Protein 3O65 (pdb70)

Structure (mmCIF, N/CA/C/O backbone):
data_3O65
#
_entry.id   3O65
#
_cell.length_a   159.150
_cell.length_b   159.150
_cell.length_c   146.290
_cell.angle_alpha   90.00
_cell.angle_beta   90.00
_cell.angle_gamma   120.00
#
_symmetry.space_group_name_H-M   'P 3 2 1'
#
loop_
_entity.id
_entity.type
_entity.pdbx_description
1 polymer 'Putative ataxin-3-like protein'
2 polymer Ubiquitin
3 non-polymer 'SODIUM ION'
4 water water
#
loop_
_atom_site.group_PDB
_atom_site.id
_atom_site.type_symbol
_atom_site.label_atom_id
_atom_site.label_alt_id
_atom_site.label_comp_id
_atom_site.label_asym_id
_atom_site.label_entity_id
_atom_site.label_seq_id
_atom_site.pdbx_PDB_ins_code
_atom_site.Cartn_x
_atom_site.Cartn_y
_atom_site.Cartn_z
_atom_site.occupancy
_atom_site.B_iso_or_equiv
_atom_site.auth_seq_id
_atom_site.auth_comp_id
_atom_site.auth_asym_id
_atom_site.auth_atom_id
_atom_site.pdbx_PDB_model_num
ATOM 1 N N . GLY A 1 1 ? 18.766 94.499 -13.213 1.00 76.79 1 GLY A N 1
ATOM 2 C CA . GLY A 1 1 ? 20.200 94.265 -13.296 1.00 77.23 1 GLY A CA 1
ATOM 3 C C . GLY A 1 1 ? 20.641 92.956 -12.657 1.00 66.10 1 GLY A C 1
ATOM 4 O O . GLY A 1 1 ? 19.937 92.418 -11.806 1.00 57.26 1 GLY A O 1
ATOM 13 N N . ASP A 1 3 ? 21.343 90.067 -14.574 1.00 44.92 3 ASP A N 1
ATOM 14 C CA . ASP A 1 3 ? 20.409 89.207 -15.295 1.00 43.14 3 ASP A CA 1
ATOM 15 C C . ASP A 1 3 ? 20.783 87.745 -15.300 1.00 52.31 3 ASP A C 1
ATOM 16 O O . ASP A 1 3 ? 19.912 86.894 -15.412 1.00 70.92 3 ASP A O 1
ATOM 21 N N . PHE A 1 4 ? 22.065 87.432 -15.203 1.00 45.65 4 PHE A N 1
ATOM 22 C CA . PHE A 1 4 ? 22.453 86.028 -15.212 1.00 50.92 4 PHE A CA 1
ATOM 23 C C . PHE A 1 4 ? 22.109 85.345 -13.895 1.00 52.90 4 PHE A C 1
ATOM 24 O O . PHE A 1 4 ? 22.200 84.111 -13.788 1.00 53.33 4 PHE A O 1
ATOM 32 N N . ILE A 1 5 ? 21.704 86.127 -12.892 1.00 41.11 5 ILE A N 1
ATOM 33 C CA . ILE A 1 5 ? 21.216 85.492 -11.672 1.00 37.02 5 ILE A CA 1
ATOM 34 C C . ILE A 1 5 ? 19.715 85.222 -11.739 1.00 31.74 5 ILE A C 1
ATOM 35 O O . ILE A 1 5 ? 18.937 86.067 -12.167 1.00 46.25 5 ILE A O 1
ATOM 40 N N . PHE A 1 6 ? 19.319 84.016 -11.375 1.00 28.40 6 PHE A N 1
ATOM 41 C CA . PHE A 1 6 ? 17.910 83.685 -11.390 1.00 31.62 6 PHE A CA 1
ATOM 42 C C . PHE A 1 6 ? 17.280 84.337 -10.168 1.00 30.30 6 PHE A C 1
ATOM 43 O O . PHE A 1 6 ? 17.756 84.196 -9.057 1.00 30.39 6 PHE A O 1
ATOM 51 N N . HIS A 1 7 ? 16.218 85.084 -10.380 1.00 31.50 7 HIS A N 1
ATOM 52 C CA . HIS A 1 7 ? 15.624 85.803 -9.280 1.00 35.32 7 HIS A CA 1
ATOM 53 C C . HIS A 1 7 ? 14.145 85.871 -9.543 1.00 35.60 7 HIS A C 1
ATOM 54 O O . HIS A 1 7 ? 13.692 86.566 -10.438 1.00 33.58 7 HIS A O 1
ATOM 61 N N . GLU A 1 8 ? 13.408 85.074 -8.787 1.00 32.67 8 GLU A N 1
ATOM 62 C CA . GLU A 1 8 ? 11.984 85.007 -8.936 1.00 29.14 8 GLU A CA 1
ATOM 63 C C . GLU A 1 8 ? 11.403 86.070 -7.986 1.00 33.94 8 GLU A C 1
ATOM 64 O O . GLU A 1 8 ? 11.554 85.970 -6.754 1.00 24.73 8 GLU A O 1
ATOM 70 N N . LYS A 1 9 ? 10.804 87.114 -8.574 1.00 39.12 9 LYS A N 1
ATOM 71 C CA . LYS A 1 9 ? 10.256 88.260 -7.822 1.00 34.90 9 LYS A CA 1
ATOM 72 C C . LYS A 1 9 ? 8.917 87.879 -7.243 1.00 41.40 9 LYS A C 1
ATOM 73 O O . LYS A 1 9 ? 8.260 86.940 -7.692 1.00 48.08 9 LYS A O 1
ATOM 79 N N . GLN A 1 10 ? 8.510 88.628 -6.240 1.00 39.77 10 GLN A N 1
ATOM 80 C CA . GLN A 1 10 ? 7.378 88.242 -5.432 1.00 38.16 10 GLN A CA 1
ATOM 81 C C . GLN A 1 10 ? 6.013 88.404 -6.083 1.00 53.97 10 GLN A C 1
ATOM 82 O O . GLN A 1 10 ? 5.516 89.523 -6.333 1.00 35.47 10 GLN A O 1
ATOM 88 N N . GLU A 1 11 ? 5.425 87.239 -6.337 1.00 74.21 11 GLU A N 1
ATOM 89 C CA . GLU A 1 11 ? 4.014 87.102 -6.605 1.00 81.13 11 GLU A CA 1
ATOM 90 C C . GLU A 1 11 ? 3.312 86.970 -5.267 1.00 78.39 11 GLU A C 1
ATOM 91 O O . GLU A 1 11 ? 3.445 85.941 -4.586 1.00 77.04 11 GLU A O 1
ATOM 97 N N . GLY A 1 12 ? 2.597 88.028 -4.885 1.00 69.54 12 GLY A N 1
ATOM 98 C CA . GLY A 1 12 ? 1.760 88.000 -3.702 1.00 59.50 12 GLY A CA 1
ATOM 99 C C . GLY A 1 12 ? 2.427 87.386 -2.492 1.00 51.62 12 GLY A C 1
ATOM 100 O O . GLY A 1 12 ? 3.378 87.952 -1.955 1.00 57.71 12 GLY A O 1
ATOM 101 N N . PHE A 1 13 ? 1.937 86.230 -2.053 1.00 36.14 13 PHE A N 1
ATOM 102 C CA . PHE A 1 13 ? 2.429 85.658 -0.808 1.00 40.99 13 PHE A CA 1
ATOM 103 C C . PHE A 1 13 ? 3.204 84.368 -1.010 1.00 31.19 13 PHE A C 1
ATOM 104 O O . PHE A 1 13 ? 3.520 83.697 -0.053 1.00 30.49 13 PHE A O 1
ATOM 112 N N . LEU A 1 14 ? 3.495 84.002 -2.244 1.00 26.89 14 LEU A N 1
ATOM 113 C CA . LEU A 1 14 ? 4.180 82.734 -2.488 1.00 27.21 14 LEU A CA 1
ATOM 114 C C . LEU A 1 14 ? 5.684 82.757 -2.171 1.00 26.02 14 LEU A C 1
ATOM 115 O O . LEU A 1 14 ? 6.493 82.379 -2.996 1.00 32.58 14 LEU A O 1
ATOM 120 N N . CYS A 1 15 ? 6.041 83.189 -0.965 1.00 23.49 15 CYS A N 1
ATOM 121 C CA . CYS A 1 15 ? 7.430 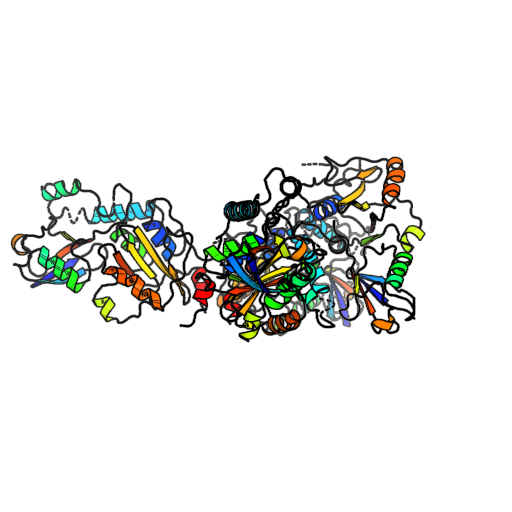83.493 -0.627 1.00 24.00 15 CYS A CA 1
ATOM 122 C C . CYS A 1 15 ? 8.275 82.230 -0.378 1.00 27.39 15 CYS A C 1
ATOM 123 O O . CYS A 1 15 ? 9.459 82.182 -0.718 1.00 30.72 15 CYS A O 1
ATOM 126 N N . ALA A 1 16 ? 7.657 81.196 0.173 1.00 27.69 16 ALA A N 1
ATOM 127 C CA . ALA A 1 16 ? 8.338 79.915 0.354 1.00 18.07 16 ALA A CA 1
ATOM 128 C C . ALA A 1 16 ? 8.833 79.425 -0.994 1.00 28.54 16 ALA A C 1
ATOM 129 O O . ALA A 1 16 ? 9.943 78.910 -1.127 1.00 32.79 16 ALA A O 1
ATOM 131 N N . GLN A 1 17 ? 7.988 79.581 -1.999 1.00 29.32 17 GLN A N 1
ATOM 132 C CA . GLN A 1 17 ? 8.270 78.995 -3.282 1.00 25.77 17 GLN A CA 1
ATOM 133 C C . GLN A 1 17 ? 9.384 79.810 -3.956 1.00 24.86 17 GLN A C 1
ATOM 134 O O . GLN A 1 17 ? 10.241 79.252 -4.635 1.00 33.15 17 GLN A O 1
ATOM 140 N N . HIS A 1 18 ? 9.389 81.120 -3.738 1.00 20.85 18 HIS A N 1
ATOM 141 C CA . HIS A 1 18 ? 10.420 81.993 -4.329 1.00 27.59 18 HIS A CA 1
ATOM 142 C C . HIS A 1 18 ? 11.754 81.810 -3.634 1.00 24.23 18 HIS A C 1
ATOM 143 O O . HIS A 1 18 ? 12.799 81.718 -4.266 1.00 29.65 18 HIS A O 1
ATOM 150 N N . CYS A 1 19 ? 11.697 81.773 -2.316 1.00 19.30 19 CYS A N 1
ATOM 151 C CA . CYS A 1 19 ? 12.842 81.403 -1.499 1.00 19.85 19 CYS A CA 1
ATOM 152 C C . CYS A 1 19 ? 13.514 80.121 -2.026 1.00 25.18 19 CYS A C 1
ATOM 153 O O . CYS A 1 19 ? 14.688 80.151 -2.361 1.00 31.60 19 CYS A O 1
ATOM 156 N N . LEU A 1 20 ? 12.781 79.013 -2.125 1.00 31.50 20 LEU A N 1
ATOM 157 C CA . LEU A 1 20 ? 13.371 77.752 -2.585 1.00 24.52 20 LEU A CA 1
ATOM 158 C C . LEU A 1 20 ? 13.839 77.853 -4.010 1.00 30.16 20 LEU A C 1
ATOM 159 O O . LEU A 1 20 ? 14.914 77.367 -4.353 1.00 28.34 20 LEU A O 1
ATOM 164 N N . ASN A 1 21 ? 13.009 78.437 -4.863 1.00 26.72 21 ASN A N 1
ATOM 165 C CA . ASN A 1 21 ? 13.379 78.537 -6.262 1.00 19.93 21 ASN A CA 1
ATOM 166 C C . ASN A 1 21 ? 14.615 79.386 -6.478 1.00 30.91 21 ASN A C 1
ATOM 167 O O . ASN A 1 21 ? 15.397 79.126 -7.386 1.00 31.07 21 ASN A O 1
ATOM 172 N N . ASN A 1 22 ? 14.783 80.397 -5.632 1.00 27.32 22 ASN A N 1
ATOM 173 C CA . ASN A 1 22 ? 15.910 81.302 -5.754 1.00 24.33 22 ASN A CA 1
ATOM 174 C C . ASN A 1 22 ? 17.197 80.683 -5.218 1.00 25.58 22 ASN A C 1
ATOM 175 O O . ASN A 1 22 ? 18.256 80.897 -5.786 1.00 27.02 22 ASN A O 1
ATOM 180 N N . LEU A 1 23 ? 17.081 79.919 -4.135 1.00 22.82 23 LEU A N 1
ATOM 181 C CA . LEU A 1 23 ? 18.172 79.139 -3.571 1.00 24.99 23 LEU A CA 1
ATOM 182 C C . LEU A 1 23 ? 18.722 78.110 -4.564 1.00 36.43 23 LEU A C 1
ATOM 183 O O . LEU A 1 23 ? 19.931 78.006 -4.727 1.00 42.98 23 LEU A O 1
ATOM 188 N N . LEU A 1 24 ? 17.829 77.360 -5.220 1.00 34.06 24 LEU A N 1
ATOM 189 C CA . LEU A 1 24 ? 18.208 76.296 -6.150 1.00 19.87 24 LEU A CA 1
ATOM 190 C C . LEU A 1 24 ? 18.493 76.848 -7.539 1.00 29.69 24 LEU A C 1
ATOM 191 O O . LEU A 1 24 ? 19.064 76.156 -8.389 1.00 36.26 24 LEU A O 1
ATOM 196 N N . GLN A 1 25 ? 18.078 78.093 -7.751 1.00 22.51 25 GLN A N 1
ATOM 197 C CA . GLN A 1 25 ? 18.296 78.831 -8.995 1.00 19.95 25 GLN A CA 1
ATOM 198 C C . GLN A 1 25 ? 17.528 78.342 -10.229 1.00 29.60 25 GLN A C 1
ATOM 199 O O . GLN A 1 25 ? 18.108 78.121 -11.294 1.00 34.15 25 GLN A O 1
ATOM 205 N N . GLY A 1 26 ? 16.215 78.217 -10.096 1.00 31.18 26 GLY A N 1
ATOM 206 C CA . GLY A 1 26 ? 15.364 77.920 -11.233 1.00 24.77 26 GLY A CA 1
ATOM 207 C C . GLY A 1 26 ? 13.958 77.631 -10.772 1.00 27.00 26 GLY A C 1
ATOM 208 O O . GLY A 1 26 ? 13.684 77.607 -9.569 1.00 22.41 26 GLY A O 1
ATOM 209 N N . GLU A 1 27 ? 13.056 77.401 -11.716 1.00 27.35 27 GLU A N 1
ATOM 210 C CA . GLU A 1 27 ? 11.683 77.038 -11.353 1.00 28.03 27 GLU A CA 1
ATOM 211 C C . GLU A 1 27 ? 11.530 75.585 -10.869 1.00 31.38 27 GLU A C 1
ATOM 212 O O . GLU A 1 27 ? 10.887 74.770 -11.524 1.00 24.54 27 GLU A O 1
ATOM 218 N N . TYR A 1 28 ? 12.110 75.281 -9.715 1.00 23.34 28 TYR A N 1
ATOM 219 C CA . TYR A 1 28 ? 12.105 73.935 -9.191 1.00 26.26 28 TYR A CA 1
ATOM 220 C C . TYR A 1 28 ? 10.758 73.545 -8.615 1.00 30.13 28 TYR A C 1
ATOM 221 O O . TYR A 1 28 ? 10.312 72.415 -8.773 1.00 39.27 28 TYR A O 1
ATOM 230 N N . PHE A 1 29 ? 10.122 74.480 -7.926 1.00 30.92 29 PHE A N 1
ATOM 231 C CA . PHE A 1 29 ? 8.962 74.171 -7.105 1.00 20.05 29 PHE A CA 1
ATOM 232 C C . PHE A 1 29 ? 7.710 74.893 -7.534 1.00 21.52 29 PHE A C 1
ATOM 233 O O . PHE A 1 29 ? 7.761 76.074 -7.852 1.00 27.58 29 PHE A O 1
ATOM 241 N N . SER A 1 30 ? 6.591 74.166 -7.552 1.00 31.03 30 SER A N 1
ATOM 242 C CA . SER A 1 30 ? 5.288 74.730 -7.925 1.00 25.72 30 SER A CA 1
ATOM 243 C C . SER A 1 30 ? 4.285 74.594 -6.807 1.00 24.30 30 SER A C 1
ATOM 244 O O . SER A 1 30 ? 4.457 73.780 -5.904 1.00 33.67 30 SER A O 1
ATOM 247 N N . PRO A 1 31 ? 3.205 75.374 -6.881 1.00 23.23 31 PRO A N 1
ATOM 248 C CA . PRO A 1 31 ? 2.177 75.325 -5.828 1.00 25.24 31 PRO A CA 1
ATOM 249 C C . PRO A 1 31 ? 1.685 73.917 -5.529 1.00 29.99 31 PRO A C 1
ATOM 250 O O . PRO A 1 31 ? 1.630 73.578 -4.349 1.00 40.15 31 PRO A O 1
ATOM 254 N N . VAL A 1 32 ? 1.365 73.104 -6.534 1.00 32.58 32 VAL A N 1
ATOM 255 C CA . VAL A 1 32 ? 0.989 71.731 -6.225 1.00 21.74 32 VAL A CA 1
ATOM 256 C C . VAL A 1 32 ? 2.053 70.932 -5.459 1.00 23.30 32 VAL A C 1
ATOM 257 O O . VAL A 1 32 ? 1.699 70.124 -4.614 1.00 33.26 32 VAL A O 1
ATOM 261 N N . GLU A 1 33 ? 3.344 71.143 -5.727 1.00 23.84 33 GLU A N 1
ATOM 262 C CA . GLU A 1 33 ? 4.363 70.347 -5.032 1.00 26.23 33 GLU A CA 1
ATOM 263 C C . GLU A 1 33 ? 4.355 70.657 -3.538 1.00 27.29 33 GLU A C 1
ATOM 264 O O . GLU A 1 33 ? 4.497 69.770 -2.704 1.00 35.17 33 GLU A O 1
ATOM 270 N N . LEU A 1 34 ? 4.192 71.930 -3.212 1.00 28.42 34 LEU A N 1
ATOM 271 C CA . LEU A 1 34 ? 4.313 72.385 -1.837 1.00 24.50 34 LEU A CA 1
ATOM 272 C C . LEU A 1 34 ? 3.040 72.071 -1.057 1.00 28.42 34 LEU A C 1
ATOM 273 O O . LEU A 1 34 ? 3.069 71.731 0.113 1.00 31.90 34 LEU A O 1
ATOM 278 N N . ALA A 1 35 ? 1.903 72.179 -1.712 1.00 28.18 35 ALA A N 1
ATOM 279 C CA . ALA A 1 35 ? 0.665 71.801 -1.056 1.00 28.38 35 ALA A CA 1
ATOM 280 C C . ALA A 1 35 ? 0.671 70.296 -0.708 1.00 32.26 35 ALA A C 1
ATOM 281 O O . ALA A 1 35 ? 0.199 69.917 0.372 1.00 24.76 35 ALA A O 1
ATOM 283 N N . SER A 1 36 ? 1.213 69.458 -1.607 1.00 21.19 36 SER A N 1
ATOM 284 C CA . SER A 1 36 ? 1.307 68.021 -1.351 1.00 27.15 36 SER A CA 1
ATOM 285 C C . SER A 1 36 ? 2.262 67.679 -0.206 1.00 31.46 36 SER A C 1
ATOM 286 O O . SER A 1 36 ? 2.005 66.746 0.560 1.00 32.78 36 SER A O 1
ATOM 289 N N . ILE A 1 37 ? 3.348 68.448 -0.103 1.00 25.35 37 ILE A N 1
ATOM 290 C CA . ILE A 1 37 ? 4.327 68.310 0.960 1.00 25.32 37 ILE A CA 1
ATOM 291 C C . ILE A 1 37 ? 3.684 68.693 2.276 1.00 31.58 37 ILE A C 1
ATOM 292 O O . ILE A 1 37 ? 3.907 68.064 3.290 1.00 40.93 37 ILE A O 1
ATOM 297 N N . ALA A 1 38 ? 2.866 69.731 2.259 1.00 33.19 38 ALA A N 1
ATOM 298 C CA . ALA A 1 38 ? 2.157 70.131 3.469 1.00 25.70 38 ALA A CA 1
ATOM 299 C C . ALA A 1 38 ? 1.089 69.116 3.825 1.00 28.79 38 ALA A C 1
ATOM 300 O O . ALA A 1 38 ? 0.983 68.741 4.990 1.00 40.74 38 ALA A O 1
ATOM 302 N N . HIS A 1 39 ? 0.306 68.664 2.836 1.00 26.74 39 HIS A N 1
ATOM 303 C CA . HIS A 1 39 ? -0.713 67.618 3.089 1.00 27.25 39 HIS A CA 1
ATOM 304 C C . HIS A 1 39 ? -0.100 66.356 3.695 1.00 30.72 39 HIS A C 1
ATOM 305 O O . HIS A 1 39 ? -0.671 65.780 4.612 1.00 38.74 39 HIS A O 1
ATOM 312 N N . GLN A 1 40 ? 1.065 65.929 3.215 1.00 27.60 40 GLN A N 1
ATOM 313 C CA . GLN A 1 40 ? 1.664 64.725 3.799 1.00 32.75 40 GLN A CA 1
ATOM 314 C C . GLN A 1 40 ? 2.172 64.950 5.213 1.00 30.00 40 GLN A C 1
ATOM 315 O O . GLN A 1 40 ? 2.047 64.080 6.070 1.00 36.13 40 GLN A O 1
ATOM 321 N N . LEU A 1 41 ? 2.700 66.135 5.470 1.00 31.98 41 LEU A N 1
ATOM 322 C CA . LEU A 1 41 ? 3.129 66.482 6.815 1.00 35.14 41 LEU A CA 1
ATOM 323 C C . LEU A 1 41 ? 1.935 66.502 7.756 1.00 38.83 41 LEU A C 1
ATOM 324 O O . LEU A 1 41 ? 2.002 66.001 8.865 1.00 39.08 41 LEU A O 1
ATOM 329 N N . ASP A 1 42 ? 0.833 67.077 7.296 1.00 40.27 42 ASP A N 1
ATOM 330 C CA . ASP A 1 42 ? -0.421 67.034 8.042 1.00 34.41 42 ASP A CA 1
ATOM 331 C C . ASP A 1 42 ? -0.841 65.591 8.368 1.00 35.82 42 ASP A C 1
ATOM 332 O O . ASP A 1 42 ? -1.156 65.266 9.507 1.00 38.64 42 ASP A O 1
ATOM 337 N N . GLU A 1 43 ? -0.831 64.721 7.366 1.00 29.67 43 GLU A N 1
ATOM 338 C CA . GLU A 1 43 ? -1.180 63.337 7.578 1.00 26.65 43 GLU A CA 1
ATOM 339 C C . GLU A 1 43 ? -0.208 62.650 8.553 1.00 43.85 43 GLU A C 1
ATOM 340 O O . GLU A 1 43 ? -0.611 61.799 9.342 1.00 39.32 43 GLU A O 1
ATOM 346 N N . GLU A 1 44 ? 1.072 63.022 8.520 1.00 39.62 44 GLU A N 1
ATOM 347 C CA . GLU A 1 44 ? 2.013 62.441 9.459 1.00 33.44 44 GLU A CA 1
ATOM 348 C C . GLU A 1 44 ? 1.659 62.811 10.890 1.00 33.35 44 GLU A C 1
ATOM 349 O O . GLU A 1 44 ? 1.628 61.958 11.765 1.00 46.44 44 GLU A O 1
ATOM 355 N N . GLU A 1 45 ? 1.397 64.086 11.127 1.00 31.11 45 GLU A N 1
ATOM 356 C CA . GLU A 1 45 ? 0.907 64.544 12.426 1.00 27.97 45 GLU A CA 1
ATOM 357 C C . GLU A 1 45 ? -0.395 63.853 12.859 1.00 32.01 45 GLU A C 1
ATOM 358 O O . GLU A 1 45 ? -0.546 63.496 14.015 1.00 38.41 45 GLU A O 1
ATOM 364 N N . ARG A 1 46 ? -1.336 63.660 11.941 1.00 34.80 46 ARG A N 1
ATOM 365 C CA . ARG A 1 46 ? -2.610 63.036 12.307 1.00 35.77 46 ARG A CA 1
ATOM 366 C C . ARG A 1 46 ? -2.335 61.627 12.803 1.00 40.91 46 ARG A C 1
ATOM 367 O O . ARG A 1 46 ? -2.882 61.185 13.815 1.00 48.54 46 ARG A O 1
ATOM 383 N N . ARG A 1 48 ? 0.281 60.460 14.286 1.00 44.79 48 ARG A N 1
ATOM 384 C CA . ARG A 1 48 ? 0.799 60.532 15.637 1.00 46.57 48 ARG A CA 1
ATOM 385 C C . ARG A 1 48 ? -0.309 60.787 16.659 1.00 56.29 48 ARG A C 1
ATOM 386 O O . ARG A 1 48 ? -0.268 60.249 17.768 1.00 66.86 48 ARG A O 1
ATOM 402 N N . ALA A 1 50 ? -3.514 59.917 16.158 1.00 46.85 50 ALA A N 1
ATOM 403 C CA . ALA A 1 50 ? -4.368 58.734 16.188 1.00 46.79 50 ALA A CA 1
ATOM 404 C C . ALA A 1 50 ? -3.824 57.648 17.103 1.00 51.53 50 ALA A C 1
ATOM 405 O O . ALA A 1 50 ? -4.494 56.642 17.342 1.00 52.95 50 ALA A O 1
ATOM 407 N N . GLU A 1 51 ? -2.614 57.836 17.614 1.00 53.88 51 GLU A N 1
ATOM 408 C CA . GLU A 1 51 ? -2.047 56.846 18.520 1.00 50.78 51 GLU A CA 1
ATOM 409 C C . GLU A 1 51 ? -2.905 56.756 19.770 1.00 57.87 51 GLU A C 1
ATOM 410 O O . GLU A 1 51 ? -2.912 55.748 20.461 1.00 62.12 51 GLU A O 1
ATOM 416 N N . GLY A 1 52 ? -3.643 57.819 20.051 1.00 66.17 52 GLY A N 1
ATOM 417 C CA . GLY A 1 52 ? -4.483 57.848 21.233 1.00 70.27 52 GLY A CA 1
ATOM 418 C C . GLY A 1 52 ? -5.904 57.340 21.045 1.00 68.46 52 GLY A C 1
ATOM 419 O O . GLY A 1 52 ? -6.662 57.317 22.006 1.00 66.07 52 GLY A O 1
ATOM 420 N N . GLY A 1 53 ? -6.256 56.931 19.823 1.00 66.66 53 GLY A N 1
ATOM 421 C CA . GLY A 1 53 ? -7.621 56.558 19.479 1.00 64.26 53 GLY A CA 1
ATOM 422 C C . GLY A 1 53 ? -8.371 57.654 18.725 1.00 67.59 53 GLY A C 1
ATOM 423 O O . GLY A 1 53 ? -8.455 58.794 19.182 1.00 66.69 53 GLY A O 1
ATOM 424 N N . VAL A 1 54 ? -8.928 57.310 17.568 1.00 64.91 54 VAL A N 1
ATOM 425 C CA . VAL A 1 54 ? -9.654 58.278 16.747 1.00 59.39 54 VAL A CA 1
ATOM 426 C C . VAL A 1 54 ? -11.028 58.638 17.308 1.00 61.62 54 VAL A C 1
ATOM 427 O O . VAL A 1 54 ? -11.824 59.288 16.625 1.00 62.99 54 VAL A O 1
ATOM 431 N N . THR A 1 55 ? -11.303 58.217 18.540 1.00 59.41 55 THR A N 1
ATOM 432 C CA . THR A 1 55 ? -12.594 58.476 19.180 1.00 62.18 55 THR A CA 1
ATOM 433 C C . THR A 1 55 ? -12.396 59.303 20.435 1.00 56.71 55 THR A C 1
ATOM 434 O O . THR A 1 55 ? -13.367 59.749 21.052 1.00 63.38 55 THR A O 1
ATOM 438 N N . SER A 1 56 ? -11.134 59.482 20.814 1.00 40.44 56 SER A N 1
ATOM 439 C CA . SER A 1 56 ? -10.779 60.238 22.008 1.00 45.48 56 SER A CA 1
ATOM 440 C C . SER A 1 56 ? -11.038 61.737 21.834 1.00 60.03 56 SER A C 1
ATOM 441 O O . SER A 1 56 ? -11.019 62.272 20.724 1.00 58.27 56 SER A O 1
ATOM 444 N N . GLU A 1 57 ? -11.268 62.419 22.945 1.00 68.95 57 GLU A N 1
ATOM 445 C CA . GLU A 1 57 ? -11.578 63.832 22.882 1.00 72.55 57 GLU A CA 1
ATOM 446 C C . GLU A 1 57 ? -10.437 64.591 22.247 1.00 65.29 57 GLU A C 1
ATOM 447 O O . GLU A 1 57 ? -10.649 65.436 21.385 1.00 64.18 57 GLU A O 1
ATOM 453 N N . GLU A 1 58 ? -9.219 64.280 22.678 1.00 65.46 58 GLU A N 1
ATOM 454 C CA . GLU A 1 58 ? -8.021 64.967 22.189 1.00 54.71 58 GLU A CA 1
ATOM 455 C C . GLU A 1 58 ? -7.859 64.839 20.671 1.00 47.86 58 GLU A C 1
ATOM 456 O O . GLU A 1 58 ? -7.549 65.811 19.992 1.00 55.86 58 GLU A O 1
ATOM 462 N N . TYR A 1 59 ? -8.067 63.642 20.139 1.00 43.77 59 TYR A N 1
ATOM 463 C CA . TYR A 1 59 ? -7.971 63.440 18.695 1.00 47.09 59 TYR A CA 1
ATOM 464 C C . TYR A 1 59 ? -8.976 64.286 17.916 1.00 47.25 59 TYR A C 1
ATOM 465 O O . TYR A 1 59 ? -8.611 64.976 16.969 1.00 49.73 59 TYR A O 1
ATOM 474 N N . LEU A 1 60 ? -10.243 64.212 18.308 1.00 46.49 60 LEU A N 1
ATOM 475 C CA . LEU A 1 60 ? -11.296 64.989 17.666 1.00 51.38 60 LEU A CA 1
ATOM 476 C C . LEU A 1 60 ? -11.067 66.513 17.745 1.00 52.65 60 LEU A C 1
ATOM 477 O O . LEU A 1 60 ? -11.273 67.219 16.770 1.00 55.71 60 LEU A O 1
ATOM 482 N N . ALA A 1 61 ? -10.628 67.012 18.894 1.00 47.85 61 ALA A N 1
ATOM 483 C CA . ALA A 1 61 ? -10.301 68.430 19.029 1.00 49.08 61 ALA A CA 1
ATOM 484 C C . ALA A 1 61 ? -9.210 68.867 18.041 1.00 47.43 61 ALA A C 1
ATOM 485 O O . ALA A 1 61 ? -9.274 69.955 17.461 1.00 58.17 61 ALA A O 1
ATOM 487 N N . PHE A 1 62 ? -8.214 68.005 17.864 1.00 37.69 62 PHE A N 1
ATOM 488 C CA . PHE A 1 62 ? -7.140 68.209 16.903 1.00 36.00 62 PHE A CA 1
ATOM 489 C C . PHE A 1 62 ? -7.610 68.373 15.452 1.00 41.52 62 PHE A C 1
ATOM 490 O O . PHE A 1 62 ? -7.039 69.161 14.708 1.00 48.32 62 PHE A O 1
ATOM 498 N N . LEU A 1 63 ? -8.630 67.629 15.039 1.00 42.05 63 LEU A N 1
ATOM 499 C CA . LEU A 1 63 ? -9.099 67.708 13.659 1.00 37.80 63 LEU A CA 1
ATOM 500 C C . LEU A 1 63 ? -9.808 69.033 13.402 1.00 41.33 63 LEU A C 1
ATOM 501 O O . LEU A 1 63 ? -10.007 69.431 12.249 1.00 38.49 63 LEU A O 1
ATOM 506 N N . GLN A 1 64 ? -10.155 69.720 14.486 1.00 39.32 64 GLN A N 1
ATOM 507 C CA . GLN A 1 64 ? -10.823 71.017 14.403 1.00 41.14 64 GLN A CA 1
ATOM 508 C C . GLN A 1 64 ? -9.833 72.176 14.521 1.00 35.11 64 GLN A C 1
ATOM 509 O O . GLN A 1 64 ? -10.217 73.320 14.762 1.00 43.50 64 GLN A O 1
ATOM 515 N N . GLN A 1 65 ? -8.561 71.855 14.343 1.00 33.17 65 GLN A N 1
ATOM 516 C CA . GLN A 1 65 ? -7.476 72.842 14.309 1.00 36.52 65 GLN A CA 1
ATOM 517 C C . GLN A 1 65 ? -6.877 73.034 12.909 1.00 34.31 65 GLN A C 1
ATOM 518 O O . GLN A 1 65 ? -6.733 72.083 12.137 1.00 35.11 65 GLN A O 1
ATOM 524 N N . PRO A 1 66 ? -6.468 74.262 12.604 1.00 28.27 66 PRO A N 1
ATOM 525 C CA . PRO A 1 66 ? -5.807 74.607 11.342 1.00 22.29 66 PRO A CA 1
ATOM 526 C C . PRO A 1 66 ? -4.515 73.841 11.189 1.00 35.42 66 PRO A C 1
ATOM 527 O O . PRO A 1 66 ? -3.863 73.545 12.199 1.00 29.69 66 PRO A O 1
ATOM 531 N N . SER A 1 67 ? -4.147 73.553 9.941 1.00 34.59 67 SER A N 1
ATOM 532 C CA . SER A 1 67 ? -2.827 73.029 9.588 1.00 31.00 67 SER A CA 1
ATOM 533 C C . SER A 1 67 ? -1.671 73.930 10.076 1.00 35.70 67 SER A C 1
ATOM 534 O O . SER A 1 67 ? -1.774 75.170 10.030 1.00 33.57 67 SER A O 1
ATOM 537 N N . GLU A 1 68 ? -0.588 73.301 10.547 1.00 33.66 68 GLU A N 1
ATOM 538 C CA . GLU A 1 68 ? 0.629 74.016 10.951 1.00 30.56 68 GLU A CA 1
ATOM 539 C C . GLU A 1 68 ? 1.631 74.143 9.791 1.00 28.01 68 GLU A C 1
ATOM 540 O O . GLU A 1 68 ? 2.716 74.678 9.970 1.00 47.06 68 GLU A O 1
ATOM 546 N N . ASN A 1 69 ? 1.256 73.650 8.619 1.00 20.91 69 ASN A N 1
ATOM 547 C CA . ASN A 1 69 ? 2.137 73.529 7.464 1.00 22.99 69 ASN A CA 1
ATOM 548 C C . ASN A 1 69 ? 1.653 74.332 6.260 1.00 26.47 69 ASN A C 1
ATOM 549 O O . ASN A 1 69 ? 2.458 74.787 5.431 1.00 20.46 69 ASN A O 1
ATOM 562 N N . ASP A 1 71 ? -1.467 77.249 5.959 1.00 23.36 71 ASP A N 1
ATOM 563 C CA . ASP A 1 71 ? -2.601 77.911 6.580 1.00 23.77 71 ASP A CA 1
ATOM 564 C C . ASP A 1 71 ? -3.583 78.464 5.539 1.00 28.55 71 ASP A C 1
ATOM 565 O O . ASP A 1 71 ? -3.363 78.362 4.330 1.00 32.38 71 ASP A O 1
ATOM 570 N N . ASP A 1 72 ? -4.684 79.031 5.996 1.00 27.36 72 ASP A N 1
ATOM 571 C CA . ASP A 1 72 ? -5.664 79.537 5.051 1.00 22.98 72 ASP A CA 1
ATOM 572 C C . ASP A 1 72 ? -5.290 80.838 4.332 1.00 30.66 72 ASP A C 1
ATOM 573 O O . ASP A 1 72 ? -6.096 81.361 3.558 1.00 31.69 72 ASP A O 1
ATOM 578 N N . THR A 1 73 ? -4.090 81.363 4.579 1.00 26.26 73 THR A N 1
ATOM 579 C CA . THR A 1 73 ? -3.587 82.470 3.754 1.00 27.58 73 THR A CA 1
ATOM 580 C C . THR A 1 73 ? -2.549 81.967 2.784 1.00 27.72 73 THR A C 1
ATOM 581 O O . THR A 1 73 ? -2.042 82.726 1.976 1.00 27.43 73 THR A O 1
ATOM 585 N N . GLY A 1 74 ? -2.244 80.672 2.873 1.00 29.56 74 GLY A N 1
ATOM 586 C CA . GLY A 1 74 ? -1.403 80.014 1.893 1.00 20.66 74 GLY A CA 1
ATOM 587 C C . GLY A 1 74 ? 0.058 79.995 2.283 1.00 29.58 74 GLY A C 1
ATOM 588 O O . GLY A 1 74 ? 0.897 79.650 1.435 1.00 21.94 74 GLY A O 1
ATOM 589 N N . PHE A 1 75 ? 0.356 80.383 3.538 1.00 23.06 75 PHE A N 1
ATOM 590 C CA . PHE A 1 75 ? 1.705 80.337 4.088 1.00 15.67 75 PHE A CA 1
ATOM 591 C C . PHE A 1 75 ? 2.114 78.905 4.354 1.00 23.67 75 PHE A C 1
ATOM 592 O O . PHE A 1 75 ? 1.351 78.107 4.922 1.00 23.08 75 PHE A O 1
ATOM 600 N N . PHE A 1 76 ? 3.350 78.604 3.963 1.00 19.63 76 PHE A N 1
ATOM 601 C CA . PHE A 1 76 ? 3.955 77.323 4.182 1.00 19.53 76 PHE A CA 1
ATOM 602 C C . PHE A 1 76 ? 4.880 77.395 5.384 1.00 24.55 76 PHE A C 1
ATOM 603 O O . PHE A 1 76 ? 5.344 78.466 5.716 1.00 32.83 76 PHE A O 1
ATOM 611 N N . SER A 1 77 ? 5.113 76.263 6.049 1.00 28.26 77 SER A N 1
ATOM 612 C CA . SER A 1 77 ? 5.966 76.206 7.244 1.00 31.13 77 SER A CA 1
ATOM 613 C C . SER A 1 77 ? 7.431 75.748 7.055 1.00 30.05 77 SER A C 1
ATOM 614 O O . SER A 1 77 ? 7.864 75.304 5.982 1.00 27.46 77 SER A O 1
ATOM 617 N N . ILE A 1 78 ? 8.195 75.857 8.133 1.00 26.23 78 ILE A N 1
ATOM 618 C CA . ILE A 1 78 ? 9.582 75.410 8.134 1.00 18.43 78 ILE A CA 1
ATOM 619 C C . ILE A 1 78 ? 9.650 73.906 7.809 1.00 27.47 78 ILE A C 1
ATOM 620 O O . ILE A 1 78 ? 10.589 73.452 7.166 1.00 32.34 78 ILE A O 1
ATOM 625 N N . GLN A 1 79 ? 8.643 73.135 8.207 1.00 25.16 79 GLN A N 1
ATOM 626 C CA . GLN A 1 79 ? 8.653 71.702 7.903 1.00 16.40 79 GLN A CA 1
ATOM 627 C C . GLN A 1 79 ? 8.504 71.435 6.421 1.00 23.36 79 GLN A C 1
ATOM 628 O O . GLN A 1 79 ? 9.064 70.471 5.890 1.00 33.47 79 GLN A O 1
ATOM 634 N N . VAL A 1 80 ? 7.736 72.280 5.749 1.00 20.82 80 VAL A N 1
ATOM 635 C CA . VAL A 1 80 ? 7.560 72.134 4.305 1.00 23.35 80 VAL A CA 1
ATOM 636 C C . VAL A 1 80 ? 8.848 72.532 3.583 1.00 27.50 80 VAL A C 1
ATOM 637 O O . VAL A 1 80 ? 9.299 71.857 2.665 1.00 24.23 80 VAL A O 1
ATOM 641 N N . ILE A 1 81 ? 9.457 73.623 4.018 1.00 28.33 81 ILE A N 1
ATOM 642 C CA . ILE A 1 81 ? 10.738 73.990 3.461 1.00 29.71 81 ILE A CA 1
ATOM 643 C C . ILE A 1 81 ? 11.780 72.873 3.678 1.00 27.25 81 ILE A C 1
ATOM 644 O O . ILE A 1 81 ? 12.433 72.423 2.741 1.00 32.89 81 ILE A O 1
ATOM 649 N N . SER A 1 82 ? 11.870 72.370 4.895 1.00 23.72 82 SER A N 1
ATOM 650 C CA . SER A 1 82 ? 12.711 71.207 5.162 1.00 21.85 82 SER A CA 1
ATOM 651 C C . SER A 1 82 ? 12.526 70.058 4.177 1.00 21.71 82 SER A C 1
ATOM 652 O O . SER A 1 82 ? 13.482 69.633 3.527 1.00 35.03 82 SER A O 1
ATOM 655 N N . ASN A 1 83 ? 11.304 69.549 4.062 1.00 23.23 83 ASN A N 1
ATOM 656 C CA . ASN A 1 83 ? 11.039 68.440 3.141 1.00 23.46 83 ASN A CA 1
ATOM 657 C C . ASN A 1 83 ? 11.249 68.741 1.648 1.00 23.07 83 ASN A C 1
ATOM 658 O O . ASN A 1 83 ? 11.614 67.872 0.888 1.00 30.22 83 ASN A O 1
ATOM 663 N N . ALA A 1 84 ? 11.011 69.965 1.224 1.00 25.05 84 ALA A N 1
ATOM 664 C CA . ALA A 1 84 ? 11.305 70.321 -0.149 1.00 31.39 84 ALA A CA 1
ATOM 665 C C . ALA A 1 84 ? 12.814 70.292 -0.388 1.00 24.51 84 ALA A C 1
ATOM 666 O O . ALA A 1 84 ? 13.265 69.877 -1.443 1.00 21.05 84 ALA A O 1
ATOM 668 N N . LEU A 1 85 ? 13.596 70.723 0.592 1.00 18.04 85 LEU A N 1
ATOM 669 C CA . LEU A 1 85 ? 15.054 70.704 0.425 1.00 18.45 85 LEU A CA 1
ATOM 670 C C . LEU A 1 85 ? 15.616 69.281 0.368 1.00 26.90 85 LEU A C 1
ATOM 671 O O . LEU A 1 85 ? 16.584 69.039 -0.351 1.00 30.07 85 LEU A O 1
ATOM 676 N N . LYS A 1 86 ? 15.002 68.345 1.104 1.00 24.96 86 LYS A N 1
ATOM 677 C CA . LYS A 1 86 ? 15.441 66.946 1.080 1.00 23.39 86 LYS A CA 1
ATOM 678 C C . LYS A 1 86 ? 15.335 66.353 -0.296 1.00 26.44 86 LYS A C 1
ATOM 679 O O . LYS A 1 86 ? 16.109 65.479 -0.656 1.00 31.75 86 LYS A O 1
ATOM 685 N N . PHE A 1 87 ? 14.402 66.841 -1.094 1.00 27.38 87 PHE A N 1
ATOM 686 C CA . PHE A 1 87 ? 14.388 66.408 -2.479 1.00 26.27 87 PHE A CA 1
ATOM 687 C C . PHE A 1 87 ? 15.799 66.440 -3.036 1.00 31.56 87 PHE A C 1
ATOM 688 O O . PHE A 1 87 ? 16.196 65.521 -3.735 1.00 41.23 87 PHE A O 1
ATOM 696 N N . TRP A 1 88 ? 16.556 67.484 -2.691 1.00 29.86 88 TRP A N 1
ATOM 697 C CA . TRP A 1 88 ? 17.817 67.808 -3.368 1.00 28.55 88 TRP A CA 1
ATOM 698 C C . TRP A 1 88 ? 19.041 67.498 -2.536 1.00 30.57 88 TRP A C 1
ATOM 699 O O . TRP A 1 88 ? 20.128 68.012 -2.782 1.00 38.99 88 TRP A O 1
ATOM 710 N N . GLY A 1 89 ? 18.844 66.640 -1.549 1.00 13.78 89 GLY A N 1
ATOM 711 C CA . GLY A 1 89 ? 19.895 66.256 -0.646 1.00 12.84 89 GLY A CA 1
ATOM 712 C C . GLY A 1 89 ? 20.314 67.269 0.395 1.00 26.68 89 GLY A C 1
ATOM 713 O O . GLY A 1 89 ? 21.380 67.127 0.981 1.00 36.43 89 GLY A O 1
ATOM 714 N N . LEU A 1 90 ? 19.479 68.272 0.640 1.00 30.34 90 LEU A N 1
ATOM 715 C CA . LEU A 1 90 ? 19.846 69.384 1.511 1.00 22.34 90 LEU A CA 1
ATOM 716 C C . LEU A 1 90 ? 19.191 69.314 2.879 1.00 22.60 90 LEU A C 1
ATOM 717 O O . LEU A 1 90 ? 18.017 69.007 3.014 1.00 34.36 90 LEU A O 1
ATOM 722 N N . GLU A 1 91 ? 19.972 69.641 3.890 1.00 20.39 91 GLU A N 1
ATOM 723 C CA . GLU A 1 91 ? 19.527 69.687 5.263 1.00 26.96 91 GLU A CA 1
ATOM 724 C C . GLU A 1 91 ? 19.479 71.156 5.699 1.00 32.86 91 GLU A C 1
ATOM 725 O O . GLU A 1 91 ? 20.219 71.985 5.182 1.00 39.48 91 GLU A O 1
ATOM 731 N N . ILE A 1 92 ? 18.610 71.467 6.650 1.00 32.58 92 ILE A N 1
ATOM 732 C CA . ILE A 1 92 ? 18.399 72.833 7.094 1.00 24.43 92 ILE A CA 1
ATOM 733 C C . ILE A 1 92 ? 18.307 72.839 8.609 1.00 29.70 92 ILE A C 1
ATOM 734 O O . ILE A 1 92 ? 17.611 72.012 9.184 1.00 38.18 92 ILE A O 1
ATOM 739 N N . ILE A 1 93 ? 19.014 73.758 9.262 1.00 32.88 93 ILE A N 1
ATOM 740 C CA . ILE A 1 93 ? 18.930 73.887 10.722 1.00 35.35 93 ILE A CA 1
ATOM 741 C C . ILE A 1 93 ? 19.039 75.320 11.206 1.00 32.57 93 ILE A C 1
ATOM 742 O O . ILE A 1 93 ? 19.638 76.158 10.551 1.00 42.54 93 ILE A O 1
ATOM 747 N N . HIS A 1 94 ? 18.460 75.599 12.362 1.00 28.25 94 HIS A N 1
ATOM 748 C CA . HIS A 1 94 ? 18.574 76.928 12.923 1.00 32.51 94 HIS A CA 1
ATOM 749 C C . HIS A 1 94 ? 20.068 77.291 12.954 1.00 36.92 94 HIS A C 1
ATOM 750 O O . HIS A 1 94 ? 20.904 76.533 13.454 1.00 29.32 94 HIS A O 1
ATOM 757 N N . PHE A 1 95 ? 20.402 78.438 12.381 1.00 32.34 95 PHE A N 1
ATOM 758 C CA . PHE A 1 95 ? 21.777 78.921 12.389 1.00 29.12 95 PHE A CA 1
ATOM 759 C C . PHE A 1 95 ? 22.309 78.961 13.811 1.00 30.91 95 PHE A C 1
ATOM 760 O O . PHE A 1 95 ? 23.486 78.720 14.047 1.00 28.47 95 PHE A O 1
ATOM 768 N N . ASN A 1 96 ? 21.438 79.246 14.773 1.00 37.18 96 ASN A N 1
ATOM 769 C CA . ASN A 1 96 ? 21.882 79.294 16.169 1.00 37.05 96 ASN A CA 1
ATOM 770 C C . ASN A 1 96 ? 22.014 77.923 16.841 1.00 32.69 96 ASN A C 1
ATOM 771 O O . ASN A 1 96 ? 22.262 77.852 18.036 1.00 31.31 96 ASN A O 1
ATOM 776 N N . ASN A 1 97 ? 21.838 76.841 16.074 1.00 33.81 97 ASN A N 1
ATOM 777 C CA . ASN A 1 97 ? 22.033 75.471 16.581 1.00 24.01 97 ASN A CA 1
ATOM 778 C C . ASN A 1 97 ? 23.383 75.323 17.307 1.00 29.31 97 ASN A C 1
ATOM 779 O O . ASN A 1 97 ? 24.443 75.514 16.725 1.00 33.48 97 ASN A O 1
ATOM 784 N N . PRO A 1 98 ? 23.349 74.987 18.590 1.00 29.22 98 PRO A N 1
ATOM 785 C CA . PRO A 1 98 ? 24.612 74.939 19.343 1.00 31.73 98 PRO A CA 1
ATOM 786 C C . PRO A 1 98 ? 25.638 73.936 18.832 1.00 37.12 98 PRO A C 1
ATOM 787 O O . PRO A 1 98 ? 26.823 74.218 18.989 1.00 50.63 98 PRO A O 1
ATOM 791 N N . GLU A 1 99 ? 25.227 72.811 18.249 1.00 35.07 99 GLU A N 1
ATOM 792 C CA . GLU A 1 99 ? 26.215 71.852 17.730 1.00 39.11 99 GLU A CA 1
ATOM 793 C C . GLU A 1 99 ? 26.913 72.414 16.492 1.00 34.67 99 GLU A C 1
ATOM 794 O O . GLU A 1 99 ? 28.144 72.379 16.408 1.00 37.22 99 GLU A O 1
ATOM 800 N N . TYR A 1 100 ? 26.118 72.941 15.558 1.00 31.79 100 TYR A N 1
ATOM 801 C CA . TYR A 1 100 ? 26.615 73.676 14.402 1.00 24.26 100 TYR A CA 1
ATOM 802 C C . TYR A 1 100 ? 27.552 74.840 14.777 1.00 46.12 100 TYR A C 1
ATOM 803 O O . TYR A 1 100 ? 28.610 75.039 14.168 1.00 45.43 100 TYR A O 1
ATOM 812 N N . GLN A 1 101 ? 27.149 75.628 15.764 1.00 34.86 101 GLN A N 1
ATOM 813 C CA . GLN A 1 101 ? 27.974 76.727 16.208 1.00 31.38 101 GLN A CA 1
ATOM 814 C C . GLN A 1 101 ? 29.358 76.261 16.707 1.00 42.47 101 GLN A C 1
ATOM 815 O O . GLN A 1 101 ? 30.355 76.905 16.413 1.00 51.20 101 GLN A O 1
ATOM 821 N N . LYS A 1 102 ? 29.422 75.149 17.440 1.00 44.24 102 LYS A N 1
ATOM 822 C CA . LYS A 1 102 ? 30.704 74.593 17.903 1.00 40.07 102 LYS A CA 1
ATOM 823 C C . LYS A 1 102 ? 31.641 74.262 16.742 1.00 40.07 102 LYS A C 1
ATOM 824 O O . LYS A 1 102 ? 32.843 74.153 16.933 1.00 46.61 102 LYS A O 1
ATOM 830 N N . LEU A 1 103 ? 31.103 74.075 15.544 1.00 36.46 103 LEU A N 1
ATOM 831 C CA . LEU A 1 103 ? 31.960 73.725 14.419 1.00 32.54 103 LEU A CA 1
ATOM 832 C C . LEU A 1 103 ? 32.992 74.821 14.152 1.00 32.82 103 LEU A C 1
ATOM 833 O O . LEU A 1 103 ? 34.109 74.546 13.737 1.00 38.33 103 LEU A O 1
ATOM 838 N N . GLY A 1 104 ? 32.615 76.065 14.411 1.00 37.13 104 GLY A N 1
ATOM 839 C CA . GLY A 1 104 ? 33.496 77.198 14.212 1.00 35.67 104 GLY A CA 1
ATOM 840 C C . GLY A 1 104 ? 33.636 77.563 12.750 1.00 39.57 104 GLY A C 1
ATOM 841 O O . GLY A 1 104 ? 34.673 78.062 12.318 1.00 44.71 104 GLY A O 1
ATOM 842 N N . ILE A 1 105 ? 32.594 77.295 11.976 1.00 34.33 105 ILE A N 1
ATOM 843 C CA . ILE A 1 105 ? 32.595 77.692 10.587 1.00 35.50 105 ILE A CA 1
ATOM 844 C C . ILE A 1 105 ? 32.339 79.189 10.466 1.00 42.58 105 ILE A C 1
ATOM 845 O O . ILE A 1 105 ? 31.514 79.760 11.175 1.00 46.31 105 ILE A O 1
ATOM 850 N N . ASP A 1 106 ? 33.092 79.823 9.583 1.00 45.36 106 ASP A N 1
ATOM 851 C CA . ASP A 1 106 ? 32.884 81.220 9.284 1.00 42.25 106 ASP A CA 1
ATOM 852 C C . ASP A 1 106 ? 31.697 81.237 8.325 1.00 37.67 106 ASP A C 1
ATOM 853 O O . ASP A 1 106 ? 31.735 80.577 7.297 1.00 41.08 106 ASP A O 1
ATOM 858 N N . PRO A 1 107 ? 30.643 81.997 8.654 1.00 30.63 107 PRO A N 1
ATOM 859 C CA . PRO A 1 107 ? 29.448 81.962 7.790 1.00 25.29 107 PRO A CA 1
ATOM 860 C C . PRO A 1 107 ? 29.806 82.297 6.345 1.00 33.51 107 PRO A C 1
ATOM 861 O O . PRO A 1 107 ? 29.123 81.874 5.431 1.00 25.82 107 PRO A O 1
ATOM 865 N N . ILE A 1 108 ? 30.877 83.063 6.144 1.00 46.36 108 ILE A N 1
ATOM 866 C CA . ILE A 1 108 ? 31.307 83.451 4.799 1.00 41.64 108 ILE A CA 1
ATOM 867 C C . ILE A 1 108 ? 31.606 82.211 3.960 1.00 38.90 108 ILE A C 1
ATOM 868 O O . ILE A 1 108 ? 31.576 82.261 2.734 1.00 41.30 108 ILE A O 1
ATOM 873 N N . ASN A 1 109 ? 31.862 81.089 4.626 1.00 36.67 109 ASN A N 1
ATOM 874 C CA . ASN A 1 109 ? 32.225 79.857 3.919 1.00 37.54 109 ASN A CA 1
ATOM 875 C C . ASN A 1 109 ? 31.121 78.855 3.779 1.00 42.16 109 ASN A C 1
ATOM 876 O O . ASN A 1 109 ? 31.381 77.712 3.364 1.00 40.45 109 ASN A O 1
ATOM 881 N N . GLU A 1 110 ? 29.906 79.262 4.147 1.00 31.39 110 GLU A N 1
ATOM 882 C CA . GLU A 1 110 ? 28.742 78.439 3.865 1.00 25.09 110 GLU A CA 1
ATOM 883 C C . GLU A 1 110 ? 28.362 78.676 2.409 1.00 26.99 110 GLU A C 1
ATOM 884 O O . GLU A 1 110 ? 29.145 79.256 1.676 1.00 37.83 110 GLU A O 1
ATOM 890 N N . ARG A 1 111 ? 27.211 78.200 1.959 1.00 27.17 111 ARG A N 1
ATOM 891 C CA . ARG A 1 111 ? 26.773 78.539 0.604 1.00 26.63 111 ARG A CA 1
ATOM 892 C C . ARG A 1 111 ? 25.357 79.102 0.513 1.00 27.00 111 ARG A C 1
ATOM 893 O O . ARG A 1 111 ? 25.038 79.815 -0.446 1.00 29.02 111 ARG A O 1
ATOM 901 N N . SER A 1 112 ? 24.509 78.788 1.495 1.00 20.73 112 SER A N 1
ATOM 902 C CA . SER A 1 112 ? 23.144 79.318 1.498 1.00 17.57 112 SER A CA 1
ATOM 903 C C . SER A 1 112 ? 22.490 79.339 2.868 1.00 28.26 112 SER A C 1
ATOM 904 O O . SER A 1 112 ? 22.712 78.455 3.706 1.00 32.35 112 SER A O 1
ATOM 907 N N . PHE A 1 113 ? 21.666 80.369 3.063 1.00 27.42 113 PHE A N 1
ATOM 908 C CA . PHE A 1 113 ? 20.863 80.557 4.269 1.00 18.01 113 PHE A CA 1
ATOM 909 C C . PHE A 1 113 ? 19.448 80.897 3.844 1.00 22.06 113 PHE A C 1
ATOM 910 O O . PHE A 1 113 ? 19.218 81.412 2.760 1.00 30.34 113 PHE A O 1
ATOM 918 N N . ILE A 1 114 ? 18.498 80.586 4.710 1.00 27.47 114 ILE A N 1
ATOM 919 C CA . ILE A 1 114 ? 17.119 80.968 4.529 1.00 21.27 114 ILE A CA 1
ATOM 920 C C . ILE A 1 114 ? 16.716 81.725 5.781 1.00 24.64 114 ILE A C 1
ATOM 921 O O . ILE A 1 114 ? 17.013 81.278 6.890 1.00 23.14 114 ILE A O 1
ATOM 926 N N . CYS A 1 115 ? 16.078 82.883 5.603 1.00 23.59 115 CYS A N 1
ATOM 927 C CA . CYS A 1 115 ? 15.643 83.704 6.743 1.00 25.53 115 CYS A CA 1
ATOM 928 C C . CYS A 1 115 ? 14.140 83.838 6.830 1.00 27.36 115 CYS A C 1
ATOM 929 O O . CYS A 1 115 ? 13.414 83.801 5.828 1.00 18.73 115 CYS A O 1
ATOM 932 N N . ASN A 1 116 ? 13.665 84.004 8.046 1.00 25.25 116 ASN A N 1
ATOM 933 C CA . ASN A 1 116 ? 12.268 84.305 8.221 1.00 20.66 116 ASN A CA 1
ATOM 934 C C . ASN A 1 116 ? 12.134 85.600 9.007 1.00 17.77 116 ASN A C 1
ATOM 935 O O . ASN A 1 116 ? 12.471 85.664 10.193 1.00 23.74 116 ASN A O 1
ATOM 940 N N . TYR A 1 117 ? 11.691 86.644 8.325 1.00 20.30 117 TYR A N 1
ATOM 941 C CA . TYR A 1 117 ? 11.432 87.933 8.975 1.00 24.88 117 TYR A CA 1
ATOM 942 C C . TYR A 1 117 ? 9.954 88.266 8.958 1.00 25.48 117 TYR A C 1
ATOM 943 O O . TYR A 1 117 ? 9.356 88.406 7.900 1.00 24.37 117 TYR A O 1
ATOM 952 N N . LYS A 1 118 ? 9.363 88.392 10.134 1.00 30.98 118 LYS A N 1
ATOM 953 C CA . LYS A 1 118 ? 7.967 88.766 10.215 1.00 33.75 118 LYS A CA 1
ATOM 954 C C . LYS A 1 118 ? 7.118 87.921 9.269 1.00 32.81 118 LYS A C 1
ATOM 955 O O . LYS A 1 118 ? 6.330 88.437 8.493 1.00 37.41 118 LYS A O 1
ATOM 961 N N . GLN A 1 119 ? 7.295 86.613 9.343 1.00 25.12 119 GLN A N 1
ATOM 962 C CA . GLN A 1 119 ? 6.577 85.698 8.466 1.00 28.99 119 GLN A CA 1
ATOM 963 C C . GLN A 1 119 ? 6.764 85.914 6.964 1.00 31.95 119 GLN A C 1
ATOM 964 O O . GLN A 1 119 ? 5.807 85.800 6.207 1.00 29.89 119 GLN A O 1
ATOM 970 N N . HIS A 1 120 ? 7.989 86.217 6.539 1.00 26.69 120 HIS A N 1
ATOM 971 C CA . HIS A 1 120 ? 8.334 86.235 5.114 1.00 24.71 120 HIS A CA 1
ATOM 972 C C . HIS A 1 120 ? 9.657 85.484 4.927 1.00 22.74 120 HIS A C 1
ATOM 973 O O . HIS A 1 120 ? 10.594 85.704 5.688 1.00 29.06 120 HIS A O 1
ATOM 980 N N . TRP A 1 121 ? 9.680 84.562 3.958 1.00 21.70 121 TRP A N 1
ATOM 981 C CA . TRP A 1 121 ? 10.841 83.733 3.655 1.00 26.23 121 TRP A CA 1
ATOM 982 C C . TRP A 1 121 ? 11.700 84.342 2.553 1.00 28.03 121 TRP A C 1
ATOM 983 O O . TRP A 1 121 ? 11.224 84.644 1.455 1.00 31.70 121 TRP A O 1
ATOM 994 N N . PHE A 1 122 ? 12.988 84.478 2.816 1.00 27.84 122 PHE A N 1
ATOM 995 C CA . PHE A 1 122 ? 13.895 84.841 1.729 1.00 23.01 122 PHE A CA 1
ATOM 996 C C . PHE A 1 122 ? 15.216 84.118 1.793 1.00 22.62 122 PHE A C 1
ATOM 997 O O . PHE A 1 122 ? 15.648 83.653 2.852 1.00 30.90 122 PHE A O 1
ATOM 1005 N N . THR A 1 123 ? 15.855 84.022 0.641 1.00 17.91 123 THR A N 1
ATOM 1006 C CA . THR A 1 123 ? 17.119 83.313 0.542 1.00 18.36 123 THR A CA 1
ATOM 1007 C C . THR A 1 123 ? 18.318 84.248 0.418 1.00 26.49 123 THR A C 1
ATOM 1008 O O . THR A 1 123 ? 18.257 85.311 -0.206 1.00 21.72 123 THR A O 1
ATOM 1012 N N . ILE A 1 124 ? 19.423 83.819 1.006 1.00 28.77 124 ILE A N 1
ATOM 1013 C CA . ILE A 1 124 ? 20.699 84.465 0.784 1.00 29.31 124 ILE A CA 1
ATOM 1014 C C . ILE A 1 124 ? 21.646 83.392 0.311 1.00 28.51 124 ILE A C 1
ATOM 1015 O O . ILE A 1 124 ? 21.805 82.383 0.990 1.00 38.26 124 ILE A O 1
ATOM 1020 N N . ARG A 1 125 ? 22.278 83.581 -0.844 1.00 22.75 125 ARG A N 1
ATOM 1021 C CA . ARG A 1 125 ? 23.265 82.597 -1.271 1.00 26.26 125 ARG A CA 1
ATOM 1022 C C . ARG A 1 125 ? 24.492 83.086 -2.001 1.00 30.74 125 ARG A C 1
ATOM 1023 O O . ARG A 1 125 ? 24.532 84.192 -2.523 1.00 29.58 125 ARG A O 1
ATOM 1031 N N . LYS A 1 126 ? 25.493 82.207 -2.028 1.00 34.56 126 LYS A N 1
ATOM 1032 C CA . LYS A 1 126 ? 26.820 82.505 -2.545 1.00 26.28 126 LYS A CA 1
ATOM 1033 C C . LYS A 1 126 ? 26.970 81.967 -3.961 1.00 28.18 126 LYS A C 1
ATOM 1034 O O . LYS A 1 126 ? 26.485 80.892 -4.278 1.00 31.44 126 LYS A O 1
ATOM 1040 N N . PHE A 1 127 ? 27.585 82.763 -4.826 1.00 33.29 127 PHE A N 1
ATOM 1041 C CA . PHE A 1 127 ? 27.913 82.380 -6.193 1.00 27.54 127 PHE A CA 1
ATOM 1042 C C . PHE A 1 127 ? 29.388 82.750 -6.326 1.00 34.55 127 PHE A C 1
ATOM 1043 O O . PHE A 1 127 ? 29.764 83.918 -6.144 1.00 29.59 127 PHE A O 1
ATOM 1051 N N . GLY A 1 128 ? 30.234 81.775 -6.626 1.00 36.97 128 GLY A N 1
ATOM 1052 C CA . GLY A 1 128 ? 31.657 82.051 -6.689 1.00 30.61 128 GLY A CA 1
ATOM 1053 C C . GLY A 1 128 ? 32.082 82.454 -5.302 1.00 30.68 128 GLY A C 1
ATOM 1054 O O . GLY A 1 128 ? 31.753 81.761 -4.345 1.00 34.96 128 GLY A O 1
ATOM 1055 N N . LYS A 1 129 ? 32.787 83.574 -5.177 1.00 25.25 129 LYS A N 1
ATOM 1056 C CA . LYS A 1 129 ? 33.161 84.068 -3.854 1.00 34.90 129 LYS A CA 1
ATOM 1057 C C . LYS A 1 129 ? 32.272 85.217 -3.367 1.00 38.76 129 LYS A C 1
ATOM 1058 O O . LYS A 1 129 ? 32.659 85.939 -2.449 1.00 38.13 129 LYS A O 1
ATOM 1064 N N . HIS A 1 130 ? 31.096 85.383 -3.977 1.00 34.18 130 HIS A N 1
ATOM 1065 C CA . HIS A 1 130 ? 30.229 86.527 -3.689 1.00 34.26 130 HIS A CA 1
ATOM 1066 C C . HIS A 1 130 ? 28.854 86.185 -3.104 1.00 35.55 130 HIS A C 1
ATOM 1067 O O . HIS A 1 130 ? 28.092 85.372 -3.664 1.00 34.57 130 HIS A O 1
ATOM 1074 N N . TRP A 1 131 ? 28.520 86.836 -1.996 1.00 28.79 131 TRP A N 1
ATOM 1075 C CA . TRP A 1 131 ? 27.220 86.625 -1.370 1.00 28.16 131 TRP A CA 1
ATOM 1076 C C . TRP A 1 131 ? 26.127 87.536 -1.914 1.00 36.63 131 TRP A C 1
ATOM 1077 O O . TRP A 1 131 ? 26.324 88.741 -2.059 1.00 43.85 131 TRP A O 1
ATOM 1088 N N . PHE A 1 132 ? 24.964 86.959 -2.192 1.00 27.71 132 PHE A N 1
ATOM 1089 C CA . PHE A 1 132 ? 23.844 87.748 -2.683 1.00 22.59 132 PHE A CA 1
ATOM 1090 C C . PHE A 1 132 ? 22.584 87.626 -1.852 1.00 26.99 132 PHE A C 1
ATOM 1091 O O . PHE A 1 132 ? 22.272 86.566 -1.322 1.00 30.28 132 PHE A O 1
ATOM 1099 N N . ASN A 1 133 ? 21.856 88.734 -1.733 1.00 31.23 133 ASN A N 1
ATOM 1100 C CA . ASN A 1 133 ? 20.519 88.687 -1.173 1.00 25.39 133 ASN A CA 1
ATOM 1101 C C . ASN A 1 133 ? 19.550 88.440 -2.293 1.00 25.14 133 ASN A C 1
ATOM 1102 O O . ASN A 1 133 ? 19.564 89.160 -3.280 1.00 36.20 133 ASN A O 1
ATOM 1107 N N . LEU A 1 134 ? 18.754 87.381 -2.169 1.00 17.51 134 LEU A N 1
ATOM 1108 C CA . LEU A 1 134 ? 17.874 86.956 -3.264 1.00 20.66 134 LEU A CA 1
ATOM 1109 C C . LEU A 1 134 ? 16.392 87.086 -2.875 1.00 26.71 134 LEU A C 1
ATOM 1110 O O . LEU A 1 134 ? 15.515 86.533 -3.517 1.00 26.64 134 LEU A O 1
ATOM 1115 N N . ASN A 1 135 ? 16.145 87.828 -1.805 1.00 20.72 135 ASN A N 1
ATOM 1116 C CA . ASN A 1 135 ? 14.813 88.232 -1.395 1.00 15.43 135 ASN A CA 1
ATOM 1117 C C . ASN A 1 135 ? 13.838 88.551 -2.540 1.00 20.23 135 ASN A C 1
ATOM 1118 O O . ASN A 1 135 ? 14.109 89.369 -3.420 1.00 33.46 135 ASN A O 1
ATOM 1123 N N . SER A 1 136 ? 12.697 87.894 -2.531 1.00 21.27 136 SER A N 1
ATOM 1124 C CA . SER A 1 136 ? 11.698 88.112 -3.576 1.00 26.64 136 SER A CA 1
ATOM 1125 C C . SER A 1 136 ? 11.062 89.525 -3.546 1.00 25.55 136 SER A C 1
ATOM 1126 O O . SER A 1 136 ? 10.542 89.980 -4.549 1.00 30.77 136 SER A O 1
ATOM 1129 N N . LEU A 1 137 ? 11.129 90.207 -2.409 1.00 19.11 137 LEU A N 1
ATOM 1130 C CA . LEU A 1 137 ? 10.655 91.586 -2.298 1.00 25.42 137 LEU A CA 1
ATOM 1131 C C . LEU A 1 137 ? 11.608 92.711 -2.796 1.00 29.93 137 LEU A C 1
ATOM 1132 O O . LEU A 1 137 ? 11.468 93.864 -2.424 1.00 44.06 137 LEU A O 1
ATOM 1137 N N . LEU A 1 138 ? 12.539 92.359 -3.659 1.00 23.28 138 LEU A N 1
ATOM 1138 C CA . LEU A 1 138 ? 13.651 93.205 -4.036 1.00 27.40 138 LEU A CA 1
ATOM 1139 C C . LEU A 1 138 ? 13.676 93.374 -5.545 1.00 28.13 138 LEU A C 1
ATOM 1140 O O . LEU A 1 138 ? 13.479 92.425 -6.285 1.00 33.21 138 LEU A O 1
ATOM 1145 N N . ALA A 1 139 ? 13.949 94.576 -6.015 1.00 30.51 139 ALA A N 1
ATOM 1146 C CA . ALA A 1 139 ? 14.003 94.790 -7.451 1.00 32.29 139 ALA A CA 1
ATOM 1147 C C . ALA A 1 139 ? 14.855 93.721 -8.123 1.00 34.90 139 ALA A C 1
ATOM 1148 O O . ALA A 1 139 ? 14.602 93.347 -9.258 1.00 48.04 139 ALA A O 1
ATOM 1150 N N . GLY A 1 140 ? 15.872 93.241 -7.420 1.00 24.54 140 GLY A N 1
ATOM 1151 C CA . GLY A 1 140 ? 16.831 92.324 -7.999 1.00 25.67 140 GLY A CA 1
ATOM 1152 C C . GLY A 1 140 ? 17.871 91.896 -6.988 1.00 35.74 140 GLY A C 1
ATOM 1153 O O . GLY A 1 140 ? 17.968 92.484 -5.911 1.00 45.33 140 GLY A O 1
ATOM 1154 N N . PRO A 1 141 ? 18.667 90.879 -7.336 1.00 32.44 141 PRO A N 1
ATOM 1155 C CA . PRO A 1 141 ? 19.693 90.326 -6.453 1.00 31.72 141 PRO A CA 1
ATOM 1156 C C . PRO A 1 141 ? 20.648 91.416 -6.018 1.00 29.38 141 PRO A C 1
ATOM 1157 O O . PRO A 1 141 ? 21.019 92.235 -6.840 1.00 40.36 141 PRO A O 1
ATOM 1161 N N . GLU A 1 142 ? 21.033 91.424 -4.750 1.00 28.34 142 GLU A N 1
ATOM 1162 C CA . GLU A 1 142 ? 21.954 92.424 -4.227 1.00 32.02 142 GLU A CA 1
ATOM 1163 C C . GLU A 1 142 ? 23.154 91.820 -3.539 1.00 33.14 142 GLU A C 1
ATOM 1164 O O . GLU A 1 142 ? 22.997 90.923 -2.721 1.00 40.30 142 GLU A O 1
ATOM 1170 N N . LEU A 1 143 ? 24.348 92.318 -3.849 1.00 31.57 143 LEU A N 1
ATOM 1171 C CA . LEU A 1 143 ? 25.551 91.925 -3.110 1.00 24.17 143 LEU A CA 1
ATOM 1172 C C . LEU A 1 143 ? 25.394 92.172 -1.607 1.00 32.99 143 LEU A C 1
ATOM 1173 O O . LEU A 1 143 ? 24.722 93.131 -1.178 1.00 35.86 143 LEU A O 1
ATOM 1178 N N . ILE A 1 144 ? 25.982 91.269 -0.831 1.00 30.17 144 ILE A N 1
ATOM 1179 C CA . ILE A 1 144 ? 26.187 91.420 0.599 1.00 32.03 144 ILE A CA 1
ATOM 1180 C C . ILE A 1 144 ? 27.684 91.185 0.822 1.00 37.00 144 ILE A C 1
ATOM 1181 O O . ILE A 1 144 ? 28.208 90.120 0.493 1.00 34.25 144 ILE A O 1
ATOM 1186 N N . SER A 1 145 ? 28.394 92.157 1.362 1.00 34.15 145 SER A N 1
ATOM 1187 C CA . SER A 1 145 ? 29.837 91.974 1.441 1.00 40.02 145 SER A CA 1
ATOM 1188 C C . SER A 1 145 ? 30.226 91.086 2.633 1.00 39.38 145 SER A C 1
ATOM 1189 O O . SER A 1 145 ? 29.516 91.029 3.627 1.00 42.88 145 SER A O 1
ATOM 1192 N N . ASP A 1 146 ? 31.347 90.390 2.519 1.00 37.65 146 ASP A N 1
ATOM 1193 C CA . ASP A 1 146 ? 31.752 89.416 3.525 1.00 38.03 146 ASP A CA 1
ATOM 1194 C C . ASP A 1 146 ? 31.730 89.997 4.938 1.00 44.56 146 ASP A C 1
ATOM 1195 O O . ASP A 1 146 ? 31.290 89.333 5.895 1.00 42.16 146 ASP A O 1
ATOM 1200 N N . THR A 1 147 ? 32.224 91.229 5.063 1.00 40.32 147 THR A N 1
ATOM 1201 C CA . THR A 1 147 ? 32.272 91.927 6.348 1.00 37.20 147 THR A CA 1
ATOM 1202 C C . THR A 1 147 ? 30.891 92.127 6.972 1.00 35.46 147 THR A C 1
ATOM 1203 O O . THR A 1 147 ? 30.780 92.355 8.169 1.00 41.32 147 THR A O 1
ATOM 1207 N N . CYS A 1 148 ? 29.841 92.012 6.163 1.00 34.95 148 CYS A N 1
ATOM 1208 C CA . CYS A 1 148 ? 28.480 92.249 6.635 1.00 33.19 148 CYS A CA 1
ATOM 1209 C C . CYS A 1 148 ? 27.696 90.992 6.920 1.00 33.23 148 CYS A C 1
ATOM 1210 O O . CYS A 1 148 ? 26.761 91.018 7.715 1.00 43.78 148 CYS A O 1
ATOM 1213 N N . LEU A 1 149 ? 28.062 89.898 6.264 1.00 33.58 149 LEU A N 1
ATOM 1214 C CA . LEU A 1 149 ? 27.237 88.688 6.258 1.00 31.13 149 LEU A CA 1
ATOM 1215 C C . LEU A 1 149 ? 26.847 88.145 7.629 1.00 29.32 149 LEU A C 1
ATOM 1216 O O . LEU A 1 149 ? 25.699 87.842 7.859 1.00 46.66 149 LEU A O 1
ATOM 1221 N N . ALA A 1 150 ? 27.821 87.996 8.515 1.00 26.54 150 ALA A N 1
ATOM 1222 C CA . ALA A 1 150 ? 27.631 87.467 9.863 1.00 30.41 150 ALA A CA 1
ATOM 1223 C C . ALA A 1 150 ? 26.691 88.332 10.658 1.00 35.91 150 ALA A C 1
ATOM 1224 O O . ALA A 1 150 ? 25.810 87.837 11.346 1.00 44.60 150 ALA A O 1
ATOM 1226 N N . ASN A 1 151 ? 26.923 89.633 10.583 1.00 38.89 151 ASN A N 1
ATOM 1227 C CA . ASN A 1 151 ? 26.079 90.608 11.229 1.00 33.04 151 ASN A CA 1
ATOM 1228 C C . ASN A 1 151 ? 24.666 90.550 10.726 1.00 37.22 151 ASN A C 1
ATOM 1229 O O . ASN A 1 151 ? 23.734 90.737 11.493 1.00 35.17 151 ASN A O 1
ATOM 1234 N N . PHE A 1 152 ? 24.511 90.263 9.441 1.00 42.92 152 PHE A N 1
ATOM 1235 C CA . PHE A 1 152 ? 23.190 90.141 8.824 1.00 39.73 152 PHE A CA 1
ATOM 1236 C C . PHE A 1 152 ? 22.428 88.978 9.442 1.00 43.82 152 PHE A C 1
ATOM 1237 O O . PHE A 1 152 ? 21.260 89.098 9.809 1.00 45.88 152 PHE A O 1
ATOM 1245 N N . LEU A 1 153 ? 23.110 87.846 9.549 1.00 37.56 153 LEU A N 1
ATOM 1246 C CA . LEU A 1 153 ? 22.526 86.640 10.103 1.00 32.04 153 LEU A CA 1
ATOM 1247 C C . LEU A 1 153 ? 22.245 86.760 11.588 1.00 38.09 153 LEU A C 1
ATOM 1248 O O . LEU A 1 153 ? 21.409 86.031 12.111 1.00 43.24 153 LEU A O 1
ATOM 1253 N N . ALA A 1 154 ? 22.937 87.671 12.270 1.00 30.54 154 ALA A N 1
ATOM 1254 C CA . ALA A 1 154 ? 22.752 87.798 13.713 1.00 38.31 154 ALA A CA 1
ATOM 1255 C C . ALA A 1 154 ? 21.406 88.452 14.122 1.00 35.75 154 ALA A C 1
ATOM 1256 O O . ALA A 1 154 ? 21.003 88.409 15.285 1.00 41.74 154 ALA A O 1
ATOM 1258 N N . ARG A 1 155 ? 20.697 89.031 13.169 1.00 33.43 155 ARG A N 1
ATOM 1259 C CA . ARG A 1 155 ? 19.300 89.411 13.424 1.00 46.81 155 ARG A CA 1
ATOM 1260 C C . ARG A 1 155 ? 18.425 88.327 14.154 1.00 39.61 155 ARG A C 1
ATOM 1261 O O . ARG A 1 155 ? 17.441 88.658 14.804 1.00 40.02 155 ARG A O 1
ATOM 1269 N N . LEU A 1 156 ? 18.809 87.056 14.063 1.00 34.47 156 LEU A N 1
ATOM 1270 C CA . LEU A 1 156 ? 18.231 85.974 14.877 1.00 39.73 156 LEU A CA 1
ATOM 1271 C C . LEU A 1 156 ? 17.709 86.400 16.240 1.00 38.96 156 LEU A C 1
ATOM 1272 O O . LEU A 1 156 ? 16.622 86.010 16.653 1.00 51.89 156 LEU A O 1
ATOM 1277 N N . GLN A 1 157 ? 18.544 87.134 16.961 1.00 29.34 157 GLN A N 1
ATOM 1278 C CA . GLN A 1 157 ? 18.281 87.522 18.347 1.00 47.01 157 GLN A CA 1
ATOM 1279 C C . GLN A 1 157 ? 17.004 88.358 18.482 1.00 42.08 157 GLN A C 1
ATOM 1280 O O . GLN A 1 157 ? 16.383 88.391 19.538 1.00 42.42 157 GLN A O 1
ATOM 1286 N N . GLN A 1 158 ? 16.634 89.041 17.407 1.00 32.37 158 GLN A N 1
ATOM 1287 C CA . GLN A 1 158 ? 15.386 89.775 17.367 1.00 38.47 158 GLN A CA 1
ATOM 1288 C C . GLN A 1 158 ? 14.232 88.781 17.288 1.00 36.43 158 GLN A C 1
ATOM 1289 O O . GLN A 1 158 ? 14.383 87.697 16.717 1.00 36.62 158 GLN A O 1
ATOM 1295 N N . GLN A 1 159 ? 13.092 89.155 17.876 1.00 37.65 159 GLN A N 1
ATOM 1296 C CA . GLN A 1 159 ? 11.903 88.296 17.933 1.00 37.87 159 GLN A CA 1
ATOM 1297 C C . GLN A 1 159 ? 11.336 88.051 16.548 1.00 38.22 159 GLN A C 1
ATOM 1298 O O . GLN A 1 159 ? 10.786 86.981 16.255 1.00 48.81 159 GLN A O 1
ATOM 1304 N N . ALA A 1 160 ? 11.519 89.037 15.708 1.00 37.17 160 ALA A N 1
ATOM 1305 C CA . ALA A 1 160 ? 11.141 89.070 14.321 1.00 32.64 160 ALA A CA 1
ATOM 1306 C C . ALA A 1 160 ? 11.836 88.095 13.418 1.00 33.61 160 ALA A C 1
ATOM 1307 O O . ALA A 1 160 ? 11.276 87.664 12.458 1.00 34.62 160 ALA A O 1
ATOM 1309 N N . TYR A 1 161 ? 13.088 87.804 13.699 1.00 36.18 161 TYR A N 1
ATOM 1310 C CA . TYR A 1 161 ? 13.907 86.985 12.826 1.00 38.97 161 TYR A CA 1
ATOM 1311 C C . TYR A 1 161 ? 14.224 85.572 13.266 1.00 32.64 161 TYR A C 1
ATOM 1312 O O . TYR A 1 161 ? 14.475 85.329 14.399 1.00 29.97 161 TYR A O 1
ATOM 1321 N N . SER A 1 162 ? 14.159 84.645 12.327 1.00 27.80 162 SER A N 1
ATOM 1322 C CA . SER A 1 162 ? 14.674 83.297 12.465 1.00 28.64 162 SER A CA 1
ATOM 1323 C C . SER A 1 162 ? 15.572 83.037 11.285 1.00 20.54 162 SER A C 1
ATOM 1324 O O . SER A 1 162 ? 15.224 83.299 10.195 1.00 29.90 162 SER A O 1
ATOM 1327 N N . VAL A 1 163 ? 16.759 82.550 11.520 1.00 20.94 163 VAL A N 1
ATOM 1328 C CA . VAL A 1 163 ? 17.733 82.375 10.461 1.00 23.46 163 VAL A CA 1
ATOM 1329 C C . VAL A 1 163 ? 18.186 80.923 10.393 1.00 29.51 163 VAL A C 1
ATOM 1330 O O . VAL A 1 163 ? 18.511 80.327 11.424 1.00 28.20 163 VAL A O 1
ATOM 1334 N N . PHE A 1 164 ? 18.181 80.357 9.183 1.00 29.34 164 PHE A N 1
ATOM 1335 C CA . PHE A 1 164 ? 18.515 78.941 8.976 1.00 27.55 164 PHE A CA 1
ATOM 1336 C C . PHE A 1 164 ? 19.701 78.790 8.060 1.00 27.69 164 PHE A C 1
ATOM 1337 O O . PHE A 1 164 ? 19.871 79.587 7.144 1.00 36.14 164 PHE A O 1
ATOM 1345 N N . VAL A 1 165 ? 20.535 77.785 8.305 1.00 21.14 165 VAL A N 1
ATOM 1346 C CA . VAL A 1 165 ? 21.614 77.494 7.361 1.00 25.76 165 VAL A CA 1
ATOM 1347 C C . VAL A 1 165 ? 21.310 76.227 6.591 1.00 23.85 165 VAL A C 1
ATOM 1348 O O . VAL A 1 165 ? 20.943 75.235 7.179 1.00 31.62 165 VAL A O 1
ATOM 1352 N N . VAL A 1 166 ? 21.449 76.278 5.273 1.00 16.13 166 VAL A N 1
ATOM 1353 C CA . VAL A 1 166 ? 21.188 75.119 4.438 1.00 22.75 166 VAL A CA 1
ATOM 1354 C C . VAL A 1 166 ? 22.457 74.366 3.978 1.00 34.16 166 VAL A C 1
ATOM 1355 O O . VAL A 1 166 ? 23.205 74.838 3.116 1.00 34.78 166 VAL A O 1
ATOM 1359 N N . LYS A 1 167 ? 22.687 73.185 4.542 1.00 33.03 167 LYS A N 1
ATOM 1360 C CA . LYS A 1 167 ? 23.922 72.454 4.291 1.00 28.32 167 LYS A CA 1
ATOM 1361 C C . LYS A 1 167 ? 23.760 71.451 3.169 1.00 25.64 167 LYS A C 1
ATOM 1362 O O . LYS A 1 167 ? 22.748 70.757 3.095 1.00 30.68 167 LYS A O 1
ATOM 1368 N N . GLY A 1 168 ? 24.759 71.353 2.298 1.00 39.85 168 GLY A N 1
ATOM 1369 C CA . GLY A 1 168 ? 24.763 70.345 1.240 1.00 20.81 168 GLY A CA 1
ATOM 1370 C C . GLY A 1 168 ? 25.088 70.944 -0.108 1.00 35.93 168 GLY A C 1
ATOM 1371 O O . GLY A 1 168 ? 25.017 72.156 -0.310 1.00 44.92 168 GLY A O 1
ATOM 1372 N N . ASP A 1 169 ? 25.451 70.096 -1.041 1.00 20.34 169 ASP A N 1
ATOM 1373 C CA . ASP A 1 169 ? 25.761 70.513 -2.396 1.00 34.61 169 ASP A CA 1
ATOM 1374 C C . ASP A 1 169 ? 24.531 70.904 -3.157 1.00 34.66 169 ASP A C 1
ATOM 1375 O O . ASP A 1 169 ? 23.768 70.043 -3.582 1.00 34.79 169 ASP A O 1
ATOM 1380 N N . LEU A 1 170 ? 24.370 72.206 -3.351 1.00 34.85 170 LEU A N 1
ATOM 1381 C CA . LEU A 1 170 ? 23.334 72.779 -4.196 1.00 27.27 170 LEU A CA 1
ATOM 1382 C C . LEU A 1 170 ? 23.528 72.318 -5.623 1.00 23.65 170 LEU A C 1
ATOM 1383 O O . LEU A 1 170 ? 24.639 72.090 -6.014 1.00 24.76 170 LEU A O 1
ATOM 1388 N N . PRO A 1 171 ? 22.447 72.199 -6.412 1.00 27.47 171 PRO A N 1
ATOM 1389 C CA . PRO A 1 171 ? 22.605 71.818 -7.819 1.00 15.22 171 PRO A CA 1
ATOM 1390 C C . PRO A 1 171 ? 23.406 72.844 -8.587 1.00 30.45 171 PRO A C 1
ATOM 1391 O O . PRO A 1 171 ? 23.384 73.995 -8.194 1.00 36.02 171 PRO A O 1
ATOM 1395 N N . ASP A 1 172 ? 24.062 72.457 -9.679 1.00 31.83 172 ASP A N 1
ATOM 1396 C CA . ASP A 1 172 ? 24.792 73.409 -10.513 1.00 37.94 172 ASP A CA 1
ATOM 1397 C C . ASP A 1 172 ? 23.885 74.363 -11.287 1.00 39.03 172 ASP A C 1
ATOM 1398 O O . ASP A 1 172 ? 22.761 74.022 -11.629 1.00 42.01 172 ASP A O 1
ATOM 1403 N N . CYS A 1 173 ? 24.385 75.563 -11.572 1.00 40.41 173 CYS A N 1
ATOM 1404 C CA . CYS A 1 173 ? 23.616 76.560 -12.312 1.00 28.98 173 CYS A CA 1
ATOM 1405 C C . CYS A 1 173 ? 24.532 77.528 -13.011 1.00 29.94 173 CYS A C 1
ATOM 1406 O O . CYS A 1 173 ? 25.682 77.652 -12.645 1.00 37.00 173 CYS A O 1
ATOM 1409 N N . GLU A 1 174 ? 24.012 78.238 -14.008 1.00 37.00 174 GLU A N 1
ATOM 1410 C CA . GLU A 1 174 ? 24.827 79.191 -14.761 1.00 34.16 174 GLU A CA 1
ATOM 1411 C C . GLU A 1 174 ? 25.461 80.288 -13.888 1.00 32.31 174 GLU A C 1
ATOM 1412 O O . GLU A 1 174 ? 26.592 80.701 -14.135 1.00 33.44 174 GLU A O 1
ATOM 1418 N N . ALA A 1 175 ? 24.761 80.744 -12.853 1.00 23.67 175 ALA A N 1
ATOM 1419 C CA . ALA A 1 175 ? 25.358 81.763 -11.992 1.00 22.88 175 ALA A CA 1
ATOM 1420 C C . ALA A 1 175 ? 26.646 81.287 -11.295 1.00 38.51 175 ALA A C 1
ATOM 1421 O O . ALA A 1 175 ? 27.644 82.008 -11.317 1.00 46.45 175 ALA A O 1
ATOM 1423 N N . ASP A 1 176 ? 26.649 80.086 -10.701 1.00 36.60 176 ASP A N 1
ATOM 1424 C CA . ASP A 1 176 ? 27.881 79.570 -10.083 1.00 35.11 176 ASP A CA 1
ATOM 1425 C C . ASP A 1 176 ? 28.978 79.428 -11.126 1.00 39.43 176 ASP A C 1
ATOM 1426 O O . ASP A 1 176 ? 30.134 79.754 -10.880 1.00 43.84 176 ASP A O 1
ATOM 1431 N N . GLN A 1 177 ? 28.635 78.886 -12.281 1.00 37.80 177 GLN A N 1
ATOM 1432 C CA . GLN A 1 177 ? 29.662 78.623 -13.266 1.00 37.71 177 GLN A CA 1
ATOM 1433 C C . GLN A 1 177 ? 30.252 79.936 -13.761 1.00 38.99 177 GLN A C 1
ATOM 1434 O O . GLN A 1 177 ? 31.456 80.061 -13.923 1.00 55.00 177 GLN A O 1
ATOM 1440 N N . LEU A 1 178 ? 29.409 80.941 -13.955 1.00 40.35 178 LEU A N 1
ATOM 1441 C CA . LEU A 1 178 ? 29.902 82.254 -14.364 1.00 41.40 178 LEU A CA 1
ATOM 1442 C C . LEU A 1 178 ? 30.755 82.972 -13.332 1.00 41.37 178 LEU A C 1
ATOM 1443 O O . LEU A 1 178 ? 31.695 83.659 -13.688 1.00 53.20 178 LEU A O 1
ATOM 1448 N N . LEU A 1 179 ? 30.408 82.857 -12.060 1.00 34.54 179 LEU A N 1
ATOM 1449 C CA . LEU A 1 179 ? 31.063 83.675 -11.041 1.00 36.81 179 LEU A CA 1
ATOM 1450 C C . LEU A 1 179 ? 32.198 82.974 -10.318 1.00 32.55 179 LEU A C 1
ATOM 1451 O O . LEU A 1 179 ? 32.862 83.568 -9.460 1.00 46.43 179 LEU A O 1
ATOM 1456 N N . GLN A 1 180 ? 32.436 81.718 -10.661 1.00 34.66 180 GLN A N 1
ATOM 1457 C CA . GLN A 1 180 ? 33.574 80.991 -10.076 1.00 53.57 180 GLN A CA 1
ATOM 1458 C C . GLN A 1 180 ? 34.878 81.470 -10.644 1.00 60.39 180 GLN A C 1
ATOM 1459 O O . GLN A 1 180 ? 34.903 82.158 -11.662 1.00 59.75 180 GLN A O 1
ATOM 1465 N N . ILE A 1 181 ? 35.964 81.103 -9.977 1.00 74.92 181 ILE A N 1
ATOM 1466 C CA . ILE A 1 181 ? 37.295 81.200 -10.579 1.00 88.45 181 ILE A CA 1
ATOM 1467 C C . ILE A 1 181 ? 38.218 80.112 -10.055 1.00 84.57 181 ILE A C 1
ATOM 1468 O O . ILE A 1 181 ? 37.889 78.929 -10.138 1.00 82.12 181 ILE A O 1
ATOM 1473 N N . MET B 2 1 ? 16.629 61.048 33.880 1.00 79.11 1 MET B N 1
ATOM 1474 C CA . MET B 2 1 ? 16.353 59.977 32.929 1.00 73.82 1 MET B CA 1
ATOM 1475 C C . MET B 2 1 ? 16.437 60.479 31.494 1.00 70.28 1 MET B C 1
ATOM 1476 O O . MET B 2 1 ? 16.481 61.682 31.240 1.00 71.19 1 MET B O 1
ATOM 1481 N N . GLN B 2 2 ? 16.445 59.539 30.560 1.00 63.63 2 GLN B N 1
ATOM 1482 C CA . GLN B 2 2 ? 16.662 59.842 29.160 1.00 51.80 2 GLN B CA 1
ATOM 1483 C C . GLN B 2 2 ? 15.376 59.651 28.342 1.00 52.38 2 GLN B C 1
ATOM 1484 O O . GLN B 2 2 ? 14.729 58.616 28.426 1.00 59.42 2 GLN B O 1
ATOM 1490 N N . ILE B 2 3 ? 14.996 60.662 27.569 1.00 45.65 3 ILE B N 1
ATOM 1491 C CA . ILE B 2 3 ? 13.894 60.516 26.635 1.00 49.53 3 ILE B CA 1
ATOM 1492 C C . ILE B 2 3 ? 14.349 60.950 25.258 1.00 48.65 3 ILE B C 1
ATOM 1493 O O . ILE B 2 3 ? 15.401 61.562 25.107 1.00 53.10 3 ILE B O 1
ATOM 1498 N N . PHE B 2 4 ? 13.518 60.653 24.267 1.00 47.73 4 PHE B N 1
ATOM 1499 C CA . PHE B 2 4 ? 13.807 60.929 22.872 1.00 40.16 4 PHE B CA 1
ATOM 1500 C C . PHE B 2 4 ? 12.734 61.782 22.251 1.00 36.18 4 PHE B C 1
ATOM 1501 O O . PHE B 2 4 ? 11.550 61.523 22.448 1.00 42.70 4 PHE B O 1
ATOM 1509 N N . VAL B 2 5 ? 13.156 62.779 21.478 1.00 30.97 5 VAL B N 1
ATOM 1510 C CA . VAL B 2 5 ? 12.237 63.696 20.819 1.00 33.90 5 VAL B CA 1
ATOM 1511 C C . VAL B 2 5 ? 12.442 63.615 19.306 1.00 34.18 5 VAL B C 1
ATOM 1512 O O . VAL B 2 5 ? 13.412 64.121 18.781 1.00 45.51 5 VAL B O 1
ATOM 1516 N N . LYS B 2 6 ? 11.509 62.972 18.623 1.00 30.86 6 LYS B N 1
ATOM 1517 C CA . LYS B 2 6 ? 11.605 62.680 17.203 1.00 37.95 6 LYS B CA 1
ATOM 1518 C C . LYS B 2 6 ? 10.839 63.763 16.426 1.00 40.49 6 LYS B C 1
ATOM 1519 O O . LYS B 2 6 ? 9.678 64.044 16.717 1.00 45.30 6 LYS B O 1
ATOM 1525 N N . THR B 2 7 ? 11.497 64.405 15.466 1.00 40.57 7 THR B N 1
ATOM 1526 C CA . THR B 2 7 ? 10.844 65.443 14.674 1.00 38.90 7 THR B CA 1
ATOM 1527 C C . THR B 2 7 ? 10.155 64.711 13.559 1.00 41.25 7 THR B C 1
ATOM 1528 O O . THR B 2 7 ? 10.258 63.495 13.484 1.00 47.20 7 THR B O 1
ATOM 1532 N N . LEU B 2 8 ? 9.471 65.436 12.685 1.00 38.43 8 LEU B N 1
ATOM 1533 C CA . LEU B 2 8 ? 8.828 64.818 11.526 1.00 35.12 8 LEU B CA 1
ATOM 1534 C C . LEU B 2 8 ? 9.746 64.850 10.316 1.00 42.16 8 LEU B C 1
ATOM 1535 O O . LEU B 2 8 ? 9.422 64.305 9.256 1.00 49.61 8 LEU B O 1
ATOM 1540 N N . THR B 2 9 ? 10.886 65.508 10.480 1.00 44.51 9 THR B N 1
ATOM 1541 C CA . THR B 2 9 ? 11.796 65.772 9.372 1.00 52.45 9 THR B CA 1
ATOM 1542 C C . THR B 2 9 ? 13.178 65.084 9.486 1.00 59.74 9 THR B C 1
ATOM 1543 O O . THR B 2 9 ? 14.179 65.641 9.027 1.00 65.94 9 THR B O 1
ATOM 1547 N N . GLY B 2 10 ? 13.237 63.900 10.105 1.00 50.13 10 GLY B N 1
ATOM 1548 C CA . GLY B 2 10 ? 14.489 63.180 10.243 1.00 47.88 10 GLY B CA 1
ATOM 1549 C C . GLY B 2 10 ? 15.198 63.122 11.601 1.00 50.91 10 GLY B C 1
ATOM 1550 O O . GLY B 2 10 ? 15.607 62.049 12.023 1.00 52.12 10 GLY B O 1
ATOM 1551 N N . LYS B 2 11 ? 15.346 64.256 12.287 1.00 45.42 11 LYS B N 1
ATOM 1552 C CA . LYS B 2 11 ? 16.160 64.340 13.498 1.00 32.95 11 LYS B CA 1
ATOM 1553 C C . LYS B 2 11 ? 15.449 63.812 14.740 1.00 35.05 11 LYS B C 1
ATOM 1554 O O . LYS B 2 11 ? 14.304 64.161 15.002 1.00 44.84 11 LYS B O 1
ATOM 1560 N N . THR B 2 12 ? 16.134 62.975 15.510 1.00 35.74 12 THR B N 1
ATOM 1561 C CA . THR B 2 12 ? 15.659 62.570 16.827 1.00 36.17 12 THR B CA 1
ATOM 1562 C C . THR B 2 12 ? 16.631 63.153 17.857 1.00 40.93 12 THR B C 1
ATOM 1563 O O . THR B 2 12 ? 17.852 63.033 17.732 1.00 35.74 12 THR B O 1
ATOM 1567 N N . ILE B 2 13 ? 16.088 63.825 18.857 1.00 44.90 13 ILE B N 1
ATOM 1568 C CA . ILE B 2 13 ? 16.914 64.508 19.833 1.00 42.44 13 ILE B CA 1
ATOM 1569 C C . ILE B 2 13 ? 16.885 63.672 21.095 1.00 47.94 13 ILE B C 1
ATOM 1570 O O . ILE B 2 13 ? 15.830 63.166 21.485 1.00 48.41 13 ILE B O 1
ATOM 1575 N N . THR B 2 14 ? 18.043 63.510 21.723 1.00 41.33 14 THR B N 1
ATOM 1576 C CA . THR B 2 14 ? 18.142 62.736 22.946 1.00 40.45 14 THR B CA 1
ATOM 1577 C C . THR B 2 14 ? 18.327 63.702 24.120 1.00 40.08 14 THR B C 1
ATOM 1578 O O . THR B 2 14 ? 19.354 64.372 24.208 1.00 39.58 14 THR B O 1
ATOM 1582 N N . LEU B 2 15 ? 17.339 63.761 25.018 1.00 41.74 15 LEU B N 1
ATOM 1583 C CA . LEU B 2 15 ? 17.367 64.657 26.187 1.00 40.58 15 LEU B CA 1
ATOM 1584 C C . LEU B 2 15 ? 17.587 63.944 27.523 1.00 49.85 15 LEU B C 1
ATOM 1585 O O . LEU B 2 15 ? 17.196 62.797 27.704 1.00 51.43 15 LEU B O 1
ATOM 1590 N N . GLU B 2 16 ? 18.192 64.656 28.468 1.00 57.60 16 GLU B N 1
ATOM 1591 C CA . GLU B 2 16 ? 18.264 64.205 29.845 1.00 59.38 16 GLU B CA 1
ATOM 1592 C C . GLU B 2 16 ? 17.285 65.050 30.657 1.00 66.08 16 GLU B C 1
ATOM 1593 O O . GLU B 2 16 ? 17.471 66.259 30.810 1.00 67.50 16 GLU B O 1
ATOM 1599 N N . VAL B 2 17 ? 16.233 64.411 31.159 1.00 49.73 17 VAL B N 1
ATOM 1600 C CA . VAL B 2 17 ? 15.158 65.104 31.861 1.00 50.92 17 VAL B CA 1
ATOM 1601 C C . VAL B 2 17 ? 14.771 64.353 33.122 1.00 59.14 17 VAL B C 1
ATOM 1602 O O . VAL B 2 17 ? 15.223 63.234 33.335 1.00 62.09 17 VAL B O 1
ATOM 1606 N N . GLU B 2 18 ? 13.933 64.970 33.953 1.00 66.52 18 GLU B N 1
ATOM 1607 C CA . GLU B 2 18 ? 13.411 64.332 35.167 1.00 71.08 18 GLU B CA 1
ATOM 1608 C C . GLU B 2 18 ? 11.887 64.316 35.104 1.00 70.69 18 GLU B C 1
ATOM 1609 O O . GLU B 2 18 ? 11.302 65.157 34.438 1.00 73.20 18 GLU B O 1
ATOM 1615 N N . PRO B 2 19 ? 11.237 63.362 35.795 1.00 72.20 19 PRO B N 1
ATOM 1616 C CA . PRO B 2 19 ? 9.778 63.206 35.677 1.00 68.30 19 PRO B CA 1
ATOM 1617 C C . PRO B 2 19 ? 8.992 64.417 36.176 1.00 69.94 19 PRO B C 1
ATOM 1618 O O . PRO B 2 19 ? 7.878 64.666 35.704 1.00 71.29 19 PRO B O 1
ATOM 1622 N N . SER B 2 20 ? 9.569 65.166 37.109 1.00 71.00 20 SER B N 1
ATOM 1623 C CA . SER B 2 20 ? 8.908 66.355 37.637 1.00 71.22 20 SER B CA 1
ATOM 1624 C C . SER B 2 20 ? 9.094 67.591 36.747 1.00 69.28 20 SER B C 1
ATOM 1625 O O . SER B 2 20 ? 8.590 68.668 37.058 1.00 76.06 20 SER B O 1
ATOM 1628 N N . ASP B 2 21 ? 9.822 67.439 35.649 1.00 59.20 21 ASP B N 1
ATOM 1629 C CA . ASP B 2 21 ? 9.992 68.539 34.710 1.00 61.01 21 ASP B CA 1
ATOM 1630 C C . ASP B 2 21 ? 8.679 68.841 34.023 1.00 60.50 21 ASP B C 1
ATOM 1631 O O . ASP B 2 21 ? 7.963 67.930 33.600 1.00 58.94 21 ASP B O 1
ATOM 1636 N N . THR B 2 22 ? 8.376 70.126 33.896 1.00 58.13 22 THR B N 1
ATOM 1637 C CA . THR B 2 22 ? 7.197 70.550 33.165 1.00 50.01 22 THR B CA 1
ATOM 1638 C C . THR B 2 22 ? 7.490 70.556 31.682 1.00 53.41 22 THR B C 1
ATOM 1639 O O . THR B 2 22 ? 8.635 70.701 31.262 1.00 61.42 22 THR B O 1
ATOM 1643 N N . ILE B 2 23 ? 6.450 70.395 30.880 1.00 51.01 23 ILE B N 1
ATOM 1644 C CA . ILE B 2 23 ? 6.614 70.481 29.447 1.00 47.46 23 ILE B CA 1
ATOM 1645 C C . ILE B 2 23 ? 7.336 71.789 29.109 1.00 47.61 23 ILE B C 1
ATOM 1646 O O . ILE B 2 23 ? 8.165 71.845 28.206 1.00 46.90 23 ILE B O 1
ATOM 1651 N N . GLU B 2 24 ? 7.046 72.836 29.870 1.00 47.35 24 GLU B N 1
ATOM 1652 C CA . GLU B 2 24 ? 7.718 74.110 29.692 1.00 49.26 24 GLU B CA 1
ATOM 1653 C C . GLU B 2 24 ? 9.235 73.964 29.819 1.00 53.93 24 GLU B C 1
ATOM 1654 O O . GLU B 2 24 ? 9.982 74.461 28.977 1.00 56.93 24 GLU B O 1
ATOM 1660 N N . ASN B 2 25 ? 9.675 73.290 30.882 1.00 52.28 25 ASN B N 1
ATOM 1661 C CA . ASN B 2 25 ? 11.086 73.050 31.136 1.00 52.48 25 ASN B CA 1
ATOM 1662 C C . ASN B 2 25 ? 11.727 72.231 30.028 1.00 50.22 25 ASN B C 1
ATOM 1663 O O . ASN B 2 25 ? 12.884 72.461 29.662 1.00 54.64 25 ASN B O 1
ATOM 1668 N N . VAL B 2 26 ? 10.980 71.262 29.511 1.00 43.11 26 VAL B N 1
ATOM 1669 C CA . VAL B 2 26 ? 11.502 70.377 28.485 1.00 42.61 26 VAL B CA 1
ATOM 1670 C C . VAL B 2 26 ? 11.746 71.164 27.213 1.00 42.42 26 VAL B C 1
ATOM 1671 O O . VAL B 2 26 ? 12.752 70.958 26.533 1.00 44.17 26 VAL B O 1
ATOM 1675 N N . LYS B 2 27 ? 10.830 72.078 26.902 1.00 44.54 27 LYS B N 1
ATOM 1676 C CA . LYS B 2 27 ? 10.940 72.895 25.692 1.00 45.02 27 LYS B CA 1
ATOM 1677 C C . LYS B 2 27 ? 12.118 73.827 25.810 1.00 48.68 27 LYS B C 1
ATOM 1678 O O . LYS B 2 27 ? 12.767 74.138 24.816 1.00 54.95 27 LYS B O 1
ATOM 1684 N N . ALA B 2 28 ? 12.391 74.264 27.035 1.00 41.48 28 ALA B N 1
ATOM 1685 C CA . ALA B 2 28 ? 13.534 75.120 27.297 1.00 43.00 28 ALA B CA 1
ATOM 1686 C C . ALA B 2 28 ? 14.828 74.330 27.176 1.00 41.13 28 ALA B C 1
ATOM 1687 O O . ALA B 2 28 ? 15.819 74.857 26.691 1.00 50.12 28 ALA B O 1
ATOM 1689 N N . LYS B 2 29 ? 14.821 73.077 27.612 1.00 41.25 29 LYS B N 1
ATOM 1690 C CA . LYS B 2 29 ? 15.959 72.192 27.357 1.00 43.74 29 LYS B CA 1
ATOM 1691 C C . LYS B 2 29 ? 16.2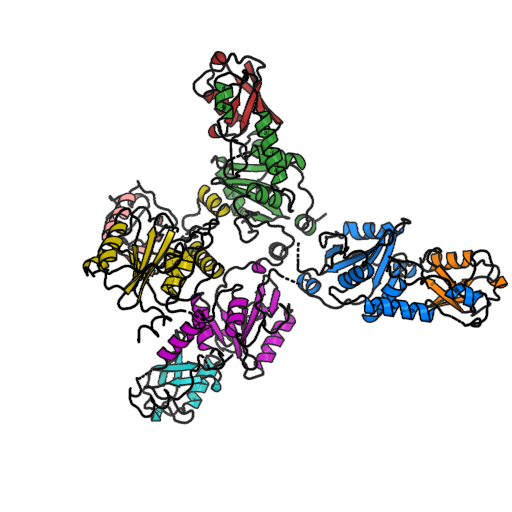11 72.060 25.861 1.00 41.48 29 LYS B C 1
ATOM 1692 O O . LYS B 2 29 ? 17.349 72.156 25.401 1.00 43.39 29 LYS B O 1
ATOM 1698 N N . ILE B 2 30 ? 15.147 71.836 25.100 1.00 36.77 30 ILE B N 1
ATOM 1699 C CA . ILE B 2 30 ? 15.292 71.680 23.663 1.00 31.87 30 ILE B CA 1
ATOM 1700 C C . ILE B 2 30 ? 15.853 72.954 23.048 1.00 36.01 30 ILE B C 1
ATOM 1701 O O . ILE B 2 30 ? 16.589 72.897 22.078 1.00 43.25 30 ILE B O 1
ATOM 1706 N N . GLN B 2 31 ? 15.536 74.106 23.632 1.00 33.95 31 GLN B N 1
ATOM 1707 C CA . GLN B 2 31 ? 16.104 75.357 23.151 1.00 33.84 31 GLN B CA 1
ATOM 1708 C C . GLN B 2 31 ? 17.590 75.418 23.467 1.00 35.04 31 GLN B C 1
ATOM 1709 O O . GLN B 2 31 ? 18.404 75.696 22.590 1.00 33.55 31 GLN B O 1
ATOM 1715 N N . ASP B 2 32 ? 17.937 75.148 24.720 1.00 38.01 32 ASP B N 1
ATOM 1716 C CA . ASP B 2 32 ? 19.332 75.081 25.132 1.00 43.24 32 ASP B CA 1
ATOM 1717 C C . ASP B 2 32 ? 20.149 74.195 24.201 1.00 44.34 32 ASP B C 1
ATOM 1718 O O . ASP B 2 32 ? 21.244 74.553 23.762 1.00 49.04 32 ASP B O 1
ATOM 1723 N N . LYS B 2 33 ? 19.602 73.037 23.890 1.00 37.03 33 LYS B N 1
ATOM 1724 C CA . LYS B 2 33 ? 20.383 72.014 23.244 1.00 38.74 33 LYS B CA 1
ATOM 1725 C C . LYS B 2 33 ? 20.430 72.184 21.735 1.00 45.52 33 LYS B C 1
ATOM 1726 O O . LYS B 2 33 ? 21.467 71.924 21.116 1.00 48.88 33 LYS B O 1
ATOM 1732 N N . GLU B 2 34 ? 19.324 72.660 21.161 1.00 38.29 34 GLU B N 1
ATOM 1733 C CA . GLU B 2 34 ? 19.106 72.628 19.716 1.00 28.81 34 GLU B CA 1
ATOM 1734 C C . GLU B 2 34 ? 18.895 73.999 19.106 1.00 34.38 34 GLU B C 1
ATOM 1735 O O . GLU B 2 34 ? 18.879 74.149 17.869 1.00 31.53 34 GLU B O 1
ATOM 1741 N N . GLY B 2 35 ? 18.723 74.996 19.975 1.00 29.33 35 GLY B N 1
ATOM 1742 C CA . GLY B 2 35 ? 18.449 76.350 19.531 1.00 30.47 35 GLY B CA 1
ATOM 1743 C C . GLY B 2 35 ? 17.062 76.607 18.955 1.00 35.17 35 GLY B C 1
ATOM 1744 O O . GLY B 2 35 ? 16.823 77.690 18.434 1.00 51.50 35 GLY B O 1
ATOM 1745 N N . ILE B 2 36 ? 16.157 75.631 19.024 1.00 31.54 36 ILE B N 1
ATOM 1746 C CA . ILE B 2 36 ? 14.759 75.831 18.615 1.00 34.43 36 ILE B CA 1
ATOM 1747 C C . ILE B 2 36 ? 13.985 76.537 19.728 1.00 33.56 36 ILE B C 1
ATOM 1748 O O . ILE B 2 36 ? 13.858 76.006 20.823 1.00 43.27 36 ILE B O 1
ATOM 1753 N N . PRO B 2 37 ? 13.469 77.740 19.460 1.00 31.87 37 PRO B N 1
ATOM 1754 C CA . PRO B 2 37 ? 12.782 78.488 20.530 1.00 36.38 37 PRO B CA 1
ATOM 1755 C C . PRO B 2 37 ? 11.489 77.783 20.971 1.00 35.60 37 PRO B C 1
ATOM 1756 O O . PRO B 2 37 ? 10.813 77.181 20.139 1.00 33.01 37 PRO B O 1
ATOM 1760 N N . PRO B 2 38 ? 11.147 77.858 22.263 1.00 37.20 38 PRO B N 1
ATOM 1761 C CA . PRO B 2 38 ? 9.950 77.170 22.780 1.00 34.73 38 PRO B CA 1
ATOM 1762 C C . PRO B 2 38 ? 8.682 77.456 21.960 1.00 39.13 38 PRO B C 1
ATOM 1763 O O . PRO B 2 38 ? 7.922 76.523 21.653 1.00 37.15 38 PRO B O 1
ATOM 1767 N N . ASP B 2 39 ? 8.484 78.713 21.568 1.00 42.44 39 ASP B N 1
ATOM 1768 C CA . ASP B 2 39 ? 7.318 79.093 20.745 1.00 39.62 39 ASP B CA 1
ATOM 1769 C C . ASP B 2 39 ? 7.143 78.315 19.462 1.00 30.32 39 ASP B C 1
ATOM 1770 O O . ASP B 2 39 ? 6.051 78.288 18.918 1.00 37.72 39 ASP B O 1
ATOM 1775 N N . GLN B 2 40 ? 8.217 77.725 18.949 1.00 32.86 40 GLN B N 1
ATOM 1776 C CA . GLN B 2 40 ? 8.159 76.994 17.681 1.00 29.21 40 GLN B CA 1
ATOM 1777 C C . GLN B 2 40 ? 7.997 75.499 17.912 1.00 30.23 40 GLN B C 1
ATOM 1778 O O . GLN B 2 40 ? 8.058 74.704 16.977 1.00 34.38 40 GLN B O 1
ATOM 1784 N N . GLN B 2 41 ? 7.774 75.122 19.165 1.00 26.96 41 GLN B N 1
ATOM 1785 C CA . GLN B 2 41 ? 7.674 73.712 19.511 1.00 33.41 41 GLN B CA 1
ATOM 1786 C C . GLN B 2 41 ? 6.264 73.250 19.871 1.00 30.99 41 GLN B C 1
ATOM 1787 O O . GLN B 2 41 ? 5.613 73.825 20.733 1.00 37.07 41 GLN B O 1
ATOM 1793 N N . ARG B 2 42 ? 5.803 72.206 19.198 1.00 30.39 42 ARG B N 1
ATOM 1794 C CA . ARG B 2 42 ? 4.587 71.498 19.598 1.00 31.22 42 ARG B CA 1
ATOM 1795 C C . ARG B 2 42 ? 5.016 70.100 19.946 1.00 40.56 42 ARG B C 1
ATOM 1796 O O . ARG B 2 42 ? 5.602 69.414 19.111 1.00 45.25 42 ARG B O 1
ATOM 1804 N N . LEU B 2 43 ? 4.749 69.675 21.173 1.00 41.13 43 LEU B N 1
ATOM 1805 C CA . LEU B 2 43 ? 5.180 68.355 21.607 1.00 34.93 43 LEU B CA 1
ATOM 1806 C C . LEU B 2 43 ? 3.992 67.407 21.748 1.00 40.23 43 LEU B C 1
ATOM 1807 O O . LEU B 2 43 ? 2.974 67.760 22.336 1.00 47.53 43 LEU B O 1
ATOM 1812 N N . ILE B 2 44 ? 4.131 66.202 21.208 1.00 34.03 44 ILE B N 1
ATOM 1813 C CA . ILE B 2 44 ? 3.062 65.221 21.231 1.00 38.83 44 ILE B CA 1
ATOM 1814 C C . ILE B 2 44 ? 3.515 63.922 21.875 1.00 48.77 44 ILE B C 1
ATOM 1815 O O . ILE B 2 44 ? 4.594 63.437 21.585 1.00 45.52 44 ILE B O 1
ATOM 1820 N N . PHE B 2 45 ? 2.675 63.345 22.726 1.00 54.69 45 PHE B N 1
ATOM 1821 C CA . PHE B 2 45 ? 2.946 62.025 23.272 1.00 48.39 45 PHE B CA 1
ATOM 1822 C C . PHE B 2 45 ? 1.666 61.228 23.428 1.00 55.36 45 PHE B C 1
ATOM 1823 O O . PHE B 2 45 ? 0.679 61.722 23.990 1.00 55.90 45 PHE B O 1
ATOM 1831 N N . ALA B 2 46 ? 1.690 59.993 22.938 1.00 53.38 46 ALA B N 1
ATOM 1832 C CA . ALA B 2 46 ? 0.554 59.095 23.085 1.00 55.11 46 ALA B CA 1
ATOM 1833 C C . ALA B 2 46 ? -0.761 59.771 22.742 1.00 58.82 46 ALA B C 1
ATOM 1834 O O . ALA B 2 46 ? -1.745 59.620 23.459 1.00 65.81 46 ALA B O 1
ATOM 1836 N N . GLY B 2 47 ? -0.765 60.536 21.659 1.00 58.07 47 GLY B N 1
ATOM 1837 C CA . GLY B 2 47 ? -1.996 61.071 21.108 1.00 43.96 47 GLY B CA 1
ATOM 1838 C C . GLY B 2 47 ? -2.430 62.404 21.658 1.00 58.01 47 GLY B C 1
ATOM 1839 O O . GLY B 2 47 ? -3.497 62.906 21.285 1.00 72.08 47 GLY B O 1
ATOM 1840 N N . LYS B 2 48 ? -1.620 62.986 22.536 1.00 57.78 48 LYS B N 1
ATOM 1841 C CA . LYS B 2 48 ? -1.990 64.238 23.193 1.00 55.78 48 LYS B CA 1
ATOM 1842 C C . LYS B 2 48 ? -0.926 65.325 23.049 1.00 50.15 48 LYS B C 1
ATOM 1843 O O . LYS B 2 48 ? 0.253 65.092 23.331 1.00 57.58 48 LYS B O 1
ATOM 1849 N N . GLN B 2 49 ? -1.342 66.500 22.580 1.00 39.09 49 GLN B N 1
ATOM 1850 C CA . GLN B 2 49 ? -0.491 67.688 22.579 1.00 34.36 49 GLN B CA 1
ATOM 1851 C C . GLN B 2 49 ? -0.218 68.041 24.025 1.00 44.41 49 GLN B C 1
ATOM 1852 O O . GLN B 2 49 ? -1.158 68.222 24.790 1.00 55.96 49 GLN B O 1
ATOM 1858 N N . LEU B 2 50 ? 1.051 68.135 24.411 1.00 37.97 50 LEU B N 1
ATOM 1859 C CA . LEU B 2 50 ? 1.379 68.292 25.821 1.00 42.92 50 LEU B CA 1
ATOM 1860 C C . LEU B 2 50 ? 1.276 69.752 26.235 1.00 48.23 50 LEU B C 1
ATOM 1861 O O . LEU B 2 50 ? 1.682 70.639 25.491 1.00 48.93 50 LEU B O 1
ATOM 1866 N N . GLU B 2 51 ? 0.724 69.995 27.420 1.00 49.51 51 GLU B N 1
ATOM 1867 C CA . GLU B 2 51 ? 0.509 71.354 27.897 1.00 48.61 51 GLU B CA 1
ATOM 1868 C C . GLU B 2 51 ? 1.682 71.828 28.745 1.00 52.56 51 GLU B C 1
ATOM 1869 O O . GLU B 2 51 ? 2.223 71.070 29.555 1.00 54.87 51 GLU B O 1
ATOM 1875 N N . ASP B 2 52 ? 2.081 73.082 28.538 1.00 48.93 52 ASP B N 1
ATOM 1876 C CA . ASP B 2 52 ? 3.278 73.630 29.173 1.00 48.07 52 ASP B CA 1
ATOM 1877 C C . ASP B 2 52 ? 3.326 73.470 30.703 1.00 58.03 52 ASP B C 1
ATOM 1878 O O . ASP B 2 52 ? 4.374 73.170 31.260 1.00 66.84 52 ASP B O 1
ATOM 1883 N N . GLY B 2 53 ? 2.198 73.659 31.380 1.00 54.66 53 GLY B N 1
ATOM 1884 C CA . GLY B 2 53 ? 2.193 73.694 32.831 1.00 52.77 53 GLY B CA 1
ATOM 1885 C C . GLY B 2 53 ? 2.243 72.354 33.539 1.00 59.34 53 GLY B C 1
ATOM 1886 O O . GLY B 2 53 ? 2.444 72.297 34.758 1.00 64.73 53 GLY B O 1
ATOM 1887 N N . ARG B 2 54 ? 2.059 71.273 32.788 1.00 55.59 54 ARG B N 1
ATOM 1888 C CA . ARG B 2 54 ? 2.017 69.937 33.376 1.00 50.45 54 ARG B CA 1
ATOM 1889 C C . ARG B 2 54 ? 3.377 69.230 33.287 1.00 49.05 54 ARG B C 1
ATOM 1890 O O . ARG B 2 54 ? 4.275 69.679 32.583 1.00 50.96 54 ARG B O 1
ATOM 1898 N N . THR B 2 55 ? 3.535 68.132 34.010 1.00 47.90 55 THR B N 1
ATOM 1899 C CA . THR B 2 55 ? 4.831 67.479 34.089 1.00 50.42 55 THR B CA 1
ATOM 1900 C C . THR B 2 55 ? 4.873 66.217 33.250 1.00 52.27 55 THR B C 1
ATOM 1901 O O . THR B 2 55 ? 3.829 65.656 32.917 1.00 50.45 55 THR B O 1
ATOM 1905 N N . LEU B 2 56 ? 6.081 65.770 32.909 1.00 51.86 56 LEU B N 1
ATOM 1906 C CA . LEU B 2 56 ? 6.244 64.480 32.256 1.00 52.51 56 LEU B CA 1
ATOM 1907 C C . LEU B 2 56 ? 5.548 63.408 33.090 1.00 58.80 56 LEU B C 1
ATOM 1908 O O . LEU B 2 56 ? 4.936 62.484 32.557 1.00 65.64 56 LEU B O 1
ATOM 1913 N N . SER B 2 57 ? 5.638 63.536 34.407 1.00 53.53 57 SER B N 1
ATOM 1914 C CA . SER B 2 57 ? 5.014 62.570 35.297 1.00 61.86 57 SER B CA 1
ATOM 1915 C C . SER B 2 57 ? 3.504 62.515 35.085 1.00 70.11 57 SER B C 1
ATOM 1916 O O . SER B 2 57 ? 2.905 61.441 35.073 1.00 75.38 57 SER B O 1
ATOM 1919 N N . ASP B 2 58 ? 2.902 63.690 34.925 1.00 70.43 58 ASP B N 1
ATOM 1920 C CA . ASP B 2 58 ? 1.474 63.817 34.679 1.00 70.92 58 ASP B CA 1
ATOM 1921 C C . ASP B 2 58 ? 1.052 63.066 33.424 1.00 68.28 58 ASP B C 1
ATOM 1922 O O . ASP B 2 58 ? -0.103 62.633 33.316 1.00 70.24 58 ASP B O 1
ATOM 1927 N N . TYR B 2 59 ? 1.977 62.933 32.471 1.00 61.24 59 TYR B N 1
ATOM 1928 C CA . TYR B 2 59 ? 1.670 62.323 31.170 1.00 56.29 59 TYR B CA 1
ATOM 1929 C C . TYR B 2 59 ? 2.085 60.863 31.075 1.00 55.23 59 TYR B C 1
ATOM 1930 O O . TYR B 2 59 ? 1.884 60.228 30.034 1.00 52.89 59 TYR B O 1
ATOM 1939 N N . ASN B 2 60 ? 2.659 60.351 32.166 1.00 58.82 60 ASN B N 1
ATOM 1940 C CA . ASN B 2 60 ? 3.184 58.986 32.239 1.00 59.42 60 ASN B CA 1
ATOM 1941 C C . ASN B 2 60 ? 4.348 58.740 31.283 1.00 53.31 60 ASN B C 1
ATOM 1942 O O . ASN B 2 60 ? 4.445 57.711 30.621 1.00 58.55 60 ASN B O 1
ATOM 1947 N N . ILE B 2 61 ? 5.236 59.715 31.223 1.00 52.17 61 ILE B N 1
ATOM 1948 C CA . ILE B 2 61 ? 6.383 59.655 30.344 1.00 57.61 61 ILE B CA 1
ATOM 1949 C C . ILE B 2 61 ? 7.530 59.104 31.164 1.00 65.33 61 ILE B C 1
ATOM 1950 O O . ILE B 2 61 ? 7.834 59.624 32.232 1.00 70.83 61 ILE B O 1
ATOM 1955 N N . GLN B 2 62 ? 8.142 58.029 30.680 1.00 71.83 62 GLN B N 1
ATOM 1956 C CA . GLN B 2 62 ? 9.186 57.341 31.434 1.00 76.09 62 GLN B CA 1
ATOM 1957 C C . GLN B 2 62 ? 10.487 57.245 30.643 1.00 70.25 62 GLN B C 1
ATOM 1958 O O . GLN B 2 62 ? 10.547 57.641 29.482 1.00 70.65 62 GLN B O 1
ATOM 1964 N N . LYS B 2 63 ? 11.527 56.711 31.268 1.00 64.59 63 LYS B N 1
ATOM 1965 C CA . LYS B 2 63 ? 12.770 56.468 30.552 1.00 64.31 63 LYS B CA 1
ATOM 1966 C C . LYS B 2 63 ? 12.488 55.795 29.202 1.00 57.01 63 LYS B C 1
ATOM 1967 O O . LYS B 2 63 ? 11.530 55.029 29.074 1.00 53.53 63 LYS B O 1
ATOM 1973 N N . GLU B 2 64 ? 13.318 56.113 28.207 1.00 50.31 64 GLU B N 1
ATOM 1974 C CA . GLU B 2 64 ? 13.221 55.583 26.840 1.00 49.44 64 GLU B CA 1
ATOM 1975 C C . GLU B 2 64 ? 11.943 55.967 26.046 1.00 56.08 64 GLU B C 1
ATOM 1976 O O . GLU B 2 64 ? 11.777 55.551 24.892 1.00 60.98 64 GLU B O 1
ATOM 1982 N N . SER B 2 65 ? 11.054 56.755 26.650 1.00 45.00 65 SER B N 1
ATOM 1983 C CA . SER B 2 65 ? 9.850 57.223 25.967 1.00 45.89 65 SER B CA 1
ATOM 1984 C C . SER B 2 65 ? 10.178 58.103 24.766 1.00 48.36 65 SER B C 1
ATOM 1985 O O . SER B 2 65 ? 11.163 58.833 24.756 1.00 44.16 65 SER B O 1
ATOM 1988 N N . THR B 2 66 ? 9.319 58.058 23.763 1.00 50.74 66 THR B N 1
ATOM 1989 C CA . THR B 2 66 ? 9.515 58.872 22.585 1.00 45.03 66 THR B CA 1
ATOM 1990 C C . THR B 2 66 ? 8.385 59.887 22.431 1.00 44.12 66 THR B C 1
ATOM 1991 O O . THR B 2 66 ? 7.213 59.519 22.339 1.00 44.73 66 THR B O 1
ATOM 1995 N N . LEU B 2 67 ? 8.759 61.163 22.451 1.00 36.08 67 LEU B N 1
ATOM 1996 C CA . LEU B 2 67 ? 7.842 62.250 22.172 1.00 37.91 67 LEU B CA 1
ATOM 1997 C C . LEU B 2 67 ? 7.997 62.624 20.710 1.00 39.96 67 LEU B C 1
ATOM 1998 O O . LEU B 2 67 ? 8.973 62.243 20.076 1.00 42.39 67 LEU B O 1
ATOM 2003 N N . HIS B 2 68 ? 7.032 63.367 20.180 1.00 32.63 68 HIS B N 1
ATOM 2004 C CA . HIS B 2 68 ? 7.127 63.868 18.822 1.00 34.30 68 HIS B CA 1
ATOM 2005 C C . HIS B 2 68 ? 7.139 65.383 18.797 1.00 34.48 68 HIS B C 1
ATOM 2006 O O . HIS B 2 68 ? 6.391 66.038 19.515 1.00 41.85 68 HIS B O 1
ATOM 2013 N N . LEU B 2 69 ? 8.027 65.933 17.985 1.00 30.66 69 LEU B N 1
ATOM 2014 C CA . LEU B 2 69 ? 8.185 67.373 17.917 1.00 33.35 69 LEU B CA 1
ATOM 2015 C C . LEU B 2 69 ? 7.738 67.899 16.565 1.00 34.27 69 LEU B C 1
ATOM 2016 O O . LEU B 2 69 ? 8.369 67.628 15.542 1.00 43.68 69 LEU B O 1
ATOM 2021 N N . VAL 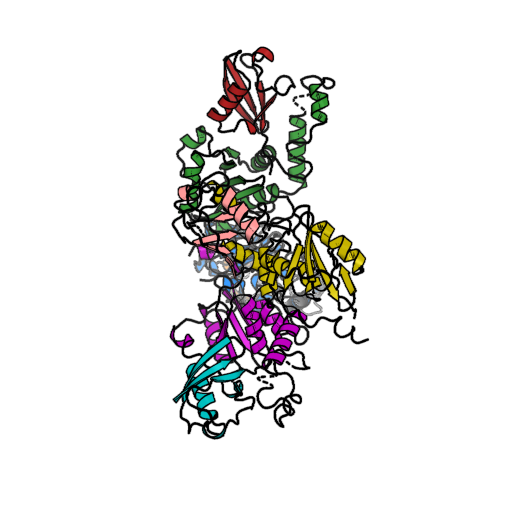B 2 70 ? 6.624 68.623 16.574 1.00 24.92 70 VAL B N 1
ATOM 2022 C CA . VAL B 2 70 ? 6.154 69.382 15.425 1.00 23.80 70 VAL B CA 1
ATOM 2023 C C . VAL B 2 70 ? 6.647 70.833 15.533 1.00 28.45 70 VAL B C 1
ATOM 2024 O O . VAL B 2 70 ? 6.517 71.459 16.585 1.00 33.25 70 VAL B O 1
ATOM 2028 N N . LEU B 2 71 ? 7.224 71.369 14.466 1.00 27.57 71 LEU B N 1
ATOM 2029 C CA . LEU B 2 71 ? 7.743 72.737 14.523 1.00 27.58 71 LEU B CA 1
ATOM 2030 C C . LEU B 2 71 ? 6.746 73.709 13.931 1.00 35.05 71 LEU B C 1
ATOM 2031 O O . LEU B 2 71 ? 6.121 73.453 12.898 1.00 46.89 71 LEU B O 1
ATOM 2036 N N . ARG B 2 72 ? 6.611 74.834 14.606 1.00 26.45 72 ARG B N 1
ATOM 2037 C CA . ARG B 2 72 ? 5.648 75.828 14.239 1.00 29.36 72 ARG B CA 1
ATOM 2038 C C . ARG B 2 72 ? 6.351 77.104 13.826 1.00 30.75 72 ARG B C 1
ATOM 2039 O O . ARG B 2 72 ? 6.802 77.859 14.673 1.00 44.89 72 ARG B O 1
ATOM 2047 N N . LEU B 2 73 ? 6.436 77.332 12.522 1.00 24.32 73 LEU B N 1
ATOM 2048 C CA . LEU B 2 73 ? 6.957 78.569 11.972 1.00 17.78 73 LEU B CA 1
ATOM 2049 C C . LEU B 2 73 ? 6.540 78.693 10.529 1.00 18.14 73 LEU B C 1
ATOM 2050 O O . LEU B 2 73 ? 6.855 77.839 9.722 1.00 26.88 73 LEU B O 1
ATOM 2055 N N . ARG B 2 74 ? 5.849 79.768 10.192 1.00 18.92 74 ARG B N 1
ATOM 2056 C CA . ARG B 2 74 ? 5.291 79.915 8.846 1.00 23.31 74 ARG B CA 1
ATOM 2057 C C . ARG B 2 74 ? 5.722 81.230 8.203 1.00 27.96 74 ARG B C 1
ATOM 2058 O O . ARG B 2 74 ? 6.212 82.122 8.882 1.00 31.66 74 ARG B O 1
ATOM 2066 N N . GLY B 2 75 ? 5.569 81.330 6.889 1.00 19.96 75 GLY B N 1
ATOM 2067 C CA . GLY B 2 75 ? 5.937 82.525 6.178 1.00 20.12 75 GLY B CA 1
ATOM 2068 C C . GLY B 2 75 ? 5.186 82.635 4.876 1.00 27.57 75 GLY B C 1
ATOM 2069 O O . GLY B 2 75 ? 4.846 81.623 4.256 1.00 27.93 75 GLY B O 1
ATOM 2073 N N . GLY C 1 1 ? 22.030 94.156 -15.787 1.00 52.11 1 GLY C N 1
ATOM 2074 C CA . GLY C 1 1 ? 22.644 94.044 -17.099 1.00 45.08 1 GLY C CA 1
ATOM 2075 C C . GLY C 1 1 ? 23.458 92.779 -17.108 1.00 47.89 1 GLY C C 1
ATOM 2076 O O . GLY C 1 1 ? 23.131 91.834 -16.403 1.00 55.77 1 GLY C O 1
ATOM 2085 N N . ASP C 1 3 ? 26.678 92.723 -16.283 1.00 51.49 3 ASP C N 1
ATOM 2086 C CA . ASP C 1 3 ? 27.886 93.094 -15.580 1.00 52.68 3 ASP C CA 1
ATOM 2087 C C . ASP C 1 3 ? 27.422 93.864 -14.349 1.00 51.96 3 ASP C C 1
ATOM 2088 O O . ASP C 1 3 ? 26.266 94.289 -14.279 1.00 44.22 3 ASP C O 1
ATOM 2093 N N . PHE C 1 4 ? 28.313 94.024 -13.377 1.00 46.66 4 PHE C N 1
ATOM 2094 C CA . PHE C 1 4 ? 28.008 94.763 -12.167 1.00 32.39 4 PHE C CA 1
ATOM 2095 C C . PHE C 1 4 ? 27.991 96.253 -12.447 1.00 39.39 4 PHE C C 1
ATOM 2096 O O . PHE C 1 4 ? 27.571 97.040 -11.617 1.00 51.41 4 PHE C O 1
ATOM 2104 N N . ILE C 1 5 ? 28.490 96.646 -13.610 1.00 47.80 5 ILE C N 1
ATOM 2105 C CA . ILE C 1 5 ? 28.458 98.042 -14.015 1.00 47.10 5 ILE C CA 1
ATOM 2106 C C . ILE C 1 5 ? 27.107 98.332 -14.659 1.00 50.37 5 ILE C C 1
ATOM 2107 O O . ILE C 1 5 ? 26.666 97.584 -15.541 1.00 53.57 5 ILE C O 1
ATOM 2112 N N . PHE C 1 6 ? 26.462 99.404 -14.190 1.00 44.74 6 PHE C N 1
ATOM 2113 C CA . PHE C 1 6 ? 25.193 99.904 -14.717 1.00 44.31 6 PHE C CA 1
ATOM 2114 C C . PHE C 1 6 ? 25.438 100.888 -15.860 1.00 50.34 6 PHE C C 1
ATOM 2115 O O . PHE C 1 6 ? 26.302 101.760 -15.755 1.00 39.85 6 PHE C O 1
ATOM 2123 N N . HIS C 1 7 ? 24.658 100.767 -16.932 1.00 51.76 7 HIS C N 1
ATOM 2124 C CA . HIS C 1 7 ? 24.842 101.604 -18.116 1.00 44.73 7 HIS C CA 1
ATOM 2125 C C . HIS C 1 7 ? 23.520 101.827 -18.855 1.00 43.88 7 HIS C C 1
ATOM 2126 O O . HIS C 1 7 ? 22.888 100.891 -19.331 1.00 55.89 7 HIS C O 1
ATOM 2133 N N . GLU C 1 8 ? 23.099 103.075 -18.951 1.00 43.92 8 GLU C N 1
ATOM 2134 C CA . GLU C 1 8 ? 21.844 103.405 -19.611 1.00 43.72 8 GLU C CA 1
ATOM 2135 C C . GLU C 1 8 ? 22.144 103.868 -21.038 1.00 52.00 8 GLU C C 1
ATOM 2136 O O . GLU C 1 8 ? 22.859 104.858 -21.231 1.00 51.55 8 GLU C O 1
ATOM 2142 N N . LYS C 1 9 ? 21.633 103.125 -22.025 1.00 50.61 9 LYS C N 1
ATOM 2143 C CA . LYS C 1 9 ? 21.839 103.445 -23.432 1.00 49.38 9 LYS C CA 1
ATOM 2144 C C . LYS C 1 9 ? 20.982 104.651 -23.783 1.00 58.85 9 LYS C C 1
ATOM 2145 O O . LYS C 1 9 ? 19.969 104.920 -23.125 1.00 55.38 9 LYS C O 1
ATOM 2151 N N . GLN C 1 10 ? 21.375 105.379 -24.821 1.00 62.98 10 GLN C N 1
ATOM 2152 C CA . GLN C 1 10 ? 20.658 106.587 -25.168 1.00 62.22 10 GLN C CA 1
ATOM 2153 C C . GLN C 1 10 ? 19.404 106.367 -26.000 1.00 77.54 10 GLN C C 1
ATOM 2154 O O . GLN C 1 10 ? 19.435 105.739 -27.057 1.00 78.56 10 GLN C O 1
ATOM 2160 N N . GLU C 1 11 ? 18.300 106.918 -25.510 1.00 88.52 11 GLU C N 1
ATOM 2161 C CA . GLU C 1 11 ? 17.068 107.001 -26.278 1.00 96.11 11 GLU C CA 1
ATOM 2162 C C . GLU C 1 11 ? 16.797 108.469 -26.558 1.00 87.16 11 GLU C C 1
ATOM 2163 O O . GLU C 1 11 ? 16.871 109.306 -25.652 1.00 75.59 11 GLU C O 1
ATOM 2169 N N . GLY C 1 12 ? 16.490 108.780 -27.813 1.00 87.12 12 GLY C N 1
ATOM 2170 C CA . GLY C 1 12 ? 16.189 110.148 -28.193 1.00 78.41 12 GLY C CA 1
ATOM 2171 C C . GLY C 1 12 ? 17.274 111.123 -27.783 1.00 73.11 12 GLY C C 1
ATOM 2172 O O . GLY C 1 12 ? 18.435 110.962 -28.156 1.00 70.47 12 GLY C O 1
ATOM 2173 N N . PHE C 1 13 ? 16.894 112.128 -26.997 1.00 72.19 13 PHE C N 1
ATOM 2174 C CA . PHE C 1 13 ? 17.799 113.215 -26.635 1.00 67.22 13 PHE C CA 1
ATOM 2175 C C . PHE C 1 13 ? 18.018 113.332 -25.136 1.00 54.78 13 PHE C C 1
ATOM 2176 O O . PHE C 1 13 ? 18.616 114.298 -24.671 1.00 58.99 13 PHE C O 1
ATOM 2184 N N . LEU C 1 14 ? 17.515 112.368 -24.378 1.00 44.86 14 LEU C N 1
ATOM 2185 C CA . LEU C 1 14 ? 17.511 112.460 -22.924 1.00 39.18 14 LEU C CA 1
ATOM 2186 C C . LEU C 1 14 ? 18.888 112.286 -22.292 1.00 43.04 14 LEU C C 1
ATOM 2187 O O . LEU C 1 14 ? 19.033 111.526 -21.322 1.00 42.09 14 LEU C O 1
ATOM 2192 N N . CYS C 1 15 ? 19.887 112.995 -22.822 1.00 35.70 15 CYS C N 1
ATOM 2193 C CA . CYS C 1 15 ? 21.272 112.734 -22.441 1.00 37.74 15 CYS C CA 1
ATOM 2194 C C . CYS C 1 15 ? 21.580 113.133 -21.001 1.00 41.78 15 CYS C C 1
ATOM 2195 O O . CYS C 1 15 ? 22.388 112.499 -20.330 1.00 44.99 15 CYS C O 1
ATOM 2198 N N . ALA C 1 16 ? 20.917 114.161 -20.503 1.00 39.86 16 ALA C N 1
ATOM 2199 C CA . ALA C 1 16 ? 21.179 114.575 -19.136 1.00 34.61 16 ALA C CA 1
ATOM 2200 C C . ALA C 1 16 ? 20.711 113.501 -18.153 1.00 35.06 16 ALA C C 1
ATOM 2201 O O . ALA C 1 16 ? 21.394 113.204 -17.176 1.00 39.18 16 ALA C O 1
ATOM 2203 N N . GLN C 1 17 ? 19.553 112.911 -18.427 1.00 29.66 17 GLN C N 1
ATOM 2204 C CA . GLN C 1 17 ? 19.065 111.792 -17.628 1.00 28.28 17 GLN C CA 1
ATOM 2205 C C . GLN C 1 17 ? 20.068 110.625 -17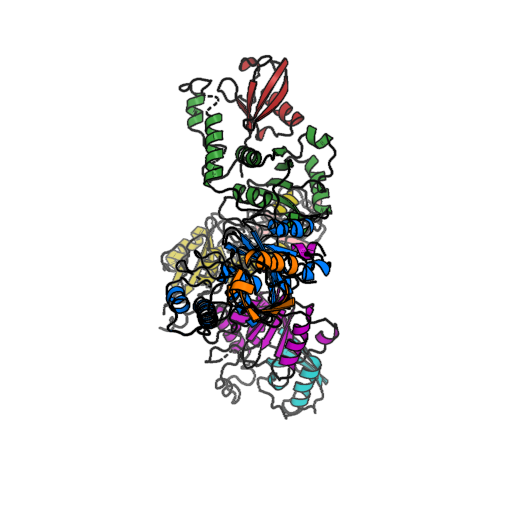.642 1.00 35.56 17 GLN C C 1
ATOM 2206 O O . GLN C 1 17 ? 20.428 110.086 -16.599 1.00 42.05 17 GLN C O 1
ATOM 2212 N N . HIS C 1 18 ? 20.537 110.241 -18.819 1.00 33.96 18 HIS C N 1
ATOM 2213 C CA . HIS C 1 18 ? 21.447 109.108 -18.909 1.00 37.60 18 HIS C CA 1
ATOM 2214 C C . HIS C 1 18 ? 22.783 109.400 -18.217 1.00 40.15 18 HIS C C 1
ATOM 2215 O O . HIS C 1 18 ? 23.388 108.542 -17.582 1.00 43.04 18 HIS C O 1
ATOM 2222 N N . CYS C 1 19 ? 23.235 110.630 -18.354 1.00 35.80 19 CYS C N 1
ATOM 2223 C CA . CYS C 1 19 ? 24.474 111.069 -17.766 1.00 33.29 19 CYS C CA 1
ATOM 2224 C C . CYS C 1 19 ? 24.403 110.947 -16.250 1.00 36.41 19 CYS C C 1
ATOM 2225 O O . CYS C 1 19 ? 25.250 110.333 -15.623 1.00 38.47 19 CYS C O 1
ATOM 2228 N N . LEU C 1 20 ? 23.378 111.538 -15.653 1.00 42.22 20 LEU C N 1
ATOM 2229 C CA . LEU C 1 20 ? 23.214 111.479 -14.210 1.00 33.55 20 LEU C CA 1
ATOM 2230 C C . LEU C 1 20 ? 23.010 110.038 -13.709 1.00 36.82 20 LEU C C 1
ATOM 2231 O O . LEU C 1 20 ? 23.509 109.652 -12.655 1.00 35.54 20 LEU C O 1
ATOM 2236 N N . ASN C 1 21 ? 22.252 109.246 -14.455 1.00 37.79 21 ASN C N 1
ATOM 2237 C CA . ASN C 1 21 ? 21.936 107.896 -14.006 1.00 33.15 21 ASN C CA 1
ATOM 2238 C C . ASN C 1 21 ? 23.153 107.010 -14.102 1.00 39.11 21 ASN C C 1
ATOM 2239 O O . ASN C 1 21 ? 23.352 106.111 -13.291 1.00 40.59 21 ASN C O 1
ATOM 2244 N N . ASN C 1 22 ? 23.989 107.300 -15.086 1.00 38.63 22 ASN C N 1
ATOM 2245 C CA . ASN C 1 22 ? 25.213 106.549 -15.271 1.00 39.08 22 ASN C CA 1
ATOM 2246 C C . ASN C 1 22 ? 26.262 106.938 -14.256 1.00 43.70 22 ASN C C 1
ATOM 2247 O O . ASN C 1 22 ? 27.040 106.101 -13.814 1.00 48.03 22 ASN C O 1
ATOM 2252 N N . LEU C 1 23 ? 26.259 108.203 -13.853 1.00 39.94 23 LEU C N 1
ATOM 2253 C CA . LEU C 1 23 ? 27.146 108.640 -12.787 1.00 35.92 23 LEU C CA 1
ATOM 2254 C C . LEU C 1 23 ? 26.765 107.967 -11.478 1.00 39.97 23 LEU C C 1
ATOM 2255 O O . LEU C 1 23 ? 27.613 107.422 -10.764 1.00 43.21 23 LEU C O 1
ATOM 2260 N N . LEU C 1 24 ? 25.475 108.000 -11.171 1.00 33.67 24 LEU C N 1
ATOM 2261 C CA . LEU C 1 24 ? 25.004 107.499 -9.901 1.00 29.87 24 LEU C CA 1
ATOM 2262 C C . LEU C 1 24 ? 24.829 105.975 -9.892 1.00 34.26 24 LEU C C 1
ATOM 2263 O O . LEU C 1 24 ? 24.744 105.393 -8.834 1.00 29.90 24 LEU C O 1
ATOM 2268 N N . GLN C 1 25 ? 24.780 105.347 -11.069 1.00 40.41 25 GLN C N 1
ATOM 2269 C CA . GLN C 1 25 ? 24.667 103.879 -11.194 1.00 37.50 25 GLN C CA 1
ATOM 2270 C C . GLN C 1 25 ? 23.292 103.342 -10.858 1.00 43.61 25 GLN C C 1
ATOM 2271 O O . GLN C 1 25 ? 23.133 102.509 -9.966 1.00 48.41 25 GLN C O 1
ATOM 2277 N N . GLY C 1 26 ? 22.295 103.821 -11.583 1.00 41.92 26 GLY C N 1
ATOM 2278 C CA . GLY C 1 26 ? 20.920 103.510 -11.268 1.00 28.62 26 GLY C CA 1
ATOM 2279 C C . GLY C 1 26 ? 19.955 104.423 -11.980 1.00 37.79 26 GLY C C 1
ATOM 2280 O O . GLY C 1 26 ? 20.324 105.482 -12.480 1.00 50.71 26 GLY C O 1
ATOM 2281 N N . GLU C 1 27 ? 18.701 104.003 -12.027 1.00 42.30 27 GLU C N 1
ATOM 2282 C CA . GLU C 1 27 ? 17.648 104.791 -12.629 1.00 35.62 27 GLU C CA 1
ATOM 2283 C C . GLU C 1 27 ? 17.114 105.709 -11.564 1.00 35.17 27 GLU C C 1
ATOM 2284 O O . GLU C 1 27 ? 16.017 105.482 -11.012 1.00 33.69 27 GLU C O 1
ATOM 2290 N N . TYR C 1 28 ? 17.902 106.744 -11.293 1.00 26.63 28 TYR C N 1
ATOM 2291 C CA . TYR C 1 28 ? 17.582 107.766 -10.304 1.00 30.76 28 TYR C CA 1
ATOM 2292 C C . TYR C 1 28 ? 16.644 108.837 -10.847 1.00 36.52 28 TYR C C 1
ATOM 2293 O O . TYR C 1 28 ? 15.662 109.175 -10.207 1.00 53.67 28 TYR C O 1
ATOM 2302 N N . PHE C 1 29 ? 16.961 109.378 -12.018 1.00 22.62 29 PHE C N 1
ATOM 2303 C CA . PHE C 1 29 ? 16.273 110.547 -12.560 1.00 25.74 29 PHE C CA 1
ATOM 2304 C C . PHE C 1 29 ? 15.322 110.172 -13.696 1.00 27.62 29 PHE C C 1
ATOM 2305 O O . PHE C 1 29 ? 15.646 109.359 -14.550 1.00 22.66 29 PHE C O 1
ATOM 2313 N N . SER C 1 30 ? 14.144 110.779 -13.699 1.00 26.52 30 SER C N 1
ATOM 2314 C CA . SER C 1 30 ? 13.155 110.514 -14.724 1.00 23.43 30 SER C CA 1
ATOM 2315 C C . SER C 1 30 ? 12.843 111.836 -15.375 1.00 28.50 30 SER C C 1
ATOM 2316 O O . SER C 1 30 ? 13.220 112.862 -14.852 1.00 32.34 30 SER C O 1
ATOM 2319 N N . PRO C 1 31 ? 12.129 111.822 -16.507 1.00 30.35 31 PRO C N 1
ATOM 2320 C CA . PRO C 1 31 ? 11.789 113.068 -17.193 1.00 23.44 31 PRO C CA 1
ATOM 2321 C C . PRO C 1 31 ? 11.117 114.080 -16.319 1.00 30.31 31 PRO C C 1
ATOM 2322 O O . PRO C 1 31 ? 11.484 115.264 -16.370 1.00 41.17 31 PRO C O 1
ATOM 2326 N N . VAL C 1 32 ? 10.166 113.644 -15.508 1.00 25.10 32 VAL C N 1
ATOM 2327 C CA . VAL C 1 32 ? 9.406 114.609 -14.727 1.00 31.66 32 VAL C CA 1
ATOM 2328 C C . VAL C 1 32 ? 10.262 115.313 -13.661 1.00 35.08 32 VAL C C 1
ATOM 2329 O O . VAL C 1 32 ? 10.036 116.483 -13.360 1.00 34.32 32 VAL C O 1
ATOM 2333 N N . GLU C 1 33 ? 11.243 114.604 -13.099 1.00 35.33 33 GLU C N 1
ATOM 2334 C CA . GLU C 1 33 ? 12.092 115.170 -12.047 1.00 29.32 33 GLU C CA 1
ATOM 2335 C C . GLU C 1 33 ? 12.883 116.316 -12.625 1.00 32.35 33 GLU C C 1
ATOM 2336 O O . GLU C 1 33 ? 13.040 117.351 -11.987 1.00 48.28 33 GLU C O 1
ATOM 2342 N N . LEU C 1 34 ? 13.395 116.118 -13.835 1.00 28.14 34 LEU C N 1
ATOM 2343 C CA . LEU C 1 34 ? 14.304 117.077 -14.461 1.00 31.10 34 LEU C CA 1
ATOM 2344 C C . LEU C 1 34 ? 13.520 118.282 -15.039 1.00 34.68 34 LEU C C 1
ATOM 2345 O O . LEU C 1 34 ? 13.982 119.404 -14.998 1.00 36.98 34 LEU C O 1
ATOM 2350 N N . ALA C 1 35 ? 12.319 118.048 -15.554 1.00 36.19 35 ALA C N 1
ATOM 2351 C CA . ALA C 1 35 ? 11.473 119.153 -15.997 1.00 39.79 35 ALA C CA 1
ATOM 2352 C C . ALA C 1 35 ? 11.092 120.061 -14.822 1.00 42.21 35 ALA C C 1
ATOM 2353 O O . ALA C 1 35 ? 11.033 121.279 -14.946 1.00 38.98 35 ALA C O 1
ATOM 2355 N N . SER C 1 36 ? 10.844 119.458 -13.676 1.00 37.15 36 SER C N 1
ATOM 2356 C CA . SER C 1 36 ? 10.470 120.222 -12.515 1.00 34.55 36 SER C CA 1
ATOM 2357 C C . SER C 1 36 ? 11.628 121.015 -11.912 1.00 40.91 36 SER C C 1
ATOM 2358 O O . SER C 1 36 ? 11.404 122.081 -11.337 1.00 47.23 36 SER C O 1
ATOM 2361 N N . ILE C 1 37 ? 12.853 120.496 -12.039 1.00 34.52 37 ILE C N 1
ATOM 2362 C CA . ILE C 1 37 ? 14.062 121.230 -11.644 1.00 32.11 37 ILE C CA 1
ATOM 2363 C C . ILE C 1 37 ? 14.286 122.403 -12.615 1.00 43.21 37 ILE C C 1
ATOM 2364 O O . ILE C 1 37 ? 14.666 123.502 -12.220 1.00 45.86 37 ILE C O 1
ATOM 2369 N N . ALA C 1 38 ? 14.039 122.143 -13.895 1.00 40.40 38 ALA C N 1
ATOM 2370 C CA . ALA C 1 38 ? 14.079 123.163 -14.932 1.00 28.69 38 ALA C CA 1
ATOM 2371 C C . ALA C 1 38 ? 13.053 124.272 -14.715 1.00 29.06 38 ALA C C 1
ATOM 2372 O O . ALA C 1 38 ? 13.404 125.429 -14.779 1.00 39.77 38 ALA C O 1
ATOM 2374 N N . HIS C 1 39 ? 11.789 123.923 -14.478 1.00 27.86 39 HIS C N 1
ATOM 2375 C CA . HIS C 1 39 ? 10.758 124.923 -14.204 1.00 23.41 39 HIS C CA 1
ATOM 2376 C C . HIS C 1 39 ? 11.120 125.784 -13.013 1.00 36.58 39 HIS C C 1
ATOM 2377 O O . HIS C 1 39 ? 10.995 127.013 -13.070 1.00 49.14 39 HIS C O 1
ATOM 2384 N N . GLN C 1 40 ? 11.543 125.150 -11.925 1.00 32.83 40 GLN C N 1
ATOM 2385 C CA . GLN C 1 40 ? 11.874 125.923 -10.732 1.00 35.92 40 GLN C CA 1
ATOM 2386 C C . GLN C 1 40 ? 13.009 126.896 -11.010 1.00 34.60 40 GLN C C 1
ATOM 2387 O O . GLN C 1 40 ? 13.012 127.994 -10.463 1.00 36.19 40 GLN C O 1
ATOM 2393 N N . LEU C 1 41 ? 13.934 126.514 -11.893 1.00 26.02 41 LEU C N 1
ATOM 2394 C CA . LEU C 1 41 ? 15.055 127.396 -12.241 1.00 31.63 41 LEU C CA 1
ATOM 2395 C C . LEU C 1 41 ? 14.563 128.541 -13.110 1.00 35.01 41 LEU C C 1
ATOM 2396 O O . LEU C 1 41 ? 14.959 129.683 -12.908 1.00 38.43 41 LEU C O 1
ATOM 2401 N N . ASP C 1 42 ? 13.704 128.220 -14.072 1.00 31.93 42 ASP C N 1
ATOM 2402 C CA . ASP C 1 42 ? 13.062 129.219 -14.913 1.00 33.10 42 ASP C CA 1
ATOM 2403 C C . ASP C 1 42 ? 12.305 130.261 -14.076 1.00 39.11 42 ASP C C 1
ATOM 2404 O O . ASP C 1 42 ? 12.340 131.457 -14.357 1.00 39.52 42 ASP C O 1
ATOM 2409 N N . GLU C 1 43 ? 11.631 129.798 -13.036 1.00 37.24 43 GLU C N 1
ATOM 2410 C CA . GLU C 1 43 ? 10.842 130.672 -12.201 1.00 33.95 43 GLU C CA 1
ATOM 2411 C C . GLU C 1 43 ? 11.722 131.582 -11.360 1.00 34.18 43 GLU C C 1
ATOM 2412 O O . GLU C 1 43 ? 11.405 132.755 -11.143 1.00 36.66 43 GLU C O 1
ATOM 2418 N N . GLU C 1 44 ? 12.824 131.034 -10.879 1.00 32.31 44 GLU C N 1
ATOM 2419 C CA . GLU C 1 44 ? 13.754 131.796 -10.067 1.00 35.62 44 GLU C CA 1
ATOM 2420 C C . GLU C 1 44 ? 14.260 133.006 -10.861 1.00 38.65 44 GLU C C 1
ATOM 2421 O O . GLU C 1 44 ? 14.258 134.143 -10.375 1.00 44.36 44 GLU C O 1
ATOM 2427 N N . GLU C 1 45 ? 14.666 132.745 -12.093 1.00 29.65 45 GLU C N 1
ATOM 2428 C CA . GLU C 1 45 ? 15.132 133.778 -13.009 1.00 30.77 45 GLU C CA 1
ATOM 2429 C C . GLU C 1 45 ? 14.004 134.772 -13.336 1.00 37.37 45 GLU C C 1
ATOM 2430 O O . GLU C 1 45 ? 14.238 135.977 -13.391 1.00 37.15 45 GLU C O 1
ATOM 2436 N N . ARG C 1 46 ? 12.786 134.268 -13.539 1.00 35.08 46 ARG C N 1
ATOM 2437 C CA . ARG C 1 46 ? 11.640 135.136 -13.815 1.00 33.40 46 ARG C CA 1
ATOM 2438 C C . ARG C 1 46 ? 11.410 136.117 -12.654 1.00 34.77 46 ARG C C 1
ATOM 2439 O O . ARG C 1 46 ? 11.154 137.281 -12.898 1.00 39.67 46 ARG C O 1
ATOM 2455 N N . ARG C 1 48 ? 13.734 137.325 -10.737 1.00 26.35 48 ARG C N 1
ATOM 2456 C CA . ARG C 1 48 ? 14.783 138.339 -10.805 1.00 29.41 48 ARG C CA 1
ATOM 2457 C C . ARG C 1 48 ? 14.408 139.393 -11.842 1.00 39.16 48 ARG C C 1
ATOM 2458 O O . ARG C 1 48 ? 14.454 140.595 -11.571 1.00 44.19 48 ARG C O 1
ATOM 2474 N N . ALA C 1 50 ? 11.590 140.183 -12.697 1.00 32.38 50 ALA C N 1
ATOM 2475 C CA . ALA C 1 50 ? 10.402 140.865 -12.240 1.00 34.94 50 ALA C CA 1
ATOM 2476 C C . ALA C 1 50 ? 10.776 142.004 -11.305 1.00 40.40 50 ALA C C 1
ATOM 2477 O O . ALA C 1 50 ? 9.975 142.903 -11.066 1.00 44.56 50 ALA C O 1
ATOM 2479 N N . GLU C 1 51 ? 11.997 141.975 -10.781 1.00 38.96 51 GLU C N 1
ATOM 2480 C CA . GLU C 1 51 ? 12.444 143.053 -9.896 1.00 40.99 51 GLU C CA 1
ATOM 2481 C C . GLU C 1 51 ? 12.485 144.392 -10.639 1.00 40.17 51 GLU C C 1
ATOM 2482 O O . GLU C 1 51 ? 12.417 145.443 -10.020 1.00 45.18 51 GLU C O 1
ATOM 2488 N N . GLY C 1 52 ? 12.554 144.331 -11.965 1.00 38.83 52 GLY C N 1
ATOM 2489 C CA . GLY C 1 52 ? 12.553 145.505 -12.821 1.00 29.10 52 GLY C CA 1
ATOM 2490 C C . GLY C 1 52 ? 11.161 146.003 -13.194 1.00 42.48 52 GLY C C 1
ATOM 2491 O O . GLY C 1 52 ? 11.027 147.034 -13.852 1.00 40.66 52 GLY C O 1
ATOM 2492 N N . GLY C 1 53 ? 10.118 145.282 -12.779 1.00 41.48 53 GLY C N 1
ATOM 2493 C CA . GLY C 1 53 ? 8.756 145.678 -13.091 1.00 32.67 53 GLY C CA 1
ATOM 2494 C C . GLY C 1 53 ? 8.193 144.840 -14.221 1.00 40.41 53 GLY C C 1
ATOM 2495 O O . GLY C 1 53 ? 8.777 144.803 -15.310 1.00 42.36 53 GLY C O 1
ATOM 2496 N N . VAL C 1 54 ? 7.056 144.181 -13.968 1.00 37.98 54 VAL C N 1
ATOM 2497 C CA . VAL C 1 54 ? 6.507 143.183 -14.893 1.00 29.58 54 VAL C CA 1
ATOM 2498 C C . VAL C 1 54 ? 5.803 143.739 -16.130 1.00 42.00 54 VAL C C 1
ATOM 2499 O O . VAL C 1 54 ? 5.167 142.982 -16.849 1.00 48.00 54 VAL C O 1
ATOM 2503 N N . THR C 1 55 ? 5.919 145.046 -16.369 1.00 39.86 55 THR C N 1
ATOM 2504 C CA . THR C 1 55 ? 5.383 145.690 -17.570 1.00 40.21 55 THR C CA 1
ATOM 2505 C C . THR C 1 55 ? 6.447 146.559 -18.229 1.00 40.43 55 THR C C 1
ATOM 2506 O O . THR C 1 55 ? 6.138 147.409 -19.078 1.00 36.03 55 THR C O 1
ATOM 2510 N N . SER C 1 56 ? 7.690 146.355 -17.800 1.00 38.48 56 SER C N 1
ATOM 2511 C CA . SER C 1 56 ? 8.856 146.946 -18.436 1.00 38.55 56 SER C CA 1
ATOM 2512 C C . SER C 1 56 ? 9.149 146.221 -19.755 1.00 45.87 56 SER C C 1
ATOM 2513 O O . SER C 1 56 ? 8.758 145.066 -19.937 1.00 47.89 56 SER C O 1
ATOM 2516 N N . GLU C 1 57 ? 9.832 146.894 -20.677 1.00 45.40 57 GLU C N 1
ATOM 2517 C CA . GLU C 1 57 ? 10.108 146.283 -21.964 1.00 41.10 57 GLU C CA 1
ATOM 2518 C C . GLU C 1 57 ? 10.974 145.037 -21.780 1.00 47.14 57 GLU C C 1
ATOM 2519 O O . GLU C 1 57 ? 10.759 144.020 -22.443 1.00 44.82 57 GLU C O 1
ATOM 2525 N N . GLU C 1 58 ? 11.924 145.113 -20.852 1.00 47.49 58 GLU C N 1
ATOM 2526 C CA . GLU C 1 58 ? 12.896 144.044 -20.652 1.00 36.55 58 GLU C CA 1
ATOM 2527 C C . GLU C 1 58 ? 12.225 142.803 -20.115 1.00 40.66 58 GLU C C 1
ATOM 2528 O O . GLU C 1 58 ? 12.560 141.687 -20.496 1.00 46.85 58 GLU C O 1
ATOM 2534 N N . TYR C 1 59 ? 11.284 142.983 -19.208 1.00 39.10 59 TYR C N 1
ATOM 2535 C CA . TYR C 1 59 ? 10.648 141.820 -18.650 1.00 40.48 59 TYR C CA 1
ATOM 2536 C C . TYR C 1 59 ? 9.704 141.239 -19.689 1.00 50.90 59 TYR C C 1
ATOM 2537 O O . TYR C 1 59 ? 9.685 140.030 -19.901 1.00 53.87 59 TYR C O 1
ATOM 2546 N N . LEU C 1 60 ? 8.927 142.092 -20.353 1.00 48.78 60 LEU C N 1
ATOM 2547 C CA . LEU C 1 60 ? 8.047 141.602 -21.405 1.00 43.19 60 LEU C CA 1
ATOM 2548 C C . LEU C 1 60 ? 8.813 140.799 -22.452 1.00 48.86 60 LEU C C 1
ATOM 2549 O O . LEU C 1 60 ? 8.393 139.710 -22.832 1.00 56.42 60 LEU C O 1
ATOM 2554 N N . ALA C 1 61 ? 9.950 141.327 -22.891 1.00 45.89 61 ALA C N 1
ATOM 2555 C CA . ALA C 1 61 ? 10.764 140.675 -23.919 1.00 42.93 61 ALA C CA 1
ATOM 2556 C C . ALA C 1 61 ? 11.314 139.346 -23.450 1.00 41.42 61 ALA C C 1
ATOM 2557 O O . ALA C 1 61 ? 11.534 138.426 -24.250 1.00 42.41 61 ALA C O 1
ATOM 2559 N N . PHE C 1 62 ? 11.560 139.273 -22.150 1.00 43.21 62 PHE C N 1
ATOM 2560 C CA . PHE C 1 62 ? 12.092 138.074 -21.528 1.00 43.68 62 PHE C CA 1
ATOM 2561 C C . PHE C 1 62 ? 11.083 136.929 -21.575 1.00 47.28 62 PHE C C 1
ATOM 2562 O O . PHE C 1 62 ? 11.448 135.802 -21.874 1.00 57.86 62 PHE C O 1
ATOM 2570 N N . LEU C 1 63 ? 9.814 137.221 -21.293 1.00 45.52 63 LEU C N 1
ATOM 2571 C CA . LEU C 1 63 ? 8.776 136.192 -21.304 1.00 47.15 63 LEU C CA 1
ATOM 2572 C C . LEU C 1 63 ? 8.668 135.569 -22.668 1.00 49.41 63 LEU C C 1
ATOM 2573 O O . LEU C 1 63 ? 8.093 134.493 -22.819 1.00 51.38 63 LEU C O 1
ATOM 2578 N N . GLN C 1 64 ? 9.201 136.267 -23.660 1.00 44.67 64 GLN C N 1
ATOM 2579 C CA . GLN C 1 64 ? 9.140 135.804 -25.033 1.00 47.34 64 GLN C CA 1
ATOM 2580 C C . GLN C 1 64 ? 10.392 135.067 -25.488 1.00 49.00 64 GLN C C 1
ATOM 2581 O O . GLN C 1 64 ? 10.508 134.681 -26.646 1.00 45.57 64 GLN C O 1
ATOM 2587 N N . GLN C 1 65 ? 11.339 134.884 -24.582 1.00 56.48 65 GLN C N 1
ATOM 2588 C CA . GLN C 1 65 ? 12.513 134.077 -24.890 1.00 52.26 65 GLN C CA 1
ATOM 2589 C C . GLN C 1 65 ? 12.304 132.655 -24.385 1.00 48.65 65 GLN C C 1
ATOM 2590 O O . GLN C 1 65 ? 11.659 132.432 -23.360 1.00 48.22 65 GLN C O 1
ATOM 2596 N N . PRO C 1 66 ? 12.853 131.681 -25.107 1.00 55.87 66 PRO C N 1
ATOM 2597 C CA . PRO C 1 66 ? 12.724 130.260 -24.757 1.00 53.72 66 PRO C CA 1
ATOM 2598 C C . PRO C 1 66 ? 13.484 129.949 -23.466 1.00 44.44 66 PRO C C 1
ATOM 2599 O O . PRO C 1 66 ? 14.480 130.621 -23.190 1.00 41.12 66 PRO C O 1
ATOM 2603 N N . SER C 1 67 ? 13.047 128.949 -22.703 1.00 36.83 67 SER C N 1
ATOM 2604 C CA . SER C 1 67 ? 13.794 128.534 -21.519 1.00 41.68 67 SER C CA 1
ATOM 2605 C C . SER C 1 67 ? 15.246 128.192 -21.847 1.00 53.10 67 SER C C 1
ATOM 2606 O O . SER C 1 67 ? 15.529 127.589 -22.878 1.00 56.38 67 SER C O 1
ATOM 2609 N N . GLU C 1 68 ? 16.161 128.583 -20.970 1.00 52.95 68 GLU C N 1
ATOM 2610 C CA . GLU C 1 68 ? 17.567 128.235 -21.129 1.00 58.21 68 GLU C CA 1
ATOM 2611 C C . GLU C 1 68 ? 17.896 126.961 -20.352 1.00 51.80 68 GLU C C 1
ATOM 2612 O O . GLU C 1 68 ? 19.010 126.460 -20.408 1.00 53.65 68 GLU C O 1
ATOM 2618 N N . ASN C 1 69 ? 16.921 126.456 -19.606 1.00 42.46 69 ASN C N 1
ATOM 2619 C CA . ASN C 1 69 ? 17.136 125.320 -18.729 1.00 38.48 69 ASN C CA 1
ATOM 2620 C C . ASN C 1 69 ? 16.587 124.025 -19.313 1.00 38.03 69 ASN C C 1
ATOM 2621 O O . ASN C 1 69 ? 17.181 122.949 -19.194 1.00 37.80 69 ASN C O 1
ATOM 2634 N N . ASP C 1 71 ? 15.042 123.506 -23.068 1.00 47.03 71 ASP C N 1
ATOM 2635 C CA . ASP C 1 71 ? 14.657 124.186 -24.303 1.00 52.44 71 ASP C CA 1
ATOM 2636 C C . ASP C 1 71 ? 13.591 123.428 -25.084 1.00 58.74 71 ASP C C 1
ATOM 2637 O O . ASP C 1 71 ? 13.052 122.421 -24.603 1.00 54.00 71 ASP C O 1
ATOM 2642 N N . ASP C 1 72 ? 13.282 123.924 -26.279 1.00 63.19 72 ASP C N 1
ATOM 2643 C CA . ASP C 1 72 ? 12.142 123.417 -27.035 1.00 70.99 72 ASP C CA 1
ATOM 2644 C C . ASP C 1 72 ? 12.373 122.045 -27.655 1.00 72.39 72 ASP C C 1
ATOM 2645 O O . ASP C 1 72 ? 11.461 121.450 -28.227 1.00 76.77 72 ASP C O 1
ATOM 2650 N N . THR C 1 73 ? 13.589 121.536 -27.516 1.00 73.89 73 THR C N 1
ATOM 2651 C CA . THR C 1 73 ? 13.911 120.211 -28.030 1.00 77.89 73 THR C CA 1
ATOM 2652 C C . THR C 1 73 ? 14.237 119.242 -26.888 1.00 72.27 73 THR C C 1
ATOM 2653 O O . THR C 1 73 ? 14.658 118.107 -27.129 1.00 70.73 73 THR C O 1
ATOM 2657 N N . GLY C 1 74 ? 14.031 119.708 -25.654 1.00 58.62 74 GLY C N 1
ATOM 2658 C CA . GLY C 1 74 ? 14.217 118.903 -24.458 1.00 42.15 74 GLY C CA 1
ATOM 2659 C C . GLY C 1 74 ? 15.608 118.874 -23.840 1.00 42.93 74 GLY C C 1
ATOM 2660 O O . GLY C 1 74 ? 15.855 118.100 -22.914 1.00 55.05 74 GLY C O 1
ATOM 2661 N N . PHE C 1 75 ? 16.526 119.681 -24.363 1.00 39.41 75 PHE C N 1
ATOM 2662 C CA . PHE C 1 75 ? 17.887 119.760 -23.829 1.00 38.97 75 PHE C CA 1
ATOM 2663 C C . PHE C 1 75 ? 17.857 120.397 -22.457 1.00 45.81 75 PHE C C 1
ATOM 2664 O O . PHE C 1 75 ? 17.059 121.307 -22.219 1.00 57.09 75 PHE C O 1
ATOM 2672 N N . PHE C 1 76 ? 18.752 119.962 -21.572 1.00 34.64 76 PHE C N 1
ATOM 2673 C CA . PHE C 1 76 ? 18.810 120.481 -20.202 1.00 27.49 76 PHE C CA 1
ATOM 2674 C C . PHE C 1 76 ? 20.120 121.197 -19.908 1.00 34.75 76 PHE C C 1
ATOM 2675 O O . PHE C 1 76 ? 21.168 120.825 -20.422 1.00 40.81 76 PHE C O 1
ATOM 2683 N N . SER C 1 77 ? 20.058 122.211 -19.052 1.00 35.45 77 SER C N 1
ATOM 2684 C CA . SER C 1 77 ? 21.190 123.100 -18.841 1.00 36.28 77 SER C CA 1
ATOM 2685 C C . SER C 1 77 ? 22.087 122.601 -17.738 1.00 33.69 77 SER C C 1
ATOM 2686 O O . SER C 1 77 ? 21.722 121.701 -17.007 1.00 39.75 77 SER C O 1
ATOM 2689 N N . ILE C 1 78 ? 23.257 123.217 -17.604 1.00 34.99 78 ILE C N 1
ATOM 2690 C CA . ILE C 1 78 ? 24.170 122.878 -16.531 1.00 34.43 78 ILE C CA 1
ATOM 2691 C C . ILE C 1 78 ? 23.557 123.206 -15.191 1.00 32.26 78 ILE C C 1
ATOM 2692 O O . ILE C 1 78 ? 23.894 122.599 -14.175 1.00 40.69 78 ILE C O 1
ATOM 2697 N N . GLN C 1 79 ? 22.643 124.164 -15.176 1.00 33.35 79 GLN C N 1
ATOM 2698 C CA . GLN C 1 79 ? 22.001 124.535 -13.922 1.00 25.79 79 GLN C CA 1
ATOM 2699 C C . GLN C 1 79 ? 21.106 123.390 -13.427 1.00 29.87 79 GLN C C 1
ATOM 2700 O O . GLN C 1 79 ? 21.044 123.119 -12.231 1.00 35.54 79 GLN C O 1
ATOM 2706 N N . VAL C 1 80 ? 20.427 122.715 -14.354 1.00 26.15 80 VAL C N 1
ATOM 2707 C CA . VAL C 1 80 ? 19.606 121.573 -14.003 1.00 27.19 80 VAL C CA 1
ATOM 2708 C C . VAL C 1 80 ? 20.481 120.444 -13.464 1.00 32.08 80 VAL C C 1
ATOM 2709 O O . VAL C 1 80 ? 20.153 119.806 -12.463 1.00 41.52 80 VAL C O 1
ATOM 2713 N N . ILE C 1 81 ? 21.607 120.207 -14.119 1.00 31.04 81 ILE C N 1
ATOM 2714 C CA . ILE C 1 81 ? 22.492 119.129 -13.703 1.00 32.05 81 ILE C CA 1
ATOM 2715 C C . ILE C 1 81 ? 23.039 119.419 -12.335 1.00 31.71 81 ILE C C 1
ATOM 2716 O O . ILE C 1 81 ? 23.086 118.558 -11.459 1.00 35.37 81 ILE C O 1
ATOM 2721 N N . SER C 1 82 ? 23.432 120.662 -12.136 1.00 35.93 82 SER C N 1
ATOM 2722 C CA . SER C 1 82 ? 23.978 121.046 -10.856 1.00 32.50 82 SER C CA 1
ATOM 2723 C C . SER C 1 82 ? 22.966 120.843 -9.723 1.00 28.81 82 SER C C 1
ATOM 2724 O O . SER C 1 82 ? 23.304 120.392 -8.636 1.00 36.53 82 SER C O 1
ATOM 2727 N N . ASN C 1 83 ? 21.710 121.145 -9.999 1.00 28.12 83 ASN C N 1
ATOM 2728 C CA . ASN C 1 83 ? 20.686 121.111 -8.972 1.00 28.98 83 ASN C CA 1
ATOM 2729 C C . ASN C 1 83 ? 20.238 119.675 -8.744 1.00 32.23 83 ASN C C 1
ATOM 2730 O O . ASN C 1 83 ? 19.855 119.312 -7.636 1.00 32.44 83 ASN C O 1
ATOM 2735 N N . ALA C 1 84 ? 20.282 118.857 -9.794 1.00 24.73 84 ALA C N 1
ATOM 2736 C CA . ALA C 1 84 ? 20.005 117.432 -9.623 1.00 28.50 84 ALA C CA 1
ATOM 2737 C C . ALA C 1 84 ? 21.074 116.796 -8.737 1.00 33.73 84 ALA C C 1
ATOM 2738 O O . ALA C 1 84 ? 20.761 116.016 -7.861 1.00 32.18 84 ALA C O 1
ATOM 2740 N N . LEU C 1 85 ? 22.336 117.157 -8.953 1.00 35.26 85 LEU C N 1
ATOM 2741 C CA . LEU C 1 85 ? 23.421 116.595 -8.164 1.00 23.43 85 LEU C CA 1
ATOM 2742 C C . LEU C 1 85 ? 23.339 117.042 -6.704 1.00 27.27 85 LEU C C 1
ATOM 2743 O O . LEU C 1 85 ? 23.768 116.341 -5.792 1.00 30.30 85 LEU C O 1
ATOM 2748 N N . LYS C 1 86 ? 22.762 118.215 -6.478 1.00 25.76 86 LYS C N 1
ATOM 2749 C CA . LYS C 1 86 ? 22.606 118.708 -5.119 1.00 25.22 86 LYS C CA 1
ATOM 2750 C C . LYS C 1 86 ? 21.701 117.806 -4.268 1.00 29.41 86 LYS C C 1
ATOM 2751 O O . LYS C 1 86 ? 21.868 117.765 -3.051 1.00 27.29 86 LYS C O 1
ATOM 2757 N N . PHE C 1 87 ? 20.736 117.117 -4.901 1.00 32.53 87 PHE C N 1
ATOM 2758 C CA . PHE C 1 87 ? 19.874 116.133 -4.215 1.00 31.06 87 PHE C CA 1
ATOM 2759 C C . PHE C 1 87 ? 20.730 115.130 -3.450 1.00 36.86 87 PHE C C 1
ATOM 2760 O O . PHE C 1 87 ? 20.442 114.772 -2.321 1.00 37.29 87 PHE C O 1
ATOM 2768 N N . TRP C 1 88 ? 21.778 114.654 -4.107 1.00 33.25 88 TRP C N 1
ATOM 2769 C CA . TRP C 1 88 ? 22.634 113.610 -3.558 1.00 29.87 88 TRP C CA 1
ATOM 2770 C C . TRP C 1 88 ? 23.921 114.107 -2.848 1.00 40.83 88 TRP C C 1
ATOM 2771 O O . TRP C 1 88 ? 24.881 113.348 -2.694 1.00 34.34 88 TRP C O 1
ATOM 2782 N N . GLY C 1 89 ? 23.923 115.373 -2.412 1.00 31.06 89 GLY C N 1
ATOM 2783 C CA . GLY C 1 89 ? 25.068 115.972 -1.741 1.00 28.91 89 GLY C CA 1
ATOM 2784 C C . GLY C 1 89 ? 26.340 116.085 -2.607 1.00 35.19 89 GLY C C 1
ATOM 2785 O O . GLY C 1 89 ? 27.452 116.141 -2.080 1.00 35.66 89 GLY C O 1
ATOM 2786 N N . LEU C 1 90 ? 26.162 116.106 -3.926 1.00 18.20 90 LEU C N 1
ATOM 2787 C CA . LEU C 1 90 ? 27.230 116.285 -4.881 1.00 21.32 90 LEU C CA 1
ATOM 2788 C C . LEU C 1 90 ? 27.324 117.727 -5.428 1.00 34.35 90 LEU C C 1
ATOM 2789 O O . LEU C 1 90 ? 26.321 118.440 -5.507 1.00 34.20 90 LEU C O 1
ATOM 2794 N N . GLU C 1 91 ? 28.532 118.160 -5.799 1.00 43.65 91 GLU C N 1
ATOM 2795 C CA . GLU C 1 91 ? 28.660 119.390 -6.581 1.00 38.39 91 GLU C CA 1
ATOM 2796 C C . GLU C 1 91 ? 29.436 119.226 -7.871 1.00 44.30 91 GLU C C 1
ATOM 2797 O O . GLU C 1 91 ? 30.163 118.255 -8.059 1.00 51.00 91 GLU C O 1
ATOM 2803 N N . ILE C 1 92 ? 29.251 120.170 -8.780 1.00 41.64 92 ILE C N 1
ATOM 2804 C CA . ILE C 1 92 ? 29.950 120.105 -10.046 1.00 35.51 92 ILE C CA 1
ATOM 2805 C C . ILE C 1 92 ? 30.845 121.339 -10.204 1.00 36.58 92 ILE C C 1
ATOM 2806 O O . ILE C 1 92 ? 30.462 122.455 -9.862 1.00 50.60 92 ILE C O 1
ATOM 2811 N N . ILE C 1 93 ? 32.064 121.144 -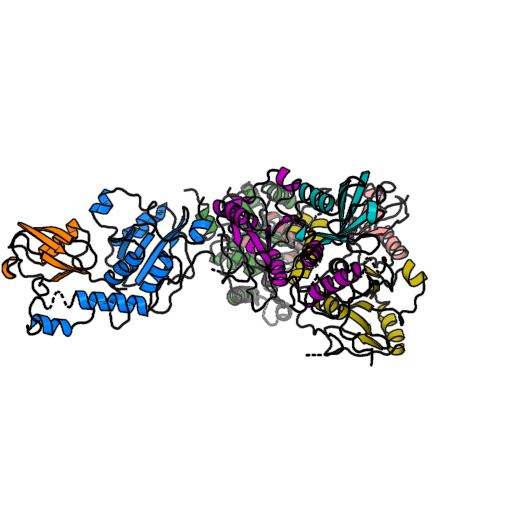10.678 1.00 44.69 93 ILE C N 1
ATOM 2812 C CA . ILE C 1 93 ? 33.040 122.234 -10.700 1.00 39.36 93 ILE C CA 1
ATOM 2813 C C . ILE C 1 93 ? 33.729 122.215 -12.029 1.00 44.58 93 ILE C C 1
ATOM 2814 O O . ILE C 1 93 ? 34.133 121.144 -12.473 1.00 54.58 93 ILE C O 1
ATOM 2819 N N . HIS C 1 94 ? 33.849 123.373 -12.685 1.00 47.24 94 HIS C N 1
ATOM 2820 C CA . HIS C 1 94 ? 34.586 123.430 -13.956 1.00 50.07 94 HIS C CA 1
ATOM 2821 C C . HIS C 1 94 ? 35.987 122.909 -13.682 1.00 52.21 94 HIS C C 1
ATOM 2822 O O . HIS C 1 94 ? 36.623 123.314 -12.712 1.00 54.49 94 HIS C O 1
ATOM 2829 N N . PHE C 1 95 ? 36.466 121.999 -14.519 1.00 48.60 95 PHE C N 1
ATOM 2830 C CA . PHE C 1 95 ? 37.816 121.474 -14.349 1.00 53.76 95 PHE C CA 1
ATOM 2831 C C . PHE C 1 95 ? 38.872 122.593 -14.189 1.00 58.30 95 PHE C C 1
ATOM 2832 O O . PHE C 1 95 ? 39.855 122.423 -13.482 1.00 64.61 95 PHE C O 1
ATOM 2840 N N . ASN C 1 96 ? 38.668 123.742 -14.821 1.00 58.46 96 ASN C N 1
ATOM 2841 C CA . ASN C 1 96 ? 39.642 124.830 -14.691 1.00 62.96 96 ASN C CA 1
ATOM 2842 C C . ASN C 1 96 ? 39.394 125.818 -13.542 1.00 63.93 96 ASN C C 1
ATOM 2843 O O . ASN C 1 96 ? 40.083 126.816 -13.430 1.00 64.95 96 ASN C O 1
ATOM 2848 N N . ASN C 1 97 ? 38.406 125.551 -12.697 1.00 57.71 97 ASN C N 1
ATOM 2849 C CA . ASN C 1 97 ? 38.252 126.335 -11.482 1.00 52.64 97 ASN C CA 1
ATOM 2850 C C . ASN C 1 97 ? 39.576 126.395 -10.739 1.00 60.96 97 ASN C C 1
ATOM 2851 O O . ASN C 1 97 ? 40.102 125.367 -10.362 1.00 68.00 97 ASN C O 1
ATOM 2856 N N . PRO C 1 98 ? 40.127 127.604 -10.535 1.00 67.46 98 PRO C N 1
ATOM 2857 C CA . PRO C 1 98 ? 41.461 127.789 -9.935 1.00 75.41 98 PRO C CA 1
ATOM 2858 C C . PRO C 1 98 ? 41.560 127.274 -8.508 1.00 81.52 98 PRO C C 1
ATOM 2859 O O . PRO C 1 98 ? 42.621 126.811 -8.097 1.00 91.38 98 PRO C O 1
ATOM 2863 N N . GLU C 1 99 ? 40.477 127.366 -7.751 1.00 79.32 99 GLU C N 1
ATOM 2864 C CA . GLU C 1 99 ? 40.549 126.958 -6.366 1.00 87.81 99 GLU C CA 1
ATOM 2865 C C . GLU C 1 99 ? 40.766 125.450 -6.326 1.00 83.71 99 GLU C C 1
ATOM 2866 O O . GLU C 1 99 ? 41.549 124.946 -5.517 1.00 85.93 99 GLU C O 1
ATOM 2872 N N . TYR C 1 100 ? 40.086 124.745 -7.230 1.00 75.66 100 TYR C N 1
ATOM 2873 C CA . TYR C 1 100 ? 40.254 123.302 -7.402 1.00 67.41 100 TYR C CA 1
ATOM 2874 C C . TYR C 1 100 ? 41.631 122.922 -7.917 1.00 71.66 100 TYR C C 1
ATOM 2875 O O . TYR C 1 100 ? 42.208 121.950 -7.455 1.00 79.74 100 TYR C O 1
ATOM 2884 N N . GLN C 1 101 ? 42.144 123.672 -8.886 1.00 70.43 101 GLN C N 1
ATOM 2885 C CA . GLN C 1 101 ? 43.448 123.379 -9.461 1.00 73.13 101 GLN C CA 1
ATOM 2886 C C . GLN C 1 101 ? 44.540 123.471 -8.405 1.00 83.77 101 GLN C C 1
ATOM 2887 O O . GLN C 1 101 ? 45.601 122.860 -8.539 1.00 87.89 101 GLN C O 1
ATOM 2893 N N . LYS C 1 102 ? 44.276 124.228 -7.348 1.00 88.54 102 LYS C N 1
ATOM 2894 C CA . LYS C 1 102 ? 45.306 124.491 -6.349 1.00 95.32 102 LYS C CA 1
ATOM 2895 C C . LYS C 1 102 ? 45.437 123.355 -5.339 1.00 91.46 102 LYS C C 1
ATOM 2896 O O . LYS C 1 102 ? 46.447 123.265 -4.628 1.00 89.59 102 LYS C O 1
ATOM 2902 N N . LEU C 1 103 ? 44.423 122.497 -5.277 1.00 64.37 103 LEU C N 1
ATOM 2903 C CA . LEU C 1 103 ? 44.504 121.288 -4.462 1.00 81.96 103 LEU C CA 1
ATOM 2904 C C . LEU C 1 103 ? 45.570 120.323 -4.994 1.00 89.48 103 LEU C C 1
ATOM 2905 O O . LEU C 1 103 ? 46.027 119.449 -4.263 1.00 96.54 103 LEU C O 1
ATOM 2910 N N . GLY C 1 104 ? 45.952 120.478 -6.263 1.00 85.99 104 GLY C N 1
ATOM 2911 C CA . GLY C 1 104 ? 46.912 119.592 -6.904 1.00 86.27 104 GLY C CA 1
ATOM 2912 C C . GLY C 1 104 ? 46.519 118.113 -6.979 1.00 90.41 104 GLY C C 1
ATOM 2913 O O . GLY C 1 104 ? 47.387 117.229 -7.002 1.00 94.99 104 GLY C O 1
ATOM 2914 N N . ILE C 1 105 ? 45.217 117.836 -7.011 1.00 80.48 105 ILE C N 1
ATOM 2915 C CA . ILE C 1 105 ? 44.725 116.471 -7.146 1.00 69.87 105 ILE C CA 1
ATOM 2916 C C . ILE C 1 105 ? 45.060 115.901 -8.521 1.00 73.08 105 ILE C C 1
ATOM 2917 O O . ILE C 1 105 ? 44.715 116.490 -9.544 1.00 82.41 105 ILE C O 1
ATOM 2922 N N . ASP C 1 106 ? 45.712 114.744 -8.545 1.00 71.21 106 ASP C N 1
ATOM 2923 C CA . ASP C 1 106 ? 45.904 114.008 -9.784 1.00 70.31 106 ASP C CA 1
ATOM 2924 C C . ASP C 1 106 ? 44.535 113.604 -10.328 1.00 65.00 106 ASP C C 1
ATOM 2925 O O . ASP C 1 106 ? 43.765 112.920 -9.651 1.00 56.24 106 ASP C O 1
ATOM 2930 N N . PRO C 1 107 ? 44.224 114.035 -11.553 1.00 66.48 107 PRO C N 1
ATOM 2931 C CA . PRO C 1 107 ? 42.892 113.805 -12.118 1.00 63.13 107 PRO C CA 1
ATOM 2932 C C . PRO C 1 107 ? 42.521 112.324 -12.204 1.00 73.50 107 PRO C C 1
ATOM 2933 O O . PRO C 1 107 ? 41.329 112.015 -12.195 1.00 79.42 107 PRO C O 1
ATOM 2937 N N . ILE C 1 108 ? 43.496 111.421 -12.287 1.00 71.26 108 ILE C N 1
ATOM 2938 C CA . ILE C 1 108 ? 43.150 109.998 -12.340 1.00 72.51 108 ILE C CA 1
ATOM 2939 C C . ILE C 1 108 ? 42.737 109.462 -10.962 1.00 73.16 108 ILE C C 1
ATOM 2940 O O . ILE C 1 108 ? 42.382 108.293 -10.830 1.00 78.53 108 ILE C O 1
ATOM 2945 N N . ASN C 1 109 ? 42.784 110.312 -9.939 1.00 66.78 109 ASN C N 1
ATOM 2946 C CA . ASN C 1 109 ? 42.335 109.911 -8.605 1.00 64.41 109 ASN C CA 1
ATOM 2947 C C . ASN C 1 109 ? 40.971 110.480 -8.266 1.00 66.59 109 ASN C C 1
ATOM 2948 O O . ASN C 1 109 ? 40.451 110.278 -7.165 1.00 67.71 109 ASN C O 1
ATOM 2953 N N . GLU C 1 110 ? 40.392 111.225 -9.195 1.00 67.06 110 GLU C N 1
ATOM 2954 C CA . GLU C 1 110 ? 39.029 111.665 -8.989 1.00 63.91 110 GLU C CA 1
ATOM 2955 C C . GLU C 1 110 ? 38.133 110.450 -9.205 1.00 66.15 110 GLU C C 1
ATOM 2956 O O . GLU C 1 110 ? 38.603 109.390 -9.636 1.00 61.26 110 GLU C O 1
ATOM 2962 N N . ARG C 1 111 ? 36.853 110.591 -8.888 1.00 69.64 111 ARG C N 1
ATOM 2963 C CA . ARG C 1 111 ? 35.941 109.455 -8.985 1.00 64.33 111 ARG C CA 1
ATOM 2964 C C . ARG C 1 111 ? 34.988 109.575 -10.165 1.00 53.50 111 ARG C C 1
ATOM 2965 O O . ARG C 1 111 ? 34.514 108.571 -10.673 1.00 43.43 111 ARG C O 1
ATOM 2973 N N . SER C 1 112 ? 34.735 110.800 -10.622 1.00 53.44 112 SER C N 1
ATOM 2974 C CA . SER C 1 112 ? 33.880 111.009 -11.790 1.00 49.22 112 SER C CA 1
ATOM 2975 C C . SER C 1 112 ? 34.059 112.385 -12.428 1.00 48.02 112 SER C C 1
ATOM 2976 O O . SER C 1 112 ? 34.360 113.366 -11.746 1.00 49.26 112 SER C O 1
ATOM 2979 N N . PHE C 1 113 ? 33.860 112.437 -13.743 1.00 43.71 113 PHE C N 1
ATOM 2980 C CA . PHE C 1 113 ? 33.759 113.691 -14.476 1.00 48.44 113 PHE C CA 1
ATOM 2981 C C . PHE C 1 113 ? 32.456 113.695 -15.243 1.00 47.54 113 PHE C C 1
ATOM 2982 O O . PHE C 1 113 ? 31.987 112.652 -15.694 1.00 46.78 113 PHE C O 1
ATOM 2990 N N . ILE C 1 114 ? 31.870 114.872 -15.382 1.00 43.72 114 ILE C N 1
ATOM 2991 C CA . ILE C 1 114 ? 30.819 115.045 -16.350 1.00 42.05 114 ILE C CA 1
ATOM 2992 C C . ILE C 1 114 ? 31.333 115.972 -17.423 1.00 49.02 114 ILE C C 1
ATOM 2993 O O . ILE C 1 114 ? 31.929 117.004 -17.131 1.00 48.59 114 ILE C O 1
ATOM 2998 N N . CYS C 1 115 ? 31.101 115.585 -18.668 1.00 52.78 115 CYS C N 1
ATOM 2999 C CA . CYS C 1 115 ? 31.563 116.348 -19.805 1.00 50.70 115 CYS C CA 1
ATOM 3000 C C . CYS C 1 115 ? 30.410 116.803 -20.661 1.00 51.79 115 CYS C C 1
ATOM 3001 O O . CYS C 1 115 ? 29.322 116.246 -20.613 1.00 53.81 115 CYS C O 1
ATOM 3004 N N . ASN C 1 116 ? 30.673 117.816 -21.467 1.00 54.54 116 ASN C N 1
ATOM 3005 C CA . ASN C 1 116 ? 29.719 118.281 -22.445 1.00 52.65 116 ASN C CA 1
ATOM 3006 C C . ASN C 1 116 ? 30.460 118.732 -23.689 1.00 54.71 116 ASN C C 1
ATOM 3007 O O . ASN C 1 116 ? 31.065 119.805 -23.701 1.00 60.94 116 ASN C O 1
ATOM 3012 N N . TYR C 1 117 ? 30.430 117.894 -24.721 1.00 53.92 117 TYR C N 1
ATOM 3013 C CA . TYR C 1 117 ? 31.016 118.230 -26.016 1.00 60.69 117 TYR C CA 1
ATOM 3014 C C . TYR C 1 117 ? 29.952 118.185 -27.102 1.00 66.62 117 TYR C C 1
ATOM 3015 O O . TYR C 1 117 ? 29.153 117.260 -27.147 1.00 69.37 117 TYR C O 1
ATOM 3024 N N . LYS C 1 118 ? 29.945 119.184 -27.978 1.00 71.40 118 LYS C N 1
ATOM 3025 C CA . LYS C 1 118 ? 28.925 119.281 -29.017 1.00 75.29 118 LYS C CA 1
ATOM 3026 C C . LYS C 1 118 ? 27.531 119.092 -28.447 1.00 71.57 118 LYS C C 1
ATOM 3027 O O . LYS C 1 118 ? 26.776 118.253 -28.932 1.00 75.96 118 LYS C O 1
ATOM 3033 N N . GLN C 1 119 ? 27.194 119.868 -27.422 1.00 64.97 119 GLN C N 1
ATOM 3034 C CA . GLN C 1 119 ? 25.855 119.829 -26.846 1.00 64.79 119 GLN C CA 1
ATOM 3035 C C . GLN C 1 119 ? 25.393 118.409 -26.530 1.00 63.29 119 GLN C C 1
ATOM 3036 O O . GLN C 1 119 ? 24.350 117.936 -27.004 1.00 58.28 119 GLN C O 1
ATOM 3042 N N . HIS C 1 120 ? 26.189 117.730 -25.721 1.00 57.65 120 HIS C N 1
ATOM 3043 C CA . HIS C 1 120 ? 25.856 116.390 -25.312 1.00 48.87 120 HIS C CA 1
ATOM 3044 C C . HIS C 1 120 ? 26.482 116.087 -23.964 1.00 46.67 120 HIS C C 1
ATOM 3045 O O . HIS C 1 120 ? 27.697 116.189 -23.793 1.00 46.92 120 HIS C O 1
ATOM 3052 N N . TRP C 1 121 ? 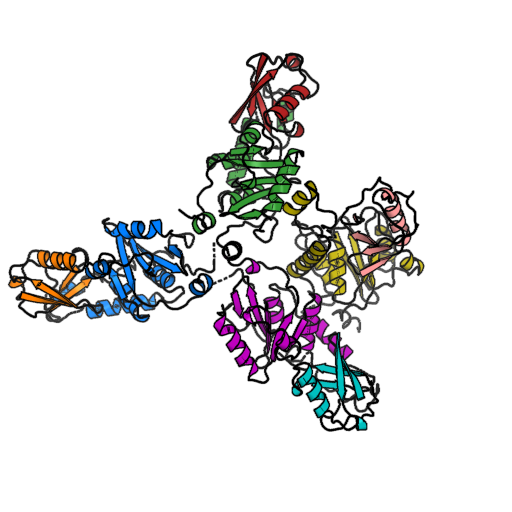25.649 115.715 -23.002 1.00 44.62 121 TRP C N 1
ATOM 3053 C CA . TRP C 1 121 ? 26.147 115.333 -21.691 1.00 48.03 121 TRP C CA 1
ATOM 3054 C C . TRP C 1 121 ? 26.598 113.869 -21.623 1.00 53.10 121 TRP C C 1
ATOM 3055 O O . TRP C 1 121 ? 25.834 112.970 -21.961 1.00 63.87 121 TRP C O 1
ATOM 3066 N N . PHE C 1 122 ? 27.817 113.618 -21.160 1.00 43.56 122 PHE C N 1
ATOM 3067 C CA . PHE C 1 122 ? 28.180 112.250 -20.809 1.00 45.19 122 PHE C CA 1
ATOM 3068 C C . PHE C 1 122 ? 29.029 112.152 -19.551 1.00 48.48 122 PHE C C 1
ATOM 3069 O O . PHE C 1 122 ? 29.552 113.145 -19.067 1.00 50.16 122 PHE C O 1
ATOM 3077 N N . THR C 1 123 ? 29.151 110.936 -19.031 1.00 46.35 123 THR C N 1
ATOM 3078 C CA . THR C 1 123 ? 29.795 110.694 -17.750 1.00 40.40 123 THR C CA 1
ATOM 3079 C C . THR C 1 123 ? 31.026 109.786 -17.849 1.00 48.50 123 THR C C 1
ATOM 3080 O O . THR C 1 123 ? 31.054 108.805 -18.589 1.00 41.24 123 THR C O 1
ATOM 3084 N N . ILE C 1 124 ? 32.045 110.124 -17.078 1.00 52.67 124 ILE C N 1
ATOM 3085 C CA . ILE C 1 124 ? 33.219 109.294 -16.968 1.00 54.50 124 ILE C CA 1
ATOM 3086 C C . ILE C 1 124 ? 33.394 108.950 -15.500 1.00 55.38 124 ILE C C 1
ATOM 3087 O O . ILE C 1 124 ? 33.453 109.842 -14.657 1.00 58.43 124 ILE C O 1
ATOM 3092 N N . ARG C 1 125 ? 33.459 107.657 -15.190 1.00 47.37 125 ARG C N 1
ATOM 3093 C CA . ARG C 1 125 ? 33.439 107.224 -13.798 1.00 36.14 125 ARG C CA 1
ATOM 3094 C C . ARG C 1 125 ? 34.503 106.188 -13.551 1.00 43.52 125 ARG C C 1
ATOM 3095 O O . ARG C 1 125 ? 34.833 105.367 -14.421 1.00 45.75 125 ARG C O 1
ATOM 3103 N N . LYS C 1 126 ? 35.042 106.243 -12.347 1.00 44.64 126 LYS C N 1
ATOM 3104 C CA . LYS C 1 126 ? 36.058 105.313 -11.922 1.00 48.38 126 LYS C CA 1
ATOM 3105 C C . LYS C 1 126 ? 35.384 104.243 -11.076 1.00 50.50 126 LYS C C 1
ATOM 3106 O O . LYS C 1 126 ? 34.617 104.570 -10.155 1.00 48.81 126 LYS C O 1
ATOM 3112 N N . PHE C 1 127 ? 35.644 102.982 -11.435 1.00 50.24 127 PHE C N 1
ATOM 3113 C CA . PHE C 1 127 ? 35.278 101.801 -10.645 1.00 49.08 127 PHE C CA 1
ATOM 3114 C C . PHE C 1 127 ? 36.563 101.094 -10.209 1.00 57.11 127 PHE C C 1
ATOM 3115 O O . PHE C 1 127 ? 37.388 100.707 -11.046 1.00 54.12 127 PHE C O 1
ATOM 3123 N N . GLY C 1 128 ? 36.719 100.897 -8.907 1.00 56.14 128 GLY C N 1
ATOM 3124 C CA . GLY C 1 128 ? 37.977 100.425 -8.371 1.00 62.39 128 GLY C CA 1
ATOM 3125 C C . GLY C 1 128 ? 39.146 101.316 -8.777 1.00 70.45 128 GLY C C 1
ATOM 3126 O O . GLY C 1 128 ? 39.373 102.374 -8.197 1.00 79.15 128 GLY C O 1
ATOM 3127 N N . LYS C 1 129 ? 39.885 100.890 -9.791 1.00 66.18 129 LYS C N 1
ATOM 3128 C CA . LYS C 1 129 ? 41.089 101.584 -10.213 1.00 67.51 129 LYS C CA 1
ATOM 3129 C C . LYS C 1 129 ? 41.074 101.742 -11.719 1.00 62.68 129 LYS C C 1
ATOM 3130 O O . LYS C 1 129 ? 42.113 101.938 -12.347 1.00 65.34 129 LYS C O 1
ATOM 3136 N N . HIS C 1 130 ? 39.890 101.632 -12.298 1.00 56.13 130 HIS C N 1
ATOM 3137 C CA . HIS C 1 130 ? 39.757 101.699 -13.741 1.00 58.67 130 HIS C CA 1
ATOM 3138 C C . HIS C 1 130 ? 38.708 102.720 -14.158 1.00 61.55 130 HIS C C 1
ATOM 3139 O O . HIS C 1 130 ? 37.613 102.803 -13.589 1.00 66.24 130 HIS C O 1
ATOM 3146 N N . TRP C 1 131 ? 39.066 103.491 -15.166 1.00 52.78 131 TRP C N 1
ATOM 3147 C CA . TRP C 1 131 ? 38.194 104.483 -15.712 1.00 52.07 131 TRP C CA 1
ATOM 3148 C C . TRP C 1 131 ? 37.382 103.878 -16.833 1.00 56.34 131 TRP C C 1
ATOM 3149 O O . TRP C 1 131 ? 37.887 103.063 -17.614 1.00 58.53 131 TRP C O 1
ATOM 3160 N N . PHE C 1 132 ? 36.109 104.261 -16.889 1.00 50.52 132 PHE C N 1
ATOM 3161 C CA . PHE C 1 132 ? 35.237 103.832 -17.962 1.00 47.03 132 PHE C CA 1
ATOM 3162 C C . PHE C 1 132 ? 34.462 105.014 -18.460 1.00 51.23 132 PHE C C 1
ATOM 3163 O O . PHE C 1 132 ? 33.923 105.789 -17.670 1.00 53.44 132 PHE C O 1
ATOM 3171 N N . ASN C 1 133 ? 34.423 105.156 -19.776 1.00 54.60 133 ASN C N 1
ATOM 3172 C CA . ASN C 1 133 ? 33.513 106.079 -20.409 1.00 55.07 133 ASN C CA 1
ATOM 3173 C C . ASN C 1 133 ? 32.122 105.486 -20.303 1.00 54.12 133 ASN C C 1
ATOM 3174 O O . ASN C 1 133 ? 31.903 104.373 -20.759 1.00 61.45 133 ASN C O 1
ATOM 3179 N N . LEU C 1 134 ? 31.189 106.217 -19.695 1.00 50.69 134 LEU C N 1
ATOM 3180 C CA . LEU C 1 134 ? 29.816 105.730 -19.521 1.00 44.34 134 LEU C CA 1
ATOM 3181 C C . LEU C 1 134 ? 28.856 106.409 -20.482 1.00 42.27 134 LEU C C 1
ATOM 3182 O O . LEU C 1 134 ? 27.655 106.236 -20.402 1.00 41.32 134 LEU C O 1
ATOM 3187 N N . ASN C 1 135 ? 29.411 107.187 -21.392 1.00 46.11 135 ASN C N 1
ATOM 3188 C CA . ASN C 1 135 ? 28.633 107.887 -22.398 1.00 45.68 135 ASN C CA 1
ATOM 3189 C C . ASN C 1 135 ? 27.485 107.031 -22.917 1.00 46.84 135 ASN C C 1
ATOM 3190 O O . ASN C 1 135 ? 27.704 105.905 -23.352 1.00 50.51 135 ASN C O 1
ATOM 3195 N N . SER C 1 136 ? 26.273 107.576 -22.876 1.00 47.58 136 SER C N 1
ATOM 3196 C CA . SER C 1 136 ? 25.057 106.858 -23.267 1.00 48.35 136 SER C CA 1
ATOM 3197 C C . SER C 1 136 ? 24.985 106.545 -24.757 1.00 52.66 136 SER C C 1
ATOM 3198 O O . SER C 1 136 ? 24.157 105.739 -25.180 1.00 62.27 136 SER C O 1
ATOM 3201 N N . LEU C 1 137 ? 25.834 107.182 -25.553 1.00 48.08 137 LEU C N 1
ATOM 3202 C CA . LEU C 1 137 ? 25.897 106.879 -26.983 1.00 53.34 137 LEU C CA 1
ATOM 3203 C C . LEU C 1 137 ? 26.702 105.600 -27.321 1.00 59.24 137 LEU C C 1
ATOM 3204 O O . LEU C 1 137 ? 26.849 105.264 -28.484 1.00 59.02 137 LEU C O 1
ATOM 3209 N N . LEU C 1 138 ? 27.214 104.902 -26.308 1.00 61.13 138 LEU C N 1
ATOM 3210 C CA . LEU C 1 138 ? 28.017 103.691 -26.510 1.00 59.40 138 LEU C CA 1
ATOM 3211 C C . LEU C 1 138 ? 27.167 102.450 -26.315 1.00 63.59 138 LEU C C 1
ATOM 3212 O O . LEU C 1 138 ? 26.133 102.498 -25.648 1.00 57.05 138 LEU C O 1
ATOM 3217 N N . ALA C 1 139 ? 27.619 101.332 -26.880 1.00 72.79 139 ALA C N 1
ATOM 3218 C CA . ALA C 1 139 ? 26.948 100.045 -26.699 1.00 72.89 139 ALA C CA 1
ATOM 3219 C C . ALA C 1 139 ? 27.072 99.591 -25.247 1.00 75.37 139 ALA C C 1
ATOM 3220 O O . ALA C 1 139 ? 26.162 98.974 -24.683 1.00 75.92 139 ALA C O 1
ATOM 3222 N N . GLY C 1 140 ? 28.212 99.910 -24.648 1.00 73.89 140 GLY C N 1
ATOM 3223 C CA . GLY C 1 140 ? 28.402 99.722 -23.225 1.00 69.35 140 GLY C CA 1
ATOM 3224 C C . GLY C 1 140 ? 29.659 100.412 -22.731 1.00 63.16 140 GLY C C 1
ATOM 3225 O O . GLY C 1 140 ? 30.388 101.054 -23.495 1.00 58.25 140 GLY C O 1
ATOM 3226 N N . PRO C 1 141 ? 29.931 100.271 -21.436 1.00 55.25 141 PRO C N 1
ATOM 3227 C CA . PRO C 1 141 ? 31.097 100.895 -20.807 1.00 51.60 141 PRO C CA 1
ATOM 3228 C C . PRO C 1 141 ? 32.393 100.552 -21.531 1.00 59.55 141 PRO C C 1
ATOM 3229 O O . PRO C 1 141 ? 32.608 99.396 -21.894 1.00 65.05 141 PRO C O 1
ATOM 3233 N N . GLU C 1 142 ? 33.250 101.546 -21.733 1.00 59.29 142 GLU C N 1
ATOM 3234 C CA . GLU C 1 142 ? 34.523 101.307 -22.406 1.00 60.79 142 GLU C CA 1
ATOM 3235 C C . GLU C 1 142 ? 35.711 101.722 -21.560 1.00 60.61 142 GLU C C 1
ATOM 3236 O O . GLU C 1 142 ? 35.791 102.838 -21.077 1.00 56.08 142 GLU C O 1
ATOM 3242 N N . LEU C 1 143 ? 36.631 100.791 -21.365 1.00 68.89 143 LEU C N 1
ATOM 3243 C CA . LEU C 1 143 ? 37.785 101.058 -20.534 1.00 65.56 143 LEU C CA 1
ATOM 3244 C C . LEU C 1 143 ? 38.512 102.269 -21.107 1.00 64.59 143 LEU C C 1
ATOM 3245 O O . LEU C 1 143 ? 38.590 102.443 -22.319 1.00 70.36 143 LEU C O 1
ATOM 3250 N N . ILE C 1 144 ? 39.021 103.128 -20.240 1.00 97.03 144 ILE C N 1
ATOM 3251 C CA . ILE C 1 144 ? 39.756 104.280 -20.714 1.00 87.33 144 ILE C CA 1
ATOM 3252 C C . ILE C 1 144 ? 41.192 104.103 -20.281 1.00 92.63 144 ILE C C 1
ATOM 3253 O O . ILE C 1 144 ? 41.455 103.943 -19.086 1.00 93.15 144 ILE C O 1
ATOM 3258 N N . SER C 1 145 ? 42.112 104.092 -21.251 1.00 92.91 145 SER C N 1
ATOM 3259 C CA . SER C 1 145 ? 43.522 103.974 -20.944 1.00 96.87 145 SER C CA 1
ATOM 3260 C C . SER C 1 145 ? 43.802 104.897 -19.784 1.00 94.08 145 SER C C 1
ATOM 3261 O O . SER C 1 145 ? 43.460 106.072 -19.826 1.00 90.33 145 SER C O 1
ATOM 3264 N N . ASP C 1 146 ? 44.424 104.366 -18.745 1.00 95.69 146 ASP C N 1
ATOM 3265 C CA . ASP C 1 146 ? 44.769 105.172 -17.591 1.00 94.58 146 ASP C CA 1
ATOM 3266 C C . ASP C 1 146 ? 45.778 106.265 -17.970 1.00 103.94 146 ASP C C 1
ATOM 3267 O O . ASP C 1 146 ? 45.864 107.297 -17.312 1.00 110.00 146 ASP C O 1
ATOM 3272 N N . THR C 1 147 ? 46.539 106.047 -19.038 1.00 104.10 147 THR C N 1
ATOM 3273 C CA . THR C 1 147 ? 47.494 107.058 -19.470 1.00 106.32 147 THR C CA 1
ATOM 3274 C C . THR C 1 147 ? 46.894 107.955 -20.556 1.00 107.49 147 THR C C 1
ATOM 3275 O O . THR C 1 147 ? 47.440 109.009 -20.869 1.00 106.65 147 THR C O 1
ATOM 3279 N N . CYS C 1 148 ? 45.761 107.539 -21.119 1.00 108.59 148 CYS C N 1
ATOM 3280 C CA . CYS C 1 148 ? 45.062 108.355 -22.118 1.00 106.52 148 CYS C CA 1
ATOM 3281 C C . CYS C 1 148 ? 44.186 109.423 -21.467 1.00 100.24 148 CYS C C 1
ATOM 3282 O O . CYS C 1 148 ? 43.975 110.493 -22.031 1.00 97.47 148 CYS C O 1
ATOM 3285 N N . LEU C 1 149 ? 43.673 109.124 -20.281 1.00 101.05 149 LEU C N 1
ATOM 3286 C CA . LEU C 1 149 ? 42.858 110.080 -19.544 1.00 99.19 149 LEU C CA 1
ATOM 3287 C C . LEU C 1 149 ? 43.779 111.121 -18.957 1.00 102.06 149 LEU C C 1
ATOM 3288 O O . LEU C 1 149 ? 43.467 112.318 -18.929 1.00 100.30 149 LEU C O 1
ATOM 3293 N N . ALA C 1 150 ? 44.918 110.637 -18.474 1.00 102.92 150 ALA C N 1
ATOM 3294 C CA . ALA C 1 150 ? 45.903 111.481 -17.834 1.00 102.77 150 ALA C CA 1
ATOM 3295 C C . ALA C 1 150 ? 46.293 112.565 -18.811 1.00 107.53 150 ALA C C 1
ATOM 3296 O O . ALA C 1 150 ? 46.083 113.750 -18.555 1.00 101.58 150 ALA C O 1
ATOM 3298 N N . ASN C 1 151 ? 46.836 112.131 -19.946 1.00 115.77 151 ASN C N 1
ATOM 3299 C CA . ASN C 1 151 ? 47.361 113.024 -20.972 1.00 116.49 151 ASN C CA 1
ATOM 3300 C C . ASN C 1 151 ? 46.275 113.624 -21.845 1.00 111.35 151 ASN C C 1
ATOM 3301 O O . ASN C 1 151 ? 46.537 114.111 -22.945 1.00 116.72 151 ASN C O 1
ATOM 3306 N N . PHE C 1 152 ? 45.048 113.577 -21.351 1.00 103.09 152 PHE C N 1
ATOM 3307 C CA . PHE C 1 152 ? 43.996 114.393 -21.912 1.00 96.32 152 PHE C CA 1
ATOM 3308 C C . PHE C 1 152 ? 43.640 115.488 -20.922 1.00 100.38 152 PHE C C 1
ATOM 3309 O O . PHE C 1 152 ? 43.375 116.633 -21.302 1.00 101.18 152 PHE C O 1
ATOM 3317 N N . LEU C 1 153 ? 43.630 115.120 -19.645 1.00 104.19 153 LEU C N 1
ATOM 3318 C CA . LEU C 1 153 ? 43.293 116.055 -18.577 1.00 109.50 153 LEU C CA 1
ATOM 3319 C C . LEU C 1 153 ? 44.461 116.991 -18.256 1.00 107.51 153 LEU C C 1
ATOM 3320 O O . LEU C 1 153 ? 44.364 117.852 -17.385 1.00 104.79 153 LEU C O 1
ATOM 3325 N N . ALA C 1 154 ? 45.564 116.813 -18.973 1.00 111.30 154 ALA C N 1
ATOM 3326 C CA . ALA C 1 154 ? 46.713 117.702 -18.857 1.00 108.76 154 ALA C CA 1
ATOM 3327 C C . ALA C 1 154 ? 46.678 118.734 -19.981 1.00 118.27 154 ALA C C 1
ATOM 3328 O O . ALA C 1 154 ? 47.048 119.895 -19.789 1.00 117.45 154 ALA C O 1
ATOM 3330 N N . ARG C 1 155 ? 46.231 118.297 -21.155 1.00 128.66 155 ARG C N 1
ATOM 3331 C CA . ARG C 1 155 ? 46.103 119.175 -22.314 1.00 136.02 155 ARG C CA 1
ATOM 3332 C C . ARG C 1 155 ? 44.862 120.045 -22.175 1.00 130.10 155 ARG C C 1
ATOM 3333 O O . ARG C 1 155 ? 44.804 121.152 -22.724 1.00 127.02 155 ARG C O 1
ATOM 3341 N N . LEU C 1 156 ? 43.874 119.532 -21.441 1.00 122.50 156 LEU C N 1
ATOM 3342 C CA . LEU C 1 156 ? 42.621 120.241 -21.238 1.00 115.12 156 LEU C CA 1
ATOM 3343 C C . LEU C 1 156 ? 42.768 121.431 -20.285 1.00 117.05 156 LEU C C 1
ATOM 3344 O O . LEU C 1 156 ? 41.877 122.274 -20.195 1.00 118.05 156 LEU C O 1
ATOM 3349 N N . GLN C 1 157 ? 43.891 121.503 -19.577 1.00 117.58 157 GLN C N 1
ATOM 3350 C CA . GLN C 1 157 ? 44.182 122.663 -18.741 1.00 118.85 157 GLN C CA 1
ATOM 3351 C C . GLN C 1 157 ? 44.387 123.918 -19.588 1.00 124.66 157 GLN C C 1
ATOM 3352 O O . GLN C 1 157 ? 44.318 125.040 -19.081 1.00 122.29 157 GLN C O 1
ATOM 3358 N N . GLN C 1 158 ? 44.650 123.717 -20.878 1.00 130.81 158 GLN C N 1
ATOM 3359 C CA . GLN C 1 158 ? 44.906 124.818 -21.807 1.00 132.62 158 GLN C CA 1
ATOM 3360 C C . GLN C 1 158 ? 43.842 124.890 -22.913 1.00 134.11 158 GLN C C 1
ATOM 3361 O O . GLN C 1 158 ? 44.088 125.421 -23.999 1.00 134.24 158 GLN C O 1
ATOM 3367 N N . GLN C 1 159 ? 42.661 124.352 -22.622 1.00 133.81 159 GLN C N 1
ATOM 3368 C CA . GLN C 1 159 ? 41.538 124.380 -23.554 1.00 131.83 159 GLN C CA 1
ATOM 3369 C C . GLN C 1 159 ? 40.239 124.581 -22.785 1.00 126.08 159 GLN C C 1
ATOM 3370 O O . GLN C 1 159 ? 40.123 124.143 -21.644 1.00 128.42 159 GLN C O 1
ATOM 3376 N N . ALA C 1 160 ? 39.266 125.243 -23.404 1.00 121.38 160 ALA C N 1
ATOM 3377 C CA . ALA C 1 160 ? 38.021 125.582 -22.709 1.00 114.45 160 ALA C CA 1
ATOM 3378 C C . ALA C 1 160 ? 36.897 124.553 -22.878 1.00 107.14 160 ALA C C 1
ATOM 3379 O O . ALA C 1 160 ? 35.731 124.860 -22.625 1.00 109.04 160 ALA C O 1
ATOM 3381 N N . TYR C 1 161 ? 37.245 123.341 -23.303 1.00 102.82 161 TYR C N 1
ATOM 3382 C CA . TYR C 1 161 ? 36.257 122.273 -23.428 1.00 99.99 161 TYR C CA 1
ATOM 3383 C C . TYR C 1 161 ? 35.499 122.176 -22.124 1.00 92.12 161 TYR C C 1
ATOM 3384 O O . TYR C 1 161 ? 36.006 122.559 -21.071 1.00 97.15 161 TYR C O 1
ATOM 3393 N N . SER C 1 162 ? 34.285 121.661 -22.184 1.00 41.73 162 SER C N 1
ATOM 3394 C CA . SER C 1 162 ? 33.432 121.686 -21.002 1.00 47.26 162 SER C CA 1
ATOM 3395 C C . SER C 1 162 ? 33.525 120.378 -20.214 1.00 50.26 162 SER C C 1
ATOM 3396 O O . SER C 1 162 ? 32.744 119.461 -20.410 1.00 45.80 162 SER C O 1
ATOM 3399 N N . VAL C 1 163 ? 34.501 120.315 -19.323 1.00 52.40 163 VAL C N 1
ATOM 3400 C CA . VAL C 1 163 ? 34.714 119.160 -18.486 1.00 53.32 163 VAL C CA 1
ATOM 3401 C C . VAL C 1 163 ? 34.541 119.571 -17.030 1.00 52.14 163 VAL C C 1
ATOM 3402 O O . VAL C 1 163 ? 35.159 120.535 -16.579 1.00 54.12 163 VAL C O 1
ATOM 3406 N N . PHE C 1 164 ? 33.707 118.831 -16.302 1.00 46.88 164 PHE C N 1
ATOM 3407 C CA . PHE C 1 164 ? 33.399 119.134 -14.903 1.00 44.10 164 PHE C CA 1
ATOM 3408 C C . PHE C 1 164 ? 33.782 118.009 -13.946 1.00 50.91 164 PHE C C 1
ATOM 3409 O O . PHE C 1 164 ? 33.538 116.833 -14.209 1.00 55.04 164 PHE C O 1
ATOM 3417 N N . VAL C 1 165 ? 34.364 118.367 -12.815 1.00 47.14 165 VAL C N 1
ATOM 3418 C CA . VAL C 1 165 ? 34.664 117.358 -11.822 1.00 50.52 165 VAL C CA 1
ATOM 3419 C C . VAL C 1 165 ? 33.516 117.323 -10.817 1.00 49.20 165 VAL C C 1
ATOM 3420 O O . VAL C 1 165 ? 32.956 118.358 -10.488 1.00 53.96 165 VAL C O 1
ATOM 3424 N N . VAL C 1 166 ? 33.156 116.122 -10.365 1.00 42.35 166 VAL C N 1
ATOM 3425 C CA . VAL C 1 166 ? 32.036 115.916 -9.453 1.00 38.38 166 VAL C CA 1
ATOM 3426 C C . VAL C 1 166 ? 32.520 115.636 -8.038 1.00 38.99 166 VAL C C 1
ATOM 3427 O O . VAL C 1 166 ? 33.165 114.633 -7.795 1.00 46.43 166 VAL C O 1
ATOM 3431 N N . LYS C 1 167 ? 32.196 116.510 -7.097 1.00 40.57 167 LYS C N 1
ATOM 3432 C CA . LYS C 1 167 ? 32.681 116.347 -5.730 1.00 44.03 167 LYS C CA 1
ATOM 3433 C C . LYS C 1 167 ? 31.582 115.905 -4.774 1.00 47.14 167 LYS C C 1
ATOM 3434 O O . LYS C 1 167 ? 30.435 116.324 -4.882 1.00 52.04 167 LYS C O 1
ATOM 3440 N N . GLY C 1 168 ? 31.965 115.072 -3.817 1.00 47.69 168 GLY C N 1
ATOM 3441 C CA . GLY C 1 168 ? 31.034 114.461 -2.894 1.00 40.42 168 GLY C CA 1
ATOM 3442 C C . GLY C 1 168 ? 31.073 112.944 -2.995 1.00 46.67 168 GLY C C 1
ATOM 3443 O O . GLY C 1 168 ? 31.560 112.373 -3.975 1.00 48.29 168 GLY C O 1
ATOM 3444 N N . ASP C 1 169 ? 30.560 112.276 -1.972 1.00 52.63 169 ASP C N 1
ATOM 3445 C CA . ASP C 1 169 ? 30.488 110.823 -2.001 1.00 54.81 169 ASP C CA 1
ATOM 3446 C C . ASP C 1 169 ? 29.323 110.371 -2.865 1.00 43.60 169 ASP C C 1
ATOM 3447 O O . ASP C 1 169 ? 28.173 110.684 -2.568 1.00 34.70 169 ASP C O 1
ATOM 3452 N N . LEU C 1 170 ? 29.626 109.641 -3.936 1.00 37.62 170 LEU C N 1
ATOM 3453 C CA . LEU C 1 170 ? 28.592 108.983 -4.727 1.00 31.26 170 LEU C CA 1
ATOM 3454 C C . LEU C 1 170 ? 27.846 107.940 -3.894 1.00 36.05 170 LEU C C 1
ATOM 3455 O O . LEU C 1 170 ? 28.390 107.395 -2.930 1.00 41.96 170 LEU C O 1
ATOM 3460 N N . PRO C 1 171 ? 26.583 107.660 -4.246 1.00 37.87 171 PRO C N 1
ATOM 3461 C CA . PRO C 1 171 ? 25.908 106.615 -3.470 1.00 43.96 171 PRO C CA 1
ATOM 3462 C C . PRO C 1 171 ? 26.560 105.264 -3.758 1.00 39.96 171 PRO C C 1
ATOM 3463 O O . PRO C 1 171 ? 27.162 105.129 -4.835 1.00 39.58 171 PRO C O 1
ATOM 3467 N N . ASP C 1 172 ? 26.453 104.314 -2.823 1.00 40.30 172 ASP C N 1
ATOM 3468 C CA . ASP C 1 172 ? 26.875 102.916 -3.042 1.00 45.10 172 ASP C CA 1
ATOM 3469 C C . ASP C 1 172 ? 26.220 102.345 -4.276 1.00 45.71 172 ASP C C 1
ATOM 3470 O O . ASP C 1 172 ? 25.113 102.756 -4.647 1.00 43.72 172 ASP C O 1
ATOM 3475 N N . CYS C 1 173 ? 26.922 101.405 -4.903 1.00 45.92 173 CYS C N 1
ATOM 3476 C CA . CYS C 1 173 ? 26.422 100.687 -6.064 1.00 37.20 173 CYS C CA 1
ATOM 3477 C C . CYS C 1 173 ? 27.165 99.355 -6.142 1.00 42.77 173 CYS C C 1
ATOM 3478 O O . CYS C 1 173 ? 28.175 99.173 -5.469 1.00 49.87 173 CYS C O 1
ATOM 3481 N N . GLU C 1 174 ? 26.667 98.423 -6.945 1.00 42.15 174 GLU C N 1
ATOM 3482 C CA . GLU C 1 174 ? 27.214 97.060 -6.954 1.00 35.64 174 GLU C CA 1
ATOM 3483 C C . GLU C 1 174 ? 28.682 97.023 -7.381 1.00 31.80 174 GLU C C 1
ATOM 3484 O O . GLU C 1 174 ? 29.488 96.380 -6.731 1.00 37.09 174 GLU C O 1
ATOM 3490 N N . ALA C 1 175 ? 29.039 97.744 -8.442 1.00 34.72 175 ALA C N 1
ATOM 3491 C CA . ALA C 1 175 ? 30.423 97.764 -8.896 1.00 28.55 175 ALA C CA 1
ATOM 3492 C C . ALA C 1 175 ? 31.376 98.261 -7.821 1.00 35.47 175 ALA C C 1
ATOM 3493 O O . ALA C 1 175 ? 32.380 97.616 -7.549 1.00 42.64 175 ALA C O 1
ATOM 3495 N N . ASP C 1 176 ? 31.078 99.401 -7.208 1.00 33.90 176 ASP C N 1
ATOM 3496 C CA . ASP C 1 176 ? 31.945 99.930 -6.149 1.00 32.74 176 ASP C CA 1
ATOM 3497 C C . ASP C 1 176 ? 32.101 98.892 -5.029 1.00 35.52 176 ASP C C 1
ATOM 3498 O O . ASP C 1 176 ? 33.182 98.713 -4.483 1.00 39.45 176 ASP C O 1
ATOM 3503 N N . GLN C 1 177 ? 31.010 98.214 -4.691 1.00 37.81 177 GLN C N 1
ATOM 3504 C CA . GLN C 1 177 ? 31.002 97.240 -3.603 1.00 43.85 177 GLN C CA 1
ATOM 3505 C C . GLN C 1 177 ? 31.744 95.939 -3.977 1.00 50.42 177 GLN C C 1
ATOM 3506 O O . GLN C 1 177 ? 32.284 95.234 -3.116 1.00 53.15 177 GLN C O 1
ATOM 3512 N N . LEU C 1 178 ? 31.763 95.631 -5.266 1.00 42.27 178 LEU C N 1
ATOM 3513 C CA . LEU C 1 178 ? 32.470 94.471 -5.744 1.00 44.67 178 LEU C CA 1
ATOM 3514 C C . LEU C 1 178 ? 33.962 94.694 -5.559 1.00 48.27 178 LEU C C 1
ATOM 3515 O O . LEU C 1 178 ? 34.681 93.815 -5.087 1.00 57.34 178 LEU C O 1
ATOM 3520 N N . LEU C 1 179 ? 34.404 95.899 -5.899 1.00 46.72 179 LEU C N 1
ATOM 3521 C CA . LEU C 1 179 ? 35.819 96.257 -5.950 1.00 46.35 179 LEU C CA 1
ATOM 3522 C C . LEU C 1 179 ? 36.374 96.893 -4.677 1.00 59.89 179 LEU C C 1
ATOM 3523 O O . LEU C 1 179 ? 37.530 97.287 -4.653 1.00 70.82 179 LEU C O 1
ATOM 3528 N N . GLN C 1 180 ? 35.575 97.011 -3.625 1.00 71.14 180 GLN C N 1
ATOM 3529 C CA . GLN C 1 180 ? 36.088 97.610 -2.393 1.00 85.08 180 GLN C CA 1
ATOM 3530 C C . GLN C 1 180 ? 37.045 96.638 -1.692 1.00 95.97 180 GLN C C 1
ATOM 3531 O O . GLN C 1 180 ? 36.827 95.417 -1.722 1.00 91.35 180 GLN C O 1
ATOM 3537 N N . ILE C 1 181 ? 38.086 97.184 -1.053 1.00 107.21 181 ILE C N 1
ATOM 3538 C CA . ILE C 1 181 ? 39.139 96.378 -0.414 1.00 117.71 181 ILE C CA 1
ATOM 3539 C C . ILE C 1 181 ? 39.000 96.205 1.108 1.00 125.99 181 ILE C C 1
ATOM 3540 O O . ILE C 1 181 ? 39.161 95.094 1.629 1.00 127.40 181 ILE C O 1
ATOM 3545 N N . ILE C 1 182 ? 38.718 97.306 1.808 1.00 129.83 182 ILE C N 1
ATOM 3546 C CA . ILE C 1 182 ? 38.492 97.293 3.263 1.00 131.63 182 ILE C CA 1
ATOM 3547 C C . ILE C 1 182 ? 39.777 97.132 4.078 1.00 128.86 182 ILE C C 1
ATOM 3548 O O . ILE C 1 182 ? 40.109 97.982 4.908 1.00 124.36 182 ILE C O 1
ATOM 3553 N N . MET D 2 1 ? 35.949 148.488 -5.306 1.00 65.14 1 MET D N 1
ATOM 3554 C CA . MET D 2 1 ? 34.803 148.160 -4.477 1.00 53.57 1 MET D CA 1
ATOM 3555 C C . MET D 2 1 ? 34.487 146.683 -4.580 1.00 60.26 1 MET D C 1
ATOM 3556 O O . MET D 2 1 ? 34.914 146.007 -5.504 1.00 69.46 1 MET D O 1
ATOM 3561 N N . GLN D 2 2 ? 33.735 146.180 -3.621 1.00 61.76 2 GLN D N 1
ATOM 3562 C CA . GLN D 2 2 ? 33.459 144.756 -3.557 1.00 61.43 2 GLN D CA 1
ATOM 3563 C C . GLN D 2 2 ? 32.018 144.518 -3.964 1.00 48.95 2 GLN D C 1
ATOM 3564 O O . GLN D 2 2 ? 31.125 145.115 -3.385 1.00 53.90 2 GLN D O 1
ATOM 3570 N N . ILE D 2 3 ? 31.791 143.668 -4.965 1.00 41.54 3 ILE D N 1
ATOM 3571 C CA . ILE D 2 3 ? 30.431 143.259 -5.321 1.00 42.81 3 ILE D CA 1
ATOM 3572 C C . ILE D 2 3 ? 30.267 141.739 -5.231 1.00 50.30 3 ILE D C 1
ATOM 3573 O O . ILE D 2 3 ? 31.259 141.007 -5.118 1.00 53.08 3 ILE D O 1
ATOM 3578 N N . PHE D 2 4 ? 29.022 141.265 -5.296 1.00 44.92 4 PHE D N 1
ATOM 3579 C CA . PHE D 2 4 ? 28.758 139.816 -5.255 1.00 44.37 4 PHE D CA 1
ATOM 3580 C C . PHE D 2 4 ? 28.013 139.292 -6.461 1.00 42.71 4 PHE D C 1
ATOM 3581 O O . PHE D 2 4 ? 27.031 139.871 -6.914 1.00 44.80 4 PHE D O 1
ATOM 3589 N N . VAL D 2 5 ? 28.488 138.176 -6.981 1.00 39.33 5 VAL D N 1
ATOM 3590 C CA . VAL D 2 5 ? 27.792 137.524 -8.066 1.00 36.86 5 VAL D CA 1
ATOM 3591 C C . VAL D 2 5 ? 27.276 136.199 -7.528 1.00 42.89 5 VAL D C 1
ATOM 3592 O O . VAL D 2 5 ? 28.065 135.342 -7.115 1.00 46.61 5 VAL D O 1
ATOM 3596 N N . LYS D 2 6 ? 25.954 136.055 -7.479 1.00 40.07 6 LYS D N 1
ATOM 3597 C CA . LYS D 2 6 ? 25.336 134.811 -7.007 1.00 35.33 6 LYS D CA 1
ATOM 3598 C C . LYS D 2 6 ? 24.788 134.002 -8.160 1.00 33.55 6 LYS D C 1
ATOM 3599 O O . LYS D 2 6 ? 24.012 134.513 -8.962 1.00 30.45 6 LYS D O 1
ATOM 3605 N N . THR D 2 7 ? 25.199 132.740 -8.251 1.00 36.61 7 THR D N 1
ATOM 3606 C CA . THR D 2 7 ? 24.610 131.837 -9.238 1.00 45.08 7 THR D CA 1
ATOM 3607 C C . THR D 2 7 ? 23.265 131.341 -8.712 1.00 44.24 7 THR D C 1
ATOM 3608 O O . THR D 2 7 ? 23.009 131.390 -7.510 1.00 40.47 7 THR D O 1
ATOM 3612 N N . LEU D 2 8 ? 22.398 130.876 -9.601 1.00 44.99 8 LEU D N 1
ATOM 3613 C CA . LEU D 2 8 ? 21.114 130.328 -9.161 1.00 39.77 8 LEU D CA 1
ATOM 3614 C C . LEU D 2 8 ? 21.308 128.917 -8.640 1.00 52.92 8 LEU D C 1
ATOM 3615 O O . LEU D 2 8 ? 20.377 128.297 -8.151 1.00 62.71 8 LEU D O 1
ATOM 3620 N N . THR D 2 9 ? 22.533 128.417 -8.749 1.00 56.84 9 THR D N 1
ATOM 3621 C CA . THR D 2 9 ? 22.876 127.094 -8.249 1.00 53.88 9 THR D CA 1
ATOM 3622 C C . THR D 2 9 ? 23.489 127.171 -6.844 1.00 52.99 9 THR D C 1
ATOM 3623 O O . THR D 2 9 ? 24.050 126.203 -6.346 1.00 57.49 9 THR D O 1
ATOM 3627 N N . GLY D 2 10 ? 23.402 128.336 -6.215 1.00 58.40 10 GLY D N 1
ATOM 3628 C CA . GLY D 2 10 ? 23.819 128.493 -4.830 1.00 53.80 10 GLY D CA 1
ATOM 3629 C C . GLY D 2 10 ? 25.290 128.763 -4.569 1.00 53.03 10 GLY D C 1
ATOM 3630 O O . GLY D 2 10 ? 25.769 128.545 -3.460 1.00 60.53 10 GLY D O 1
ATOM 3631 N N . LYS D 2 11 ? 26.014 129.227 -5.581 1.00 49.70 11 LYS D N 1
ATOM 3632 C CA . LYS D 2 11 ? 27.390 129.685 -5.387 1.00 50.87 11 LYS D CA 1
ATOM 3633 C C . LYS D 2 11 ? 27.450 131.222 -5.330 1.00 50.98 11 LYS D C 1
ATOM 3634 O O . LYS D 2 11 ? 26.811 131.919 -6.132 1.00 48.42 11 LYS D O 1
ATOM 3640 N N . THR D 2 12 ? 28.202 131.739 -4.364 1.00 46.59 12 THR D N 1
ATOM 3641 C CA . THR D 2 12 ? 28.437 133.172 -4.257 1.00 49.19 12 THR D CA 1
ATOM 3642 C C . THR D 2 12 ? 29.870 133.550 -4.574 1.00 52.09 12 THR D C 1
ATOM 3643 O O . THR D 2 12 ? 30.796 133.138 -3.871 1.00 50.57 12 THR D O 1
ATOM 3647 N N . ILE D 2 13 ? 30.035 134.360 -5.615 1.00 51.15 13 ILE D N 1
ATOM 3648 C CA . ILE D 2 13 ? 31.336 134.863 -6.018 1.00 50.21 13 ILE D CA 1
ATOM 3649 C C . ILE D 2 13 ? 31.552 136.300 -5.544 1.00 50.31 13 ILE D C 1
ATOM 3650 O O . ILE D 2 13 ? 30.723 137.168 -5.785 1.00 58.09 13 ILE D O 1
ATOM 3655 N N . THR D 2 14 ? 32.678 136.543 -4.885 1.00 49.25 14 THR D N 1
ATOM 3656 C CA . THR D 2 14 ? 33.070 137.878 -4.455 1.00 49.84 14 THR D CA 1
ATOM 3657 C C . THR D 2 14 ? 34.143 138.436 -5.368 1.00 50.22 14 THR D C 1
ATOM 3658 O O . THR D 2 14 ? 35.201 137.830 -5.497 1.00 56.96 14 THR D O 1
ATOM 3662 N N . LEU D 2 15 ? 33.878 139.597 -5.972 1.00 50.53 15 LEU D N 1
ATOM 3663 C CA . LEU D 2 15 ? 34.847 140.292 -6.827 1.00 53.23 15 LEU D CA 1
ATOM 3664 C C . LEU D 2 15 ? 35.221 141.676 -6.317 1.00 64.29 15 LEU D C 1
ATOM 3665 O O . LEU D 2 15 ? 34.494 142.289 -5.536 1.00 68.40 15 LEU D O 1
ATOM 3670 N N . GLU D 2 16 ? 36.354 142.170 -6.802 1.00 71.92 16 GLU D N 1
ATOM 3671 C CA . GLU D 2 16 ? 36.801 143.529 -6.530 1.00 71.78 16 GLU D CA 1
ATOM 3672 C C . GLU D 2 16 ? 36.795 144.268 -7.859 1.00 65.18 16 GLU D C 1
ATOM 3673 O O . GLU D 2 16 ? 37.598 143.982 -8.744 1.00 67.72 16 GLU D O 1
ATOM 3679 N N . VAL D 2 17 ? 35.867 145.203 -8.008 1.00 57.60 17 VAL D N 1
ATOM 3680 C CA . VAL D 2 17 ? 35.693 145.900 -9.278 1.00 56.64 17 VAL D CA 1
ATOM 3681 C C . VAL D 2 17 ? 35.777 147.418 -9.145 1.00 58.25 17 VAL D C 1
ATOM 3682 O O . VAL D 2 17 ? 35.961 147.955 -8.055 1.00 57.41 17 VAL D O 1
ATOM 3686 N N . GLU D 2 18 ? 35.649 148.099 -10.277 1.00 60.49 18 GLU D N 1
ATOM 3687 C CA . GLU D 2 18 ? 35.624 149.555 -10.314 1.00 60.29 18 GLU D CA 1
ATOM 3688 C C . GLU D 2 18 ? 34.416 149.984 -11.143 1.00 63.25 18 GLU D C 1
ATOM 3689 O O . GLU D 2 18 ? 34.080 149.328 -12.128 1.00 64.83 18 GLU D O 1
ATOM 3695 N N . PRO D 2 19 ? 33.751 151.076 -10.733 1.00 62.37 19 PRO D N 1
ATOM 3696 C CA . PRO D 2 19 ? 32.527 151.594 -11.363 1.00 56.94 19 PRO D CA 1
ATOM 3697 C C . PRO D 2 19 ? 32.624 151.684 -12.882 1.00 52.10 19 PRO D C 1
ATOM 3698 O O . PRO D 2 19 ? 31.618 151.550 -13.577 1.00 47.02 19 PRO D O 1
ATOM 3702 N N . SER D 2 20 ? 33.827 151.908 -13.390 1.00 44.75 20 SER D N 1
ATOM 3703 C CA . SER D 2 20 ? 34.021 152.089 -14.822 1.00 47.46 20 SER D CA 1
ATOM 3704 C C . SER D 2 20 ? 34.302 150.789 -15.579 1.00 50.84 20 SER D C 1
ATOM 3705 O O . SER D 2 20 ? 34.485 150.809 -16.796 1.00 61.32 20 SER D O 1
ATOM 3708 N N . ASP D 2 21 ? 34.348 149.668 -14.864 1.00 42.63 21 ASP D N 1
ATOM 3709 C CA . ASP D 2 21 ? 34.556 148.373 -15.501 1.00 40.81 21 ASP D CA 1
ATOM 3710 C C . ASP D 2 21 ? 33.373 148.085 -16.418 1.00 57.68 21 ASP D C 1
ATOM 3711 O O . ASP D 2 21 ? 32.210 148.376 -16.083 1.00 51.24 21 ASP D O 1
ATOM 3716 N N . THR D 2 22 ? 33.665 147.508 -17.576 1.00 55.25 22 THR D N 1
ATOM 3717 C CA . THR D 2 22 ? 32.603 147.075 -18.462 1.00 47.23 22 THR D CA 1
ATOM 3718 C C . THR D 2 22 ? 32.104 145.717 -18.032 1.00 54.83 22 THR D C 1
ATOM 3719 O O . THR D 2 22 ? 32.716 145.047 -17.196 1.00 62.70 22 THR D O 1
ATOM 3723 N N . ILE D 2 23 ? 30.974 145.315 -18.585 1.00 53.42 23 ILE D N 1
ATOM 3724 C CA . ILE D 2 23 ? 30.421 144.033 -18.229 1.00 49.45 23 ILE D CA 1
ATOM 3725 C C . ILE D 2 23 ? 31.330 142.941 -18.798 1.00 44.61 23 ILE D C 1
ATOM 3726 O O . ILE D 2 23 ? 31.529 141.909 -18.178 1.00 53.72 23 ILE D O 1
ATOM 3731 N N . GLU D 2 24 ? 31.906 143.201 -19.961 1.00 47.33 24 GLU D N 1
ATOM 3732 C CA . GLU D 2 24 ? 32.962 142.351 -20.504 1.00 56.69 24 GLU D CA 1
ATOM 3733 C C . GLU D 2 24 ? 34.075 142.113 -19.475 1.00 58.98 24 GLU D C 1
ATOM 3734 O O . GLU D 2 24 ? 34.433 140.970 -19.202 1.00 59.43 24 GLU D O 1
ATOM 3740 N N . ASN D 2 25 ? 34.624 143.193 -18.919 1.00 57.92 25 ASN D N 1
ATOM 3741 C CA . ASN D 2 25 ? 35.618 143.087 -17.852 1.00 57.93 25 ASN D CA 1
ATOM 3742 C C . ASN D 2 25 ? 35.157 142.175 -16.727 1.00 53.07 25 ASN D C 1
ATOM 3743 O O . ASN D 2 25 ? 35.869 141.243 -16.354 1.00 52.62 25 ASN D O 1
ATOM 3748 N N . VAL D 2 26 ? 33.973 142.456 -16.184 1.00 38.86 26 VAL D N 1
ATOM 3749 C CA . VAL D 2 26 ? 33.441 141.693 -15.054 1.00 42.74 26 VAL D CA 1
ATOM 3750 C C . VAL D 2 26 ? 33.294 140.191 -15.361 1.00 51.99 26 VAL D C 1
ATOM 3751 O O . VAL D 2 26 ? 33.560 139.340 -14.509 1.00 58.80 26 VAL D O 1
ATOM 3755 N N . LYS D 2 27 ? 32.881 139.868 -16.579 1.00 50.28 27 LYS D N 1
ATOM 3756 C CA . LYS D 2 27 ? 32.727 138.474 -16.967 1.00 49.25 27 LYS D CA 1
ATOM 3757 C C . LYS D 2 27 ? 34.091 137.797 -17.113 1.00 55.83 27 LYS D C 1
ATOM 3758 O O . LYS D 2 27 ? 34.268 136.633 -16.752 1.00 61.97 27 LYS D O 1
ATOM 3764 N N . ALA D 2 28 ? 35.051 138.535 -17.646 1.00 51.72 28 ALA D N 1
ATOM 3765 C CA . ALA D 2 28 ? 36.429 138.065 -17.714 1.00 52.80 28 ALA D CA 1
ATOM 3766 C C . ALA D 2 28 ? 37.030 137.884 -16.314 1.00 50.67 28 ALA D C 1
ATOM 3767 O O . ALA D 2 28 ? 37.870 137.026 -16.129 1.00 50.56 28 ALA D O 1
ATOM 3769 N N . LYS D 2 29 ? 36.599 138.673 -15.328 1.00 52.05 29 LYS D N 1
ATOM 3770 C CA . LYS D 2 29 ? 37.082 138.465 -13.962 1.00 51.51 29 LYS D CA 1
ATOM 3771 C C . LYS D 2 29 ? 36.501 137.171 -13.444 1.00 60.84 29 LYS D C 1
ATOM 3772 O O . LYS D 2 29 ? 37.212 136.370 -12.835 1.00 65.22 29 LYS D O 1
ATOM 3778 N N . ILE D 2 30 ? 35.204 136.969 -13.687 1.00 54.96 30 ILE D N 1
ATOM 3779 C CA . ILE D 2 30 ? 34.559 135.723 -13.312 1.00 47.40 30 ILE D CA 1
ATOM 3780 C C . ILE D 2 30 ? 35.305 134.525 -13.913 1.00 57.15 30 ILE D C 1
ATOM 3781 O O . ILE D 2 30 ? 35.669 133.605 -13.196 1.00 65.68 30 ILE D O 1
ATOM 3786 N N . GLN D 2 31 ? 35.562 134.546 -15.215 1.00 60.20 31 GLN D N 1
ATOM 3787 C CA . GLN D 2 31 ? 36.317 133.464 -15.840 1.00 60.90 31 GLN D CA 1
ATOM 3788 C C . GLN D 2 31 ? 37.639 133.208 -15.126 1.00 67.85 31 GLN D C 1
ATOM 3789 O O . GLN D 2 31 ? 37.995 132.058 -14.886 1.00 68.44 31 GLN D O 1
ATOM 3795 N N . ASP D 2 32 ? 38.353 134.279 -14.780 1.00 65.70 32 ASP D N 1
ATOM 3796 C CA . ASP D 2 32 ? 39.655 134.174 -14.114 1.00 66.66 32 ASP D CA 1
ATOM 3797 C C . ASP D 2 32 ? 39.567 133.568 -12.713 1.00 71.19 32 ASP D C 1
ATOM 3798 O O . ASP D 2 32 ? 40.468 132.852 -12.270 1.00 79.31 32 ASP D O 1
ATOM 3803 N N . LYS D 2 33 ? 38.472 133.849 -12.024 1.00 73.19 33 LYS D N 1
ATOM 3804 C CA . LYS D 2 33 ? 38.313 133.441 -10.636 1.00 73.94 33 LYS D CA 1
ATOM 3805 C C . LYS D 2 33 ? 37.621 132.088 -10.476 1.00 75.46 33 LYS D C 1
ATOM 3806 O O . LYS D 2 33 ? 37.852 131.379 -9.494 1.00 87.05 33 LYS D O 1
ATOM 3812 N N . GLU D 2 34 ? 36.784 131.715 -11.437 1.00 66.10 34 GLU D N 1
ATOM 3813 C CA . GLU D 2 34 ? 35.984 130.500 -11.286 1.00 58.79 34 GLU D CA 1
ATOM 3814 C C . GLU D 2 34 ? 36.084 129.541 -12.478 1.00 64.45 34 GLU D C 1
ATOM 3815 O O . GLU D 2 34 ? 35.579 128.405 -12.434 1.00 64.75 34 GLU D O 1
ATOM 3821 N N . GLY D 2 35 ? 36.717 130.004 -13.550 1.00 62.79 35 GLY D N 1
ATOM 3822 C CA . GLY D 2 35 ? 36.893 129.186 -14.735 1.00 60.27 35 GLY D CA 1
ATOM 3823 C C . GLY D 2 35 ? 35.643 129.007 -15.573 1.00 58.13 35 GLY D C 1
ATOM 3824 O O . GLY D 2 35 ? 35.544 128.059 -16.354 1.00 66.53 35 GLY D O 1
ATOM 3825 N N . ILE D 2 36 ? 34.689 129.913 -15.392 1.00 55.68 36 ILE D N 1
ATOM 3826 C CA . ILE D 2 36 ? 33.470 129.964 -16.188 1.00 54.48 36 ILE D CA 1
ATOM 3827 C C . ILE D 2 36 ? 33.703 130.858 -17.406 1.00 57.82 36 ILE D C 1
ATOM 3828 O O . ILE D 2 36 ? 33.916 132.061 -17.252 1.00 60.12 36 ILE D O 1
ATOM 3833 N N . PRO D 2 37 ? 33.648 130.286 -18.622 1.00 58.01 37 PRO D N 1
ATOM 3834 C CA . PRO D 2 37 ? 33.889 131.133 -19.799 1.00 53.62 37 PRO D CA 1
ATOM 3835 C C . PRO D 2 37 ? 32.785 132.177 -19.894 1.00 57.67 37 PRO D C 1
ATOM 3836 O O . PRO D 2 37 ? 31.693 131.925 -19.377 1.00 55.22 37 PRO D O 1
ATOM 3840 N N . PRO D 2 38 ? 33.060 133.329 -20.532 1.00 55.15 38 PRO D N 1
ATOM 3841 C CA . PRO D 2 38 ? 32.098 134.445 -20.571 1.00 46.51 38 PRO D CA 1
ATOM 3842 C C . PRO D 2 38 ? 30.860 134.120 -21.401 1.00 49.82 38 PRO D C 1
ATOM 3843 O O . PRO D 2 38 ? 29.757 134.540 -21.048 1.00 52.68 38 PRO D O 1
ATOM 3847 N N . ASP D 2 39 ? 31.035 133.373 -22.482 1.00 56.46 39 ASP D N 1
ATOM 3848 C CA . ASP D 2 39 ? 29.903 132.885 -23.264 1.00 62.89 39 ASP D CA 1
ATOM 3849 C C . ASP D 2 39 ? 28.866 132.158 -22.416 1.00 64.33 39 ASP D C 1
ATOM 3850 O O . ASP D 2 39 ? 27.667 132.197 -22.724 1.00 70.93 39 ASP D O 1
ATOM 3855 N N . GLN D 2 40 ? 29.314 131.492 -21.354 1.00 55.28 40 GLN D N 1
ATOM 3856 C CA . GLN D 2 40 ? 28.377 130.793 -20.474 1.00 50.23 40 GLN D CA 1
ATOM 3857 C C . GLN D 2 40 ? 27.662 131.710 -19.467 1.00 49.24 40 GLN D C 1
ATOM 3858 O O . GLN D 2 40 ? 26.754 131.263 -18.770 1.00 49.23 40 GLN D O 1
ATOM 3864 N N . GLN D 2 41 ? 28.043 132.990 -19.416 1.00 43.45 41 GLN D N 1
ATOM 3865 C CA . GLN D 2 41 ? 27.578 133.894 -18.361 1.00 40.40 41 GLN D CA 1
ATOM 3866 C C . GLN D 2 41 ? 26.440 134.869 -18.750 1.00 44.29 41 GLN D C 1
ATOM 3867 O O . GLN D 2 41 ? 26.517 135.595 -19.738 1.00 46.43 41 GLN D O 1
ATOM 3873 N N . ARG D 2 42 ? 25.381 134.886 -17.954 1.00 41.50 42 ARG D N 1
ATOM 3874 C CA . ARG D 2 42 ? 24.340 135.891 -18.114 1.00 34.17 42 ARG D CA 1
ATOM 3875 C C . ARG D 2 42 ? 24.094 136.565 -16.778 1.00 42.01 42 ARG D C 1
ATOM 3876 O O . ARG D 2 42 ? 23.678 135.924 -15.812 1.00 43.95 42 ARG D O 1
ATOM 3884 N N . LEU D 2 43 ? 24.371 137.867 -16.734 1.00 45.95 43 LEU D N 1
ATOM 3885 C CA . LEU D 2 43 ? 24.320 138.621 -15.500 1.00 33.94 43 LEU D CA 1
ATOM 3886 C C . LEU D 2 43 ? 23.082 139.516 -15.437 1.00 38.16 43 LEU D C 1
ATOM 3887 O O . LEU D 2 43 ? 22.688 140.162 -16.415 1.00 42.93 43 LEU D O 1
ATOM 3892 N N . ILE D 2 44 ? 22.477 139.554 -14.264 1.00 31.29 44 ILE D N 1
ATOM 3893 C CA . ILE D 2 44 ? 21.255 140.306 -14.065 1.00 30.06 44 ILE D CA 1
ATOM 3894 C C . ILE D 2 44 ? 21.438 141.207 -12.878 1.00 34.61 44 ILE D C 1
ATOM 3895 O O . ILE D 2 44 ? 21.935 140.783 -11.848 1.00 41.46 44 ILE D O 1
ATOM 3900 N N . PHE D 2 45 ? 21.053 142.462 -13.029 1.00 39.28 45 PHE D N 1
ATOM 3901 C CA . PHE D 2 45 ? 20.989 143.362 -11.897 1.00 38.15 45 PHE D CA 1
ATOM 3902 C C . PHE D 2 45 ? 19.701 144.107 -12.024 1.00 36.54 45 PHE D C 1
ATOM 3903 O O . PHE D 2 45 ? 19.302 144.469 -13.128 1.00 40.96 45 PHE D O 1
ATOM 3911 N N . ALA D 2 46 ? 19.034 144.321 -10.899 1.00 33.69 46 ALA D N 1
ATOM 3912 C CA . ALA D 2 46 ? 17.816 145.136 -10.891 1.00 33.39 46 ALA D CA 1
ATOM 3913 C C . ALA D 2 46 ? 16.856 144.755 -12.016 1.00 29.53 46 ALA D C 1
ATOM 3914 O O . ALA D 2 46 ? 16.232 145.612 -12.615 1.00 42.35 46 ALA D O 1
ATOM 3916 N N . GLY D 2 47 ? 16.753 143.465 -12.297 1.00 35.55 47 GLY D N 1
ATOM 3917 C CA . GLY D 2 47 ? 15.780 142.961 -13.244 1.00 39.32 47 GLY D CA 1
ATOM 3918 C C . GLY D 2 47 ? 16.119 143.173 -14.699 1.00 38.53 47 GLY D C 1
ATOM 3919 O O . GLY D 2 47 ? 15.242 143.083 -15.554 1.00 47.52 47 GLY D O 1
ATOM 3920 N N . LYS D 2 48 ? 17.390 143.439 -14.976 1.00 31.65 48 LYS D N 1
ATOM 3921 C CA . LYS D 2 48 ? 17.848 143.680 -16.336 1.00 40.69 48 LYS D CA 1
ATOM 3922 C C . LYS D 2 48 ? 19.054 142.829 -16.693 1.00 40.25 48 LYS D C 1
ATOM 3923 O O . LYS D 2 48 ? 19.955 142.659 -15.885 1.00 47.54 48 LYS D O 1
ATOM 3929 N N . GLN D 2 49 ? 19.078 142.318 -17.917 1.00 34.11 49 GLN D N 1
ATOM 3930 C CA . GLN D 2 49 ? 20.256 141.616 -18.410 1.00 37.37 49 GLN D CA 1
ATOM 3931 C C . GLN D 2 49 ? 21.377 142.611 -18.743 1.00 38.29 49 GLN D C 1
ATOM 3932 O O . GLN D 2 49 ? 21.242 143.425 -19.654 1.00 43.22 49 GLN D O 1
ATOM 3938 N N . LEU D 2 50 ? 22.485 142.535 -18.014 1.00 32.30 50 LEU D N 1
ATOM 3939 C CA . LEU D 2 50 ? 23.613 143.441 -18.233 1.00 37.75 50 LEU D CA 1
ATOM 3940 C C . LEU D 2 50 ? 24.305 143.234 -19.590 1.00 44.04 50 LEU D C 1
ATOM 3941 O O . LEU D 2 50 ? 24.647 142.111 -19.950 1.00 44.31 50 LEU D O 1
ATOM 3946 N N . GLU D 2 51 ? 24.520 144.320 -20.332 1.00 45.41 51 GLU D N 1
ATOM 3947 C CA . GLU D 2 51 ? 25.139 144.233 -21.653 1.00 44.14 51 GLU D CA 1
ATOM 3948 C C . GLU D 2 51 ? 26.637 144.452 -21.635 1.00 51.58 51 GLU D C 1
ATOM 3949 O O . GLU D 2 51 ? 27.149 145.265 -20.881 1.00 54.90 51 GLU D O 1
ATOM 3955 N N . ASP D 2 52 ? 27.330 143.712 -22.491 1.00 60.76 52 ASP D N 1
ATOM 3956 C CA . ASP D 2 52 ? 28.784 143.624 -22.450 1.00 60.15 52 ASP D CA 1
ATOM 3957 C C . ASP D 2 52 ? 29.506 144.962 -22.549 1.00 59.29 52 ASP D C 1
ATOM 3958 O O . ASP D 2 52 ? 30.538 145.169 -21.905 1.00 65.01 52 ASP D O 1
ATOM 3963 N N . GLY D 2 53 ? 28.968 145.876 -23.347 1.00 57.54 53 GLY D N 1
ATOM 3964 C CA . GLY D 2 53 ? 29.641 147.138 -23.578 1.00 43.05 53 GLY D CA 1
ATOM 3965 C C . GLY D 2 53 ? 29.466 148.156 -22.474 1.00 53.86 53 GLY D C 1
ATOM 3966 O O . GLY D 2 53 ? 30.308 149.019 -22.305 1.00 61.74 53 GLY D O 1
ATOM 3967 N N . ARG D 2 54 ? 28.376 148.075 -21.720 1.00 56.63 54 ARG D N 1
ATOM 3968 C CA . ARG D 2 54 ? 28.074 149.120 -20.749 1.00 55.04 54 ARG D CA 1
ATOM 3969 C C . ARG D 2 54 ? 28.852 148.931 -19.447 1.00 59.90 54 ARG D C 1
ATOM 3970 O O . ARG D 2 54 ? 29.520 147.920 -19.263 1.00 64.41 54 ARG D O 1
ATOM 3978 N N . THR D 2 55 ? 28.781 149.910 -18.550 1.00 52.63 55 THR D N 1
ATOM 3979 C CA . THR D 2 55 ? 29.574 149.853 -17.327 1.00 51.87 55 THR D CA 1
ATOM 3980 C C . THR D 2 55 ? 28.744 149.575 -16.099 1.00 52.69 55 THR D C 1
ATOM 3981 O O . THR D 2 55 ? 27.536 149.758 -16.098 1.00 60.79 55 THR D O 1
ATOM 3985 N N . LEU D 2 56 ? 29.413 149.150 -15.042 1.00 47.40 56 LEU D N 1
ATOM 3986 C CA . LEU D 2 56 ? 28.742 148.940 -13.792 1.00 43.72 56 LEU D CA 1
ATOM 3987 C C . LEU D 2 56 ? 28.009 150.221 -13.474 1.00 51.02 56 LEU D C 1
ATOM 3988 O O . LEU D 2 56 ? 26.831 150.206 -13.108 1.00 55.11 56 LEU D O 1
ATOM 3993 N N . SER D 2 57 ? 28.697 151.341 -13.648 1.00 51.00 57 SER D N 1
ATOM 3994 C CA . SER D 2 57 ? 28.115 152.618 -13.276 1.00 50.73 57 SER D CA 1
ATOM 3995 C C . SER D 2 57 ? 26.814 152.872 -14.012 1.00 55.35 57 SER D C 1
ATOM 3996 O O . SER D 2 57 ? 25.861 153.388 -13.433 1.00 53.76 57 SER D O 1
ATOM 3999 N N . ASP D 2 58 ? 26.780 152.517 -15.290 1.00 61.44 58 ASP D N 1
ATOM 4000 C CA . ASP D 2 58 ? 25.573 152.676 -16.081 1.00 37.52 58 ASP D CA 1
ATOM 4001 C C . ASP D 2 58 ? 24.372 151.994 -15.423 1.00 47.57 58 ASP D C 1
ATOM 4002 O O . ASP D 2 58 ? 23.235 152.378 -15.677 1.00 52.91 58 ASP D O 1
ATOM 4007 N N . TYR D 2 59 ? 24.609 150.967 -14.609 1.00 37.24 59 TYR D N 1
ATOM 4008 C CA . TYR D 2 59 ? 23.509 150.198 -14.029 1.00 38.49 59 TYR D CA 1
ATOM 4009 C C . TYR D 2 59 ? 23.378 150.528 -12.543 1.00 40.43 59 TYR D C 1
ATOM 4010 O O . TYR D 2 59 ? 22.660 149.851 -11.800 1.00 40.61 59 TYR D O 1
ATOM 4019 N N . ASN D 2 60 ? 24.077 151.570 -12.115 1.00 35.40 60 ASN D N 1
ATOM 4020 C CA . ASN D 2 60 ? 24.115 151.936 -10.702 1.00 41.40 60 ASN D CA 1
ATOM 4021 C C . ASN D 2 60 ? 24.532 150.784 -9.806 1.00 43.46 60 ASN D C 1
ATOM 4022 O O . ASN D 2 60 ? 23.986 150.613 -8.712 1.00 48.06 60 ASN D O 1
ATOM 4027 N N . ILE D 2 61 ? 25.498 149.996 -10.267 1.00 42.27 61 ILE D N 1
ATOM 4028 C CA . ILE D 2 61 ? 26.024 148.909 -9.456 1.00 49.47 61 ILE D CA 1
ATOM 4029 C C . ILE D 2 61 ? 27.137 149.471 -8.597 1.00 49.28 61 ILE D C 1
ATOM 4030 O O . ILE D 2 61 ? 28.052 150.081 -9.107 1.00 54.49 61 ILE D O 1
ATOM 4035 N N . GLN D 2 62 ? 27.029 149.289 -7.289 1.00 49.85 62 GLN D N 1
ATOM 4036 C CA . GLN D 2 62 ? 27.937 149.928 -6.338 1.00 52.41 62 GLN D CA 1
ATOM 4037 C C . GLN D 2 62 ? 28.370 148.946 -5.236 1.00 50.31 62 GLN D C 1
ATOM 4038 O O . GLN D 2 62 ? 27.937 147.797 -5.222 1.00 47.52 62 GLN D O 1
ATOM 4044 N N . LYS D 2 63 ? 29.225 149.385 -4.318 1.00 55.82 63 LYS D N 1
ATOM 4045 C CA . LYS D 2 63 ? 29.790 148.444 -3.364 1.00 61.62 63 LYS D CA 1
ATOM 4046 C C . LYS D 2 63 ? 28.671 147.768 -2.597 1.00 60.49 63 LYS D C 1
ATOM 4047 O O . LYS D 2 63 ? 27.725 148.423 -2.175 1.00 60.73 63 LYS D O 1
ATOM 4053 N N . GLU D 2 64 ? 28.774 146.444 -2.475 1.00 64.85 64 GLU D N 1
ATOM 4054 C CA . GLU D 2 64 ? 27.785 145.599 -1.792 1.00 59.57 64 GLU D CA 1
ATOM 4055 C C . GLU D 2 64 ? 26.613 145.195 -2.682 1.00 52.63 64 GLU D C 1
ATOM 4056 O O . GLU D 2 64 ? 25.701 144.497 -2.231 1.00 53.47 64 GLU D O 1
ATOM 4062 N N . SER D 2 65 ? 26.628 145.641 -3.936 1.00 43.56 65 SER D N 1
ATOM 4063 C CA . SER D 2 65 ? 25.607 145.234 -4.892 1.00 35.12 65 SER D CA 1
ATOM 4064 C C . SER D 2 65 ? 25.687 143.731 -5.203 1.00 43.44 65 SER D C 1
ATOM 4065 O O . SER D 2 65 ? 26.766 143.141 -5.263 1.00 48.16 65 SER D O 1
ATOM 4068 N N . THR D 2 66 ? 24.536 143.109 -5.388 1.00 44.52 66 THR D N 1
ATOM 4069 C CA . THR D 2 66 ? 24.496 141.696 -5.709 1.00 42.80 66 THR D CA 1
ATOM 4070 C C . THR D 2 66 ? 23.993 141.479 -7.125 1.00 42.21 66 THR D C 1
ATOM 4071 O O . THR D 2 66 ? 22.884 141.876 -7.456 1.00 44.34 66 THR D O 1
ATOM 4075 N N . LEU D 2 67 ? 24.825 140.882 -7.965 1.00 33.13 67 LEU D N 1
ATOM 4076 C CA . LEU D 2 67 ? 24.432 140.513 -9.315 1.00 37.17 67 LEU D CA 1
ATOM 4077 C C . LEU D 2 67 ? 24.008 139.036 -9.311 1.00 40.23 67 LEU D C 1
ATOM 4078 O O . LEU D 2 67 ? 24.473 138.240 -8.498 1.00 41.03 67 LEU D O 1
ATOM 4083 N N . HIS D 2 68 ? 23.112 138.674 -10.210 1.00 37.56 68 HIS D N 1
ATOM 4084 C CA . HIS D 2 68 ? 22.715 137.295 -10.323 1.00 37.40 68 HIS D CA 1
ATOM 4085 C C . HIS D 2 68 ? 23.253 136.738 -11.616 1.00 41.04 68 HIS D C 1
ATOM 4086 O O . HIS D 2 68 ? 23.105 137.345 -12.672 1.00 46.07 68 HIS D O 1
ATOM 4093 N N . LEU D 2 69 ? 23.883 135.575 -11.517 1.00 37.71 69 LEU D N 1
ATOM 4094 C CA . LEU D 2 69 ? 24.555 134.971 -12.648 1.00 36.91 69 LEU D CA 1
ATOM 4095 C C . LEU D 2 69 ? 23.824 133.724 -13.067 1.00 37.23 69 LEU D C 1
ATOM 4096 O O . LEU D 2 69 ? 23.763 132.757 -12.315 1.00 41.78 69 LEU D O 1
ATOM 4101 N N . VAL D 2 70 ? 23.244 133.770 -14.258 1.00 35.77 70 VAL D N 1
ATOM 4102 C CA . VAL D 2 70 ? 22.617 132.611 -14.853 1.00 37.16 70 VAL D CA 1
ATOM 4103 C C . VAL D 2 70 ? 23.636 131.980 -15.787 1.00 47.18 70 VAL D C 1
ATOM 4104 O O . VAL D 2 70 ? 24.072 132.628 -16.732 1.00 50.68 70 VAL D O 1
ATOM 4108 N N . LEU D 2 71 ? 24.022 130.732 -15.504 1.00 46.11 71 LEU D N 1
ATOM 4109 C CA . LEU D 2 71 ? 24.883 129.926 -16.384 1.00 39.61 71 LEU D CA 1
ATOM 4110 C C . LEU D 2 71 ? 24.128 129.306 -17.550 1.00 38.56 71 LEU D C 1
ATOM 4111 O O . LEU D 2 71 ? 23.076 128.700 -17.385 1.00 45.85 71 LEU D O 1
ATOM 4116 N N . ARG D 2 72 ? 24.695 129.455 -18.733 1.00 37.23 72 ARG D N 1
ATOM 4117 C CA . ARG D 2 72 ? 24.088 128.975 -19.948 1.00 38.62 72 ARG D CA 1
ATOM 4118 C C . ARG D 2 72 ? 24.994 127.928 -20.577 1.00 45.37 72 ARG D C 1
ATOM 4119 O O . ARG D 2 72 ? 26.123 128.209 -20.976 1.00 56.67 72 ARG D O 1
ATOM 4127 N N . LEU D 2 73 ? 24.489 126.714 -20.665 1.00 48.80 73 LEU D N 1
ATOM 4128 C CA . LEU D 2 73 ? 25.231 125.593 -21.214 1.00 44.29 73 LEU D CA 1
ATOM 4129 C C . LEU D 2 73 ? 24.219 124.494 -21.237 1.00 38.50 73 LEU D C 1
ATOM 4130 O O . LEU D 2 73 ? 23.715 124.103 -20.191 1.00 45.26 73 LEU D O 1
ATOM 4135 N N . ARG D 2 74 ? 23.900 124.034 -22.436 1.00 35.91 74 ARG D N 1
ATOM 4136 C CA . ARG D 2 74 ? 22.844 123.063 -22.637 1.00 29.17 74 ARG D CA 1
ATOM 4137 C C . ARG D 2 74 ? 23.406 121.780 -23.250 1.00 39.06 74 ARG D C 1
ATOM 4138 O O . ARG D 2 74 ? 24.525 121.763 -23.765 1.00 37.41 74 ARG D O 1
ATOM 4146 N N . GLY D 2 75 ? 22.640 120.697 -23.162 1.00 47.35 75 GLY D N 1
ATOM 4147 C CA . GLY D 2 75 ? 23.075 119.418 -23.690 1.00 51.57 75 GLY D CA 1
ATOM 4148 C C . GLY D 2 75 ? 21.919 118.504 -24.019 1.00 51.24 75 GLY D C 1
ATOM 4149 O O . GLY D 2 75 ? 20.921 118.497 -23.305 1.00 52.39 75 GLY D O 1
ATOM 4153 N N . GLY E 1 1 ? 18.162 82.037 -18.580 1.00 121.39 1 GLY E N 1
ATOM 4154 C CA . GLY E 1 1 ? 17.972 83.337 -17.960 1.00 123.77 1 GLY E CA 1
ATOM 4155 C C . GLY E 1 1 ? 18.765 84.435 -18.652 1.00 122.83 1 GLY E C 1
ATOM 4156 O O . GLY E 1 1 ? 18.674 85.616 -18.290 1.00 118.94 1 GLY E O 1
ATOM 4165 N N . ASP E 1 3 ? 19.229 86.892 -21.259 1.00 96.55 3 ASP E N 1
ATOM 4166 C CA . ASP E 1 3 ? 18.363 87.633 -22.177 1.00 87.58 3 ASP E CA 1
ATOM 4167 C C . ASP E 1 3 ? 19.107 88.567 -23.133 1.00 77.66 3 ASP E C 1
ATOM 4168 O O . ASP E 1 3 ? 18.660 88.805 -24.260 1.00 79.26 3 ASP E O 1
ATOM 4173 N N . PHE E 1 4 ? 20.228 89.111 -22.677 1.00 66.74 4 PHE E N 1
ATOM 4174 C CA . PHE E 1 4 ? 21.053 89.993 -23.501 1.00 59.35 4 PHE E CA 1
ATOM 4175 C C . PHE E 1 4 ? 21.834 89.192 -24.545 1.00 60.00 4 PHE E C 1
ATOM 4176 O O . PHE E 1 4 ? 22.522 89.763 -25.386 1.00 63.55 4 PHE E O 1
ATOM 4184 N N . ILE E 1 5 ? 21.747 87.865 -24.473 1.00 53.31 5 ILE E N 1
ATOM 4185 C CA . ILE E 1 5 ? 22.271 87.031 -25.540 1.00 48.07 5 ILE E CA 1
ATOM 4186 C C . ILE E 1 5 ? 21.194 86.841 -26.587 1.00 44.62 5 ILE E C 1
ATOM 4187 O O . ILE E 1 5 ? 20.070 86.494 -26.270 1.00 48.34 5 ILE E O 1
ATOM 4192 N N . PHE E 1 6 ? 21.543 87.093 -27.838 1.00 49.94 6 PHE E N 1
ATOM 4193 C CA . PHE E 1 6 ? 20.608 86.921 -28.941 1.00 52.49 6 PHE E CA 1
ATOM 4194 C C . PHE E 1 6 ? 20.520 85.437 -29.278 1.00 58.57 6 PHE E C 1
ATOM 4195 O O . PHE E 1 6 ? 21.533 84.736 -29.285 1.00 61.16 6 PHE E O 1
ATOM 4203 N N . HIS E 1 7 ? 19.309 84.961 -29.542 1.00 52.13 7 HIS E N 1
ATOM 4204 C CA . HIS E 1 7 ? 19.085 83.542 -29.759 1.00 43.46 7 HIS E CA 1
ATOM 4205 C C . HIS E 1 7 ? 17.799 83.284 -30.544 1.00 53.73 7 HIS E C 1
ATOM 4206 O O . HIS E 1 7 ? 16.693 83.348 -29.994 1.00 64.89 7 HIS E O 1
ATOM 4213 N N . GLU E 1 8 ? 17.953 83.011 -31.837 1.00 53.36 8 GLU E N 1
ATOM 4214 C CA . GLU E 1 8 ? 16.841 82.601 -32.689 1.00 48.40 8 GLU E CA 1
ATOM 4215 C C . GLU E 1 8 ? 16.545 81.129 -32.461 1.00 50.13 8 GLU E C 1
ATOM 4216 O O . GLU E 1 8 ? 17.373 80.276 -32.759 1.00 49.51 8 GLU E O 1
ATOM 4222 N N . LYS E 1 9 ? 15.372 80.843 -31.906 1.00 58.49 9 LYS E N 1
ATOM 4223 C CA . LYS E 1 9 ? 14.922 79.474 -31.696 1.00 62.60 9 LYS E CA 1
ATOM 4224 C C . LYS E 1 9 ? 14.249 79.021 -32.980 1.00 65.45 9 LYS E C 1
ATOM 4225 O O . LYS E 1 9 ? 13.884 79.845 -33.829 1.00 64.51 9 LYS E O 1
ATOM 4231 N N . GLN E 1 10 ? 14.158 77.723 -33.130 1.00 73.95 10 GLN E N 1
ATOM 4232 C CA . GLN E 1 10 ? 13.822 77.125 -34.380 1.00 79.50 10 GLN E CA 1
ATOM 4233 C C . GLN E 1 10 ? 12.443 76.597 -34.531 1.00 87.50 10 GLN E C 1
ATOM 4234 O O . GLN E 1 10 ? 12.008 75.771 -33.776 1.00 91.64 10 GLN E O 1
ATOM 4240 N N . GLU E 1 11 ? 11.780 77.046 -35.570 1.00 92.39 11 GLU E N 1
ATOM 4241 C CA . GLU E 1 11 ? 10.548 76.459 -35.999 1.00 101.32 11 GLU E CA 1
ATOM 4242 C C . GLU E 1 11 ? 10.961 75.949 -37.362 1.00 105.46 11 GLU E C 1
ATOM 4243 O O . GLU E 1 11 ? 11.571 76.672 -38.130 1.00 110.12 11 GLU E O 1
ATOM 4249 N N . GLY E 1 12 ? 10.660 74.708 -37.672 1.00 101.20 12 GLY E N 1
ATOM 4250 C CA . GLY E 1 12 ? 11.063 74.139 -38.943 1.00 95.19 12 GLY E CA 1
ATOM 4251 C C . GLY E 1 12 ? 12.537 73.998 -39.239 1.00 86.84 12 GLY E C 1
ATOM 4252 O O . GLY E 1 12 ? 13.279 73.564 -38.385 1.00 87.30 12 GLY E O 1
ATOM 4253 N N . PHE E 1 13 ? 12.979 74.340 -40.442 1.00 82.01 13 PHE E N 1
ATOM 4254 C CA . PHE E 1 13 ? 14.343 73.984 -40.816 1.00 80.40 13 PHE E CA 1
ATOM 4255 C C . PHE E 1 13 ? 15.181 75.123 -41.359 1.00 78.35 13 PHE E C 1
ATOM 4256 O O . PHE E 1 13 ? 15.859 74.965 -42.365 1.00 88.49 13 PHE E O 1
ATOM 4264 N N . LEU E 1 14 ? 15.156 76.266 -40.700 1.00 72.42 14 LEU E N 1
ATOM 4265 C CA . LEU E 1 14 ? 16.012 77.356 -41.126 1.00 69.19 14 LEU E CA 1
ATOM 4266 C C . LEU E 1 14 ? 17.276 77.380 -40.273 1.00 67.00 14 LEU E C 1
ATOM 4267 O O . LEU E 1 14 ? 17.677 78.437 -39.777 1.00 69.94 14 LEU E O 1
ATOM 4272 N N . CYS E 1 15 ? 17.909 76.217 -40.108 1.00 56.29 15 CYS E N 1
ATOM 4273 C CA . CYS E 1 15 ? 19.067 76.134 -39.222 1.00 51.08 15 CYS E CA 1
ATOM 4274 C C . CYS E 1 15 ? 20.244 76.997 -39.670 1.00 54.29 15 CYS E C 1
ATOM 4275 O O . CYS E 1 15 ? 20.910 77.603 -38.840 1.00 54.35 15 CYS E O 1
ATOM 4278 N N . ALA E 1 16 ? 20.483 77.086 -40.974 1.00 57.22 16 ALA E N 1
ATOM 4279 C CA . ALA E 1 16 ? 21.589 77.897 -41.469 1.00 54.95 16 ALA E CA 1
ATOM 4280 C C . ALA E 1 16 ? 21.438 79.361 -41.066 1.00 53.83 16 ALA E C 1
ATOM 4281 O O . ALA E 1 16 ? 22.376 79.983 -40.568 1.00 60.14 16 ALA E O 1
ATOM 4283 N N . GLN E 1 17 ? 20.253 79.908 -41.297 1.00 51.21 17 GLN E N 1
ATOM 4284 C CA . GLN E 1 17 ? 19.921 81.266 -40.873 1.00 50.84 17 GLN E CA 1
ATOM 4285 C C . GLN E 1 17 ? 20.109 81.480 -39.356 1.00 54.91 17 GLN E C 1
ATOM 4286 O O . GLN E 1 17 ? 20.762 82.436 -38.924 1.00 56.00 17 GLN E O 1
ATOM 4292 N N . HIS E 1 18 ? 19.548 80.587 -38.546 1.00 53.36 18 HIS E N 1
ATOM 4293 C CA . HIS E 1 18 ? 19.695 80.695 -37.098 1.00 50.82 18 HIS E CA 1
ATOM 4294 C C . HIS E 1 18 ? 21.144 80.607 -36.666 1.00 50.99 18 HIS E C 1
ATOM 4295 O O . HIS E 1 18 ? 21.580 81.326 -35.776 1.00 53.88 18 HIS E O 1
ATOM 4302 N N . CYS E 1 19 ? 21.876 79.698 -37.294 1.00 55.30 19 CYS E N 1
ATOM 4303 C CA . CYS E 1 19 ? 23.301 79.514 -37.051 1.00 53.47 19 CYS E CA 1
ATOM 4304 C C . CYS E 1 19 ? 24.058 80.830 -37.254 1.00 54.46 19 CYS E C 1
ATOM 4305 O O . CYS E 1 19 ? 24.775 81.297 -36.366 1.00 53.72 19 CYS E O 1
ATOM 4308 N N . LEU E 1 20 ? 23.880 81.419 -38.433 1.00 47.27 20 LEU E N 1
ATOM 4309 C CA . LEU E 1 20 ? 24.565 82.640 -38.800 1.00 46.97 20 LEU E CA 1
ATOM 4310 C C . LEU E 1 20 ? 24.091 83.829 -37.956 1.00 55.77 20 LEU E C 1
ATOM 4311 O O . LEU E 1 20 ? 24.905 84.623 -37.474 1.00 58.77 20 LEU E O 1
ATOM 4316 N N . ASN E 1 21 ? 22.783 83.967 -37.767 1.00 51.79 21 ASN E N 1
ATOM 4317 C CA . ASN E 1 21 ? 22.294 85.077 -36.958 1.00 50.26 21 ASN E CA 1
ATOM 4318 C C . ASN E 1 21 ? 22.726 84.941 -35.503 1.00 49.73 21 ASN E C 1
ATOM 4319 O O . ASN E 1 21 ? 23.075 85.923 -34.865 1.00 53.41 21 ASN E O 1
ATOM 4324 N N . ASN E 1 22 ? 22.723 83.716 -34.991 1.00 46.54 22 ASN E N 1
ATOM 4325 C CA . ASN E 1 22 ? 23.116 83.469 -33.613 1.00 48.07 22 ASN E CA 1
ATOM 4326 C C . ASN E 1 22 ? 24.594 83.698 -33.379 1.00 54.14 22 ASN E C 1
ATOM 4327 O O . ASN E 1 22 ? 24.991 84.158 -32.310 1.00 52.54 22 ASN E O 1
ATOM 4332 N N . LEU E 1 23 ? 25.407 83.347 -34.370 1.00 56.27 23 LEU E N 1
ATOM 4333 C CA . LEU E 1 23 ? 26.842 83.577 -34.293 1.00 56.06 23 LEU E CA 1
ATOM 4334 C C . LEU E 1 23 ? 27.128 85.068 -34.366 1.00 55.39 23 LEU E C 1
ATOM 4335 O O . LEU E 1 23 ? 27.883 85.601 -33.555 1.00 61.13 23 LEU E O 1
ATOM 4340 N N . LEU E 1 24 ? 26.517 85.735 -35.340 1.00 48.46 24 LEU E N 1
ATOM 4341 C CA . LEU E 1 24 ? 26.709 87.172 -35.539 1.00 48.20 24 LEU E CA 1
ATOM 4342 C C . LEU E 1 24 ? 25.927 88.047 -34.550 1.00 49.26 24 LEU E C 1
ATOM 4343 O O . LEU E 1 24 ? 26.156 89.252 -34.463 1.00 54.84 24 LEU E O 1
ATOM 4348 N N . GLN E 1 25 ? 25.006 87.433 -33.812 1.00 50.26 25 GLN E N 1
ATOM 4349 C CA . GLN E 1 25 ? 24.266 88.103 -32.737 1.00 44.99 25 GLN E CA 1
ATOM 4350 C C . GLN E 1 25 ? 23.253 89.159 -33.193 1.00 46.96 25 GLN E C 1
ATOM 4351 O O . GLN E 1 25 ? 23.112 90.202 -32.550 1.00 51.10 25 GLN E O 1
ATOM 4357 N N . GLY E 1 26 ? 22.532 88.872 -34.274 1.00 47.68 26 GLY E N 1
ATOM 4358 C CA . GLY E 1 26 ? 21.456 89.731 -34.733 1.00 51.59 26 GLY E CA 1
ATOM 4359 C C . GLY E 1 26 ? 20.710 89.168 -35.930 1.00 59.38 26 GLY E C 1
ATOM 4360 O O . GLY E 1 26 ? 21.087 88.126 -36.480 1.00 58.90 26 GLY E O 1
ATOM 4361 N N . GLU E 1 27 ? 19.643 89.849 -36.345 1.00 59.78 27 GLU E N 1
ATOM 4362 C CA . GLU E 1 27 ? 18.932 89.427 -37.543 1.00 60.38 27 GLU E CA 1
ATOM 4363 C C . GLU E 1 27 ? 19.737 89.783 -38.785 1.00 66.51 27 GLU E C 1
ATOM 4364 O O . GLU E 1 27 ? 19.313 90.598 -39.600 1.00 73.18 27 GLU E O 1
ATOM 4370 N N . TYR E 1 28 ? 20.898 89.146 -38.920 1.00 65.19 28 TYR E N 1
ATOM 4371 C CA . TYR E 1 28 ? 21.865 89.462 -39.972 1.00 68.42 28 TYR E CA 1
ATOM 4372 C C . TYR E 1 28 ? 21.524 88.912 -41.355 1.00 69.48 28 TYR E C 1
ATOM 4373 O O . TYR E 1 28 ? 21.762 89.578 -42.360 1.00 79.06 28 TYR E O 1
ATOM 4382 N N . PHE E 1 29 ? 21.003 87.691 -41.414 1.00 71.91 29 PHE E N 1
ATOM 4383 C CA . PHE E 1 29 ? 20.611 87.103 -42.695 1.00 63.89 29 PHE E CA 1
ATOM 4384 C C . PHE E 1 29 ? 19.139 86.736 -42.776 1.00 60.15 29 PHE E C 1
ATOM 4385 O O . PHE E 1 29 ? 18.521 86.325 -41.795 1.00 60.90 29 PHE E O 1
ATOM 4393 N N . SER E 1 30 ? 18.603 86.872 -43.978 1.00 63.76 30 SER E N 1
ATOM 4394 C CA . SER E 1 30 ? 17.193 86.663 -44.256 1.00 66.72 30 SER E CA 1
ATOM 4395 C C . SER E 1 30 ? 17.061 85.660 -45.395 1.00 70.85 30 SER E C 1
ATOM 4396 O O . SER E 1 30 ? 17.944 85.564 -46.240 1.00 74.08 30 SER E O 1
ATOM 4399 N N . PRO E 1 31 ? 15.945 84.925 -45.432 1.00 71.14 31 PRO E N 1
ATOM 4400 C CA . PRO E 1 31 ? 15.691 83.820 -46.362 1.00 69.83 31 PRO E CA 1
ATOM 4401 C C . PRO E 1 31 ? 16.037 84.171 -47.793 1.00 77.00 31 PRO E C 1
ATOM 4402 O O . PRO E 1 31 ? 16.403 83.294 -48.587 1.00 82.28 31 PRO E O 1
ATOM 4406 N N . VAL E 1 32 ? 15.917 85.450 -48.119 1.00 75.26 32 VAL E N 1
ATOM 4407 C CA . VAL E 1 32 ? 16.260 85.909 -49.454 1.00 72.90 32 VAL E CA 1
ATOM 4408 C C . VAL E 1 32 ? 17.784 86.106 -49.617 1.00 75.03 32 VAL E C 1
ATOM 4409 O O . VAL E 1 32 ? 18.357 85.631 -50.597 1.00 83.64 32 VAL E O 1
ATOM 4413 N N . GLU E 1 33 ? 18.441 86.772 -48.665 1.00 68.13 33 GLU E N 1
ATOM 4414 C CA . GLU E 1 33 ? 19.905 86.831 -48.669 1.00 70.50 33 GLU E CA 1
ATOM 4415 C C . GLU E 1 33 ? 20.450 85.436 -48.923 1.00 73.70 33 GLU E C 1
ATOM 4416 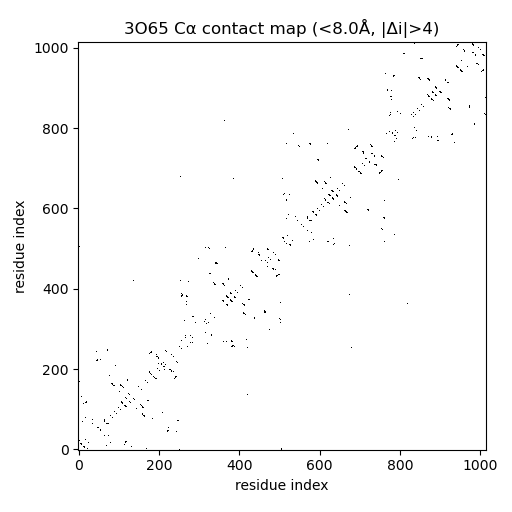O O . GLU E 1 33 ? 21.322 85.244 -49.774 1.00 77.25 33 GLU E O 1
ATOM 4422 N N . LEU E 1 34 ? 19.929 84.458 -48.184 1.00 66.50 34 LEU E N 1
ATOM 4423 C CA . LEU E 1 34 ? 20.400 83.086 -48.309 1.00 68.46 34 LEU E CA 1
ATOM 4424 C C . LEU E 1 34 ? 19.972 82.450 -49.628 1.00 83.29 34 LEU E C 1
ATOM 4425 O O . LEU E 1 34 ? 20.708 81.648 -50.201 1.00 86.53 34 LEU E O 1
ATOM 4430 N N . ALA E 1 35 ? 18.791 82.809 -50.119 1.00 86.30 35 ALA E N 1
ATOM 4431 C CA . ALA E 1 35 ? 18.368 82.330 -51.428 1.00 81.78 35 ALA E CA 1
ATOM 4432 C C . ALA E 1 35 ? 19.344 82.809 -52.497 1.00 83.53 35 ALA E C 1
ATOM 4433 O O . ALA E 1 35 ? 19.779 82.041 -53.359 1.00 90.48 35 ALA E O 1
ATOM 4435 N N . SER E 1 36 ? 19.700 84.084 -52.437 1.00 79.76 36 SER E N 1
ATOM 4436 C CA . SER E 1 36 ? 20.498 84.671 -53.503 1.00 84.21 36 SER E CA 1
ATOM 4437 C C . SER E 1 36 ? 21.973 84.292 -53.410 1.00 81.89 36 SER E C 1
ATOM 4438 O O . SER E 1 36 ? 22.717 84.414 -54.379 1.00 81.76 36 SER E O 1
ATOM 4441 N N . ILE E 1 37 ? 22.396 83.827 -52.244 1.00 79.75 37 ILE E N 1
ATOM 4442 C CA . ILE E 1 37 ? 23.744 83.302 -52.110 1.00 75.44 37 ILE E CA 1
ATOM 4443 C C . ILE E 1 37 ? 23.805 81.911 -52.721 1.00 82.67 37 ILE E C 1
ATOM 4444 O O . ILE E 1 37 ? 24.775 81.560 -53.404 1.00 88.87 37 ILE E O 1
ATOM 4449 N N . ALA E 1 38 ? 22.756 81.129 -52.489 1.00 80.04 38 ALA E N 1
ATOM 4450 C CA . ALA E 1 38 ? 22.678 79.770 -53.014 1.00 81.12 38 ALA E CA 1
ATOM 4451 C C . ALA E 1 38 ? 22.485 79.713 -54.535 1.00 94.31 38 ALA E C 1
ATOM 4452 O O . ALA E 1 38 ? 23.056 78.845 -55.198 1.00 100.31 38 ALA E O 1
ATOM 4454 N N . HIS E 1 39 ? 21.693 80.627 -55.094 1.00 96.91 39 HIS E N 1
ATOM 4455 C CA . HIS E 1 39 ? 21.501 80.648 -56.547 1.00 103.85 39 HIS E CA 1
ATOM 4456 C C . HIS E 1 39 ? 22.785 80.997 -57.299 1.00 101.54 39 HIS E C 1
ATOM 4457 O O . HIS E 1 39 ? 23.013 80.515 -58.408 1.00 101.46 39 HIS E O 1
ATOM 4464 N N . GLN E 1 40 ? 23.618 81.837 -56.695 1.00 98.92 40 GLN E N 1
ATOM 4465 C CA . GLN E 1 40 ? 24.845 82.287 -57.343 1.00 100.28 40 GLN E CA 1
ATOM 4466 C C . GLN E 1 40 ? 25.962 81.254 -57.222 1.00 100.98 40 GLN E C 1
ATOM 4467 O O . GLN E 1 40 ? 26.962 81.321 -57.936 1.00 104.17 40 GLN E O 1
ATOM 4473 N N . LEU E 1 41 ? 25.781 80.300 -56.316 1.00 97.73 41 LEU E N 1
ATOM 4474 C CA . LEU E 1 41 ? 26.678 79.157 -56.213 1.00 95.62 41 LEU E CA 1
ATOM 4475 C C . LEU E 1 41 ? 26.147 78.036 -57.101 1.00 95.09 41 LEU E C 1
ATOM 4476 O O . LEU E 1 41 ? 26.893 77.159 -57.545 1.00 89.79 41 LEU E O 1
ATOM 4481 N N . ASP E 1 42 ? 24.842 78.064 -57.342 1.00 98.21 42 ASP E N 1
ATOM 4482 C CA . ASP E 1 42 ? 24.222 77.131 -58.265 1.00 98.59 42 ASP E CA 1
ATOM 4483 C C . ASP E 1 42 ? 24.676 77.490 -59.662 1.00 102.82 42 ASP E C 1
ATOM 4484 O O . ASP E 1 42 ? 24.871 76.621 -60.513 1.00 109.84 42 ASP E O 1
ATOM 4489 N N . GLU E 1 43 ? 24.845 78.786 -59.890 1.00 99.83 43 GLU E N 1
ATOM 4490 C CA . GLU E 1 43 ? 25.254 79.277 -61.189 1.00 98.10 43 GLU E CA 1
ATOM 4491 C C . GLU E 1 43 ? 26.727 78.999 -61.436 1.00 101.41 43 GLU E C 1
ATOM 4492 O O . GLU E 1 43 ? 27.093 78.437 -62.466 1.00 106.98 43 GLU E O 1
ATOM 4498 N N . GLU E 1 44 ? 27.569 79.387 -60.485 1.00 106.54 44 GLU E N 1
ATOM 4499 C CA . GLU E 1 44 ? 29.005 79.132 -60.577 1.00 113.96 44 GLU E CA 1
ATOM 4500 C C . GLU E 1 44 ? 29.333 77.676 -60.909 1.00 117.66 44 GLU E C 1
ATOM 4501 O O . GLU E 1 44 ? 30.305 77.392 -61.623 1.00 118.61 44 GLU E O 1
ATOM 4507 N N . GLU E 1 45 ? 28.521 76.758 -60.395 1.00 114.22 45 GLU E N 1
ATOM 4508 C CA . GLU E 1 45 ? 28.734 75.338 -60.640 1.00 110.48 45 GLU E CA 1
ATOM 4509 C C . GLU E 1 45 ? 28.118 74.900 -61.964 1.00 111.34 45 GLU E C 1
ATOM 4510 O O . GLU E 1 45 ? 28.622 73.985 -62.621 1.00 113.79 45 GLU E O 1
ATOM 4516 N N . ARG E 1 46 ? 27.025 75.544 -62.358 1.00 107.11 46 ARG E N 1
ATOM 4517 C CA . ARG E 1 46 ? 26.494 75.313 -63.691 1.00 104.66 46 ARG E CA 1
ATOM 4518 C C . ARG E 1 46 ? 27.559 75.779 -64.666 1.00 105.72 46 ARG E C 1
ATOM 4519 O O . ARG E 1 46 ? 27.772 75.177 -65.717 1.00 108.49 46 ARG E O 1
ATOM 4535 N N . ARG E 1 48 ? 30.842 75.792 -64.349 1.00 117.55 48 ARG E N 1
ATOM 4536 C CA . ARG E 1 48 ? 31.947 74.848 -64.479 1.00 124.04 48 ARG E CA 1
ATOM 4537 C C . ARG E 1 48 ? 31.521 73.562 -65.183 1.00 128.49 48 ARG E C 1
ATOM 4538 O O . ARG E 1 48 ? 32.363 72.749 -65.575 1.00 131.82 48 ARG E O 1
ATOM 4554 N N . ALA E 1 50 ? 29.116 73.959 -67.797 1.00 131.70 50 ALA E N 1
ATOM 4555 C CA . ALA E 1 50 ? 28.987 74.509 -69.141 1.00 141.58 50 ALA E CA 1
ATOM 4556 C C . ALA E 1 50 ? 30.352 74.593 -69.816 1.00 151.57 50 ALA E C 1
ATOM 4557 O O . ALA E 1 50 ? 30.497 75.200 -70.880 1.00 156.75 50 ALA E O 1
ATOM 4559 N N . GLU E 1 51 ? 31.351 73.988 -69.181 1.00 151.93 51 GLU E N 1
ATOM 4560 C CA . GLU E 1 51 ? 32.647 73.793 -69.814 1.00 152.99 51 GLU E CA 1
ATOM 4561 C C . GLU E 1 51 ? 32.695 72.435 -70.508 1.00 156.33 51 GLU E C 1
ATOM 4562 O O . GLU E 1 51 ? 33.089 72.347 -71.670 1.00 162.92 51 GLU E O 1
ATOM 4568 N N . GLY E 1 52 ? 32.277 71.386 -69.802 1.00 152.66 52 GLY E N 1
ATOM 4569 C CA . GLY E 1 52 ? 32.254 70.042 -70.359 1.00 155.10 52 GLY E CA 1
ATOM 4570 C C . GLY E 1 52 ? 31.691 69.954 -71.771 1.00 161.04 52 GLY E C 1
ATOM 4571 O O . GLY E 1 52 ? 32.192 69.209 -72.619 1.00 164.71 52 GLY E O 1
ATOM 4572 N N . GLY E 1 53 ? 30.643 70.728 -72.024 1.00 160.59 53 GLY E N 1
ATOM 4573 C CA . GLY E 1 53 ? 29.971 70.729 -73.308 1.00 160.46 53 GLY E CA 1
ATOM 4574 C C . GLY E 1 53 ? 28.557 71.226 -73.109 1.00 158.94 53 GLY E C 1
ATOM 4575 O O . GLY E 1 53 ? 27.717 70.510 -72.568 1.00 159.73 53 GLY E O 1
ATOM 4576 N N . VAL E 1 54 ? 28.297 72.458 -73.531 1.00 157.08 54 VAL E N 1
ATOM 4577 C CA . VAL E 1 54 ? 27.000 73.094 -73.309 1.00 155.30 54 VAL E CA 1
ATOM 4578 C C . VAL E 1 54 ? 25.812 72.219 -73.738 1.00 156.31 54 VAL E C 1
ATOM 4579 O O . VAL E 1 54 ? 24.656 72.556 -73.483 1.00 152.47 54 VAL E O 1
ATOM 4583 N N . THR E 1 55 ? 26.108 71.098 -74.387 1.00 161.27 55 THR E N 1
ATOM 4584 C CA . THR E 1 55 ? 25.094 70.120 -74.766 1.00 162.43 55 THR E CA 1
ATOM 4585 C C . THR E 1 55 ? 25.668 68.710 -74.652 1.00 164.29 55 THR E C 1
ATOM 4586 O O . THR E 1 55 ? 25.322 67.813 -75.423 1.00 165.32 55 THR E O 1
ATOM 4590 N N . SER E 1 56 ? 26.561 68.532 -73.685 1.00 164.20 56 SER E N 1
ATOM 4591 C CA . SER E 1 56 ? 27.184 67.244 -73.416 1.00 165.48 56 SER E CA 1
ATOM 4592 C C . SER E 1 56 ? 26.207 66.308 -72.716 1.00 168.18 56 SER E C 1
ATOM 4593 O O . SER E 1 56 ? 25.235 66.760 -72.109 1.00 171.07 56 SER E O 1
ATOM 4596 N N . GLU E 1 57 ? 26.462 65.006 -72.805 1.00 166.59 57 GLU E N 1
ATOM 4597 C CA . GLU E 1 57 ? 25.674 64.028 -72.063 1.00 162.79 57 GLU E CA 1
ATOM 4598 C C . GLU E 1 57 ? 25.807 64.341 -70.572 1.00 161.72 57 GLU E C 1
ATOM 4599 O O . GLU E 1 57 ? 24.915 64.047 -69.770 1.00 157.07 57 GLU E O 1
ATOM 4605 N N . GLU E 1 58 ? 26.932 64.958 -70.225 1.00 163.60 58 GLU E N 1
ATOM 4606 C CA . GLU E 1 58 ? 27.242 65.340 -68.854 1.00 161.85 58 GLU E CA 1
ATOM 4607 C C . GLU E 1 58 ? 26.421 66.545 -68.411 1.00 153.69 58 GLU E C 1
ATOM 4608 O O . GLU E 1 58 ? 25.642 66.470 -67.462 1.00 150.07 58 GLU E O 1
ATOM 4614 N N . TYR E 1 59 ? 26.605 67.657 -69.113 1.00 148.63 59 TYR E N 1
ATOM 4615 C CA . TYR E 1 59 ? 25.953 68.915 -68.768 1.00 139.66 59 TYR E CA 1
ATOM 4616 C C . TYR E 1 59 ? 24.436 68.870 -68.996 1.00 138.21 59 TYR E C 1
ATOM 4617 O O . TYR E 1 59 ? 23.776 69.903 -69.066 1.00 139.27 59 TYR E O 1
ATOM 4626 N N . LEU E 1 60 ? 23.879 67.670 -69.109 1.00 135.03 60 LEU E N 1
ATOM 4627 C CA . LEU E 1 60 ? 22.432 67.523 -69.213 1.00 132.53 60 LEU E CA 1
ATOM 4628 C C . LEU E 1 60 ? 21.936 66.575 -68.134 1.00 129.93 60 LEU E C 1
ATOM 4629 O O . LEU E 1 60 ? 20.776 66.625 -67.725 1.00 125.14 60 LEU E O 1
ATOM 4634 N N . ALA E 1 61 ? 22.836 65.713 -67.676 1.00 132.27 61 ALA E N 1
ATOM 4635 C CA . ALA E 1 61 ? 22.579 64.875 -66.517 1.00 132.34 61 ALA E CA 1
ATOM 4636 C C . ALA E 1 61 ? 22.719 65.735 -65.270 1.00 135.62 61 ALA E C 1
ATOM 4637 O O . ALA E 1 61 ? 22.100 65.464 -64.238 1.00 133.72 61 ALA E O 1
ATOM 4639 N N . PHE E 1 62 ? 23.542 66.776 -65.376 1.00 138.61 62 PHE E N 1
ATOM 4640 C CA . PHE E 1 62 ? 23.731 67.717 -64.280 1.00 139.00 62 PHE E CA 1
ATOM 4641 C C . PHE E 1 62 ? 22.484 68.563 -64.097 1.00 136.09 62 PHE E C 1
ATOM 4642 O O . PHE E 1 62 ? 21.963 68.670 -62.993 1.00 133.91 62 PHE E O 1
ATOM 4650 N N . LEU E 1 63 ? 22.003 69.159 -65.183 1.00 134.77 63 LEU E N 1
ATOM 4651 C CA . LEU E 1 63 ? 20.773 69.934 -65.128 1.00 134.50 63 LEU E CA 1
ATOM 4652 C C . LEU E 1 63 ? 19.643 69.096 -64.540 1.00 131.58 63 LEU E C 1
ATOM 4653 O O . LEU E 1 63 ? 18.571 69.614 -64.232 1.00 127.70 63 LEU E O 1
ATOM 4658 N N . GLN E 1 64 ? 19.894 67.798 -64.388 1.00 134.13 64 GLN E N 1
ATOM 4659 C CA . GLN E 1 64 ? 18.898 66.868 -63.868 1.00 135.32 64 GLN E CA 1
ATOM 4660 C C . GLN E 1 64 ? 19.179 66.459 -62.419 1.00 130.95 64 GLN E C 1
ATOM 4661 O O . GLN E 1 64 ? 18.423 65.689 -61.831 1.00 128.17 64 GLN E O 1
ATOM 4667 N N . GLN E 1 65 ? 20.271 66.970 -61.854 1.00 130.24 65 GLN E N 1
ATOM 4668 C CA . GLN E 1 65 ? 20.582 66.770 -60.437 1.00 127.34 65 GLN E CA 1
ATOM 4669 C C . GLN E 1 65 ? 20.006 67.899 -59.582 1.00 121.81 65 GLN E C 1
ATOM 4670 O O . GLN E 1 65 ? 19.798 69.012 -60.065 1.00 118.36 65 GLN E O 1
ATOM 4676 N N . PRO E 1 66 ? 19.748 67.615 -58.300 1.00 120.69 66 PRO E N 1
ATOM 4677 C CA . PRO E 1 66 ? 19.219 68.642 -57.399 1.00 115.27 66 PRO E CA 1
ATOM 4678 C C . PRO E 1 66 ? 20.312 69.634 -57.013 1.00 108.27 66 PRO E C 1
ATOM 4679 O O . PRO E 1 66 ? 21.482 69.257 -56.929 1.00 112.69 66 PRO E O 1
ATOM 4683 N N . SER E 1 67 ? 19.934 70.885 -56.787 1.00 116.49 67 SER E N 1
ATOM 4684 C CA . SER E 1 67 ? 20.860 71.882 -56.269 1.00 108.80 67 SER E CA 1
ATOM 4685 C C . SER E 1 67 ? 21.494 71.399 -54.966 1.00 104.37 67 SER E C 1
ATOM 4686 O O . SER E 1 67 ? 20.804 70.888 -54.083 1.00 101.21 67 SER E O 1
ATOM 4689 N N . GLU E 1 68 ? 22.808 71.546 -54.849 1.00 105.95 68 GLU E N 1
ATOM 4690 C CA . GLU E 1 68 ? 23.491 71.227 -53.599 1.00 109.07 68 GLU E CA 1
ATOM 4691 C C . GLU E 1 68 ? 23.958 72.497 -52.890 1.00 106.04 68 GLU E C 1
ATOM 4692 O O . GLU E 1 68 ? 25.112 72.608 -52.464 1.00 106.77 68 GLU E O 1
ATOM 4698 N N . ASN E 1 69 ? 23.037 73.453 -52.794 1.00 99.22 69 ASN E N 1
ATOM 4699 C CA . ASN E 1 69 ? 23.239 74.709 -52.084 1.00 89.85 69 ASN E CA 1
ATOM 4700 C C . ASN E 1 69 ? 21.919 75.120 -51.448 1.00 89.36 69 ASN E C 1
ATOM 4701 O O . ASN E 1 69 ? 21.887 75.767 -50.407 1.00 87.24 69 ASN E O 1
ATOM 4714 N N . ASP E 1 71 ? 18.515 72.684 -51.304 1.00 86.24 71 ASP E N 1
ATOM 4715 C CA . ASP E 1 71 ? 17.616 71.588 -51.601 1.00 94.98 71 ASP E CA 1
ATOM 4716 C C . ASP E 1 71 ? 16.174 72.076 -51.564 1.00 94.19 71 ASP E C 1
ATOM 4717 O O . ASP E 1 71 ? 15.898 73.155 -51.055 1.00 94.15 71 ASP E O 1
ATOM 4722 N N . ASP E 1 72 ? 15.248 71.284 -52.094 1.00 96.30 72 ASP E N 1
ATOM 4723 C CA . ASP E 1 72 ? 13.830 71.635 -52.024 1.00 98.29 72 ASP E CA 1
ATOM 4724 C C . ASP E 1 72 ? 13.337 71.543 -50.587 1.00 94.76 72 ASP E C 1
ATOM 4725 O O . ASP E 1 72 ? 12.209 71.927 -50.280 1.00 93.89 72 ASP E O 1
ATOM 4730 N N . THR E 1 73 ? 14.186 71.014 -49.712 1.00 92.52 73 THR E N 1
ATOM 4731 C CA . THR E 1 73 ? 13.873 70.942 -48.296 1.00 88.29 73 THR E CA 1
ATOM 4732 C C . THR E 1 73 ? 14.218 72.255 -47.627 1.00 81.31 73 THR E C 1
ATOM 4733 O O . THR E 1 73 ? 13.940 72.446 -46.452 1.00 75.63 73 THR E O 1
ATOM 4737 N N . GLY E 1 74 ? 14.830 73.156 -48.387 1.00 81.63 74 GLY E N 1
ATOM 4738 C CA . GLY E 1 74 ? 15.220 74.452 -47.874 1.00 75.53 74 GLY E CA 1
ATOM 4739 C C . GLY E 1 74 ? 16.460 74.318 -47.024 1.00 76.27 74 GLY E C 1
ATOM 4740 O O . GLY E 1 74 ? 16.822 75.240 -46.294 1.00 84.73 74 GLY E O 1
ATOM 4741 N N . PHE E 1 75 ? 17.101 73.155 -47.097 1.00 75.55 75 PHE E N 1
ATOM 4742 C CA . PHE E 1 75 ? 18.395 72.960 -46.450 1.00 73.98 75 PHE E CA 1
ATOM 4743 C C . PHE E 1 75 ? 19.445 73.713 -47.238 1.00 73.67 75 PHE E C 1
ATOM 4744 O O . PHE E 1 75 ? 19.389 73.747 -48.460 1.00 85.94 75 PHE E O 1
ATOM 4752 N N . PHE E 1 76 ? 20.408 74.304 -46.546 1.00 64.97 76 PHE E N 1
ATOM 4753 C CA . PHE E 1 76 ? 21.460 75.057 -47.208 1.00 74.77 76 PHE E CA 1
ATOM 4754 C C . PHE E 1 76 ? 22.811 74.363 -47.077 1.00 82.38 76 PHE E C 1
ATOM 4755 O O . PHE E 1 76 ? 23.105 73.759 -46.046 1.00 79.90 76 PHE E O 1
ATOM 4763 N N . SER E 1 77 ? 23.631 74.457 -48.121 1.00 89.42 77 SER E N 1
ATOM 4764 C CA . SER E 1 77 ? 24.889 73.724 -48.165 1.00 90.83 77 SER E CA 1
ATOM 4765 C C . SER E 1 77 ? 26.003 74.508 -47.500 1.00 84.64 77 SER E C 1
ATOM 4766 O O . SER E 1 77 ? 25.867 75.705 -47.244 1.00 82.25 77 SER E O 1
ATOM 4769 N N . ILE E 1 78 ? 27.109 73.826 -47.227 1.00 83.73 78 ILE E N 1
ATOM 4770 C CA . ILE E 1 78 ? 28.233 74.440 -46.529 1.00 82.72 78 ILE E CA 1
ATOM 4771 C C . ILE E 1 78 ? 28.906 75.515 -47.359 1.00 79.03 78 ILE E C 1
ATOM 4772 O O . ILE E 1 78 ? 29.578 76.388 -46.824 1.00 81.06 78 ILE E O 1
ATOM 4777 N N . GLN E 1 79 ? 28.746 75.451 -48.669 1.00 79.40 79 GLN E N 1
ATOM 4778 C CA . GLN E 1 79 ? 29.331 76.481 -49.507 1.00 84.37 79 GLN E CA 1
ATOM 4779 C C . GLN E 1 79 ? 28.614 77.791 -49.232 1.00 81.24 79 GLN E C 1
ATOM 4780 O O . GLN E 1 79 ? 29.196 78.865 -49.356 1.00 83.16 79 GLN E O 1
ATOM 4786 N N . VAL E 1 80 ? 27.356 77.696 -48.820 1.00 77.00 80 VAL E N 1
ATOM 4787 C CA . VAL E 1 80 ? 26.563 78.893 -48.556 1.00 74.82 80 VAL E CA 1
ATOM 4788 C C . VAL E 1 80 ? 26.983 79.582 -47.263 1.00 73.87 80 VAL E C 1
ATOM 4789 O O . VAL E 1 80 ? 27.036 80.810 -47.189 1.00 71.10 80 VAL E O 1
ATOM 4793 N N . ILE E 1 81 ? 27.266 78.784 -46.240 1.00 75.33 81 ILE E N 1
ATOM 4794 C CA . ILE E 1 81 ? 27.780 79.313 -44.988 1.00 66.61 81 ILE E CA 1
ATOM 4795 C C . ILE E 1 81 ? 29.049 80.121 -45.258 1.00 74.35 81 ILE E C 1
ATOM 4796 O O . ILE E 1 81 ? 29.180 81.249 -44.773 1.00 74.78 81 ILE E O 1
ATOM 4801 N N . SER E 1 82 ? 29.975 79.553 -46.038 1.00 72.28 82 SER E N 1
ATOM 4802 C CA . SER E 1 82 ? 31.251 80.211 -46.315 1.00 75.67 82 SER E CA 1
ATOM 4803 C C . SER E 1 82 ? 31.037 81.520 -47.033 1.00 80.40 82 SER E C 1
ATOM 4804 O O . SER E 1 82 ? 31.637 82.539 -46.677 1.00 80.66 82 SER E O 1
ATOM 4807 N N . ASN E 1 83 ? 30.186 81.483 -48.055 1.00 85.22 83 ASN E N 1
ATOM 4808 C CA . ASN E 1 83 ? 29.862 82.682 -48.818 1.00 90.01 83 ASN E CA 1
ATOM 4809 C C . ASN E 1 83 ? 29.302 83.778 -47.919 1.00 95.10 83 ASN E C 1
ATOM 4810 O O . ASN E 1 83 ? 29.718 84.933 -48.003 1.00 104.72 83 ASN E O 1
ATOM 4815 N N . ALA E 1 84 ? 28.366 83.414 -47.049 1.00 86.80 84 ALA E N 1
ATOM 4816 C CA . ALA E 1 84 ? 27.712 84.397 -46.199 1.00 82.04 84 ALA E CA 1
ATOM 4817 C C . ALA E 1 84 ? 28.666 84.943 -45.146 1.00 80.63 84 ALA E C 1
ATOM 4818 O O . ALA E 1 84 ? 28.672 86.139 -44.865 1.00 80.38 84 ALA E O 1
ATOM 4820 N N . LEU E 1 85 ? 29.473 84.060 -44.567 1.00 78.24 85 LEU E N 1
ATOM 4821 C CA . LEU E 1 85 ? 30.472 84.473 -43.588 1.00 76.98 85 LEU E CA 1
ATOM 4822 C C . LEU E 1 85 ? 31.523 85.419 -44.181 1.00 83.75 85 LEU E C 1
ATOM 4823 O O . LEU E 1 85 ? 32.175 86.163 -43.446 1.00 84.43 85 LEU E O 1
ATOM 4828 N N . LYS E 1 86 ? 31.694 85.389 -45.501 1.00 85.31 86 LYS E N 1
ATOM 4829 C CA . LYS E 1 86 ? 32.679 86.262 -46.135 1.00 95.00 86 LYS E CA 1
ATOM 4830 C C . LYS E 1 86 ? 32.275 87.735 -46.177 1.00 95.21 86 LYS E C 1
ATOM 4831 O O . LYS E 1 86 ? 33.140 88.609 -46.160 1.00 99.50 86 LYS E O 1
ATOM 4837 N N . PHE E 1 87 ? 30.976 88.014 -46.231 1.00 89.81 87 PHE E N 1
ATOM 4838 C CA . PHE E 1 87 ? 30.510 89.396 -46.169 1.00 90.74 87 PHE E CA 1
ATOM 4839 C C . PHE E 1 87 ? 31.180 90.096 -44.994 1.00 92.17 87 PHE E C 1
ATOM 4840 O O . PHE E 1 87 ? 31.484 91.285 -45.049 1.00 96.69 87 PHE E O 1
ATOM 4848 N N . TRP E 1 88 ? 31.402 89.337 -43.926 1.00 90.05 88 TRP E N 1
ATOM 4849 C CA . TRP E 1 88 ? 31.854 89.893 -42.658 1.00 85.14 88 TRP E CA 1
ATOM 4850 C C . TRP E 1 88 ? 33.310 89.586 -42.356 1.00 86.12 88 TRP E C 1
ATOM 4851 O O . TRP E 1 88 ? 33.740 89.660 -41.207 1.00 85.39 88 TRP E O 1
ATOM 4862 N N . GLY E 1 89 ? 34.059 89.244 -43.401 1.00 85.40 89 GLY E N 1
ATOM 4863 C CA . GLY E 1 89 ? 35.482 89.001 -43.287 1.00 84.75 89 GLY E CA 1
ATOM 4864 C C . GLY E 1 89 ? 35.808 87.828 -42.395 1.00 87.24 89 GLY E C 1
ATOM 4865 O O . GLY E 1 89 ? 36.756 87.887 -41.616 1.00 92.32 89 GLY E O 1
ATOM 4866 N N . LEU E 1 90 ? 35.024 86.759 -42.520 1.00 86.66 90 LEU E N 1
ATOM 4867 C CA . LEU E 1 90 ? 35.172 85.576 -41.677 1.00 80.24 90 LEU E CA 1
ATOM 4868 C C . LEU E 1 90 ? 35.384 84.290 -42.495 1.00 82.62 90 LEU E C 1
ATOM 4869 O O . LEU E 1 90 ? 34.894 84.163 -43.622 1.00 82.30 90 LEU E O 1
ATOM 4874 N N . GLU E 1 91 ? 36.110 83.335 -41.918 1.00 83.77 91 GLU E N 1
ATOM 4875 C CA . GLU E 1 91 ? 36.408 82.085 -42.610 1.00 88.95 91 GLU E CA 1
ATOM 4876 C C . GLU E 1 91 ? 35.943 80.879 -41.822 1.00 84.66 91 GLU E C 1
ATOM 4877 O O . GLU E 1 91 ? 35.845 80.914 -40.601 1.00 83.65 91 GLU E O 1
ATOM 4883 N N . ILE E 1 92 ? 35.678 79.794 -42.527 1.00 87.06 92 ILE E N 1
ATOM 4884 C CA . ILE E 1 92 ? 35.284 78.567 -41.865 1.00 88.15 92 ILE E CA 1
ATOM 4885 C C . ILE E 1 92 ? 36.284 77.449 -42.220 1.00 89.48 92 ILE E C 1
ATOM 4886 O O . ILE E 1 92 ? 36.431 77.060 -43.377 1.00 89.43 92 ILE E O 1
ATOM 4891 N N . ILE E 1 93 ? 36.983 76.956 -41.202 1.00 89.65 93 ILE E N 1
ATOM 4892 C CA . ILE E 1 93 ? 38.140 76.085 -41.381 1.00 87.86 93 ILE E CA 1
ATOM 4893 C C . ILE E 1 93 ? 37.966 74.732 -40.689 1.00 85.98 93 ILE E C 1
ATOM 4894 O O . ILE E 1 93 ? 37.936 74.665 -39.465 1.00 85.10 93 ILE E O 1
ATOM 4899 N N . HIS E 1 94 ? 37.856 73.657 -41.466 1.00 84.05 94 HIS E N 1
ATOM 4900 C CA . HIS E 1 94 ? 37.672 72.336 -40.876 1.00 85.39 94 HIS E CA 1
ATOM 4901 C C . HIS E 1 94 ? 38.564 72.179 -39.647 1.00 82.28 94 HIS E C 1
ATOM 4902 O O . HIS E 1 94 ? 39.764 72.447 -39.700 1.00 68.97 94 HIS E O 1
ATOM 4909 N N . PHE E 1 95 ? 37.958 71.752 -38.542 1.00 86.55 95 PHE E N 1
ATOM 4910 C CA . PHE E 1 95 ? 38.640 71.687 -37.251 1.00 92.22 95 PHE E CA 1
ATOM 4911 C C . PHE E 1 95 ? 39.854 70.761 -37.241 1.00 104.76 95 PHE E C 1
ATOM 4912 O O . PHE E 1 95 ? 40.839 71.018 -36.549 1.00 109.23 95 PHE E O 1
ATOM 4920 N N . ASN E 1 96 ? 39.780 69.680 -38.003 1.00 108.99 96 ASN E N 1
ATOM 4921 C CA . ASN E 1 96 ? 40.864 68.714 -38.044 1.00 112.03 96 ASN E CA 1
ATOM 4922 C C . ASN E 1 96 ? 42.013 69.124 -38.971 1.00 109.43 96 ASN E C 1
ATOM 4923 O O . ASN E 1 96 ? 43.064 68.484 -38.973 1.00 111.61 96 ASN E O 1
ATOM 4928 N N . ASN E 1 97 ? 41.808 70.194 -39.742 1.00 104.02 97 ASN E N 1
ATOM 4929 C CA . ASN E 1 97 ? 42.844 70.758 -40.622 1.00 98.72 97 ASN E CA 1
ATOM 4930 C C . ASN E 1 97 ? 44.227 70.702 -39.978 1.00 104.44 97 ASN E C 1
ATOM 4931 O O . ASN E 1 97 ? 44.427 71.234 -38.885 1.00 99.79 97 ASN E O 1
ATOM 4936 N N . PRO E 1 98 ? 45.182 70.037 -40.652 1.00 115.84 98 PRO E N 1
ATOM 4937 C CA . PRO E 1 98 ? 46.568 69.875 -40.187 1.00 117.94 98 PRO E CA 1
ATOM 4938 C C . PRO E 1 98 ? 47.307 71.203 -40.051 1.00 118.27 98 PRO E C 1
ATOM 4939 O O . PRO E 1 98 ? 48.138 71.343 -39.155 1.00 115.37 98 PRO E O 1
ATOM 4943 N N . GLU E 1 99 ? 47.013 72.160 -40.926 1.00 122.45 99 GLU E N 1
ATOM 4944 C CA . GLU E 1 99 ? 47.612 73.486 -40.821 1.00 128.11 99 GLU E CA 1
ATOM 4945 C C . GLU E 1 99 ? 47.203 74.157 -39.516 1.00 123.04 99 GLU E C 1
ATOM 4946 O O . GLU E 1 99 ? 48.055 74.603 -38.746 1.00 126.88 99 GLU E O 1
ATOM 4952 N N . TYR E 1 100 ? 45.895 74.219 -39.277 1.00 111.00 100 TYR E N 1
ATOM 4953 C CA . TYR E 1 100 ? 45.356 74.847 -38.080 1.00 106.35 100 TYR E CA 1
ATOM 4954 C C . TYR E 1 100 ? 45.703 74.098 -36.787 1.00 109.09 100 TYR E C 1
ATOM 4955 O O . TYR E 1 100 ? 46.093 74.714 -35.797 1.00 113.40 100 TYR E O 1
ATOM 4964 N N . GLN E 1 101 ? 45.549 72.776 -36.792 1.00 108.39 101 GLN E N 1
ATOM 4965 C CA . GLN E 1 101 ? 45.830 71.968 -35.601 1.00 110.20 101 GLN E CA 1
ATOM 4966 C C . GLN E 1 101 ? 47.305 72.009 -35.227 1.00 116.74 101 GLN E C 1
ATOM 4967 O O . GLN E 1 101 ? 47.735 71.328 -34.295 1.00 115.99 101 GLN E O 1
ATOM 4973 N N . LYS E 1 102 ? 48.076 72.806 -35.963 1.00 124.79 102 LYS E N 1
ATOM 4974 C CA . LYS E 1 102 ? 49.527 72.871 -35.786 1.00 128.43 102 LYS E CA 1
ATOM 4975 C C . LYS E 1 102 ? 49.918 74.064 -34.911 1.00 128.63 102 LYS E C 1
ATOM 4976 O O . LYS E 1 102 ? 50.978 74.061 -34.272 1.00 127.89 102 LYS E O 1
ATOM 4982 N N . LEU E 1 103 ? 49.057 75.080 -34.883 1.00 123.77 103 LEU E N 1
ATOM 4983 C CA . LEU E 1 103 ? 49.291 76.253 -34.050 1.00 123.98 103 LEU E CA 1
ATOM 4984 C C . LEU E 1 103 ? 49.195 75.878 -32.572 1.00 119.87 103 LEU E C 1
ATOM 4985 O O . LEU E 1 103 ? 49.589 76.648 -31.693 1.00 120.13 103 LEU E O 1
ATOM 4990 N N . GLY E 1 104 ? 48.673 74.685 -32.309 1.00 115.39 104 GLY E N 1
ATOM 4991 C CA . GLY E 1 104 ? 48.511 74.199 -30.952 1.00 112.00 104 GLY E CA 1
ATOM 4992 C C . GLY E 1 104 ? 47.507 75.015 -30.163 1.00 105.58 104 GLY E C 1
ATOM 4993 O O . GLY E 1 104 ? 47.571 75.061 -28.933 1.00 101.75 104 GLY E O 1
ATOM 4994 N N . ILE E 1 105 ? 46.574 75.655 -30.865 1.00 102.22 105 ILE E N 1
ATOM 4995 C CA . ILE E 1 105 ? 45.617 76.528 -30.200 1.00 96.50 105 ILE E CA 1
ATOM 4996 C C . ILE E 1 105 ? 44.624 75.736 -29.380 1.00 95.08 105 ILE E C 1
ATOM 4997 O O . ILE E 1 105 ? 43.955 74.835 -29.884 1.00 98.79 105 ILE E O 1
ATOM 5002 N N . ASP E 1 106 ? 44.541 76.081 -28.105 1.00 94.68 106 ASP E N 1
ATOM 5003 C CA . ASP E 1 106 ? 43.550 75.505 -27.212 1.00 93.97 106 ASP E CA 1
ATOM 5004 C C . ASP E 1 106 ? 42.168 75.947 -27.670 1.00 85.38 106 ASP E C 1
ATOM 5005 O O . ASP E 1 106 ? 41.934 77.137 -27.847 1.00 86.61 106 ASP E O 1
ATOM 5010 N N . PRO E 1 107 ? 41.256 74.990 -27.894 1.00 82.99 107 PRO E N 1
ATOM 5011 C CA . PRO E 1 107 ? 39.887 75.299 -28.331 1.00 82.31 107 PRO E CA 1
ATOM 5012 C C . PRO E 1 107 ? 39.170 76.315 -27.439 1.00 78.05 107 PRO E C 1
ATOM 5013 O O . PRO E 1 107 ? 38.383 77.112 -27.941 1.00 72.60 107 PRO E O 1
ATOM 5017 N N . ILE E 1 108 ? 39.451 76.289 -26.141 1.00 77.92 108 ILE E N 1
ATOM 5018 C CA . ILE E 1 108 ? 38.922 77.284 -25.210 1.00 76.90 108 ILE E CA 1
ATOM 5019 C C . ILE E 1 108 ? 39.270 78.726 -25.624 1.00 78.11 108 ILE E C 1
ATOM 5020 O O . ILE E 1 108 ? 38.514 79.672 -25.347 1.00 71.82 108 ILE E O 1
ATOM 5025 N N . ASN E 1 109 ? 40.411 78.879 -26.298 1.00 79.69 109 ASN E N 1
ATOM 5026 C CA . ASN E 1 109 ? 40.939 80.192 -26.671 1.00 73.31 109 ASN E CA 1
ATOM 5027 C C . ASN E 1 109 ? 40.563 80.686 -28.071 1.00 71.66 109 ASN E C 1
ATOM 5028 O O . ASN E 1 109 ? 41.048 81.731 -28.513 1.00 71.25 109 ASN E O 1
ATOM 5033 N N . GLU E 1 110 ? 39.710 79.934 -28.762 1.00 66.11 110 GLU E N 1
ATOM 5034 C CA . GLU E 1 110 ? 39.077 80.430 -29.977 1.00 65.44 110 GLU E CA 1
ATOM 5035 C C . GLU E 1 110 ? 37.971 81.400 -29.582 1.00 62.47 110 GLU E C 1
ATOM 5036 O O . GLU E 1 110 ? 37.948 81.892 -28.447 1.00 61.15 110 GLU E O 1
ATOM 5042 N N . ARG E 1 111 ? 37.061 81.682 -30.509 1.00 54.65 111 ARG E N 1
ATOM 5043 C CA . ARG E 1 111 ? 35.966 82.593 -30.205 1.00 54.34 111 ARG E CA 1
ATOM 5044 C C . ARG E 1 111 ? 34.601 82.116 -30.709 1.00 55.87 111 ARG E C 1
ATOM 5045 O O . ARG E 1 111 ? 33.571 82.620 -30.266 1.00 63.32 111 ARG E O 1
ATOM 5053 N N . SER E 1 112 ? 34.590 81.134 -31.604 1.00 45.97 112 SER E N 1
ATOM 5054 C CA . SER E 1 112 ? 33.341 80.648 -32.178 1.00 42.20 112 SER E CA 1
ATOM 5055 C C . SER E 1 112 ? 33.569 79.378 -32.956 1.00 48.24 112 SER E C 1
ATOM 5056 O O . SER E 1 112 ? 34.639 79.174 -33.507 1.00 54.08 112 SER E O 1
ATOM 5059 N N . PHE E 1 113 ? 32.562 78.513 -32.988 1.00 53.86 113 PHE E N 1
ATOM 5060 C CA . PHE E 1 113 ? 32.610 77.307 -33.805 1.00 51.79 113 PHE E CA 1
ATOM 5061 C C . PHE E 1 113 ? 31.260 77.138 -34.449 1.00 51.26 113 PHE E C 1
ATOM 5062 O O . PHE E 1 113 ? 30.231 77.422 -33.833 1.00 54.16 113 PHE E O 1
ATOM 5070 N N . ILE E 1 114 ? 31.265 76.679 -35.689 1.00 50.69 114 ILE E N 1
ATOM 5071 C CA . ILE E 1 114 ? 30.041 76.264 -36.349 1.00 53.28 114 ILE E CA 1
ATOM 5072 C C . ILE E 1 114 ? 30.123 74.756 -36.518 1.00 54.47 114 ILE E C 1
ATOM 5073 O O . ILE E 1 114 ? 31.164 74.239 -36.874 1.00 55.20 114 ILE E O 1
ATOM 5078 N N . CYS E 1 115 ? 29.035 74.051 -36.233 1.00 56.57 115 CYS E N 1
ATOM 5079 C CA . CYS E 1 115 ? 29.027 72.596 -36.321 1.00 55.15 115 CYS E CA 1
ATOM 5080 C C . CYS E 1 115 ? 27.845 72.095 -37.123 1.00 62.34 115 CYS E C 1
ATOM 5081 O O . CYS E 1 115 ? 26.816 72.763 -37.235 1.00 62.53 115 CYS E O 1
ATOM 5084 N N . ASN E 1 116 ? 27.996 70.887 -37.644 1.00 63.90 116 ASN E N 1
ATOM 5085 C CA . ASN E 1 116 ? 26.930 70.210 -38.346 1.00 64.87 116 ASN E CA 1
ATOM 5086 C C . ASN E 1 116 ? 26.822 68.804 -37.775 1.00 71.12 116 ASN E C 1
ATOM 5087 O O . ASN E 1 116 ? 27.736 67.998 -37.911 1.00 75.56 116 ASN E O 1
ATOM 5092 N N . TYR E 1 117 ? 25.709 68.525 -37.111 1.00 71.53 117 TYR E N 1
ATOM 5093 C CA . TYR E 1 117 ? 25.501 67.247 -36.456 1.00 74.03 117 TYR E CA 1
ATOM 5094 C C . TYR E 1 117 ? 24.143 66.701 -36.879 1.00 82.59 117 TYR E C 1
ATOM 5095 O O . TYR E 1 117 ? 23.101 67.237 -36.489 1.00 79.43 117 TYR E O 1
ATOM 5104 N N . LYS E 1 118 ? 24.164 65.637 -37.686 1.00 89.18 118 LYS E N 1
ATOM 5105 C CA . LYS E 1 118 ? 22.949 65.039 -38.239 1.00 84.87 118 LYS E CA 1
ATOM 5106 C C . LYS E 1 118 ? 22.190 66.054 -39.083 1.00 81.83 118 LYS E C 1
ATOM 5107 O O . LYS E 1 118 ? 21.029 66.350 -38.813 1.00 87.56 118 LYS E O 1
ATOM 5113 N N . GLN E 1 119 ? 22.862 66.596 -40.094 1.00 77.28 119 GLN E N 1
ATOM 5114 C CA . GLN E 1 119 ? 22.267 67.577 -40.999 1.00 78.23 119 GLN E CA 1
ATOM 5115 C C . GLN E 1 119 ? 21.593 68.745 -40.271 1.00 76.26 119 GLN E C 1
ATOM 5116 O O . GLN E 1 119 ? 20.417 69.039 -40.486 1.00 80.09 119 GLN E O 1
ATOM 5122 N N . HIS E 1 120 ? 22.353 69.417 -39.415 1.00 69.66 120 HIS E N 1
ATOM 5123 C CA . HIS E 1 120 ? 21.822 70.518 -38.628 1.00 65.53 120 HIS E CA 1
ATOM 5124 C C . HIS E 1 120 ? 22.940 71.484 -38.251 1.00 67.85 120 HIS E C 1
ATOM 5125 O O . HIS E 1 120 ? 23.848 71.118 -37.507 1.00 74.17 120 HIS E O 1
ATOM 5132 N N . TRP E 1 121 ? 22.882 72.705 -38.781 1.00 61.23 121 TRP E N 1
ATOM 5133 C CA . TRP E 1 121 ? 23.872 73.735 -38.465 1.00 57.49 121 TRP E CA 1
ATOM 5134 C C . TRP E 1 121 ? 23.620 74.347 -37.078 1.00 57.94 121 TRP E C 1
ATOM 5135 O O . TRP E 1 121 ? 22.476 74.592 -36.687 1.00 62.89 121 TRP E O 1
ATOM 5146 N N . PHE E 1 122 ? 24.687 74.594 -36.330 1.00 53.32 122 PHE E N 1
ATOM 5147 C CA . PHE E 1 122 ? 24.556 75.367 -35.103 1.00 55.28 122 PHE E CA 1
ATOM 5148 C C . PHE E 1 122 ? 25.870 76.003 -34.675 1.00 53.59 122 PHE E C 1
ATOM 5149 O O . PHE E 1 122 ? 26.936 75.646 -35.171 1.00 58.94 122 PHE E O 1
ATOM 5157 N N . THR E 1 123 ? 25.775 76.955 -33.758 1.00 45.55 123 THR E N 1
ATOM 5158 C CA . THR E 1 123 ? 26.895 77.807 -33.420 1.00 42.26 123 THR E CA 1
ATOM 5159 C C . THR E 1 123 ? 27.242 77.649 -31.964 1.00 50.95 123 THR E C 1
ATOM 5160 O O . THR E 1 123 ? 26.350 77.495 -31.127 1.00 52.11 123 THR E O 1
ATOM 5164 N N . ILE E 1 124 ? 28.536 77.697 -31.663 1.00 49.51 124 ILE E N 1
ATOM 5165 C CA . ILE E 1 124 ? 29.009 77.808 -30.287 1.00 44.68 124 ILE E CA 1
ATOM 5166 C C . ILE E 1 124 ? 29.897 79.042 -30.228 1.00 50.43 124 ILE E C 1
ATOM 5167 O O . ILE E 1 124 ? 30.693 79.274 -31.127 1.00 59.52 124 ILE E O 1
ATOM 5172 N N . ARG E 1 125 ? 29.755 79.843 -29.183 1.00 48.62 125 ARG E N 1
ATOM 5173 C CA . ARG E 1 125 ? 30.372 81.168 -29.160 1.00 44.03 125 ARG E CA 1
ATOM 5174 C C . ARG E 1 125 ? 30.858 81.586 -27.773 1.00 43.22 125 ARG E C 1
ATOM 5175 O O . ARG E 1 125 ? 30.212 81.320 -26.750 1.00 42.71 125 ARG E O 1
ATOM 5183 N N . LYS E 1 126 ? 32.001 82.252 -27.740 1.00 42.58 126 LYS E N 1
ATOM 5184 C CA . LYS E 1 126 ? 32.518 82.814 -26.500 1.00 46.14 126 LYS E CA 1
ATOM 5185 C C . LYS E 1 126 ? 31.918 84.217 -26.343 1.00 44.54 126 LYS E C 1
ATOM 5186 O O . LYS E 1 126 ? 31.806 84.945 -27.320 1.00 53.86 126 LYS E O 1
ATOM 5192 N N . PHE E 1 127 ? 31.476 84.566 -25.133 1.00 48.94 127 PHE E N 1
ATOM 5193 C CA . PHE E 1 127 ? 31.111 85.951 -24.766 1.00 40.86 127 PHE E CA 1
ATOM 5194 C C . PHE E 1 127 ? 31.956 86.305 -23.569 1.00 38.12 127 PHE E C 1
ATOM 5195 O O . PHE E 1 127 ? 31.852 85.665 -22.533 1.00 48.39 127 PHE E O 1
ATOM 5203 N N . GLY E 1 128 ? 32.816 87.300 -23.693 1.00 37.03 128 GLY E N 1
ATOM 5204 C CA . GLY E 1 128 ? 33.796 87.517 -22.653 1.00 40.15 128 GLY E CA 1
ATOM 5205 C C . GLY E 1 128 ? 34.602 86.247 -22.445 1.00 49.47 128 GLY E C 1
ATOM 5206 O O . GLY E 1 128 ? 35.213 85.715 -23.375 1.00 47.68 128 GLY E O 1
ATOM 5207 N N . LYS E 1 129 ? 34.571 85.733 -21.223 1.00 49.33 129 LYS E N 1
ATOM 5208 C CA . LYS E 1 129 ? 35.386 84.580 -20.865 1.00 45.10 129 LYS E CA 1
ATOM 5209 C C . LYS E 1 129 ? 34.600 83.258 -20.877 1.00 47.12 129 LYS E C 1
ATOM 5210 O O . LYS E 1 129 ? 35.129 82.217 -20.505 1.00 53.05 129 LYS E O 1
ATOM 5216 N N . HIS E 1 130 ? 33.353 83.304 -21.338 1.00 40.57 130 HIS E N 1
ATOM 5217 C CA . HIS E 1 130 ? 32.442 82.168 -21.218 1.00 38.37 130 HIS E CA 1
ATOM 5218 C C . HIS E 1 130 ? 31.811 81.732 -22.532 1.00 40.18 130 HIS E C 1
ATOM 5219 O O . HIS E 1 130 ? 31.357 82.557 -23.323 1.00 47.24 130 HIS E O 1
ATOM 5226 N N . TRP E 1 131 ? 31.769 80.418 -22.720 1.00 36.60 131 TRP E N 1
ATOM 5227 C CA . TRP E 1 131 ? 31.331 79.761 -23.942 1.00 36.40 131 TRP E CA 1
ATOM 5228 C C . TRP E 1 131 ? 29.878 79.336 -23.878 1.00 40.90 131 TRP E C 1
ATOM 5229 O O . TRP E 1 131 ? 29.454 78.714 -22.904 1.00 42.74 131 TRP E O 1
ATOM 5240 N N . PHE E 1 132 ? 29.125 79.628 -24.931 1.00 39.21 132 PHE E N 1
ATOM 5241 C CA . PHE E 1 132 ? 27.704 79.285 -24.958 1.00 40.03 132 PHE E CA 1
ATOM 5242 C C . PHE E 1 132 ? 27.325 78.538 -26.222 1.00 44.08 132 PHE E C 1
ATOM 5243 O O . PHE E 1 132 ? 27.736 78.893 -27.329 1.00 46.97 132 PHE E O 1
ATOM 5251 N N . ASN E 1 133 ? 26.519 77.504 -26.039 1.00 41.55 133 ASN E N 1
ATOM 5252 C CA . ASN E 1 133 ? 25.910 76.780 -27.138 1.00 34.57 133 ASN E CA 1
ATOM 5253 C C . ASN E 1 133 ? 24.635 77.515 -27.582 1.00 40.28 133 ASN E C 1
ATOM 5254 O O . ASN E 1 133 ? 23.677 77.600 -26.814 1.00 37.46 133 ASN E O 1
ATOM 5259 N N . LEU E 1 134 ? 24.626 78.053 -28.803 1.00 40.51 134 LEU E N 1
ATOM 5260 C CA . LEU E 1 134 ? 23.435 78.718 -29.333 1.00 37.54 134 LEU E CA 1
ATOM 5261 C C . LEU E 1 134 ? 22.690 77.871 -30.364 1.00 42.49 134 LEU E C 1
ATOM 5262 O O . LEU E 1 134 ? 22.151 78.392 -31.344 1.00 45.00 134 LEU E O 1
ATOM 5267 N N . ASN E 1 135 ? 22.675 76.562 -30.143 1.00 50.14 135 ASN E N 1
ATOM 5268 C CA . ASN E 1 135 ? 21.891 75.641 -30.962 1.00 47.66 135 ASN E CA 1
ATOM 5269 C C . ASN E 1 135 ? 20.447 76.133 -31.018 1.00 48.01 135 ASN E C 1
ATOM 5270 O O . ASN E 1 135 ? 19.831 76.402 -29.982 1.00 48.36 135 ASN E O 1
ATOM 5275 N N . SER E 1 136 ? 19.905 76.277 -32.218 1.00 44.16 136 SER E N 1
ATOM 5276 C CA . SER E 1 136 ? 18.556 76.812 -32.356 1.00 40.57 136 SER E CA 1
ATOM 5277 C C . SER E 1 136 ? 17.479 75.819 -31.904 1.00 51.10 136 SER E C 1
ATOM 5278 O O . SER E 1 136 ? 16.303 76.174 -31.828 1.00 59.71 136 SER E O 1
ATOM 5281 N N . LEU E 1 137 ? 17.882 74.585 -31.600 1.00 43.21 137 LEU E N 1
ATOM 5282 C CA . LEU E 1 137 ? 16.963 73.581 -31.089 1.00 40.85 137 LEU E CA 1
ATOM 5283 C C . LEU E 1 137 ? 16.870 73.618 -29.566 1.00 46.68 137 LEU E C 1
ATOM 5284 O O . LEU E 1 137 ? 16.145 72.818 -28.955 1.00 52.69 137 LEU E O 1
ATOM 5289 N N . LEU E 1 138 ? 17.621 74.519 -28.947 1.00 43.44 138 LEU E N 1
ATOM 5290 C CA . LEU E 1 138 ? 17.630 74.594 -27.485 1.00 47.89 138 LEU E CA 1
ATOM 5291 C C . LEU E 1 138 ? 16.566 75.576 -26.965 1.00 47.37 138 LEU E C 1
ATOM 5292 O O . LEU E 1 138 ? 16.104 76.463 -27.676 1.00 44.32 138 LEU E O 1
ATOM 5297 N N . ALA E 1 139 ? 16.164 75.402 -25.721 1.00 50.32 139 ALA E N 1
ATOM 5298 C CA . ALA E 1 139 ? 15.173 76.294 -25.149 1.00 45.61 139 ALA E CA 1
ATOM 5299 C C . ALA E 1 139 ? 15.753 77.694 -24.939 1.00 53.85 139 ALA E C 1
ATOM 5300 O O . ALA E 1 139 ? 15.013 78.648 -24.736 1.00 65.20 139 ALA E O 1
ATOM 5302 N N . GLY E 1 140 ? 17.077 77.807 -24.993 1.00 51.00 140 GLY E N 1
ATOM 5303 C CA . GLY E 1 140 ? 17.769 79.076 -24.819 1.00 46.21 140 GLY E CA 1
ATOM 5304 C C . GLY E 1 140 ? 19.259 78.815 -24.734 1.00 47.32 140 GLY E C 1
ATOM 5305 O O . GLY E 1 140 ? 19.673 77.664 -24.770 1.00 51.37 140 GLY E O 1
ATOM 5306 N N . PRO E 1 141 ? 20.082 79.868 -24.628 1.00 46.23 141 PRO E N 1
ATOM 5307 C CA . PRO E 1 141 ? 21.523 79.607 -24.649 1.00 38.85 141 PRO E CA 1
ATOM 5308 C C . PRO E 1 141 ? 21.953 78.759 -23.464 1.00 42.27 141 PRO E C 1
ATOM 5309 O O . PRO E 1 141 ? 21.366 78.872 -22.390 1.00 51.69 141 PRO E O 1
ATOM 5313 N N . GLU E 1 142 ? 22.962 77.918 -23.656 1.00 41.62 142 GLU E N 1
ATOM 5314 C CA . GLU E 1 142 ? 23.502 77.116 -22.554 1.00 52.22 142 GLU E CA 1
ATOM 5315 C C . GLU E 1 142 ? 25.007 77.302 -22.362 1.00 54.32 142 GLU E C 1
ATOM 5316 O O . GLU E 1 142 ? 25.800 77.009 -23.248 1.00 62.42 142 GLU E O 1
ATOM 5322 N N . LEU E 1 143 ? 25.389 77.791 -21.194 1.00 43.93 143 LEU E N 1
ATOM 5323 C CA . LEU E 1 143 ? 26.785 77.893 -20.818 1.00 39.43 143 LEU E CA 1
ATOM 5324 C C . LEU E 1 143 ? 27.455 76.529 -20.968 1.00 37.83 143 LEU E C 1
ATOM 5325 O O . LEU E 1 143 ? 26.902 75.518 -20.544 1.00 42.76 143 LEU E O 1
ATOM 5330 N N . ILE E 1 144 ? 28.627 76.500 -21.602 1.00 39.26 144 ILE E N 1
ATOM 5331 C CA . ILE E 1 144 ? 29.462 75.295 -21.657 1.00 39.04 144 ILE E CA 1
ATOM 5332 C C . ILE E 1 144 ? 30.752 75.570 -20.905 1.00 40.13 144 ILE E C 1
ATOM 5333 O O . ILE E 1 144 ? 31.517 76.455 -21.290 1.00 44.10 144 ILE E O 1
ATOM 5338 N N . SER E 1 145 ? 30.996 74.821 -19.839 1.00 47.02 145 SER E N 1
ATOM 5339 C CA . SER E 1 145 ? 32.214 74.981 -19.052 1.00 54.36 145 SER E CA 1
ATOM 5340 C C . SER E 1 145 ? 33.405 74.787 -19.964 1.00 53.07 145 SER E C 1
ATOM 5341 O O . SER E 1 145 ? 33.284 74.148 -21.006 1.00 52.52 145 SER E O 1
ATOM 5344 N N . ASP E 1 146 ? 34.553 75.335 -19.579 1.00 57.83 146 ASP E N 1
ATOM 5345 C CA . ASP E 1 146 ? 35.750 75.223 -20.414 1.00 73.54 146 ASP E CA 1
ATOM 5346 C C . ASP E 1 146 ? 36.206 73.760 -20.574 1.00 78.72 146 ASP E C 1
ATOM 5347 O O . ASP E 1 146 ? 36.437 73.287 -21.695 1.00 80.10 146 ASP E O 1
ATOM 5352 N N . THR E 1 147 ? 36.324 73.046 -19.456 1.00 80.99 147 THR E N 1
ATOM 5353 C CA . THR E 1 147 ? 36.691 71.626 -19.482 1.00 83.22 147 THR E CA 1
ATOM 5354 C C . THR E 1 147 ? 35.822 70.825 -20.455 1.00 81.53 147 THR E C 1
ATOM 5355 O O . THR E 1 147 ? 36.320 69.986 -21.199 1.00 88.63 147 THR E O 1
ATOM 5359 N N . CYS E 1 148 ? 34.524 71.111 -20.454 1.00 74.74 148 CYS E N 1
ATOM 5360 C CA . CYS E 1 148 ? 33.551 70.343 -21.226 1.00 70.13 148 CYS E CA 1
ATOM 5361 C C . CYS E 1 148 ? 33.514 70.681 -22.709 1.00 69.22 148 CYS E C 1
ATOM 5362 O O . CYS E 1 148 ? 33.075 69.875 -23.526 1.00 69.93 148 CYS E O 1
ATOM 5365 N N . LEU E 1 149 ? 33.973 71.872 -23.057 1.00 70.01 149 LEU E N 1
ATOM 5366 C CA . LEU E 1 149 ? 33.940 72.297 -24.442 1.00 71.35 149 LEU E CA 1
ATOM 5367 C C . LEU E 1 149 ? 34.800 71.374 -25.287 1.00 76.78 149 LEU E C 1
ATOM 5368 O O . LEU E 1 149 ? 34.398 70.935 -26.362 1.00 75.67 149 LEU E O 1
ATOM 5373 N N . ALA E 1 150 ? 35.991 71.075 -24.794 1.00 69.88 150 ALA E N 1
ATOM 5374 C CA . ALA E 1 150 ? 36.938 70.302 -25.575 1.00 66.96 150 ALA E CA 1
ATOM 5375 C C . ALA E 1 150 ? 36.376 68.914 -25.891 1.00 69.54 150 ALA E C 1
ATOM 5376 O O . ALA E 1 150 ? 36.385 68.468 -27.043 1.00 65.29 150 ALA E O 1
ATOM 5378 N N . ASN E 1 151 ? 35.879 68.232 -24.867 1.00 72.17 151 ASN E N 1
ATOM 5379 C CA . ASN E 1 151 ? 35.281 66.921 -25.073 1.00 74.78 151 ASN E CA 1
ATOM 5380 C C . ASN E 1 151 ? 34.142 67.006 -26.071 1.00 77.45 151 ASN E C 1
ATOM 5381 O O . ASN E 1 151 ? 34.085 66.237 -27.025 1.00 76.32 151 ASN E O 1
ATOM 5386 N N . PHE E 1 152 ? 33.233 67.949 -25.837 1.00 78.35 152 PHE E N 1
ATOM 5387 C CA . PHE E 1 152 ? 32.097 68.167 -26.723 1.00 75.96 152 PHE E CA 1
ATOM 5388 C C . PHE E 1 152 ? 32.538 68.208 -28.188 1.00 70.47 152 PHE E C 1
ATOM 5389 O O . PHE E 1 152 ? 32.046 67.438 -29.008 1.00 75.55 152 PHE E O 1
ATOM 5397 N N . LEU E 1 153 ? 33.468 69.095 -28.517 1.00 61.51 153 LEU E N 1
ATOM 5398 C CA . LEU E 1 153 ? 33.997 69.144 -29.878 1.00 65.84 153 LEU E CA 1
ATOM 5399 C C . LEU E 1 153 ? 34.597 67.801 -30.313 1.00 72.06 153 LEU E C 1
ATOM 5400 O O . LEU E 1 153 ? 34.450 67.404 -31.465 1.00 76.41 153 LEU E O 1
ATOM 5405 N N . ALA E 1 154 ? 35.273 67.103 -29.401 1.00 70.27 154 ALA E N 1
ATOM 5406 C CA . ALA E 1 154 ? 35.858 65.797 -29.738 1.00 69.12 154 ALA E CA 1
ATOM 5407 C C . ALA E 1 154 ? 34.779 64.749 -29.977 1.00 71.43 154 ALA E C 1
ATOM 5408 O O . ALA E 1 154 ? 34.974 63.824 -30.744 1.00 69.78 154 ALA E O 1
ATOM 5410 N N . ARG E 1 155 ? 33.645 64.893 -29.304 1.00 79.03 155 ARG E N 1
ATOM 5411 C CA . ARG E 1 155 ? 32.506 64.019 -29.539 1.00 82.40 155 ARG E CA 1
ATOM 5412 C C . ARG E 1 155 ? 32.003 64.153 -30.972 1.00 91.37 155 ARG E C 1
ATOM 5413 O O . ARG E 1 155 ? 32.082 63.205 -31.749 1.00 99.43 155 ARG E O 1
ATOM 5421 N N . LEU E 1 156 ? 31.487 65.331 -31.319 1.00 86.45 156 LEU E N 1
ATOM 5422 C CA . LEU E 1 156 ? 31.040 65.599 -32.684 1.00 83.81 156 LEU E CA 1
ATOM 5423 C C . LEU E 1 156 ? 32.074 65.160 -33.732 1.00 91.15 156 LEU E C 1
ATOM 5424 O O . LEU E 1 156 ? 31.712 64.810 -34.856 1.00 96.48 156 LEU E O 1
ATOM 5429 N N . GLN E 1 157 ? 33.355 65.179 -33.364 1.00 91.33 157 GLN E N 1
ATOM 5430 C CA . GLN E 1 157 ? 34.430 64.836 -34.295 1.00 98.68 157 GLN E CA 1
ATOM 5431 C C . GLN E 1 157 ? 34.540 63.335 -34.555 1.00 109.98 157 GLN E C 1
ATOM 5432 O O . GLN E 1 157 ? 34.830 62.916 -35.673 1.00 105.05 157 GLN E O 1
ATOM 5438 N N . GLN E 1 158 ? 34.322 62.533 -33.516 1.00 126.38 158 GLN E N 1
ATOM 5439 C CA . GLN E 1 158 ? 34.395 61.077 -33.635 1.00 139.18 158 GLN E CA 1
ATOM 5440 C C . GLN E 1 158 ? 33.535 60.579 -34.788 1.00 143.80 158 GLN E C 1
ATOM 5441 O O . GLN E 1 158 ? 33.890 59.609 -35.462 1.00 148.11 158 GLN E O 1
ATOM 5447 N N . GLN E 1 159 ? 32.402 61.242 -35.000 1.00 139.89 159 GLN E N 1
ATOM 5448 C CA . GLN E 1 159 ? 31.517 60.926 -36.115 1.00 137.01 159 GLN E CA 1
ATOM 5449 C C . GLN E 1 159 ? 31.852 61.807 -37.316 1.00 134.25 159 GLN E C 1
ATOM 5450 O O . GLN E 1 159 ? 32.429 62.885 -37.161 1.00 133.98 159 GLN E O 1
ATOM 5456 N N . ALA E 1 160 ? 31.493 61.345 -38.510 1.00 131.36 160 ALA E N 1
ATOM 5457 C CA . ALA E 1 160 ? 31.847 62.045 -39.744 1.00 128.63 160 ALA E CA 1
ATOM 5458 C C . ALA E 1 160 ? 31.429 63.512 -39.703 1.00 121.30 160 ALA E C 1
ATOM 5459 O O . ALA E 1 160 ? 31.970 64.343 -40.435 1.00 119.61 160 ALA E O 1
ATOM 5461 N N . TYR E 1 161 ? 30.466 63.812 -38.834 1.00 117.86 161 TYR E N 1
ATOM 5462 C CA . TYR E 1 161 ? 29.950 65.167 -38.655 1.00 112.57 161 TYR E CA 1
ATOM 5463 C C . TYR E 1 161 ? 31.084 66.165 -38.498 1.00 107.79 161 TYR E C 1
ATOM 5464 O O . TYR E 1 161 ? 32.101 65.873 -37.863 1.00 114.48 161 TYR E O 1
ATOM 5473 N N . SER E 1 162 ? 30.914 67.343 -39.081 1.00 91.43 162 SER E N 1
ATOM 5474 C CA . SER E 1 162 ? 31.998 68.300 -39.103 1.00 84.16 162 SER E CA 1
ATOM 5475 C C . SER E 1 162 ? 31.900 69.398 -38.036 1.00 79.74 162 SER E C 1
ATOM 5476 O O . SER E 1 162 ? 30.813 69.812 -37.630 1.00 80.00 162 SER E O 1
ATOM 5479 N N . VAL E 1 163 ? 33.066 69.832 -37.568 1.00 73.34 163 VAL E N 1
ATOM 5480 C CA . VAL E 1 163 ? 33.193 70.948 -36.652 1.00 65.26 163 VAL E CA 1
ATOM 5481 C C . VAL E 1 163 ? 34.101 71.957 -37.304 1.00 65.98 163 VAL E C 1
ATOM 5482 O O . VAL E 1 163 ? 35.200 71.618 -37.729 1.00 73.26 163 VAL E O 1
ATOM 5486 N N . PHE E 1 164 ? 33.652 73.200 -37.377 1.00 64.94 164 PHE E N 1
ATOM 5487 C CA . PHE E 1 164 ? 34.406 74.240 -38.057 1.00 65.14 164 PHE E CA 1
ATOM 5488 C C . PHE E 1 164 ? 34.758 75.370 -37.122 1.00 69.07 164 PHE E C 1
ATOM 5489 O O . PHE E 1 164 ? 33.904 75.874 -36.395 1.00 73.38 164 PHE E O 1
ATOM 5497 N N . VAL E 1 165 ? 36.021 75.775 -37.148 1.00 66.05 165 VAL E N 1
ATOM 5498 C CA . VAL E 1 165 ? 36.453 76.923 -36.377 1.00 57.00 165 VAL E CA 1
ATOM 5499 C C . VAL E 1 165 ? 36.213 78.162 -37.208 1.00 58.76 165 VAL E C 1
ATOM 5500 O O . VAL E 1 165 ? 36.432 78.157 -38.411 1.00 69.51 165 VAL E O 1
ATOM 5504 N N . VAL E 1 166 ? 35.732 79.221 -36.574 1.00 55.06 166 VAL E N 1
ATOM 5505 C CA . VAL E 1 166 ? 35.408 80.432 -37.302 1.00 56.54 166 VAL E CA 1
ATOM 5506 C C . VAL E 1 166 ? 36.473 81.471 -37.015 1.00 62.56 166 VAL E C 1
ATOM 5507 O O . VAL E 1 166 ? 36.611 81.939 -35.883 1.00 68.75 166 VAL E O 1
ATOM 5511 N N . LYS E 1 167 ? 37.232 81.801 -38.054 1.00 63.01 167 LYS E N 1
ATOM 5512 C CA . LYS E 1 167 ? 38.369 82.711 -37.957 1.00 65.85 167 LYS E CA 1
ATOM 5513 C C . LYS E 1 167 ? 38.046 84.084 -38.530 1.00 66.76 167 LYS E C 1
ATOM 5514 O O . LYS E 1 167 ? 37.511 84.194 -39.633 1.00 71.47 167 LYS E O 1
ATOM 5520 N N . GLY E 1 168 ? 38.389 85.124 -37.776 1.00 58.38 168 GLY E N 1
ATOM 5521 C CA . GLY E 1 168 ? 38.102 86.489 -38.167 1.00 58.24 168 GLY E CA 1
ATOM 5522 C C . GLY E 1 168 ? 37.536 87.237 -36.984 1.00 65.03 168 GLY E C 1
ATOM 5523 O O . GLY E 1 168 ? 37.092 86.616 -36.021 1.00 72.91 168 GLY E O 1
ATOM 5524 N N . ASP E 1 169 ? 37.557 88.564 -37.037 1.00 64.98 169 ASP E N 1
ATOM 5525 C CA . ASP E 1 169 ? 36.977 89.364 -35.964 1.00 68.05 169 ASP E CA 1
ATOM 5526 C C . ASP E 1 169 ? 35.469 89.369 -36.102 1.00 69.34 169 ASP E C 1
ATOM 5527 O O . ASP E 1 169 ? 34.936 89.739 -37.149 1.00 73.07 169 ASP E O 1
ATOM 5532 N N . LEU E 1 170 ? 34.776 88.950 -35.049 1.00 63.65 170 LEU E N 1
ATOM 5533 C CA . LEU E 1 170 ? 33.328 89.005 -35.056 1.00 58.95 170 LEU E CA 1
ATOM 5534 C C . LEU E 1 170 ? 32.865 90.446 -34.815 1.00 63.30 170 LEU E C 1
ATOM 5535 O O . LEU E 1 170 ? 33.589 91.246 -34.212 1.00 62.83 170 LEU E O 1
ATOM 5540 N N . PRO E 1 171 ? 31.668 90.795 -35.312 1.00 63.63 171 PRO E N 1
ATOM 5541 C CA . PRO E 1 171 ? 31.118 92.114 -34.993 1.00 56.96 171 PRO E CA 1
ATOM 5542 C C . PRO E 1 171 ? 30.893 92.219 -33.490 1.00 58.06 171 PRO E C 1
ATOM 5543 O O . PRO E 1 171 ? 30.743 91.185 -32.827 1.00 59.41 171 PRO E O 1
ATOM 5547 N N . ASP E 1 172 ? 30.894 93.439 -32.959 1.00 55.22 172 ASP E N 1
ATOM 5548 C CA . ASP E 1 172 ? 30.660 93.643 -31.538 1.00 57.56 172 ASP E CA 1
ATOM 5549 C C . ASP E 1 172 ? 29.196 93.415 -31.245 1.00 61.30 172 ASP E C 1
ATOM 5550 O O . ASP E 1 172 ? 28.340 93.667 -32.094 1.00 67.87 172 ASP E O 1
ATOM 5555 N N . CYS E 1 173 ? 28.899 92.925 -30.050 1.00 61.01 173 CYS E N 1
ATOM 5556 C CA . CYS E 1 173 ? 27.506 92.726 -29.663 1.00 60.43 173 CYS E CA 1
ATOM 5557 C C . CYS E 1 173 ? 27.307 93.025 -28.194 1.00 58.83 173 CYS E C 1
ATOM 5558 O O . CYS E 1 173 ? 28.272 93.156 -27.454 1.00 57.69 173 CYS E O 1
ATOM 5561 N N . GLU E 1 174 ? 26.054 93.137 -27.773 1.00 64.75 174 GLU E N 1
ATOM 5562 C CA . GLU E 1 174 ? 25.750 93.366 -26.360 1.00 63.05 174 GLU E CA 1
ATOM 5563 C C . GLU E 1 174 ? 26.458 92.364 -25.443 1.00 56.02 174 GLU E C 1
ATOM 5564 O O . GLU E 1 174 ? 27.112 92.756 -24.476 1.00 55.38 174 GLU E O 1
ATOM 5570 N N . ALA E 1 175 ? 26.338 91.075 -25.750 1.00 44.03 175 ALA E N 1
ATOM 5571 C CA . ALA E 1 175 ? 26.824 90.039 -24.839 1.00 40.57 175 ALA E CA 1
ATOM 5572 C C . ALA E 1 175 ? 28.348 90.046 -24.643 1.00 51.05 175 ALA E C 1
ATOM 5573 O O . ALA E 1 175 ? 28.857 89.542 -23.647 1.00 58.61 175 ALA E O 1
ATOM 5575 N N . ASP E 1 176 ? 29.073 90.626 -25.588 1.00 53.46 176 ASP E N 1
ATOM 5576 C CA . ASP E 1 176 ? 30.521 90.755 -25.468 1.00 47.85 176 ASP E CA 1
ATOM 5577 C C . ASP E 1 176 ? 30.966 91.395 -24.129 1.00 48.92 176 ASP E C 1
ATOM 5578 O O . ASP E 1 176 ? 32.091 91.180 -23.679 1.00 55.96 176 ASP E O 1
ATOM 5583 N N . GLN E 1 177 ? 30.073 92.153 -23.492 1.00 45.65 177 GLN E N 1
ATOM 5584 C CA . GLN E 1 177 ? 30.361 92.855 -22.230 1.00 48.52 177 GLN E CA 1
ATOM 5585 C C . GLN E 1 177 ? 30.046 92.033 -20.973 1.00 46.40 177 GLN E C 1
ATOM 5586 O O . GLN E 1 177 ? 30.111 92.538 -19.850 1.00 42.20 177 GLN E O 1
ATOM 5592 N N . LEU E 1 178 ? 29.663 90.780 -21.155 1.00 44.12 178 LEU E N 1
ATOM 5593 C CA . LEU E 1 178 ? 29.340 89.917 -20.026 1.00 32.74 178 LEU E CA 1
ATOM 5594 C C . LEU E 1 178 ? 30.444 89.929 -18.984 1.00 34.13 178 LEU E C 1
ATOM 5595 O O . LEU E 1 178 ? 31.570 89.520 -19.265 1.00 39.02 178 LEU E O 1
ATOM 5600 N N . LEU E 1 179 ? 30.119 90.397 -17.787 1.00 37.70 179 LEU E N 1
ATOM 5601 C CA . LEU E 1 179 ? 31.048 90.407 -16.654 1.00 37.43 179 LEU E CA 1
ATOM 5602 C C . LEU E 1 179 ? 32.379 91.082 -16.976 1.00 42.41 179 LEU E C 1
ATOM 5603 O O . LEU E 1 179 ? 33.430 90.660 -16.497 1.00 42.47 179 LEU E O 1
ATOM 5608 N N . GLN E 1 180 ? 32.314 92.135 -17.778 1.00 40.83 180 GLN E N 1
ATOM 5609 C CA . GLN E 1 180 ? 33.494 92.865 -18.207 1.00 48.40 180 GLN E CA 1
ATOM 5610 C C . GLN E 1 180 ? 34.348 93.319 -17.025 1.00 50.12 180 GLN E C 1
ATOM 5611 O O . GLN E 1 180 ? 35.578 93.220 -17.088 1.00 46.51 180 GLN E O 1
ATOM 5617 N N . ILE E 1 181 ? 33.710 93.790 -15.946 1.00 40.64 181 ILE E N 1
ATOM 5618 C CA . ILE E 1 181 ? 34.462 94.394 -14.844 1.00 40.54 181 ILE E CA 1
ATOM 5619 C C . ILE E 1 181 ? 35.428 93.376 -14.218 1.00 46.44 181 ILE E C 1
ATOM 5620 O O . ILE E 1 181 ? 36.554 93.720 -13.855 1.00 48.26 181 ILE E O 1
ATOM 5625 N N . ILE E 1 182 ? 34.988 92.123 -14.135 1.00 46.22 182 ILE E N 1
ATOM 5626 C CA . ILE E 1 182 ? 35.802 91.036 -13.620 1.00 36.42 182 ILE E CA 1
ATOM 5627 C C . ILE E 1 182 ? 37.023 90.748 -14.485 1.00 46.07 182 ILE E C 1
ATOM 5628 O O . ILE E 1 182 ? 38.071 90.370 -13.967 1.00 51.73 182 ILE E O 1
ATOM 5633 N N . SER E 1 183 ? 36.883 90.884 -15.801 1.00 47.56 183 SER E N 1
ATOM 5634 C CA . SER E 1 183 ? 38.015 90.675 -16.704 1.00 49.48 183 SER E CA 1
ATOM 5635 C C . SER E 1 183 ? 39.018 91.805 -16.531 1.00 52.07 183 SER E C 1
ATOM 5636 O O . SER E 1 183 ? 40.211 91.581 -16.382 1.00 54.33 183 SER E O 1
ATOM 5639 N N . VAL E 1 184 ? 38.505 93.026 -16.552 1.00 59.54 184 VAL E N 1
ATOM 5640 C CA . VAL E 1 184 ? 39.315 94.221 -16.405 1.00 54.82 184 VAL E CA 1
ATOM 5641 C C . VAL E 1 184 ? 40.054 94.200 -15.070 1.00 54.19 184 VAL E C 1
ATOM 5642 O O . VAL E 1 184 ? 41.177 94.663 -14.975 1.00 64.44 184 VAL E O 1
ATOM 5646 N N . GLU E 1 185 ? 39.447 93.624 -14.047 1.00 53.69 185 GLU E N 1
ATOM 5647 C CA . GLU E 1 185 ? 40.139 93.453 -12.772 1.00 58.91 185 GLU E CA 1
ATOM 5648 C C . GLU E 1 185 ? 41.188 92.300 -12.764 1.00 69.26 185 GLU E C 1
ATOM 5649 O O . GLU E 1 185 ? 42.028 92.232 -11.868 1.00 59.78 185 GLU E O 1
ATOM 5655 N N . GLU E 1 186 ? 41.144 91.404 -13.751 1.00 81.97 186 GLU E N 1
ATOM 5656 C CA . GLU E 1 186 ? 42.135 90.317 -13.834 1.00 96.79 186 GLU E CA 1
ATOM 5657 C C . GLU E 1 186 ? 43.556 90.825 -14.074 1.00 104.12 186 GLU E C 1
ATOM 5658 O O . GLU E 1 186 ? 44.501 90.382 -13.419 1.00 108.76 186 GLU E O 1
ATOM 5672 N N . MET F 2 1 ? 53.752 65.001 -60.027 1.00 147.46 1 MET F N 1
ATOM 5673 C CA . MET F 2 1 ? 53.479 66.310 -60.611 1.00 148.68 1 MET F CA 1
ATOM 5674 C C . MET F 2 1 ? 52.652 67.196 -59.676 1.00 151.77 1 MET F C 1
ATOM 5675 O O . MET F 2 1 ? 51.911 66.705 -58.821 1.00 154.44 1 MET F O 1
ATOM 5680 N N . GLN F 2 2 ? 52.787 68.507 -59.849 1.00 148.38 2 GLN F N 1
ATOM 5681 C CA . GLN F 2 2 ? 52.053 69.474 -59.045 1.00 142.92 2 GLN F CA 1
ATOM 5682 C C . GLN F 2 2 ? 50.726 69.837 -59.705 1.00 138.08 2 GLN F C 1
ATOM 5683 O O . GLN F 2 2 ? 50.653 69.969 -60.925 1.00 138.85 2 GLN F O 1
ATOM 5689 N N . ILE F 2 3 ? 49.676 69.993 -58.902 1.00 131.02 3 ILE F N 1
ATOM 5690 C CA . ILE F 2 3 ? 48.378 70.406 -59.433 1.00 124.02 3 ILE F CA 1
ATOM 5691 C C . ILE F 2 3 ? 47.666 71.426 -58.535 1.00 123.42 3 ILE F C 1
ATOM 5692 O O . ILE F 2 3 ? 47.848 71.441 -57.319 1.00 116.71 3 ILE F O 1
ATOM 5697 N N . PHE F 2 4 ? 46.855 72.278 -59.152 1.00 131.01 4 PHE F N 1
ATOM 5698 C CA . PHE F 2 4 ? 46.199 73.371 -58.444 1.00 138.18 4 PHE F CA 1
ATOM 5699 C C . PHE F 2 4 ? 44.696 73.163 -58.287 1.00 135.40 4 PHE F C 1
ATOM 5700 O O . PHE F 2 4 ? 43.950 73.162 -59.265 1.00 141.37 4 PHE F O 1
ATOM 5708 N N . VAL F 2 5 ? 44.255 73.005 -57.045 1.00 125.33 5 VAL F N 1
ATOM 5709 C CA . VAL F 2 5 ? 42.852 72.748 -56.758 1.00 118.78 5 VAL F CA 1
ATOM 5710 C C . VAL F 2 5 ? 42.192 73.989 -56.168 1.00 117.41 5 VAL F C 1
ATOM 5711 O O . VAL F 2 5 ? 42.474 74.352 -55.029 1.00 110.36 5 VAL F O 1
ATOM 5715 N N . LYS F 2 6 ? 41.325 74.640 -56.944 1.00 121.15 6 LYS F N 1
ATOM 5716 C CA . LYS F 2 6 ? 40.615 75.821 -56.456 1.00 125.54 6 LYS F CA 1
ATOM 5717 C C . LYS F 2 6 ? 39.111 75.591 -56.289 1.00 124.81 6 LYS F C 1
ATOM 5718 O O . LYS F 2 6 ? 38.484 74.910 -57.102 1.00 125.81 6 LYS F O 1
ATOM 5724 N N . THR F 2 7 ? 38.546 76.182 -55.235 1.00 120.96 7 THR F N 1
ATOM 5725 C CA . THR F 2 7 ? 37.135 76.007 -54.877 1.00 114.34 7 THR F CA 1
ATOM 5726 C C . THR F 2 7 ? 36.289 77.256 -55.133 1.00 109.35 7 THR F C 1
ATOM 5727 O O . THR F 2 7 ? 36.809 78.309 -55.503 1.00 111.44 7 THR F O 1
ATOM 5731 N N . LEU F 2 8 ? 34.984 77.133 -54.915 1.00 100.87 8 LEU F N 1
ATOM 5732 C CA . LEU F 2 8 ? 34.064 78.236 -55.158 1.00 98.00 8 LEU F CA 1
ATOM 5733 C C . LEU F 2 8 ? 34.039 79.251 -54.025 1.00 107.68 8 LEU F C 1
ATOM 5734 O O . LEU F 2 8 ? 33.393 80.293 -54.136 1.00 109.78 8 LEU F O 1
ATOM 5739 N N . THR F 2 9 ? 34.724 78.944 -52.929 1.00 113.30 9 THR F N 1
ATOM 5740 C CA . THR F 2 9 ? 34.761 79.858 -51.790 1.00 114.79 9 THR F CA 1
ATOM 5741 C C . THR F 2 9 ? 36.085 80.629 -51.742 1.00 115.57 9 THR F C 1
ATOM 5742 O O . THR F 2 9 ? 36.418 81.260 -50.736 1.00 111.51 9 THR F O 1
ATOM 5746 N N . GLY F 2 10 ? 36.828 80.566 -52.848 1.00 118.49 10 GLY F N 1
ATOM 5747 C CA . GLY F 2 10 ? 38.003 81.397 -53.055 1.00 120.61 10 GLY F CA 1
ATOM 5748 C C . GLY F 2 10 ? 39.299 80.899 -52.440 1.00 123.13 10 GLY F C 1
ATOM 5749 O O . GLY F 2 10 ? 40.163 81.701 -52.080 1.00 123.33 10 GLY F O 1
ATOM 5750 N N . LYS F 2 11 ? 39.445 79.582 -52.321 1.00 123.43 11 LYS F N 1
ATOM 5751 C CA . LYS F 2 11 ? 40.658 79.001 -51.748 1.00 124.20 11 LYS F CA 1
ATOM 5752 C C . LYS F 2 11 ? 41.291 77.986 -52.691 1.00 124.87 11 LYS F C 1
ATOM 5753 O O . LYS F 2 11 ? 40.594 77.129 -53.235 1.00 125.32 11 LYS F O 1
ATOM 5759 N N . THR F 2 12 ? 42.609 78.080 -52.873 1.00 125.64 12 THR F N 1
ATOM 5760 C CA . THR F 2 12 ? 43.348 77.157 -53.746 1.00 122.92 12 THR F CA 1
ATOM 5761 C C . THR F 2 12 ? 44.388 76.317 -53.002 1.00 119.44 12 THR F C 1
ATOM 5762 O O . THR F 2 12 ? 45.285 76.848 -52.350 1.00 120.27 12 THR F O 1
ATOM 5766 N N . ILE F 2 13 ? 44.264 75.000 -53.120 1.00 115.55 13 ILE F N 1
ATOM 5767 C CA . ILE F 2 13 ? 45.204 74.078 -52.501 1.00 116.81 13 ILE F CA 1
ATOM 5768 C C . ILE F 2 13 ? 46.228 73.638 -53.538 1.00 125.49 13 ILE F C 1
ATOM 5769 O O . ILE F 2 13 ? 45.898 73.490 -54.714 1.00 131.36 13 ILE F O 1
ATOM 5774 N N . THR F 2 14 ? 47.475 73.453 -53.114 1.00 126.83 14 THR F N 1
ATOM 5775 C CA . THR F 2 14 ? 48.480 72.841 -53.980 1.00 126.48 14 THR F CA 1
ATOM 5776 C C . THR F 2 14 ? 48.625 71.370 -53.622 1.00 127.62 14 THR F C 1
ATOM 5777 O O . THR F 2 14 ? 48.635 71.011 -52.446 1.00 131.64 14 THR F O 1
ATOM 5781 N N . LEU F 2 15 ? 48.724 70.517 -54.634 1.00 139.34 15 LEU F N 1
ATOM 5782 C CA . LEU F 2 15 ? 48.805 69.083 -54.400 1.00 136.48 15 LEU F CA 1
ATOM 5783 C C . LEU F 2 15 ? 50.060 68.499 -55.044 1.00 140.51 15 LEU F C 1
ATOM 5784 O O . LEU F 2 15 ? 50.628 69.082 -55.969 1.00 139.97 15 LEU F O 1
ATOM 5789 N N . GLU F 2 16 ? 50.500 67.354 -54.532 1.00 144.13 16 GLU F N 1
ATOM 5790 C CA . GLU F 2 16 ? 51.650 66.657 -55.095 1.00 147.78 16 GLU F CA 1
ATOM 5791 C C . GLU F 2 16 ? 51.245 65.239 -55.473 1.00 149.18 16 GLU F C 1
ATOM 5792 O O . GLU F 2 16 ? 51.484 64.289 -54.724 1.00 149.56 16 GLU F O 1
ATOM 5798 N N . VAL F 2 17 ? 50.626 65.106 -56.642 1.00 148.50 17 VAL F N 1
ATOM 5799 C CA . VAL F 2 17 ? 50.072 63.831 -57.077 1.00 145.76 17 VAL F CA 1
ATOM 5800 C C . VAL F 2 17 ? 50.975 63.096 -58.057 1.00 147.92 17 VAL F C 1
ATOM 5801 O O . VAL F 2 17 ? 52.130 63.465 -58.266 1.00 151.21 17 VAL F O 1
ATOM 5805 N N . GLU F 2 18 ? 50.426 62.047 -58.654 1.00 146.20 18 GLU F N 1
ATOM 5806 C CA . GLU F 2 18 ? 51.121 61.275 -59.669 1.00 145.49 18 GLU F CA 1
ATOM 5807 C C . GLU F 2 18 ? 50.110 61.003 -60.779 1.00 151.38 18 GLU F C 1
ATOM 5808 O O . GLU F 2 18 ? 48.942 60.745 -60.496 1.00 149.72 18 GLU F O 1
ATOM 5814 N N . PRO F 2 19 ? 50.543 61.080 -62.049 1.00 159.88 19 PRO F N 1
ATOM 5815 C CA . PRO F 2 19 ? 49.602 60.825 -63.147 1.00 162.88 19 PRO F CA 1
ATOM 5816 C C . PRO F 2 19 ? 48.884 59.489 -62.960 1.00 164.30 19 PRO F C 1
ATOM 5817 O O . PRO F 2 19 ? 47.755 59.318 -63.428 1.00 164.90 19 PRO F O 1
ATOM 5821 N N . SER F 2 20 ? 49.545 58.565 -62.265 1.00 162.34 20 SER F N 1
ATOM 5822 C CA . SER F 2 20 ? 49.022 57.223 -62.034 1.00 158.15 20 SER F CA 1
ATOM 5823 C C . SER F 2 20 ? 48.254 57.139 -60.719 1.00 151.21 20 SER F C 1
ATOM 5824 O O . SER F 2 20 ? 47.953 56.046 -60.237 1.00 146.61 20 SER F O 1
ATOM 5827 N N . ASP F 2 21 ? 47.947 58.301 -60.144 1.00 151.42 21 ASP F N 1
ATOM 5828 C CA . ASP F 2 21 ? 47.178 58.387 -58.901 1.00 149.57 21 ASP F CA 1
ATOM 5829 C C . ASP F 2 21 ? 45.683 58.504 -59.166 1.00 144.42 21 ASP F C 1
ATOM 5830 O O . ASP F 2 21 ? 45.244 59.329 -59.967 1.00 143.45 21 ASP F O 1
ATOM 5835 N N . THR F 2 22 ? 44.907 57.675 -58.477 1.00 140.81 22 THR F N 1
ATOM 5836 C CA . THR F 2 22 ? 43.461 57.657 -58.638 1.00 140.52 22 THR F CA 1
ATOM 5837 C C . THR F 2 22 ? 42.840 58.950 -58.118 1.00 140.35 22 THR F C 1
ATOM 5838 O O . THR F 2 22 ? 43.504 59.740 -57.448 1.00 143.89 22 THR F O 1
ATOM 5842 N N . ILE F 2 23 ? 41.567 59.168 -58.431 1.00 134.68 23 ILE F N 1
ATOM 5843 C CA . ILE F 2 23 ? 40.851 60.311 -57.883 1.00 128.06 23 ILE F CA 1
ATOM 5844 C C . ILE F 2 23 ? 40.778 60.183 -56.368 1.00 126.86 23 ILE F C 1
ATOM 5845 O O . ILE F 2 23 ? 40.744 61.179 -55.649 1.00 120.70 23 ILE F O 1
ATOM 5850 N N . GLU F 2 24 ? 40.767 58.941 -55.895 1.00 135.61 24 GLU F N 1
ATOM 5851 C CA . GLU F 2 24 ? 40.736 58.649 -54.468 1.00 142.45 24 GLU F CA 1
ATOM 5852 C C . GLU F 2 24 ? 42.009 59.123 -53.769 1.00 141.52 24 GLU F C 1
ATOM 5853 O O . GLU F 2 24 ? 41.943 59.839 -52.769 1.00 140.33 24 GLU F O 1
ATOM 5859 N N . ASN F 2 25 ? 43.163 58.713 -54.291 1.00 140.12 25 ASN F N 1
ATOM 5860 C CA . ASN F 2 25 ? 44.449 59.186 -53.780 1.00 138.36 25 ASN F CA 1
ATOM 5861 C C . ASN F 2 25 ? 44.483 60.710 -53.716 1.00 132.05 25 ASN F C 1
ATOM 5862 O O . ASN F 2 25 ? 45.114 61.291 -52.831 1.00 131.80 25 ASN F O 1
ATOM 5867 N N . VAL F 2 26 ? 43.796 61.345 -54.663 1.00 124.15 26 VAL F N 1
ATOM 5868 C CA . VAL F 2 26 ? 43.708 62.799 -54.729 1.00 114.56 26 VAL F CA 1
ATOM 5869 C C . VAL F 2 26 ? 42.802 63.360 -53.633 1.00 108.13 26 VAL F C 1
ATOM 5870 O O . VAL F 2 26 ? 43.194 64.259 -52.882 1.00 96.75 26 VAL F O 1
ATOM 5874 N N . LYS F 2 27 ? 41.586 62.826 -53.554 1.00 112.59 27 LYS F N 1
ATOM 5875 C CA . LYS F 2 27 ? 40.636 63.230 -52.528 1.00 116.30 27 LYS F CA 1
ATOM 5876 C C . LYS F 2 27 ? 41.129 62.813 -51.145 1.00 122.64 27 LYS F C 1
ATOM 5877 O O . LYS F 2 27 ? 40.507 63.131 -50.132 1.00 127.94 27 LYS F O 1
ATOM 5883 N N . ALA F 2 28 ? 42.252 62.104 -51.105 1.00 122.43 28 ALA F N 1
ATOM 5884 C CA . ALA F 2 28 ? 42.876 61.749 -49.834 1.00 115.52 28 ALA F CA 1
ATOM 5885 C C . ALA F 2 28 ? 43.975 62.744 -49.460 1.00 111.81 28 ALA F C 1
ATOM 5886 O O . ALA F 2 28 ? 44.045 63.187 -48.321 1.00 110.71 28 ALA F O 1
ATOM 5888 N N . LYS F 2 29 ? 44.832 63.097 -50.412 1.00 112.24 29 LYS F N 1
ATOM 5889 C CA . LYS F 2 29 ? 45.826 64.132 -50.157 1.00 111.89 29 LYS F CA 1
ATOM 5890 C C . LYS F 2 29 ? 45.109 65.413 -49.742 1.00 115.43 29 LYS F C 1
ATOM 5891 O O . LYS F 2 29 ? 45.565 66.134 -48.855 1.00 115.47 29 LYS F O 1
ATOM 5897 N N . ILE F 2 30 ? 43.974 65.687 -50.382 1.00 118.21 30 ILE F N 1
ATOM 5898 C CA . ILE F 2 30 ? 43.181 66.871 -50.056 1.00 112.39 30 ILE F CA 1
ATOM 5899 C C . ILE F 2 30 ? 42.690 66.811 -48.614 1.00 105.91 30 ILE F C 1
ATOM 5900 O O . ILE F 2 30 ? 42.534 67.841 -47.961 1.00 108.19 30 ILE F O 1
ATOM 5905 N N . GLN F 2 31 ? 42.453 65.599 -48.123 1.00 102.41 31 GLN F N 1
ATOM 5906 C CA . GLN F 2 31 ? 42.040 65.400 -46.736 1.00 102.78 31 GLN F CA 1
ATOM 5907 C C . GLN F 2 31 ? 43.219 65.499 -45.764 1.00 109.94 31 GLN F C 1
ATOM 5908 O O . GLN F 2 31 ? 43.131 66.154 -44.720 1.00 103.11 31 GLN F O 1
ATOM 5914 N N . ASP F 2 32 ? 44.317 64.834 -46.116 1.00 121.29 32 ASP F N 1
ATOM 5915 C CA . ASP F 2 32 ? 45.524 64.819 -45.292 1.00 124.55 32 ASP F CA 1
ATOM 5916 C C . ASP F 2 32 ? 46.181 66.196 -45.244 1.00 122.66 32 ASP F C 1
ATOM 5917 O O . ASP F 2 32 ? 47.076 66.433 -44.434 1.00 125.03 32 ASP F O 1
ATOM 5922 N N . LYS F 2 33 ? 45.737 67.099 -46.114 1.00 118.70 33 LYS F N 1
ATOM 5923 C CA . LYS F 2 33 ? 46.331 68.427 -46.204 1.00 117.42 33 LYS F CA 1
ATOM 5924 C C . LYS F 2 33 ? 45.419 69.506 -45.621 1.00 113.78 33 LYS F C 1
ATOM 5925 O O . LYS F 2 33 ? 45.890 70.479 -45.029 1.00 112.10 33 LYS F O 1
ATOM 5931 N N . GLU F 2 34 ? 44.112 69.323 -45.780 1.00 113.20 34 GLU F N 1
ATOM 5932 C CA . GLU F 2 34 ? 43.154 70.361 -45.420 1.00 114.20 34 GLU F CA 1
ATOM 5933 C C . GLU F 2 34 ? 42.161 69.929 -44.344 1.00 109.65 34 GLU F C 1
ATOM 5934 O O . GLU F 2 34 ? 41.650 70.756 -43.590 1.00 101.42 34 GLU F O 1
ATOM 5940 N N . GLY F 2 35 ? 41.893 68.632 -44.277 1.00 112.39 35 GLY F N 1
ATOM 5941 C CA . GLY F 2 35 ? 40.969 68.109 -43.292 1.00 111.05 35 GLY F CA 1
ATOM 5942 C C . GLY F 2 35 ? 39.655 67.682 -43.911 1.00 111.92 35 GLY F C 1
ATOM 5943 O O . GLY F 2 35 ? 38.885 66.951 -43.286 1.00 116.66 35 GLY F O 1
ATOM 5944 N N . ILE F 2 36 ? 39.400 68.134 -45.138 1.00 104.75 36 ILE F N 1
ATOM 5945 C CA . ILE F 2 36 ? 38.156 67.815 -45.829 1.00 95.69 36 ILE F CA 1
ATOM 5946 C C . ILE F 2 36 ? 38.007 66.311 -46.011 1.00 94.53 36 ILE F C 1
ATOM 5947 O O . ILE F 2 36 ? 38.847 65.682 -46.634 1.00 102.23 36 ILE F O 1
ATOM 5952 N N . PRO F 2 37 ? 36.930 65.727 -45.465 1.00 93.71 37 PRO F N 1
ATOM 5953 C CA . PRO F 2 37 ? 36.680 64.301 -45.693 1.00 91.06 37 PRO F CA 1
ATOM 5954 C C . PRO F 2 37 ? 36.273 64.059 -47.148 1.00 94.16 37 PRO F C 1
ATOM 5955 O O . PRO F 2 37 ? 35.485 64.835 -47.697 1.00 89.99 37 PRO F O 1
ATOM 5959 N N . PRO F 2 38 ? 36.812 62.996 -47.770 1.00 103.20 38 PRO F N 1
ATOM 5960 C CA . PRO F 2 38 ? 36.533 62.639 -49.165 1.00 103.07 38 PRO F CA 1
ATOM 5961 C C . PRO F 2 38 ? 35.047 62.704 -49.534 1.00 108.14 38 PRO F C 1
ATOM 5962 O O . PRO F 2 38 ? 34.708 63.121 -50.641 1.00 111.41 38 PRO F O 1
ATOM 5966 N N . ASP F 2 39 ? 34.174 62.303 -48.617 1.00 110.88 39 ASP F N 1
ATOM 5967 C CA . ASP F 2 39 ? 32.737 62.300 -48.882 1.00 121.97 39 ASP F CA 1
ATOM 5968 C C . ASP F 2 39 ? 32.183 63.683 -49.224 1.00 122.33 39 ASP F C 1
ATOM 5969 O O . ASP F 2 39 ? 31.323 63.810 -50.097 1.00 126.40 39 ASP F O 1
ATOM 5974 N N . GLN F 2 40 ? 32.669 64.713 -48.535 1.00 115.12 40 GLN F N 1
ATOM 5975 C CA . GLN F 2 40 ? 32.256 66.084 -48.822 1.00 108.68 40 GLN F CA 1
ATOM 5976 C C . GLN F 2 40 ? 32.844 66.586 -50.147 1.00 112.84 40 GLN F C 1
ATOM 5977 O O . GLN F 2 40 ? 32.362 67.570 -50.703 1.00 118.78 40 GLN F O 1
ATOM 5983 N N . GLN F 2 41 ? 33.875 65.907 -50.652 1.00 108.68 41 GLN F N 1
ATOM 5984 C CA . GLN F 2 41 ? 34.572 66.337 -51.874 1.00 113.98 41 GLN F CA 1
ATOM 5985 C C . GLN F 2 41 ? 33.916 65.893 -53.185 1.00 111.35 41 GLN F C 1
ATOM 5986 O O . GLN F 2 41 ? 33.706 64.700 -53.421 1.00 109.69 41 GLN F O 1
ATOM 5992 N N . ARG F 2 42 ? 33.611 66.862 -54.042 1.00 108.82 42 ARG F N 1
ATOM 5993 C CA . ARG F 2 42 ? 33.196 66.561 -55.405 1.00 111.08 42 ARG F CA 1
ATOM 5994 C C . ARG F 2 42 ? 33.998 67.381 -56.406 1.00 120.89 42 ARG F C 1
ATOM 5995 O O . ARG F 2 42 ? 33.692 68.553 -56.652 1.00 122.18 42 ARG F O 1
ATOM 6003 N N . LEU F 2 43 ? 35.019 66.735 -56.977 1.00 123.95 43 LEU F N 1
ATOM 6004 C CA . LEU F 2 43 ? 35.966 67.362 -57.898 1.00 130.33 43 LEU F CA 1
ATOM 6005 C C . LEU F 2 43 ? 35.379 67.554 -59.295 1.00 140.00 43 LEU F C 1
ATOM 6006 O O . LEU F 2 43 ? 34.547 66.767 -59.745 1.00 146.35 43 LEU F O 1
ATOM 6011 N N . ILE F 2 44 ? 35.824 68.603 -59.979 1.00 118.91 44 ILE F N 1
ATOM 6012 C CA . ILE F 2 44 ? 35.346 68.914 -61.323 1.00 121.37 44 ILE F CA 1
ATOM 6013 C C . ILE F 2 44 ? 36.500 69.243 -62.262 1.00 120.78 44 ILE F C 1
ATOM 6014 O O . ILE F 2 44 ? 37.285 70.159 -62.005 1.00 118.57 44 ILE F O 1
ATOM 6019 N N . PHE F 2 45 ? 36.605 68.497 -63.355 1.00 120.77 45 PHE F N 1
ATOM 6020 C CA . PHE F 2 45 ? 37.628 68.790 -64.353 1.00 120.12 45 PHE F CA 1
ATOM 6021 C C . PHE F 2 45 ? 37.059 68.824 -65.773 1.00 118.73 45 PHE F C 1
ATOM 6022 O O . PHE F 2 45 ? 36.345 67.907 -66.196 1.00 118.92 45 PHE F O 1
ATOM 6030 N N . ALA F 2 46 ? 37.375 69.894 -66.499 1.00 112.85 46 ALA F N 1
ATOM 6031 C CA . ALA F 2 46 ? 36.867 70.069 -67.849 1.00 113.20 46 ALA F CA 1
ATOM 6032 C C . ALA F 2 46 ? 35.357 69.849 -67.893 1.00 116.34 46 ALA F C 1
ATOM 6033 O O . ALA F 2 46 ? 34.811 69.429 -68.906 1.00 122.16 46 ALA F O 1
ATOM 6035 N N . GLY F 2 47 ? 34.682 70.122 -66.786 1.00 114.54 47 GLY F N 1
ATOM 6036 C CA . GLY F 2 47 ? 33.239 69.984 -66.740 1.00 119.09 47 GLY F CA 1
ATOM 6037 C C . GLY F 2 47 ? 32.733 68.561 -66.596 1.00 120.11 47 GLY F C 1
ATOM 6038 O O . GLY F 2 47 ? 31.655 68.233 -67.095 1.00 114.69 47 GLY F O 1
ATOM 6039 N N . LYS F 2 48 ? 33.505 67.718 -65.910 1.00 126.20 48 LYS F N 1
ATOM 6040 C CA . LYS F 2 48 ? 33.078 66.352 -65.603 1.00 129.24 48 LYS F CA 1
ATOM 6041 C C . LYS F 2 48 ? 33.384 65.920 -64.160 1.00 125.90 48 LYS F C 1
ATOM 6042 O O . LYS F 2 48 ? 34.479 66.156 -63.643 1.00 126.21 48 LYS F O 1
ATOM 6048 N N . GLN F 2 49 ? 32.404 65.294 -63.515 1.00 119.68 49 GLN F N 1
ATOM 6049 C CA . GLN F 2 49 ? 32.601 64.750 -62.180 1.00 116.02 49 GLN F CA 1
ATOM 6050 C C . GLN F 2 49 ? 33.576 63.590 -62.233 1.00 116.25 49 GLN F C 1
ATOM 6051 O O . GLN F 2 49 ? 33.307 62.576 -62.878 1.00 118.13 49 GLN F O 1
ATOM 6057 N N . LEU F 2 50 ? 34.708 63.733 -61.554 1.00 117.18 50 LEU F N 1
ATOM 6058 C CA . LEU F 2 50 ? 35.712 62.674 -61.564 1.00 122.22 50 LEU F CA 1
ATOM 6059 C C . LEU F 2 50 ? 35.220 61.474 -60.770 1.00 129.79 50 LEU F C 1
ATOM 6060 O O . LEU F 2 50 ? 34.671 61.620 -59.675 1.00 130.99 50 LEU F O 1
ATOM 6065 N N . GLU F 2 51 ? 35.406 60.290 -61.338 1.00 132.77 51 GLU F N 1
ATOM 6066 C CA . GLU F 2 51 ? 35.032 59.058 -60.670 1.00 137.38 51 GLU F CA 1
ATOM 6067 C C . GLU F 2 51 ? 36.130 58.706 -59.675 1.00 140.26 51 GLU F C 1
ATOM 6068 O O . GLU F 2 51 ? 37.310 58.711 -60.025 1.00 139.94 51 GLU F O 1
ATOM 6074 N N . ASP F 2 52 ? 35.742 58.413 -58.435 1.00 143.73 52 ASP F N 1
ATOM 6075 C CA . ASP F 2 52 ? 36.703 58.172 -57.354 1.00 145.50 52 ASP F CA 1
ATOM 6076 C C . ASP F 2 52 ? 37.798 57.169 -57.711 1.00 150.13 52 ASP F C 1
ATOM 6077 O O . ASP F 2 52 ? 38.846 57.134 -57.064 1.00 149.84 52 ASP F O 1
ATOM 6082 N N . GLY F 2 53 ? 37.554 56.358 -58.737 1.00 152.43 53 GLY F N 1
ATOM 6083 C CA . GLY F 2 53 ? 38.481 55.307 -59.115 1.00 155.16 53 GLY F CA 1
ATOM 6084 C C . GLY F 2 53 ? 39.504 55.691 -60.172 1.00 156.78 53 GLY F C 1
ATOM 6085 O O . GLY F 2 53 ? 40.696 55.422 -60.021 1.00 156.94 53 GLY F O 1
ATOM 6086 N N . ARG F 2 54 ? 39.039 56.316 -61.248 1.00 155.52 54 ARG F N 1
ATOM 6087 C CA . ARG F 2 54 ? 39.909 56.665 -62.366 1.00 152.39 54 ARG F CA 1
ATOM 6088 C C . ARG F 2 54 ? 41.137 57.464 -61.921 1.00 145.31 54 ARG F C 1
ATOM 6089 O O . ARG F 2 54 ? 41.027 58.415 -61.144 1.00 141.92 54 ARG F O 1
ATOM 6097 N N . THR F 2 55 ? 42.309 57.060 -62.404 1.00 142.38 55 THR F N 1
ATOM 6098 C CA . THR F 2 55 ? 43.532 57.807 -62.141 1.00 136.61 55 THR F CA 1
ATOM 6099 C C . THR F 2 55 ? 43.403 59.167 -62.805 1.00 129.96 55 THR F C 1
ATOM 6100 O O . THR F 2 55 ? 42.470 59.403 -63.573 1.00 126.07 55 THR F O 1
ATOM 6104 N N . LEU F 2 56 ? 44.331 60.066 -62.507 1.00 130.55 56 LEU F N 1
ATOM 6105 C CA . LEU F 2 56 ? 44.379 61.339 -63.208 1.00 134.98 56 LEU F CA 1
ATOM 6106 C C . LEU F 2 56 ? 44.528 61.094 -64.716 1.00 144.95 56 LEU F C 1
ATOM 6107 O O . LEU F 2 56 ? 43.827 61.708 -65.526 1.00 147.34 56 LEU F O 1
ATOM 6112 N N . SER F 2 57 ? 45.434 60.182 -65.075 1.00 147.20 57 SER F N 1
ATOM 6113 C CA . SER F 2 57 ? 45.686 59.804 -66.466 1.00 149.55 57 SER F CA 1
ATOM 6114 C C . SER F 2 57 ? 44.432 59.788 -67.346 1.00 153.45 57 SER F C 1
ATOM 6115 O O . SER F 2 57 ? 44.422 60.362 -68.439 1.00 156.03 57 SER F O 1
ATOM 6118 N N . ASP F 2 58 ? 43.385 59.116 -66.872 1.00 153.00 58 ASP F N 1
ATOM 6119 C CA . ASP F 2 58 ? 42.147 58.959 -67.636 1.00 153.39 58 ASP F CA 1
ATOM 6120 C C . ASP F 2 58 ? 41.619 60.297 -68.124 1.00 151.65 58 ASP F C 1
ATOM 6121 O O . ASP F 2 58 ? 41.464 60.522 -69.328 1.00 152.39 58 ASP F O 1
ATOM 6126 N N . TYR F 2 59 ? 41.346 61.184 -67.175 1.00 146.97 59 TYR F N 1
ATOM 6127 C CA . TYR F 2 59 ? 40.800 62.494 -67.484 1.00 145.03 59 TYR F CA 1
ATOM 6128 C C . TYR F 2 59 ? 41.852 63.440 -68.054 1.00 146.30 59 TYR F C 1
ATOM 6129 O O . TYR F 2 59 ? 41.679 64.658 -68.033 1.00 146.56 59 TYR F O 1
ATOM 6138 N N . ASN F 2 60 ? 42.932 62.870 -68.576 1.00 147.10 60 ASN F N 1
ATOM 6139 C CA . ASN F 2 60 ? 44.033 63.659 -69.117 1.00 147.45 60 ASN F CA 1
ATOM 6140 C C . ASN F 2 60 ? 44.353 64.883 -68.257 1.00 141.41 60 ASN F C 1
ATOM 6141 O O . ASN F 2 60 ? 44.285 66.029 -68.718 1.00 133.11 60 ASN F O 1
ATOM 6146 N N . ILE F 2 61 ? 44.692 64.618 -66.998 1.00 144.28 61 ILE F N 1
ATOM 6147 C CA . ILE F 2 61 ? 45.111 65.655 -66.061 1.00 143.38 61 ILE F CA 1
ATOM 6148 C C . ILE F 2 61 ? 46.607 65.939 -66.231 1.00 141.80 61 ILE F C 1
ATOM 6149 O O . ILE F 2 61 ? 47.453 65.238 -65.671 1.00 140.77 61 ILE F O 1
ATOM 6154 N N . GLN F 2 62 ? 46.932 66.962 -67.014 1.00 140.45 62 GLN F N 1
ATOM 6155 C CA . GLN F 2 62 ? 48.326 67.317 -67.242 1.00 141.42 62 GLN F CA 1
ATOM 6156 C C . GLN F 2 62 ? 48.906 68.018 -66.013 1.00 134.35 62 GLN F C 1
ATOM 6157 O O . GLN F 2 62 ? 48.172 68.618 -65.233 1.00 132.05 62 GLN F O 1
ATOM 6163 N N . LYS F 2 63 ? 50.222 67.933 -65.845 1.00 134.05 63 LYS F N 1
ATOM 6164 C CA . LYS F 2 63 ? 50.910 68.605 -64.745 1.00 134.16 63 LYS F CA 1
ATOM 6165 C C . LYS F 2 63 ? 50.497 70.070 -64.641 1.00 134.44 63 LYS F C 1
ATOM 6166 O O . LYS F 2 63 ? 50.651 70.831 -65.597 1.00 130.95 63 LYS F O 1
ATOM 6172 N N . GLU F 2 64 ? 49.969 70.451 -63.479 1.00 137.32 64 GLU F N 1
ATOM 6173 C CA . GLU F 2 64 ? 49.599 71.838 -63.191 1.00 140.89 64 GLU F CA 1
ATOM 6174 C C . GLU F 2 64 ? 48.115 72.113 -63.456 1.00 136.50 64 GLU F C 1
ATOM 6175 O O . GLU F 2 64 ? 47.612 73.194 -63.150 1.00 134.84 64 GLU F O 1
ATOM 6181 N N . SER F 2 65 ? 47.415 71.127 -64.011 1.00 135.23 65 SER F N 1
ATOM 6182 C CA . SER F 2 65 ? 46.002 71.288 -64.340 1.00 135.67 65 SER F CA 1
ATOM 6183 C C . SER F 2 65 ? 45.179 71.736 -63.136 1.00 135.19 65 SER F C 1
ATOM 6184 O O . SER F 2 65 ? 45.129 71.052 -62.112 1.00 134.49 65 SER F O 1
ATOM 6187 N N . THR F 2 66 ? 44.536 72.891 -63.270 1.00 133.87 66 THR F N 1
ATOM 6188 C CA . THR F 2 66 ? 43.733 73.450 -62.190 1.00 130.67 66 THR F CA 1
ATOM 6189 C C . THR F 2 66 ? 42.306 72.901 -62.214 1.00 130.96 66 THR F C 1
ATOM 6190 O O . THR F 2 66 ? 41.610 72.970 -63.234 1.00 134.98 66 THR F O 1
ATOM 6194 N N . LEU F 2 67 ? 41.876 72.351 -61.084 1.00 124.07 67 LEU F N 1
ATOM 6195 C CA . LEU F 2 67 ? 40.575 71.696 -61.010 1.00 119.03 67 LEU F CA 1
ATOM 6196 C C . LEU F 2 67 ? 39.712 72.162 -59.828 1.00 112.01 67 LEU F C 1
ATOM 6197 O O . LEU F 2 67 ? 40.222 72.576 -58.787 1.00 107.78 67 LEU F O 1
ATOM 6202 N N . HIS F 2 68 ? 38.399 72.088 -60.014 1.00 124.33 68 HIS F N 1
ATOM 6203 C CA . HIS F 2 68 ? 37.439 72.715 -59.112 1.00 121.71 68 HIS F CA 1
ATOM 6204 C C . HIS F 2 68 ? 36.939 71.781 -58.023 1.00 117.39 68 HIS F C 1
ATOM 6205 O O . HIS F 2 68 ? 36.441 70.693 -58.302 1.00 119.57 68 HIS F O 1
ATOM 6212 N N . LEU F 2 69 ? 37.057 72.223 -56.778 1.00 111.85 69 LEU F N 1
ATOM 6213 C CA . LEU F 2 69 ? 36.584 71.434 -55.655 1.00 104.86 69 LEU F CA 1
ATOM 6214 C C . LEU F 2 69 ? 35.259 71.975 -55.167 1.00 102.62 69 LEU F C 1
ATOM 6215 O O . LEU F 2 69 ? 35.208 72.994 -54.481 1.00 109.22 69 LEU F O 1
ATOM 6220 N N . VAL F 2 70 ? 34.180 71.301 -55.538 1.00 100.02 70 VAL F N 1
ATOM 6221 C CA . VAL F 2 70 ? 32.868 71.659 -55.027 1.00 101.83 70 VAL F CA 1
ATOM 6222 C C . VAL F 2 70 ? 32.590 70.862 -53.758 1.00 105.04 70 VAL F C 1
ATOM 6223 O O . VAL F 2 70 ? 32.603 69.630 -53.786 1.00 111.04 70 VAL F O 1
ATOM 6227 N N . LEU F 2 71 ? 32.359 71.563 -52.649 1.00 97.60 71 LEU F N 1
ATOM 6228 C CA . LEU F 2 71 ? 32.093 70.910 -51.367 1.00 98.18 71 LEU F CA 1
ATOM 6229 C C . LEU F 2 71 ? 30.595 70.699 -51.137 1.00 100.91 71 LEU F C 1
ATOM 6230 O O . LEU F 2 71 ? 29.788 71.582 -51.422 1.00 108.44 71 LEU F O 1
ATOM 6235 N N . ARG F 2 72 ? 30.215 69.534 -50.623 1.00 96.08 72 ARG F N 1
ATOM 6236 C CA . ARG F 2 72 ? 28.799 69.276 -50.389 1.00 104.50 72 ARG F CA 1
ATOM 6237 C C . ARG F 2 72 ? 28.470 68.795 -48.976 1.00 99.20 72 ARG F C 1
ATOM 6238 O O . ARG F 2 72 ? 28.898 67.724 -48.537 1.00 100.22 72 ARG F O 1
ATOM 6246 N N . LEU F 2 73 ? 27.696 69.607 -48.272 1.00 89.79 73 LEU F N 1
ATOM 6247 C CA . LEU F 2 73 ? 27.323 69.309 -46.903 1.00 84.74 73 LEU F CA 1
ATOM 6248 C C . LEU F 2 73 ? 26.044 70.068 -46.575 1.00 86.92 73 LEU F C 1
ATOM 6249 O O . LEU F 2 73 ? 26.048 71.295 -46.482 1.00 88.02 73 LEU F O 1
ATOM 6254 N N . ARG F 2 74 ? 24.946 69.335 -46.431 1.00 86.65 74 ARG F N 1
ATOM 6255 C CA . ARG F 2 74 ? 23.651 69.952 -46.175 1.00 86.82 74 ARG F CA 1
ATOM 6256 C C . ARG F 2 74 ? 23.367 70.100 -44.683 1.00 85.40 74 ARG F C 1
ATOM 6257 O O . ARG F 2 74 ? 23.912 69.369 -43.859 1.00 86.81 74 ARG F O 1
ATOM 6265 N N . GLY F 2 75 ? 22.511 71.056 -44.342 1.00 79.78 75 GLY F N 1
ATOM 6266 C CA . GLY F 2 75 ? 22.127 71.282 -42.966 1.00 69.57 75 GLY F CA 1
ATOM 6267 C C . GLY F 2 75 ? 20.773 71.954 -42.876 1.00 76.50 75 GLY F C 1
ATOM 6268 O O . GLY F 2 75 ? 20.541 72.987 -43.509 1.00 82.48 75 GLY F O 1
ATOM 6272 N N . GLY G 1 1 ? 1.184 85.436 -51.695 1.00 122.43 1 GLY G N 1
ATOM 6273 C CA . GLY G 1 1 ? 1.795 86.571 -51.027 1.00 124.01 1 GLY G CA 1
ATOM 6274 C C . GLY G 1 1 ? 2.757 87.308 -51.938 1.00 123.48 1 GLY G C 1
ATOM 6275 O O . GLY G 1 1 ? 3.517 88.177 -51.495 1.00 124.40 1 GLY G O 1
ATOM 6284 N N . ASP G 1 3 ? 3.726 89.896 -54.618 1.00 165.23 3 ASP G N 1
ATOM 6285 C CA . ASP G 1 3 ? 3.458 91.115 -55.355 1.00 161.69 3 ASP G CA 1
ATOM 6286 C C . ASP G 1 3 ? 4.419 91.115 -56.532 1.00 156.99 3 ASP G C 1
ATOM 6287 O O . ASP G 1 3 ? 5.242 90.209 -56.658 1.00 153.48 3 ASP G O 1
ATOM 6292 N N . PHE G 1 4 ? 4.318 92.118 -57.394 1.00 157.38 4 PHE G N 1
ATOM 6293 C CA . PHE G 1 4 ? 5.188 92.206 -58.561 1.00 158.42 4 PHE G CA 1
ATOM 6294 C C . PHE G 1 4 ? 6.429 93.024 -58.247 1.00 144.87 4 PHE G C 1
ATOM 6295 O O . PHE G 1 4 ? 7.540 92.658 -58.625 1.00 143.95 4 PHE G O 1
ATOM 6303 N N . ILE G 1 5 ? 6.228 94.140 -57.557 1.00 133.09 5 ILE G N 1
ATOM 6304 C CA . ILE G 1 5 ? 7.329 95.008 -57.171 1.00 124.64 5 ILE G CA 1
ATOM 6305 C C . ILE G 1 5 ? 7.460 95.070 -55.662 1.00 117.10 5 ILE G C 1
ATOM 6306 O O . ILE G 1 5 ? 6.471 95.188 -54.946 1.00 119.93 5 ILE G O 1
ATOM 6311 N N . PHE G 1 6 ? 8.690 94.986 -55.181 1.00 108.80 6 PHE G N 1
ATOM 6312 C CA . PHE G 1 6 ? 8.941 94.962 -53.752 1.00 103.40 6 PHE G CA 1
ATOM 6313 C C . PHE G 1 6 ? 9.143 96.367 -53.214 1.00 103.34 6 PHE G C 1
ATOM 6314 O O . PHE G 1 6 ? 10.133 97.026 -53.529 1.00 107.83 6 PHE G O 1
ATOM 6322 N N . HIS G 1 7 ? 8.204 96.828 -52.401 1.00 97.29 7 HIS G N 1
ATOM 6323 C CA . HIS G 1 7 ? 8.278 98.183 -51.888 1.00 94.14 7 HIS G CA 1
ATOM 6324 C C . HIS G 1 7 ? 8.224 98.189 -50.375 1.00 92.36 7 HIS G C 1
ATOM 6325 O O . HIS G 1 7 ? 7.313 97.627 -49.775 1.00 93.37 7 HIS G O 1
ATOM 6332 N N . GLU G 1 8 ? 9.208 98.834 -49.763 1.00 89.65 8 GLU G N 1
ATOM 6333 C CA . GLU G 1 8 ? 9.320 98.842 -48.316 1.00 88.21 8 GLU G CA 1
ATOM 6334 C C . GLU G 1 8 ? 9.060 100.242 -47.765 1.00 92.42 8 GLU G C 1
ATOM 6335 O O . GLU G 1 8 ? 9.913 101.127 -47.856 1.00 90.87 8 GLU G O 1
ATOM 6341 N N . LYS G 1 9 ? 7.869 100.436 -47.204 1.00 96.20 9 LYS G N 1
ATOM 6342 C CA . LYS G 1 9 ? 7.480 101.728 -46.657 1.00 95.43 9 LYS G CA 1
ATOM 6343 C C . LYS G 1 9 ? 8.381 102.097 -45.496 1.00 94.82 9 LYS G C 1
ATOM 6344 O O . LYS G 1 9 ? 8.760 101.249 -44.694 1.00 92.30 9 LYS G O 1
ATOM 6350 N N . GLN G 1 10 ? 8.736 103.370 -45.416 1.00 97.21 10 GLN G N 1
ATOM 6351 C CA . GLN G 1 10 ? 9.629 103.829 -44.370 1.00 91.72 10 GLN G CA 1
ATOM 6352 C C . GLN G 1 10 ? 8.858 104.420 -43.228 1.00 92.58 10 GLN G C 1
ATOM 6353 O O . GLN G 1 10 ? 8.260 105.486 -43.358 1.00 91.62 10 GLN G O 1
ATOM 6359 N N . GLU G 1 11 ? 8.868 103.724 -42.103 1.00 102.07 11 GLU G N 1
ATOM 6360 C CA . GLU G 1 11 ? 8.483 104.355 -40.858 1.00 110.68 11 GLU G CA 1
ATOM 6361 C C . GLU G 1 11 ? 9.776 104.675 -40.115 1.00 110.67 11 GLU G C 1
ATOM 6362 O O . GLU G 1 11 ? 10.754 103.911 -40.189 1.00 114.62 11 GLU G O 1
ATOM 6368 N N . GLY G 1 12 ? 9.794 105.815 -39.427 1.00 99.64 12 GLY G N 1
ATOM 6369 C CA . GLY G 1 12 ? 10.994 106.265 -38.747 1.00 92.68 12 GLY G CA 1
ATOM 6370 C C . GLY G 1 12 ? 11.998 106.862 -39.715 1.00 88.72 12 GLY G C 1
ATOM 6371 O O . GLY G 1 12 ? 11.625 107.359 -40.777 1.00 85.80 12 GLY G O 1
ATOM 6372 N N . PHE G 1 13 ? 13.275 106.807 -39.357 1.00 85.58 13 PHE G N 1
ATOM 6373 C CA . PHE G 1 13 ? 14.314 107.430 -40.163 1.00 85.14 13 PHE G CA 1
ATOM 6374 C C . PHE G 1 13 ? 15.211 106.408 -40.838 1.00 84.11 13 PHE G C 1
ATOM 6375 O O . PHE G 1 13 ? 16.379 106.684 -41.084 1.00 85.95 13 PHE G O 1
ATOM 6383 N N . LEU G 1 14 ? 14.681 105.228 -41.131 1.00 85.14 14 LEU G N 1
ATOM 6384 C CA . LEU G 1 14 ? 15.521 104.125 -41.593 1.00 81.99 14 LEU G CA 1
ATOM 6385 C C . LEU G 1 14 ? 15.703 104.075 -43.112 1.00 86.93 14 LEU G C 1
ATOM 6386 O O . LEU G 1 14 ? 15.674 102.999 -43.701 1.00 95.41 14 LEU G O 1
ATOM 6391 N N . CYS G 1 15 ? 15.917 105.225 -43.745 1.00 82.17 15 CYS G N 1
ATOM 6392 C CA . CYS G 1 15 ? 15.912 105.299 -45.210 1.00 77.41 15 CYS G CA 1
ATOM 6393 C C . CYS G 1 15 ? 16.966 104.412 -45.874 1.00 82.82 15 CYS G C 1
ATOM 6394 O O . CYS G 1 15 ? 16.648 103.633 -46.774 1.00 84.05 15 CYS G O 1
ATOM 6397 N N . ALA G 1 16 ? 18.215 104.525 -45.428 1.00 85.73 16 ALA G N 1
ATOM 6398 C CA . ALA G 1 16 ? 19.322 103.768 -46.023 1.00 81.22 16 ALA G CA 1
ATOM 6399 C C . ALA G 1 16 ? 19.011 102.280 -46.152 1.00 76.56 16 ALA G C 1
ATOM 6400 O O . ALA G 1 16 ? 19.328 101.654 -47.160 1.00 73.72 16 ALA G O 1
ATOM 6402 N N . GLN G 1 17 ? 18.398 101.713 -45.121 1.00 77.64 17 GLN G N 1
ATOM 6403 C CA . GLN G 1 17 ? 17.986 100.316 -45.173 1.00 78.23 17 GLN G CA 1
ATOM 6404 C C . GLN G 1 17 ? 16.932 100.084 -46.258 1.00 80.62 17 GLN G C 1
ATOM 6405 O O . GLN G 1 17 ? 17.139 99.281 -47.173 1.00 82.20 17 GLN G O 1
ATOM 6411 N N . HIS G 1 18 ? 15.803 100.782 -46.149 1.00 75.58 18 HIS G N 1
ATOM 6412 C CA . HIS G 1 18 ? 14.728 100.638 -47.123 1.00 76.81 18 HIS G CA 1
ATOM 6413 C C . HIS G 1 18 ? 15.272 100.837 -48.530 1.00 84.43 18 HIS G C 1
ATOM 6414 O O . HIS G 1 18 ? 14.998 100.052 -49.445 1.00 89.12 18 HIS G O 1
ATOM 6421 N N . CYS G 1 19 ? 16.047 101.902 -48.690 1.00 81.80 19 CYS G N 1
ATOM 6422 C CA . CYS G 1 19 ? 16.640 102.240 -49.970 1.00 78.99 19 CYS G CA 1
ATOM 6423 C C . CYS G 1 19 ? 17.340 101.020 -50.559 1.00 81.93 19 CYS G C 1
ATOM 6424 O O . CYS G 1 19 ? 17.043 100.594 -51.678 1.00 84.02 19 CYS G O 1
ATOM 6427 N N . LEU G 1 20 ? 18.259 100.452 -49.785 1.00 80.46 20 LEU G N 1
ATOM 6428 C CA . LEU G 1 20 ? 18.957 99.242 -50.190 1.00 74.38 20 LEU G CA 1
ATOM 6429 C C . LEU G 1 20 ? 17.987 98.138 -50.579 1.00 74.37 20 LEU G C 1
ATOM 6430 O O . LEU G 1 20 ? 18.034 97.630 -51.691 1.00 73.74 20 LEU G O 1
ATOM 6435 N N . ASN G 1 21 ? 17.101 97.778 -49.658 1.00 75.22 21 ASN G N 1
ATOM 6436 C CA . ASN G 1 21 ? 16.157 96.692 -49.887 1.00 75.40 21 ASN G CA 1
ATOM 6437 C C . ASN G 1 21 ? 15.292 96.854 -51.147 1.00 81.15 21 ASN G C 1
ATOM 6438 O O . ASN G 1 21 ? 15.086 95.896 -51.897 1.00 81.07 21 ASN G O 1
ATOM 6443 N N . ASN G 1 22 ? 14.789 98.060 -51.384 1.00 83.30 22 ASN G N 1
ATOM 6444 C CA . ASN G 1 22 ? 13.968 98.308 -52.567 1.00 88.67 22 ASN G CA 1
ATOM 6445 C C . ASN G 1 22 ? 14.733 98.089 -53.871 1.00 90.48 22 ASN G C 1
ATOM 6446 O O . ASN G 1 22 ? 14.220 97.487 -54.822 1.00 91.44 22 ASN G O 1
ATOM 6451 N N . LEU G 1 23 ? 15.961 98.591 -53.911 1.00 87.59 23 LEU G N 1
ATOM 6452 C CA . LEU G 1 23 ? 16.837 98.351 -55.045 1.00 86.72 23 LEU G CA 1
ATOM 6453 C C . LEU G 1 23 ? 17.017 96.852 -55.249 1.00 86.76 23 LEU G C 1
ATOM 6454 O O . LEU G 1 23 ? 16.797 96.338 -56.340 1.00 92.93 23 LEU G O 1
ATOM 6459 N N . LEU G 1 24 ? 17.404 96.156 -54.186 1.00 85.21 24 LEU G N 1
ATOM 6460 C CA . LEU G 1 24 ? 17.693 94.728 -54.256 1.00 82.16 24 LEU G CA 1
ATOM 6461 C C . LEU G 1 24 ? 16.432 93.878 -54.377 1.00 84.30 24 LEU G C 1
ATOM 6462 O O . LEU G 1 24 ? 16.497 92.700 -54.738 1.00 82.12 24 LEU G O 1
ATOM 6467 N N . GLN G 1 25 ? 15.286 94.478 -54.073 1.00 85.59 25 GLN G N 1
ATOM 6468 C CA . GLN G 1 25 ? 14.001 93.813 -54.249 1.00 86.75 25 GLN G CA 1
ATOM 6469 C C . GLN G 1 25 ? 13.808 92.653 -53.292 1.00 89.95 25 GLN G C 1
ATOM 6470 O O . GLN G 1 25 ? 13.364 91.570 -53.685 1.00 92.93 25 GLN G O 1
ATOM 6476 N N . GLY G 1 26 ? 14.141 92.901 -52.031 1.00 85.50 26 GLY G N 1
ATOM 6477 C CA . GLY G 1 26 ? 13.949 91.933 -50.970 1.00 80.91 26 GLY G CA 1
ATOM 6478 C C . GLY G 1 26 ? 14.376 92.485 -49.619 1.00 72.91 26 GLY G C 1
ATOM 6479 O O . GLY G 1 26 ? 14.997 93.546 -49.531 1.00 66.39 26 GLY G O 1
ATOM 6480 N N . GLU G 1 27 ? 14.043 91.764 -48.557 1.00 73.77 27 GLU G N 1
ATOM 6481 C CA . GLU G 1 27 ? 14.432 92.192 -47.225 1.00 81.63 27 GLU G CA 1
ATOM 6482 C C . GLU G 1 27 ? 15.867 91.775 -46.985 1.00 82.31 27 GLU G C 1
ATOM 6483 O O . GLU G 1 27 ? 16.125 90.849 -46.223 1.00 87.99 27 GLU G O 1
ATOM 6489 N N . TYR G 1 28 ? 16.801 92.452 -47.641 1.00 78.98 28 TYR G N 1
ATOM 6490 C CA . TYR G 1 28 ? 18.200 92.039 -47.582 1.00 81.59 28 TYR G CA 1
ATOM 6491 C C . TYR G 1 28 ? 18.900 92.585 -46.345 1.00 82.20 28 TYR G C 1
ATOM 6492 O O . TYR G 1 28 ? 19.620 91.861 -45.652 1.00 85.57 28 TYR G O 1
ATOM 6501 N N . PHE G 1 29 ? 18.673 93.856 -46.054 1.00 74.42 29 PHE G N 1
ATOM 6502 C CA . PHE G 1 29 ? 19.394 94.487 -44.967 1.00 72.42 29 PHE G CA 1
ATOM 6503 C C . PHE G 1 29 ? 18.532 94.803 -43.747 1.00 78.25 29 PHE G C 1
ATOM 6504 O O . PHE G 1 29 ? 17.344 95.123 -43.853 1.00 83.25 29 PHE G O 1
ATOM 6512 N N . SER G 1 30 ? 19.155 94.698 -42.582 1.00 75.33 30 SER G N 1
ATOM 6513 C CA . SER G 1 30 ? 18.499 95.000 -41.323 1.00 71.12 30 SER G CA 1
ATOM 6514 C C . SER G 1 30 ? 19.350 95.990 -40.540 1.00 64.98 30 SER G C 1
ATOM 6515 O O . SER G 1 30 ? 20.548 96.119 -40.781 1.00 63.95 30 SER G O 1
ATOM 6518 N N . PRO G 1 31 ? 18.730 96.691 -39.590 1.00 59.21 31 PRO G N 1
ATOM 6519 C CA . PRO G 1 31 ? 19.400 97.731 -38.811 1.00 54.24 31 PRO G CA 1
ATOM 6520 C C . PRO G 1 31 ? 20.728 97.252 -38.257 1.00 57.43 31 PRO G C 1
ATOM 6521 O O . PRO G 1 31 ? 21.741 97.900 -38.482 1.00 61.37 31 PRO G O 1
ATOM 6525 N N . VAL G 1 32 ? 20.717 96.126 -37.547 1.00 64.84 32 VAL G N 1
ATOM 6526 C CA . VAL G 1 32 ? 21.929 95.578 -36.941 1.00 63.63 32 VAL G CA 1
ATOM 6527 C C . VAL G 1 32 ? 23.032 95.389 -37.976 1.00 68.32 32 VAL G C 1
ATOM 6528 O O . VAL G 1 32 ? 24.212 95.574 -37.683 1.00 72.19 32 VAL G O 1
ATOM 6532 N N . GLU G 1 33 ? 22.632 95.021 -39.188 1.00 65.63 33 GLU G N 1
ATOM 6533 C CA . GLU G 1 33 ? 23.572 94.693 -40.237 1.00 70.46 33 GLU G CA 1
ATOM 6534 C C . GLU G 1 33 ? 24.282 95.970 -40.662 1.00 76.28 33 GLU G C 1
ATOM 6535 O O . GLU G 1 33 ? 25.509 96.031 -40.668 1.00 75.68 33 GLU G O 1
ATOM 6541 N N . LEU G 1 34 ? 23.503 96.998 -40.991 1.00 82.83 34 LEU G N 1
ATOM 6542 C CA . LEU G 1 34 ? 24.056 98.297 -41.369 1.00 76.38 34 LEU G CA 1
ATOM 6543 C C . LEU G 1 34 ? 24.921 98.856 -40.251 1.00 69.96 34 LEU G C 1
ATOM 6544 O O . LEU G 1 34 ? 25.994 99.396 -40.494 1.00 71.09 34 LEU G O 1
ATOM 6549 N N . ALA G 1 35 ? 24.448 98.725 -39.021 1.00 62.69 35 ALA G N 1
ATOM 6550 C CA . ALA G 1 35 ? 25.202 99.216 -37.877 1.00 64.27 35 ALA G CA 1
ATOM 6551 C C . ALA G 1 35 ? 26.622 98.681 -37.933 1.00 66.95 35 ALA G C 1
ATOM 6552 O O . ALA G 1 35 ? 27.585 99.445 -37.929 1.00 72.50 35 ALA G O 1
ATOM 6554 N N . SER G 1 36 ? 26.742 97.361 -38.006 1.00 62.93 36 SER G N 1
ATOM 6555 C CA . SER G 1 36 ? 28.047 96.709 -37.973 1.00 65.10 36 SER G CA 1
ATOM 6556 C C . SER G 1 36 ? 28.963 97.071 -39.141 1.00 66.55 36 SER G C 1
ATOM 6557 O O . SER G 1 36 ? 30.180 96.995 -39.013 1.00 71.08 36 SER G O 1
ATOM 6560 N N . ILE G 1 37 ? 28.386 97.458 -40.273 1.00 61.61 37 ILE G N 1
ATOM 6561 C CA . ILE G 1 37 ? 29.184 97.956 -41.382 1.00 65.99 37 ILE G CA 1
ATOM 6562 C C . ILE G 1 37 ? 29.735 99.324 -41.021 1.00 76.41 37 ILE G C 1
ATOM 6563 O O . ILE G 1 37 ? 30.937 99.580 -41.131 1.00 77.25 37 ILE G O 1
ATOM 6568 N N . ALA G 1 38 ? 28.831 100.203 -40.601 1.00 80.32 38 ALA G N 1
ATOM 6569 C CA . ALA G 1 38 ? 29.198 101.523 -40.125 1.00 76.40 38 ALA G CA 1
ATOM 6570 C C . ALA G 1 38 ? 30.392 101.393 -39.206 1.00 79.94 38 ALA G C 1
ATOM 6571 O O . ALA G 1 38 ? 31.394 102.090 -39.382 1.00 81.25 38 ALA G O 1
ATOM 6573 N N . HIS G 1 39 ? 30.283 100.478 -38.242 1.00 77.57 39 HIS G N 1
ATOM 6574 C CA . HIS G 1 39 ? 31.302 100.313 -37.206 1.00 82.83 39 HIS G CA 1
ATOM 6575 C C . HIS G 1 39 ? 32.664 99.896 -37.756 1.00 87.83 39 HIS G C 1
ATOM 6576 O O . HIS G 1 39 ? 33.694 100.354 -37.270 1.00 91.55 39 HIS G O 1
ATOM 6583 N N . GLN G 1 40 ? 32.676 99.035 -38.769 1.00 90.38 40 GLN G N 1
ATOM 6584 C CA . GLN G 1 40 ? 33.930 98.651 -39.401 1.00 90.17 40 GLN G CA 1
ATOM 6585 C C . GLN G 1 40 ? 34.555 99.878 -40.026 1.00 92.00 40 GLN G C 1
ATOM 6586 O O . GLN G 1 40 ? 35.719 100.189 -39.781 1.00 95.92 40 GLN G O 1
ATOM 6592 N N . LEU G 1 41 ? 33.767 100.579 -40.833 1.00 89.06 41 LEU G N 1
ATOM 6593 C CA . LEU G 1 41 ? 34.244 101.782 -41.492 1.00 86.12 41 LEU G CA 1
ATOM 6594 C C . LEU G 1 41 ? 34.848 102.735 -40.470 1.00 81.65 41 LEU G C 1
ATOM 6595 O O . LEU G 1 41 ? 35.864 103.367 -40.728 1.00 86.45 41 LEU G O 1
ATOM 6600 N N . ASP G 1 42 ? 34.233 102.821 -39.301 1.00 79.63 42 ASP G N 1
ATOM 6601 C CA . ASP G 1 42 ? 34.740 103.691 -38.251 1.00 84.46 42 ASP G CA 1
ATOM 6602 C C . ASP G 1 42 ? 36.113 103.244 -37.788 1.00 90.17 42 ASP G C 1
ATOM 6603 O O . ASP G 1 42 ? 37.024 104.058 -37.660 1.00 94.51 42 ASP G O 1
ATOM 6608 N N . GLU G 1 43 ? 36.260 101.950 -37.531 1.00 92.19 43 GLU G N 1
ATOM 6609 C CA . GLU G 1 43 ? 37.534 101.410 -37.072 1.00 100.82 43 GLU G CA 1
ATOM 6610 C C . GLU G 1 43 ? 38.660 101.762 -38.033 1.00 102.90 43 GLU G C 1
ATOM 6611 O O . GLU G 1 43 ? 39.756 102.131 -37.614 1.00 107.08 43 GLU G O 1
ATOM 6617 N N . GLU G 1 44 ? 38.385 101.640 -39.326 1.00 97.70 44 GLU G N 1
ATOM 6618 C CA . GLU G 1 44 ? 39.368 101.970 -40.343 1.00 95.26 44 GLU G CA 1
ATOM 6619 C C . GLU G 1 44 ? 39.828 103.426 -40.235 1.00 97.42 44 GLU G C 1
ATOM 6620 O O . GLU G 1 44 ? 41.022 103.714 -40.338 1.00 95.43 44 GLU G O 1
ATOM 6626 N N . GLU G 1 45 ? 38.883 104.342 -40.032 1.00 99.45 45 GLU G N 1
ATOM 6627 C CA . GLU G 1 45 ? 39.226 105.749 -39.858 1.00 97.22 45 GLU G CA 1
ATOM 6628 C C . GLU G 1 45 ? 39.989 105.969 -38.553 1.00 97.60 45 GLU G C 1
ATOM 6629 O O . GLU G 1 45 ? 40.907 106.782 -38.505 1.00 106.03 45 GLU G O 1
ATOM 6635 N N . ARG G 1 46 ? 39.613 105.256 -37.496 1.00 136.04 46 ARG G N 1
ATOM 6636 C CA . ARG G 1 46 ? 40.324 105.387 -36.226 1.00 135.91 46 ARG G CA 1
ATOM 6637 C C . ARG G 1 46 ? 41.806 105.073 -36.412 1.00 131.56 46 ARG G C 1
ATOM 6638 O O . ARG G 1 46 ? 42.664 105.675 -35.766 1.00 132.78 46 ARG G O 1
ATOM 6654 N N . ARG G 1 48 ? 43.721 105.219 -39.479 1.00 115.65 48 ARG G N 1
ATOM 6655 C CA . ARG G 1 48 ? 44.313 106.297 -40.253 1.00 116.10 48 ARG G CA 1
ATOM 6656 C C . ARG G 1 48 ? 44.622 107.507 -39.376 1.00 116.94 48 ARG G C 1
ATOM 6657 O O . ARG G 1 48 ? 45.629 108.180 -39.571 1.00 121.49 48 ARG G O 1
ATOM 6673 N N . ALA G 1 50 ? 45.105 107.714 -35.872 1.00 127.08 50 ALA G N 1
ATOM 6674 C CA . ALA G 1 50 ? 46.038 107.541 -34.760 1.00 133.62 50 ALA G CA 1
ATOM 6675 C C . ALA G 1 50 ? 47.487 107.812 -35.163 1.00 139.88 50 ALA G C 1
ATOM 6676 O O . ALA G 1 50 ? 48.327 108.115 -34.312 1.00 138.58 50 ALA G O 1
ATOM 6678 N N . GLU G 1 51 ? 47.762 107.704 -36.461 1.00 145.44 51 GLU G N 1
ATOM 6679 C CA . GLU G 1 51 ? 49.111 107.863 -37.006 1.00 149.34 51 GLU G CA 1
ATOM 6680 C C . GLU G 1 51 ? 49.892 109.003 -36.368 1.00 145.22 51 GLU G C 1
ATOM 6681 O O . GLU G 1 51 ? 50.935 108.781 -35.746 1.00 144.35 51 GLU G O 1
ATOM 6687 N N . GLY G 1 52 ? 49.383 110.221 -36.534 1.00 139.90 52 GLY G N 1
ATOM 6688 C CA . GLY G 1 52 ? 50.082 111.410 -36.085 1.00 134.91 52 GLY G CA 1
ATOM 6689 C C . GLY G 1 52 ? 49.798 111.755 -34.642 1.00 127.33 52 GLY G C 1
ATOM 6690 O O . GLY G 1 52 ? 50.183 112.820 -34.160 1.00 125.66 52 GLY G O 1
ATOM 6691 N N . GLY G 1 53 ? 49.132 110.842 -33.946 1.00 121.09 53 GLY G N 1
ATOM 6692 C CA . GLY G 1 53 ? 48.709 111.097 -32.588 1.00 114.87 53 GLY G CA 1
ATOM 6693 C C . GLY G 1 53 ? 47.416 111.878 -32.617 1.00 111.79 53 GLY G C 1
ATOM 6694 O O . GLY G 1 53 ? 47.265 112.837 -33.377 1.00 110.86 53 GLY G O 1
ATOM 6695 N N . VAL G 1 54 ? 46.471 111.454 -31.792 1.00 113.21 54 VAL G N 1
ATOM 6696 C CA . VAL G 1 54 ? 45.178 112.113 -31.713 1.00 115.17 54 VAL G CA 1
ATOM 6697 C C . VAL G 1 54 ? 45.290 113.491 -31.043 1.00 114.94 54 VAL G C 1
ATOM 6698 O O . VAL G 1 54 ? 46.157 113.714 -30.199 1.00 113.91 54 VAL G O 1
ATOM 6702 N N . THR G 1 55 ? 44.422 114.414 -31.444 1.00 116.71 55 THR G N 1
ATOM 6703 C CA . THR G 1 55 ? 44.330 115.730 -30.816 1.00 120.39 55 THR G CA 1
ATOM 6704 C C . THR G 1 55 ? 43.574 115.645 -29.484 1.00 127.53 55 THR G C 1
ATOM 6705 O O . THR G 1 55 ? 43.016 114.598 -29.147 1.00 125.14 55 THR G O 1
ATOM 6709 N N . SER G 1 56 ? 43.546 116.745 -28.731 1.00 135.26 56 SER G N 1
ATOM 6710 C CA . SER G 1 56 ? 42.798 116.779 -27.470 1.00 137.08 56 SER G CA 1
ATOM 6711 C C . SER G 1 56 ? 41.305 116.991 -27.707 1.00 131.61 56 SER G C 1
ATOM 6712 O O . SER G 1 56 ? 40.475 116.475 -26.960 1.00 127.78 56 SER G O 1
ATOM 6715 N N . GLU G 1 57 ? 40.970 117.756 -28.743 1.00 127.95 57 GLU G N 1
ATOM 6716 C CA . GLU G 1 57 ? 39.577 117.929 -29.140 1.00 123.40 57 GLU G CA 1
ATOM 6717 C C . GLU G 1 57 ? 39.084 116.755 -29.983 1.00 122.28 57 GLU G C 1
ATOM 6718 O O . GLU G 1 57 ? 37.881 116.559 -30.143 1.00 119.80 57 GLU G O 1
ATOM 6724 N N . GLU G 1 58 ? 40.018 115.980 -30.525 1.00 125.20 58 GLU G N 1
ATOM 6725 C CA . GLU G 1 58 ? 39.669 114.811 -31.325 1.00 125.43 58 GLU G CA 1
ATOM 6726 C C . GLU G 1 58 ? 39.428 113.594 -30.431 1.00 116.81 58 GLU G C 1
ATOM 6727 O O . GLU G 1 58 ? 38.719 112.653 -30.812 1.00 111.28 58 GLU G O 1
ATOM 6733 N N . TYR G 1 59 ? 40.022 113.627 -29.239 1.00 111.42 59 TYR G N 1
ATOM 6734 C CA . TYR G 1 59 ? 39.810 112.583 -28.246 1.00 107.74 59 TYR G CA 1
ATOM 6735 C C . TYR G 1 59 ? 38.449 112.776 -27.556 1.00 100.89 59 TYR G C 1
ATOM 6736 O O . TYR G 1 59 ? 37.760 111.805 -27.226 1.00 94.52 59 TYR G O 1
ATOM 6745 N N . LEU G 1 60 ? 38.065 114.034 -27.357 1.00 95.73 60 LEU G N 1
ATOM 6746 C CA . LEU G 1 60 ? 36.755 114.367 -26.801 1.00 94.83 60 LEU G CA 1
ATOM 6747 C C . LEU G 1 60 ? 35.656 114.082 -27.836 1.00 96.50 60 LEU G C 1
ATOM 6748 O O . LEU G 1 60 ? 34.549 113.667 -27.491 1.00 91.26 60 LEU G O 1
ATOM 6753 N N . ALA G 1 61 ? 35.976 114.297 -29.110 1.00 102.34 61 ALA G N 1
ATOM 6754 C CA . ALA G 1 61 ? 35.032 114.054 -30.197 1.00 105.09 61 ALA G CA 1
ATOM 6755 C C . ALA G 1 61 ? 34.928 112.566 -30.471 1.00 100.70 61 ALA G C 1
ATOM 6756 O O . ALA G 1 61 ? 33.973 112.105 -31.102 1.00 95.94 61 ALA G O 1
ATOM 6758 N N . PHE G 1 62 ? 35.934 111.830 -30.000 1.00 102.20 62 PHE G N 1
ATOM 6759 C CA . PHE G 1 62 ? 35.915 110.369 -30.000 1.00 97.67 62 PHE G CA 1
ATOM 6760 C C . PHE G 1 62 ? 35.165 109.800 -28.777 1.00 92.52 62 PHE G C 1
ATOM 6761 O O . PHE G 1 62 ? 34.411 108.833 -28.900 1.00 85.36 62 PHE G O 1
ATOM 6769 N N . LEU G 1 63 ? 35.370 110.406 -27.606 1.00 92.68 63 LEU G N 1
ATOM 6770 C CA . LEU G 1 63 ? 34.677 109.989 -26.384 1.00 88.89 63 LEU G CA 1
ATOM 6771 C C . LEU G 1 63 ? 33.183 110.297 -26.426 1.00 85.87 63 LEU G C 1
ATOM 6772 O O . LEU G 1 63 ? 32.383 109.542 -25.884 1.00 80.03 63 LEU G O 1
ATOM 6777 N N . GLN G 1 64 ? 32.815 111.403 -27.075 1.00 89.87 64 GLN G N 1
ATOM 6778 C CA . GLN G 1 64 ? 31.416 111.848 -27.142 1.00 91.86 64 GLN G CA 1
ATOM 6779 C C . GLN G 1 64 ? 30.613 111.084 -28.189 1.00 97.79 64 GLN G C 1
ATOM 6780 O O . GLN G 1 64 ? 29.482 110.679 -27.933 1.00 100.09 64 GLN G O 1
ATOM 6786 N N . GLN G 1 65 ? 31.200 110.898 -29.366 1.00 103.34 65 GLN G N 1
ATOM 6787 C CA . GLN G 1 65 ? 30.566 110.130 -30.427 1.00 108.90 65 GLN G CA 1
ATOM 6788 C C . GLN G 1 65 ? 31.614 109.288 -31.133 1.00 110.90 65 GLN G C 1
ATOM 6789 O O . GLN G 1 65 ? 32.349 109.796 -31.983 1.00 111.43 65 GLN G O 1
ATOM 6795 N N . PRO G 1 66 ? 31.681 107.993 -30.782 1.00 114.31 66 PRO G N 1
ATOM 6796 C CA . PRO G 1 66 ? 32.718 107.106 -31.316 1.00 116.88 66 PRO G CA 1
ATOM 6797 C C . PRO G 1 66 ? 32.785 107.174 -32.836 1.00 126.01 66 PRO G C 1
ATOM 6798 O O . PRO G 1 66 ? 33.883 107.111 -33.396 1.00 127.68 66 PRO G O 1
ATOM 6802 N N . SER G 1 67 ? 31.635 107.334 -33.490 1.00 113.81 67 SER G N 1
ATOM 6803 C CA . SER G 1 67 ? 31.566 107.189 -34.948 1.00 118.78 67 SER G CA 1
ATOM 6804 C C . SER G 1 67 ? 31.194 108.419 -35.793 1.00 121.57 67 SER G C 1
ATOM 6805 O O . SER G 1 67 ? 30.496 109.337 -35.351 1.00 120.53 67 SER G O 1
ATOM 6808 N N . GLU G 1 68 ? 31.717 108.417 -37.014 1.00 123.81 68 GLU G N 1
ATOM 6809 C CA . GLU G 1 68 ? 31.090 109.083 -38.142 1.00 124.36 68 GLU G CA 1
ATOM 6810 C C . GLU G 1 68 ? 30.546 107.882 -38.886 1.00 110.98 68 GLU G C 1
ATOM 6811 O O . GLU G 1 68 ? 30.744 106.768 -38.420 1.00 108.92 68 GLU G O 1
ATOM 6817 N N . ASN G 1 69 ? 29.857 108.073 -40.004 1.00 104.85 69 ASN G N 1
ATOM 6818 C CA . ASN G 1 69 ? 29.210 106.941 -40.686 1.00 101.43 69 ASN G CA 1
ATOM 6819 C C . ASN G 1 69 ? 27.829 106.585 -40.130 1.00 95.12 69 ASN G C 1
ATOM 6820 O O . ASN G 1 69 ? 27.026 105.953 -40.813 1.00 94.50 69 ASN G O 1
ATOM 6833 N N . ASP G 1 71 ? 24.771 108.178 -37.061 1.00 113.74 71 ASP G N 1
ATOM 6834 C CA . ASP G 1 71 ? 24.324 109.007 -35.932 1.00 118.79 71 ASP G CA 1
ATOM 6835 C C . ASP G 1 71 ? 23.405 108.181 -35.062 1.00 123.79 71 ASP G C 1
ATOM 6836 O O . ASP G 1 71 ? 23.001 107.089 -35.458 1.00 124.06 71 ASP G O 1
ATOM 6841 N N . ASP G 1 72 ? 23.065 108.695 -33.883 1.00 129.76 72 ASP G N 1
ATOM 6842 C CA . ASP G 1 72 ? 22.052 108.037 -33.061 1.00 130.88 72 ASP G CA 1
ATOM 6843 C C . ASP G 1 72 ? 20.696 108.353 -33.676 1.00 129.61 72 ASP G C 1
ATOM 6844 O O . ASP G 1 72 ? 19.695 107.692 -33.390 1.00 124.42 72 ASP G O 1
ATOM 6849 N N . THR G 1 73 ? 20.684 109.370 -34.537 1.00 128.41 73 THR G N 1
ATOM 6850 C CA . THR G 1 73 ? 19.496 109.732 -35.296 1.00 120.26 73 THR G CA 1
ATOM 6851 C C . THR G 1 73 ? 19.054 108.561 -36.178 1.00 111.26 73 THR G C 1
ATOM 6852 O O . THR G 1 73 ? 17.861 108.298 -36.320 1.00 111.55 73 THR G O 1
ATOM 6856 N N . GLY G 1 74 ? 20.024 107.851 -36.750 1.00 100.13 74 GLY G N 1
ATOM 6857 C CA . GLY G 1 74 ? 19.746 106.692 -37.579 1.00 90.53 74 GLY G CA 1
ATOM 6858 C C . GLY G 1 74 ? 20.173 106.934 -39.010 1.00 89.40 74 GLY G C 1
ATOM 6859 O O . GLY G 1 74 ? 19.767 106.219 -39.923 1.00 88.29 74 GLY G O 1
ATOM 6860 N N . PHE G 1 75 ? 20.992 107.965 -39.201 1.00 89.87 75 PHE G N 1
ATOM 6861 C CA . PHE G 1 75 ? 21.494 108.340 -40.516 1.00 88.91 75 PHE G CA 1
ATOM 6862 C C . PHE G 1 75 ? 22.681 107.467 -40.880 1.00 85.73 75 PHE G C 1
ATOM 6863 O O . PHE G 1 75 ? 23.433 107.055 -40.005 1.00 91.24 75 PHE G O 1
ATOM 6871 N N . PHE G 1 76 ? 22.858 107.181 -42.163 1.00 78.64 76 PHE G N 1
ATOM 6872 C CA . PHE G 1 76 ? 24.007 106.393 -42.595 1.00 79.54 76 PHE G CA 1
ATOM 6873 C C . PHE G 1 76 ? 24.790 107.089 -43.712 1.00 88.72 76 PHE G C 1
ATOM 6874 O O . PHE G 1 76 ? 24.208 107.719 -44.604 1.00 89.34 76 PHE G O 1
ATOM 6882 N N . SER G 1 77 ? 26.113 106.977 -43.661 1.00 90.99 77 SER G N 1
ATOM 6883 C CA . SER G 1 77 ? 26.958 107.664 -44.631 1.00 92.15 77 SER G CA 1
ATOM 6884 C C . SER G 1 77 ? 27.018 106.919 -45.961 1.00 87.11 77 SER G C 1
ATOM 6885 O O . SER G 1 77 ? 26.724 105.726 -46.035 1.00 81.83 77 SER G O 1
ATOM 6888 N N . ILE G 1 78 ? 27.398 107.645 -47.007 1.00 87.03 78 ILE G N 1
ATOM 6889 C CA . ILE G 1 78 ? 27.531 107.082 -48.338 1.00 89.40 78 ILE G CA 1
ATOM 6890 C C . ILE G 1 78 ? 28.394 105.815 -48.321 1.00 92.71 78 ILE G C 1
ATOM 6891 O O . ILE G 1 78 ? 28.101 104.848 -49.020 1.00 92.92 78 ILE G O 1
ATOM 6896 N N . GLN G 1 79 ? 29.443 105.811 -47.505 1.00 93.91 79 GLN G N 1
ATOM 6897 C CA . GLN G 1 79 ? 30.360 104.675 -47.461 1.00 95.61 79 GLN G CA 1
ATOM 6898 C C . GLN G 1 79 ? 29.705 103.396 -46.941 1.00 98.29 79 GLN G C 1
ATOM 6899 O O . GLN G 1 79 ? 30.037 102.302 -47.394 1.00 100.63 79 GLN G O 1
ATOM 6905 N N . VAL G 1 80 ? 28.800 103.528 -45.974 1.00 95.66 80 VAL G N 1
ATOM 6906 C CA . VAL G 1 80 ? 28.059 102.371 -45.484 1.00 89.50 80 VAL G CA 1
ATOM 6907 C C . VAL G 1 80 ? 27.218 101.802 -46.613 1.00 93.94 80 VAL G C 1
ATOM 6908 O O . VAL G 1 80 ? 27.186 100.590 -46.825 1.00 99.10 80 VAL G O 1
ATOM 6912 N N . ILE G 1 81 ? 26.534 102.685 -47.335 1.00 89.96 81 ILE G N 1
ATOM 6913 C CA . ILE G 1 81 ? 25.778 102.280 -48.510 1.00 86.29 81 ILE G CA 1
ATOM 6914 C C . ILE G 1 81 ? 26.681 101.478 -49.444 1.00 94.08 81 ILE G C 1
ATOM 6915 O O . ILE G 1 81 ? 26.359 100.349 -49.807 1.00 102.43 81 ILE G O 1
ATOM 6920 N N . SER G 1 82 ? 27.821 102.058 -49.814 1.00 92.00 82 SER G N 1
ATOM 6921 C CA . SER G 1 82 ? 28.746 101.414 -50.747 1.00 92.22 82 SER G CA 1
ATOM 6922 C C . SER G 1 82 ? 29.164 100.019 -50.295 1.00 94.35 82 SER G C 1
ATOM 6923 O O . SER G 1 82 ? 29.027 99.048 -51.039 1.00 94.51 82 SER G O 1
ATOM 6926 N N . ASN G 1 83 ? 29.675 99.925 -49.072 1.00 94.70 83 ASN G N 1
ATOM 6927 C CA . ASN G 1 83 ? 30.162 98.659 -48.540 1.00 92.97 83 ASN G CA 1
ATOM 6928 C C . ASN G 1 83 ? 29.082 97.588 -48.441 1.00 93.71 83 ASN G C 1
ATOM 6929 O O . ASN G 1 83 ? 29.389 96.396 -48.384 1.00 101.01 83 ASN G O 1
ATOM 6934 N N . ALA G 1 84 ? 27.823 98.010 -48.415 1.00 85.47 84 ALA G N 1
ATOM 6935 C CA . ALA G 1 84 ? 26.717 97.064 -48.408 1.00 86.22 84 ALA G CA 1
ATOM 6936 C C . ALA G 1 84 ? 26.507 96.506 -49.812 1.00 93.77 84 ALA G C 1
ATOM 6937 O O . ALA G 1 84 ? 26.395 95.298 -50.004 1.00 103.27 84 ALA G O 1
ATOM 6939 N N . LEU G 1 85 ? 26.457 97.391 -50.795 1.00 89.42 85 LEU G N 1
ATOM 6940 C CA . LEU G 1 85 ? 26.272 96.961 -52.172 1.00 99.39 85 LEU G CA 1
ATOM 6941 C C . LEU G 1 85 ? 27.386 96.012 -52.609 1.00 104.50 85 LEU G C 1
ATOM 6942 O O . LEU G 1 85 ? 27.197 95.194 -53.510 1.00 105.90 85 LEU G O 1
ATOM 6947 N N . LYS G 1 86 ? 28.542 96.121 -51.961 1.00 102.92 86 LYS G N 1
ATOM 6948 C CA . LYS G 1 86 ? 29.691 95.301 -52.328 1.00 101.52 86 LYS G CA 1
ATOM 6949 C C . LYS G 1 86 ? 29.461 93.844 -51.956 1.00 91.24 86 LYS G C 1
ATOM 6950 O O . LYS G 1 86 ? 29.984 92.938 -52.595 1.00 90.67 86 LYS G O 1
ATOM 6956 N N . PHE G 1 87 ? 28.664 93.623 -50.923 1.00 83.04 87 PHE G N 1
ATOM 6957 C CA . PHE G 1 87 ? 28.247 92.278 -50.584 1.00 84.18 87 PHE G CA 1
ATOM 6958 C C . PHE G 1 87 ? 27.828 91.541 -51.851 1.00 93.59 87 PHE G C 1
ATOM 6959 O O . PHE G 1 87 ? 28.172 90.374 -52.045 1.00 98.57 87 PHE G O 1
ATOM 6967 N N . TRP G 1 88 ? 27.100 92.235 -52.722 1.00 95.85 88 TRP G N 1
ATOM 6968 C CA . TRP G 1 88 ? 26.507 91.609 -53.901 1.00 98.12 88 TRP G CA 1
ATOM 6969 C C . TRP G 1 88 ? 27.123 92.113 -55.196 1.00 104.17 88 TRP G C 1
ATOM 6970 O O . TRP G 1 88 ? 26.421 92.292 -56.196 1.00 107.72 88 TRP G O 1
ATOM 6981 N N . GLY G 1 89 ? 28.432 92.339 -55.175 1.00 103.99 89 GLY G N 1
ATOM 6982 C CA . GLY G 1 89 ? 29.145 92.827 -56.342 1.00 98.72 89 GLY G CA 1
ATOM 6983 C C . GLY G 1 89 ? 28.429 93.969 -57.034 1.00 101.16 89 GLY G C 1
ATOM 6984 O O . GLY G 1 89 ? 28.103 93.889 -58.214 1.00 108.19 89 GLY G O 1
ATOM 6985 N N . LEU G 1 90 ? 28.170 95.036 -56.293 1.00 101.24 90 LEU G N 1
ATOM 6986 C CA . LEU G 1 90 ? 27.562 96.227 -56.863 1.00 97.31 90 LEU G CA 1
ATOM 6987 C C . LEU G 1 90 ? 28.386 97.433 -56.466 1.00 95.48 90 LEU G C 1
ATOM 6988 O O . LEU G 1 90 ? 28.898 97.520 -55.352 1.00 97.59 90 LEU G O 1
ATOM 6993 N N . GLU G 1 91 ? 28.513 98.369 -57.387 1.00 99.57 91 GLU G N 1
ATOM 6994 C CA . GLU G 1 91 ? 29.399 99.496 -57.188 1.00 105.44 91 GLU G CA 1
ATOM 6995 C C . GLU G 1 91 ? 28.598 100.773 -57.324 1.00 104.12 91 GLU G C 1
ATOM 6996 O O . GLU G 1 91 ? 27.559 100.807 -57.989 1.00 100.56 91 GLU G O 1
ATOM 7002 N N . ILE G 1 92 ? 29.091 101.827 -56.695 1.00 105.09 92 ILE G N 1
ATOM 7003 C CA . ILE G 1 92 ? 28.378 103.087 -56.682 1.00 108.01 92 ILE G CA 1
ATOM 7004 C C . ILE G 1 92 ? 29.223 104.196 -57.332 1.00 116.41 92 ILE G C 1
ATOM 7005 O O . ILE G 1 92 ? 30.320 104.511 -56.871 1.00 119.72 92 ILE G O 1
ATOM 7010 N N . ILE G 1 93 ? 28.719 104.760 -58.427 1.00 120.06 93 ILE G N 1
ATOM 7011 C CA . ILE G 1 93 ? 29.449 105.785 -59.171 1.00 123.70 93 ILE G CA 1
ATOM 7012 C C . ILE G 1 93 ? 28.673 107.097 -59.243 1.00 122.88 93 ILE G C 1
ATOM 7013 O O . ILE G 1 93 ? 27.488 107.106 -59.576 1.00 122.70 93 ILE G O 1
ATOM 7018 N N . HIS G 1 94 ? 29.343 108.204 -58.936 1.00 122.93 94 HIS G N 1
ATOM 7019 C CA . HIS G 1 94 ? 28.709 109.515 -59.013 1.00 127.88 94 HIS G CA 1
ATOM 7020 C C . HIS G 1 94 ? 28.150 109.772 -60.399 1.00 136.57 94 HIS G C 1
ATOM 7021 O O . HIS G 1 94 ? 28.685 109.277 -61.386 1.00 141.38 94 HIS G O 1
ATOM 7028 N N . PHE G 1 95 ? 27.078 110.553 -60.477 1.00 138.33 95 PHE G N 1
ATOM 7029 C CA . PHE G 1 95 ? 26.477 110.871 -61.770 1.00 140.54 95 PHE G CA 1
ATOM 7030 C C . PHE G 1 95 ? 27.279 111.938 -62.512 1.00 140.95 95 PHE G C 1
ATOM 7031 O O . PHE G 1 95 ? 27.257 112.010 -63.741 1.00 137.87 95 PHE G O 1
ATOM 7039 N N . ASN G 1 96 ? 27.982 112.765 -61.747 1.00 145.42 96 ASN G N 1
ATOM 7040 C CA . ASN G 1 96 ? 28.839 113.799 -62.304 1.00 150.16 96 ASN G CA 1
ATOM 7041 C C . ASN G 1 96 ? 30.227 113.243 -62.556 1.00 146.88 96 ASN G C 1
ATOM 7042 O O . ASN G 1 96 ? 31.216 113.968 -62.485 1.00 144.28 96 ASN G O 1
ATOM 7047 N N . ASN G 1 97 ? 30.301 111.946 -62.827 1.00 146.94 97 ASN G N 1
ATOM 7048 C CA . ASN G 1 97 ? 31.579 111.313 -63.106 1.00 146.12 97 ASN G CA 1
ATOM 7049 C C . ASN G 1 97 ? 32.011 111.630 -64.527 1.00 152.51 97 ASN G C 1
ATOM 7050 O O . ASN G 1 97 ? 31.252 111.401 -65.473 1.00 156.62 97 ASN G O 1
ATOM 7055 N N . PRO G 1 98 ? 33.224 112.186 -64.684 1.00 152.45 98 PRO G N 1
ATOM 7056 C CA . PRO G 1 98 ? 33.803 112.358 -66.018 1.00 150.45 98 PRO G CA 1
ATOM 7057 C C . PRO G 1 98 ? 33.775 111.040 -66.783 1.00 150.73 98 PRO G C 1
ATOM 7058 O O . PRO G 1 98 ? 33.028 110.920 -67.752 1.00 150.71 98 PRO G O 1
ATOM 7062 N N . GLU G 1 99 ? 34.558 110.063 -66.332 1.00 151.72 99 GLU G N 1
ATOM 7063 C CA . GLU G 1 99 ? 34.648 108.764 -66.998 1.00 154.85 99 GLU G CA 1
ATOM 7064 C C . GLU G 1 99 ? 33.282 108.194 -67.385 1.00 151.17 99 GLU G C 1
ATOM 7065 O O . GLU G 1 99 ? 33.117 107.655 -68.479 1.00 152.67 99 GLU G O 1
ATOM 7071 N N . TYR G 1 100 ? 32.304 108.315 -66.492 1.00 145.59 100 TYR G N 1
ATOM 7072 C CA . TYR G 1 100 ? 30.965 107.806 -66.774 1.00 141.62 100 TYR G CA 1
ATOM 7073 C C . TYR G 1 100 ? 30.227 108.640 -67.829 1.00 143.65 100 TYR G C 1
ATOM 7074 O O . TYR G 1 100 ? 29.829 108.122 -68.874 1.00 144.47 100 TYR G O 1
ATOM 7083 N N . GLN G 1 101 ? 30.047 109.929 -67.556 1.00 143.15 101 GLN G N 1
ATOM 7084 C CA . GLN G 1 101 ? 29.302 110.790 -68.465 1.00 146.45 101 GLN G CA 1
ATOM 7085 C C . GLN G 1 101 ? 30.098 111.133 -69.726 1.00 157.48 101 GLN G C 1
ATOM 7086 O O . GLN G 1 101 ? 29.596 111.824 -70.617 1.00 160.52 101 GLN G O 1
ATOM 7092 N N . LYS G 1 102 ? 31.338 110.653 -69.800 1.00 162.79 102 LYS G N 1
ATOM 7093 C CA . LYS G 1 102 ? 32.117 110.745 -71.035 1.00 167.11 102 LYS G CA 1
ATOM 7094 C C . LYS G 1 102 ? 31.564 109.742 -72.034 1.00 163.62 102 LYS G C 1
ATOM 7095 O O . LYS G 1 102 ? 31.527 110.004 -73.237 1.00 163.70 102 LYS G O 1
ATOM 7101 N N . LEU G 1 103 ? 31.139 108.588 -71.521 1.00 157.55 103 LEU G N 1
ATOM 7102 C CA . LEU G 1 103 ? 30.400 107.617 -72.315 1.00 153.01 103 LEU G CA 1
ATOM 7103 C C . LEU G 1 103 ? 29.021 108.185 -72.618 1.00 152.60 103 LEU G C 1
ATOM 7104 O O . LEU G 1 103 ? 28.193 107.529 -73.252 1.00 147.96 103 LEU G O 1
ATOM 7109 N N . GLY G 1 104 ? 28.792 109.411 -72.148 1.00 157.71 104 GLY G N 1
ATOM 7110 C CA . GLY G 1 104 ? 27.559 110.143 -72.386 1.00 163.36 104 GLY G CA 1
ATOM 7111 C C . GLY G 1 104 ? 26.313 109.283 -72.353 1.00 166.95 104 GLY G C 1
ATOM 7112 O O . GLY G 1 104 ? 25.350 109.541 -73.077 1.00 170.86 104 GLY G O 1
ATOM 7113 N N . ILE G 1 105 ? 26.324 108.260 -71.506 1.00 162.09 105 ILE G N 1
ATOM 7114 C CA . ILE G 1 105 ? 25.245 107.288 -71.506 1.00 158.72 105 ILE G CA 1
ATOM 7115 C C . ILE G 1 105 ? 23.917 107.940 -71.156 1.00 156.36 105 ILE G C 1
ATOM 7116 O O . ILE G 1 105 ? 23.804 108.647 -70.155 1.00 155.53 105 ILE G O 1
ATOM 7121 N N . ASP G 1 106 ? 22.922 107.716 -72.008 1.00 155.74 106 ASP G N 1
ATOM 7122 C CA . ASP G 1 106 ? 21.579 108.219 -71.763 1.00 154.03 106 ASP G CA 1
ATOM 7123 C C . ASP G 1 106 ? 21.019 107.595 -70.490 1.00 149.40 106 ASP G C 1
ATOM 7124 O O . ASP G 1 106 ? 20.904 106.371 -70.376 1.00 150.01 106 ASP G O 1
ATOM 7129 N N . PRO G 1 107 ? 20.676 108.440 -69.519 1.00 141.73 107 PRO G N 1
ATOM 7130 C CA . PRO G 1 107 ? 20.168 107.936 -68.242 1.00 135.12 107 PRO G CA 1
ATOM 7131 C C . PRO G 1 107 ? 18.924 107.055 -68.393 1.00 132.31 107 PRO G C 1
ATOM 7132 O O . PRO G 1 107 ? 18.741 106.146 -67.589 1.00 133.04 107 PRO G O 1
ATOM 7136 N N . ILE G 1 108 ? 18.100 107.299 -69.408 1.00 146.87 108 ILE G N 1
ATOM 7137 C CA . ILE G 1 108 ? 16.843 106.562 -69.562 1.00 147.06 108 ILE G CA 1
ATOM 7138 C C . ILE G 1 108 ? 17.013 105.063 -69.822 1.00 151.14 108 ILE G C 1
ATOM 7139 O O . ILE G 1 108 ? 16.024 104.339 -69.947 1.00 152.21 108 ILE G O 1
ATOM 7144 N N . ASN G 1 109 ? 18.255 104.594 -69.892 1.00 153.09 109 ASN G N 1
ATOM 7145 C CA . ASN G 1 109 ? 18.508 103.192 -70.217 1.00 154.89 109 ASN G CA 1
ATOM 7146 C C . ASN G 1 109 ? 19.203 102.392 -69.112 1.00 148.86 109 ASN G C 1
ATOM 7147 O O . ASN G 1 109 ? 19.231 101.160 -69.158 1.00 146.96 109 ASN G O 1
ATOM 7152 N N . GLU G 1 110 ? 19.763 103.092 -68.129 1.00 144.26 110 GLU G N 1
ATOM 7153 C CA . GLU G 1 110 ? 20.424 102.445 -66.994 1.00 139.34 110 GLU G CA 1
ATOM 7154 C C . GLU G 1 110 ? 19.465 101.535 -66.229 1.00 136.37 110 GLU G C 1
ATOM 7155 O O . GLU G 1 110 ? 18.295 101.422 -66.586 1.00 139.53 110 GLU G O 1
ATOM 7161 N N . ARG G 1 111 ? 19.956 100.886 -65.178 1.00 131.06 111 ARG G N 1
ATOM 7162 C CA . ARG G 1 111 ? 19.109 99.973 -64.410 1.00 129.07 111 ARG G CA 1
ATOM 7163 C C . ARG G 1 111 ? 18.576 100.545 -63.097 1.00 117.95 111 ARG G C 1
ATOM 7164 O O . ARG G 1 111 ? 17.417 100.321 -62.751 1.00 115.20 111 ARG G O 1
ATOM 7172 N N . SER G 1 112 ? 19.408 101.291 -62.378 1.00 110.95 112 SER G N 1
ATOM 7173 C CA . SER G 1 112 ? 18.994 101.823 -61.087 1.00 108.04 112 SER G CA 1
ATOM 7174 C C . SER G 1 112 ? 19.797 103.034 -60.623 1.00 108.54 112 SER G C 1
ATOM 7175 O O . SER G 1 112 ? 20.980 103.167 -60.929 1.00 106.81 112 SER G O 1
ATOM 7178 N N . PHE G 1 113 ? 19.135 103.907 -59.870 1.00 110.59 113 PHE G N 1
ATOM 7179 C CA . PHE G 1 113 ? 19.767 105.090 -59.303 1.00 111.28 113 PHE G CA 1
ATOM 7180 C C . PHE G 1 113 ? 19.412 105.252 -57.837 1.00 109.87 113 PHE G C 1
ATOM 7181 O O . PHE G 1 113 ? 18.279 104.994 -57.427 1.00 113.68 113 PHE G O 1
ATOM 7189 N N . ILE G 1 114 ? 20.388 105.688 -57.052 1.00 102.66 114 ILE G N 1
ATOM 7190 C CA . ILE G 1 114 ? 20.168 105.973 -55.645 1.00 90.56 114 ILE G CA 1
ATOM 7191 C C . ILE G 1 114 ? 20.442 107.443 -55.409 1.00 91.35 114 ILE G C 1
ATOM 7192 O O . ILE G 1 114 ? 21.483 107.964 -55.811 1.00 89.28 114 ILE G O 1
ATOM 7197 N N . CYS G 1 115 ? 19.502 108.112 -54.756 1.00 95.28 115 CYS G N 1
ATOM 7198 C CA . CYS G 1 115 ? 19.564 109.559 -54.623 1.00 99.45 115 CYS G CA 1
ATOM 7199 C C . CYS G 1 115 ? 19.622 110.016 -53.173 1.00 101.01 115 CYS G C 1
ATOM 7200 O O . CYS G 1 115 ? 19.121 109.343 -52.269 1.00 100.93 115 CYS G O 1
ATOM 7203 N N . ASN G 1 116 ? 20.239 111.173 -52.965 1.00 98.67 116 ASN G N 1
ATOM 7204 C CA . ASN G 1 116 ? 20.319 111.769 -51.647 1.00 97.37 116 ASN G CA 1
ATOM 7205 C C . ASN G 1 116 ? 19.773 113.188 -51.686 1.00 98.02 116 ASN G C 1
ATOM 7206 O O . ASN G 1 116 ? 20.496 114.144 -51.965 1.00 101.84 116 ASN G O 1
ATOM 7211 N N . TYR G 1 117 ? 18.480 113.306 -51.418 1.00 93.66 117 TYR G N 1
ATOM 7212 C CA . TYR G 1 117 ? 17.787 114.581 -51.436 1.00 90.80 117 TYR G CA 1
ATOM 7213 C C . TYR G 1 117 ? 17.594 115.058 -50.000 1.00 90.56 117 TYR G C 1
ATOM 7214 O O . TYR G 1 117 ? 17.057 114.324 -49.178 1.00 93.55 117 TYR G O 1
ATOM 7223 N N . LYS G 1 118 ? 18.023 116.280 -49.695 1.00 90.11 118 LYS G N 1
ATOM 7224 C CA . LYS G 1 118 ? 17.904 116.823 -48.335 1.00 91.07 118 LYS G CA 1
ATOM 7225 C C . LYS G 1 118 ? 18.105 115.765 -47.251 1.00 90.63 118 LYS G C 1
ATOM 7226 O O . LYS G 1 118 ? 17.265 115.598 -46.370 1.00 87.53 118 LYS G O 1
ATOM 7232 N N . GLN G 1 119 ? 19.226 115.055 -47.337 1.00 95.59 119 GLN G N 1
ATOM 7233 C CA . GLN G 1 119 ? 19.602 114.036 -46.360 1.00 92.14 119 GLN G CA 1
ATOM 7234 C C . GLN G 1 119 ? 18.590 112.898 -46.232 1.00 87.39 119 GLN G C 1
ATOM 7235 O O . GLN G 1 119 ? 18.226 112.486 -45.131 1.00 82.49 119 GLN G O 1
ATOM 7241 N N . HIS G 1 120 ? 18.164 112.385 -47.380 1.00 90.75 120 HIS G N 1
ATOM 7242 C CA . HIS G 1 120 ? 17.243 111.261 -47.444 1.00 89.24 120 HIS G CA 1
ATOM 7243 C C . HIS G 1 120 ? 17.566 110.346 -48.637 1.00 89.96 120 HIS G C 1
ATOM 7244 O O . HIS G 1 120 ? 17.486 110.771 -49.790 1.00 90.02 120 HIS G O 1
ATOM 7251 N N . TRP G 1 121 ? 17.936 109.096 -48.359 1.00 87.19 121 TRP G N 1
ATOM 7252 C CA . TRP G 1 121 ? 18.230 108.140 -49.423 1.00 88.04 121 TRP G CA 1
ATOM 7253 C C . TRP G 1 121 ? 16.947 107.529 -49.983 1.00 90.21 121 TRP G C 1
ATOM 7254 O O . TRP G 1 121 ? 16.000 107.251 -49.245 1.00 86.94 121 TRP G O 1
ATOM 7265 N N . PHE G 1 122 ? 16.926 107.304 -51.292 1.00 94.43 122 PHE G N 1
ATOM 7266 C CA . PHE G 1 122 ? 15.848 106.540 -51.908 1.00 95.14 122 PHE G CA 1
ATOM 7267 C C . PHE G 1 122 ? 16.285 105.958 -53.246 1.00 94.84 122 PHE G C 1
ATOM 7268 O O . PHE G 1 122 ? 17.217 106.449 -53.878 1.00 95.83 122 PHE G O 1
ATOM 7276 N N . THR G 1 123 ? 15.610 104.896 -53.662 1.00 95.05 123 THR G N 1
ATOM 7277 C CA . THR G 1 123 ? 16.029 104.138 -54.829 1.00 93.28 123 THR G CA 1
ATOM 7278 C C . THR G 1 123 ? 15.083 104.304 -56.003 1.00 94.86 123 THR G C 1
ATOM 7279 O O . THR G 1 123 ? 13.862 104.304 -55.841 1.00 95.36 123 THR G O 1
ATOM 7283 N N . ILE G 1 124 ? 15.668 104.445 -57.187 1.00 96.49 124 ILE G N 1
ATOM 7284 C CA . ILE G 1 124 ? 14.922 104.480 -58.430 1.00 102.46 124 ILE G CA 1
ATOM 7285 C C . ILE G 1 124 ? 15.409 103.345 -59.318 1.00 105.46 124 ILE G C 1
ATOM 7286 O O . ILE G 1 124 ? 16.506 103.398 -59.863 1.00 109.84 124 ILE G O 1
ATOM 7291 N N . ARG G 1 125 ? 14.598 102.306 -59.448 1.00 104.18 125 ARG G N 1
ATOM 7292 C CA . ARG G 1 125 ? 14.986 101.150 -60.234 1.00 103.61 125 ARG G CA 1
ATOM 7293 C C . ARG G 1 125 ? 14.091 101.043 -61.457 1.00 103.92 125 ARG G C 1
ATOM 7294 O O . ARG G 1 125 ? 12.897 101.366 -61.402 1.00 92.67 125 ARG G O 1
ATOM 7302 N N . LYS G 1 126 ? 14.692 100.622 -62.567 1.00 113.05 126 LYS G N 1
ATOM 7303 C CA . LYS G 1 126 ? 13.949 100.323 -63.777 1.00 121.80 126 LYS G CA 1
ATOM 7304 C C . LYS G 1 126 ? 13.561 98.860 -63.745 1.00 119.29 126 LYS G C 1
ATOM 7305 O O . LYS G 1 126 ? 14.334 98.016 -63.289 1.00 116.24 126 LYS G O 1
ATOM 7311 N N . PHE G 1 127 ? 12.358 98.567 -64.221 1.00 119.45 127 PHE G N 1
ATOM 7312 C CA . PHE G 1 127 ? 11.905 97.194 -64.345 1.00 119.87 127 PHE G CA 1
ATOM 7313 C C . PHE G 1 127 ? 11.537 96.910 -65.789 1.00 124.77 127 PHE G C 1
ATOM 7314 O O . PHE G 1 127 ? 10.363 96.909 -66.153 1.00 128.39 127 PHE G O 1
ATOM 7322 N N . GLY G 1 128 ? 12.554 96.678 -66.612 1.00 124.98 128 GLY G N 1
ATOM 7323 C CA . GLY G 1 128 ? 12.343 96.446 -68.027 1.00 124.09 128 GLY G CA 1
ATOM 7324 C C . GLY G 1 128 ? 11.903 97.711 -68.733 1.00 125.28 128 GLY G C 1
ATOM 7325 O O . GLY G 1 128 ? 12.658 98.675 -68.814 1.00 121.29 128 GLY G O 1
ATOM 7326 N N . LYS G 1 129 ? 10.667 97.711 -69.225 1.00 135.25 129 LYS G N 1
ATOM 7327 C CA . LYS G 1 129 ? 10.156 98.806 -70.050 1.00 145.74 129 LYS G CA 1
ATOM 7328 C C . LYS G 1 129 ? 9.779 100.067 -69.267 1.00 145.59 129 LYS G C 1
ATOM 7329 O O . LYS G 1 129 ? 9.593 101.133 -69.859 1.00 148.82 129 LYS G O 1
ATOM 7335 N N . HIS G 1 130 ? 9.661 99.953 -67.948 1.00 137.70 130 HIS G N 1
ATOM 7336 C CA . HIS G 1 130 ? 9.151 101.065 -67.152 1.00 135.10 130 HIS G CA 1
ATOM 7337 C C . HIS G 1 130 ? 10.060 101.457 -65.982 1.00 134.66 130 HIS G C 1
ATOM 7338 O O . HIS G 1 130 ? 10.620 100.600 -65.297 1.00 130.84 130 HIS G O 1
ATOM 7345 N N . TRP G 1 131 ? 10.194 102.764 -65.766 1.00 134.70 131 TRP G N 1
ATOM 7346 C CA . TRP G 1 131 ? 10.987 103.304 -64.665 1.00 126.71 131 TRP G CA 1
ATOM 7347 C C . TRP G 1 131 ? 10.126 103.590 -63.439 1.00 120.13 131 TRP G C 1
ATOM 7348 O O . TRP G 1 131 ? 9.087 104.251 -63.535 1.00 114.51 131 TRP G O 1
ATOM 7359 N N . PHE G 1 132 ? 10.578 103.106 -62.284 1.00 119.92 132 PHE G N 1
ATOM 7360 C CA . PHE G 1 132 ? 9.831 103.258 -61.040 1.00 114.56 132 PHE G CA 1
ATOM 7361 C C . PHE G 1 132 ? 10.601 103.961 -59.926 1.00 110.25 132 PHE G C 1
ATOM 7362 O O . PHE G 1 132 ? 11.801 103.755 -59.754 1.00 110.96 132 PHE G O 1
ATOM 7370 N N . ASN G 1 133 ? 9.889 104.805 -59.185 1.00 106.26 133 ASN G N 1
ATOM 7371 C CA . ASN G 1 133 ? 10.431 105.460 -58.005 1.00 105.07 133 ASN G CA 1
ATOM 7372 C C . ASN G 1 133 ? 10.022 104.663 -56.771 1.00 103.73 133 ASN G C 1
ATOM 7373 O O . ASN G 1 133 ? 8.841 104.379 -56.577 1.00 106.70 133 ASN G O 1
ATOM 7378 N N . LEU G 1 134 ? 10.994 104.294 -55.942 1.00 95.75 134 LEU G N 1
ATOM 7379 C CA . LEU G 1 134 ? 10.732 103.418 -54.810 1.00 84.89 134 LEU G CA 1
ATOM 7380 C C . LEU G 1 134 ? 11.096 104.109 -53.506 1.00 87.78 134 LEU G C 1
ATOM 7381 O O . LEU G 1 134 ? 11.527 103.479 -52.531 1.00 81.44 134 LEU G O 1
ATOM 7386 N N . ASN G 1 135 ? 10.920 105.423 -53.504 1.00 92.86 135 ASN G N 1
ATOM 7387 C CA . ASN G 1 135 ? 11.114 106.211 -52.302 1.00 93.82 135 ASN G CA 1
ATOM 7388 C C . ASN G 1 135 ? 10.330 105.584 -51.154 1.00 90.69 135 ASN G C 1
ATOM 7389 O O . ASN G 1 135 ? 9.126 105.363 -51.264 1.00 90.92 135 ASN G O 1
ATOM 7394 N N . SER G 1 136 ? 11.008 105.278 -50.055 1.00 88.90 136 SER G N 1
ATOM 7395 C CA . SER G 1 136 ? 10.338 104.604 -48.950 1.00 86.75 136 SER G CA 1
ATOM 7396 C C . SER G 1 136 ? 9.323 105.505 -48.245 1.00 85.69 136 SER G C 1
ATOM 7397 O O . SER G 1 136 ? 8.501 105.024 -47.466 1.00 82.91 136 SER G O 1
ATOM 7400 N N . LEU G 1 137 ? 9.377 106.805 -48.534 1.00 87.20 137 LEU G N 1
ATOM 7401 C CA . LEU G 1 137 ? 8.407 107.765 -48.004 1.00 84.72 137 LEU G CA 1
ATOM 7402 C C . LEU G 1 137 ? 7.194 107.919 -48.913 1.00 92.42 137 LEU G C 1
ATOM 7403 O O . LEU G 1 137 ? 6.451 108.891 -48.792 1.00 98.44 137 LEU G O 1
ATOM 7408 N N . LEU G 1 138 ? 7.009 106.985 -49.839 1.00 94.11 138 LEU G N 1
ATOM 7409 C CA . LEU G 1 138 ? 5.819 106.989 -50.681 1.00 99.78 138 LEU G CA 1
ATOM 7410 C C . LEU G 1 138 ? 4.876 105.889 -50.227 1.00 107.02 138 LEU G C 1
ATOM 7411 O O . LEU G 1 138 ? 5.287 104.965 -49.527 1.00 106.75 138 LEU G O 1
ATOM 7416 N N . ALA G 1 139 ? 3.613 105.991 -50.626 1.00 112.57 139 ALA G N 1
ATOM 7417 C CA . ALA G 1 139 ? 2.620 104.980 -50.277 1.00 112.68 139 ALA G CA 1
ATOM 7418 C C . ALA G 1 139 ? 2.815 103.709 -51.108 1.00 111.90 139 ALA G C 1
ATOM 7419 O O . ALA G 1 139 ? 2.348 102.630 -50.741 1.00 110.52 139 ALA G O 1
ATOM 7421 N N . GLY G 1 140 ? 3.510 103.850 -52.230 1.00 108.61 140 GLY G N 1
ATOM 7422 C CA . GLY G 1 140 ? 3.762 102.736 -53.122 1.00 105.07 140 GLY G CA 1
ATOM 7423 C C . GLY G 1 140 ? 4.631 103.200 -54.268 1.00 104.60 140 GLY G C 1
ATOM 7424 O O . GLY G 1 140 ? 4.921 104.387 -54.380 1.00 104.23 140 GLY G O 1
ATOM 7425 N N . PRO G 1 141 ? 5.061 102.263 -55.122 1.00 104.88 141 PRO G N 1
ATOM 7426 C CA . PRO G 1 141 ? 5.949 102.555 -56.252 1.00 110.91 141 PRO G CA 1
ATOM 7427 C C . PRO G 1 141 ? 5.285 103.401 -57.345 1.00 122.62 141 PRO G C 1
ATOM 7428 O O . PRO G 1 141 ? 4.639 102.860 -58.246 1.00 129.96 141 PRO G O 1
ATOM 7432 N N . GLU G 1 142 ? 5.453 104.718 -57.266 1.00 121.90 142 GLU G N 1
ATOM 7433 C CA . GLU G 1 142 ? 4.915 105.613 -58.281 1.00 120.10 142 GLU G CA 1
ATOM 7434 C C . GLU G 1 142 ? 5.703 105.447 -59.576 1.00 119.54 142 GLU G C 1
ATOM 7435 O O . GLU G 1 142 ? 6.929 105.589 -59.594 1.00 117.55 142 GLU G O 1
ATOM 7441 N N . LEU G 1 143 ? 4.988 105.140 -60.655 1.00 125.80 143 LEU G N 1
ATOM 7442 C CA . LEU G 1 143 ? 5.584 105.001 -61.980 1.00 120.57 143 LEU G CA 1
ATOM 7443 C C . LEU G 1 143 ? 5.936 106.352 -62.594 1.00 118.43 143 LEU G C 1
ATOM 7444 O O . LEU G 1 143 ? 5.265 107.351 -62.336 1.00 118.33 143 LEU G O 1
ATOM 7449 N N . ILE G 1 144 ? 6.988 106.374 -63.408 1.00 116.25 144 ILE G N 1
ATOM 7450 C CA . ILE G 1 144 ? 7.381 107.580 -64.123 1.00 123.57 144 ILE G CA 1
ATOM 7451 C C . ILE G 1 144 ? 7.816 107.242 -65.556 1.00 136.56 144 ILE G C 1
ATOM 7452 O O . ILE G 1 144 ? 8.598 106.314 -65.770 1.00 140.85 144 ILE G O 1
ATOM 7457 N N . SER G 1 145 ? 7.311 107.993 -66.533 1.00 140.57 145 SER G N 1
ATOM 7458 C CA . SER G 1 145 ? 7.595 107.708 -67.940 1.00 146.79 145 SER G CA 1
ATOM 7459 C C . SER G 1 145 ? 9.004 108.141 -68.338 1.00 149.16 145 SER G C 1
ATOM 7460 O O . SER G 1 145 ? 9.594 109.016 -67.703 1.00 149.73 145 SER G O 1
ATOM 7463 N N . ASP G 1 146 ? 9.533 107.527 -69.395 1.00 148.94 146 ASP G N 1
ATOM 7464 C CA . ASP G 1 146 ? 10.878 107.830 -69.877 1.00 148.59 146 ASP G CA 1
ATOM 7465 C C . ASP G 1 146 ? 11.066 109.325 -70.069 1.00 152.94 146 ASP G C 1
ATOM 7466 O O . ASP G 1 146 ? 12.184 109.835 -69.988 1.00 153.12 146 ASP G O 1
ATOM 7471 N N . THR G 1 147 ? 9.962 110.017 -70.333 1.00 156.09 147 THR G N 1
ATOM 7472 C CA . THR G 1 147 ? 9.982 111.457 -70.561 1.00 155.16 147 THR G CA 1
ATOM 7473 C C . THR G 1 147 ? 9.811 112.242 -69.252 1.00 153.85 147 THR G C 1
ATOM 7474 O O . THR G 1 147 ? 10.404 113.309 -69.077 1.00 152.70 147 THR G O 1
ATOM 7478 N N . CYS G 1 148 ? 9.010 111.704 -68.334 1.00 152.03 148 CYS G N 1
ATOM 7479 C CA . CYS G 1 148 ? 8.840 112.308 -67.014 1.00 150.34 148 CYS G CA 1
ATOM 7480 C C . CYS G 1 148 ? 10.070 112.066 -66.144 1.00 149.33 148 CYS G C 1
ATOM 7481 O O . CYS G 1 148 ? 10.233 112.685 -65.088 1.00 147.09 148 CYS G O 1
ATOM 7484 N N . LEU G 1 149 ? 10.927 111.155 -66.596 1.00 148.16 149 LEU G N 1
ATOM 7485 C CA . LEU G 1 149 ? 12.202 110.887 -65.941 1.00 143.24 149 LEU G CA 1
ATOM 7486 C C . LEU G 1 149 ? 13.308 111.722 -66.576 1.00 151.43 149 LEU G C 1
ATOM 7487 O O . LEU G 1 149 ? 14.074 112.383 -65.873 1.00 151.48 149 LEU G O 1
ATOM 7492 N N . ALA G 1 150 ? 13.390 111.686 -67.905 1.00 158.30 150 ALA G N 1
ATOM 7493 C CA . ALA G 1 150 ? 14.345 112.517 -68.632 1.00 162.15 150 ALA G CA 1
ATOM 7494 C C . ALA G 1 150 ? 14.228 113.937 -68.103 1.00 164.91 150 ALA G C 1
ATOM 7495 O O . ALA G 1 150 ? 15.204 114.688 -68.060 1.00 168.22 150 ALA G O 1
ATOM 7497 N N . ASN G 1 151 ? 13.017 114.288 -67.688 1.00 162.36 151 ASN G N 1
ATOM 7498 C CA . ASN G 1 151 ? 12.756 115.569 -67.062 1.00 160.85 151 ASN G CA 1
ATOM 7499 C C . ASN G 1 151 ? 13.236 115.573 -65.611 1.00 156.87 151 ASN G C 1
ATOM 7500 O O . ASN G 1 151 ? 14.004 116.443 -65.203 1.00 156.48 151 ASN G O 1
ATOM 7505 N N . PHE G 1 152 ? 12.798 114.582 -64.841 1.00 153.62 152 PHE G N 1
ATOM 7506 C CA . PHE G 1 152 ? 13.068 114.554 -63.406 1.00 150.02 152 PHE G CA 1
ATOM 7507 C C . PHE G 1 152 ? 14.539 114.386 -63.011 1.00 149.93 152 PHE G C 1
ATOM 7508 O O . PHE G 1 152 ? 15.059 115.160 -62.210 1.00 150.76 152 PHE G O 1
ATOM 7516 N N . LEU G 1 153 ? 15.201 113.364 -63.544 1.00 148.05 153 LEU G N 1
ATOM 7517 C CA . LEU G 1 153 ? 16.568 113.054 -63.122 1.00 145.08 153 LEU G CA 1
ATOM 7518 C C . LEU G 1 153 ? 17.517 114.231 -63.319 1.00 142.27 153 LEU G C 1
ATOM 7519 O O . LEU G 1 153 ? 18.431 114.445 -62.521 1.00 138.64 153 LEU G O 1
ATOM 7524 N N . ALA G 1 154 ? 17.301 114.987 -64.389 1.00 142.72 154 ALA G N 1
ATOM 7525 C CA . ALA G 1 154 ? 18.101 116.174 -64.634 1.00 144.04 154 ALA G CA 1
ATOM 7526 C C . ALA G 1 154 ? 17.869 117.181 -63.513 1.00 142.42 154 ALA G C 1
ATOM 7527 O O . ALA G 1 154 ? 18.790 117.888 -63.103 1.00 138.29 154 ALA G O 1
ATOM 7529 N N . ARG G 1 155 ? 16.636 117.227 -63.013 1.00 146.99 155 ARG G N 1
ATOM 7530 C CA . ARG G 1 155 ? 16.276 118.136 -61.924 1.00 152.98 155 ARG G CA 1
ATOM 7531 C C . ARG G 1 155 ? 17.237 118.027 -60.747 1.00 152.45 155 ARG G C 1
ATOM 7532 O O . ARG G 1 155 ? 17.685 119.039 -60.200 1.00 149.64 155 ARG G O 1
ATOM 7540 N N . LEU G 1 156 ? 17.542 116.792 -60.360 1.00 152.70 156 LEU G N 1
ATOM 7541 C CA . LEU G 1 156 ? 18.412 116.544 -59.216 1.00 150.85 156 LEU G CA 1
ATOM 7542 C C . LEU G 1 156 ? 19.903 116.621 -59.555 1.00 159.51 156 LEU G C 1
ATOM 7543 O O . LEU G 1 156 ? 20.747 116.543 -58.660 1.00 161.23 156 LEU G O 1
ATOM 7548 N N . GLN G 1 157 ? 20.231 116.777 -60.835 1.00 163.15 157 GLN G N 1
ATOM 7549 C CA . GLN G 1 157 ? 21.631 116.921 -61.220 1.00 162.97 157 GLN G CA 1
ATOM 7550 C C . GLN G 1 157 ? 22.255 118.143 -60.550 1.00 162.73 157 GLN G C 1
ATOM 7551 O O . GLN G 1 157 ? 23.378 118.077 -60.050 1.00 161.83 157 GLN G O 1
ATOM 7557 N N . GLN G 1 158 ? 21.522 119.254 -60.535 1.00 164.24 158 GLN G N 1
ATOM 7558 C CA . GLN G 1 158 ? 21.974 120.456 -59.840 1.00 165.54 158 GLN G CA 1
ATOM 7559 C C . GLN G 1 158 ? 21.627 120.386 -58.353 1.00 169.50 158 GLN G C 1
ATOM 7560 O O . GLN G 1 158 ? 21.197 119.343 -57.858 1.00 168.82 158 GLN G O 1
ATOM 7566 N N . GLN G 1 159 ? 21.823 121.498 -57.647 1.00 172.74 159 GLN G N 1
ATOM 7567 C CA . GLN G 1 159 ? 21.504 121.586 -56.221 1.00 174.11 159 GLN G CA 1
ATOM 7568 C C . GLN G 1 159 ? 22.454 120.752 -55.354 1.00 171.33 159 GLN G C 1
ATOM 7569 O O . GLN G 1 159 ? 22.186 120.524 -54.172 1.00 169.89 159 GLN G O 1
ATOM 7575 N N . ALA G 1 160 ? 23.559 120.306 -55.951 1.00 168.55 160 ALA G N 1
ATOM 7576 C CA . ALA G 1 160 ? 24.552 119.471 -55.271 1.00 162.49 160 ALA G CA 1
ATOM 7577 C C . ALA G 1 160 ? 24.048 118.049 -55.022 1.00 154.65 160 ALA G C 1
ATOM 7578 O O . ALA G 1 160 ? 24.789 117.079 -55.211 1.00 151.10 160 ALA G O 1
ATOM 7580 N N . TYR G 1 161 ? 22.785 117.945 -54.610 1.00 149.95 161 TYR G N 1
ATOM 7581 C CA . TYR G 1 161 ? 22.156 116.672 -54.257 1.00 148.00 161 TYR G CA 1
ATOM 7582 C C . TYR G 1 161 ? 22.579 115.545 -55.180 1.00 145.19 161 TYR G C 1
ATOM 7583 O O . TYR G 1 161 ? 22.123 115.460 -56.315 1.00 146.95 161 TYR G O 1
ATOM 7592 N N . SER G 1 162 ? 23.443 114.670 -54.677 1.00 140.14 162 SER G N 1
ATOM 7593 C CA . SER G 1 162 ? 24.102 113.691 -55.528 1.00 136.21 162 SER G CA 1
ATOM 7594 C C . SER G 1 162 ? 23.224 112.511 -55.927 1.00 122.53 162 SER G C 1
ATOM 7595 O O . SER G 1 162 ? 22.606 111.869 -55.088 1.00 116.29 162 SER G O 1
ATOM 7598 N N . VAL G 1 163 ? 23.168 112.253 -57.228 1.00 119.28 163 VAL G N 1
ATOM 7599 C CA . VAL G 1 163 ? 22.582 111.032 -57.755 1.00 114.26 163 VAL G CA 1
ATOM 7600 C C . VAL G 1 163 ? 23.719 110.067 -57.999 1.00 114.29 163 VAL G C 1
ATOM 7601 O O . VAL G 1 163 ? 24.772 110.456 -58.508 1.00 123.20 163 VAL G O 1
ATOM 7605 N N . PHE G 1 164 ? 23.518 108.810 -57.637 1.00 105.08 164 PHE G N 1
ATOM 7606 C CA . PHE G 1 164 ? 24.537 107.807 -57.869 1.00 101.13 164 PHE G CA 1
ATOM 7607 C C . PHE G 1 164 ? 23.990 106.697 -58.737 1.00 104.53 164 PHE G C 1
ATOM 7608 O O . PHE G 1 164 ? 22.858 106.249 -58.552 1.00 105.61 164 PHE G O 1
ATOM 7616 N N . VAL G 1 165 ? 24.796 106.246 -59.687 1.00 107.78 165 VAL G N 1
ATOM 7617 C CA . VAL G 1 165 ? 24.390 105.130 -60.520 1.00 111.14 165 VAL G CA 1
ATOM 7618 C C . VAL G 1 165 ? 24.909 103.843 -59.905 1.00 108.83 165 VAL G C 1
ATOM 7619 O O . VAL G 1 165 ? 25.983 103.819 -59.306 1.00 108.47 165 VAL G O 1
ATOM 7623 N N . VAL G 1 166 ? 24.131 102.778 -60.040 1.00 108.27 166 VAL G N 1
ATOM 7624 C CA . VAL G 1 166 ? 24.538 101.477 -59.539 1.00 107.57 166 VAL G CA 1
ATOM 7625 C C . VAL G 1 166 ? 24.868 100.550 -60.695 1.00 111.55 166 VAL G C 1
ATOM 7626 O O . VAL G 1 166 ? 23.993 100.177 -61.476 1.00 114.73 166 VAL G O 1
ATOM 7630 N N . LYS G 1 167 ? 26.139 100.189 -60.807 1.00 110.33 167 LYS G N 1
ATOM 7631 C CA . LYS G 1 167 ? 26.566 99.262 -61.839 1.00 108.14 167 LYS G CA 1
ATOM 7632 C C . LYS G 1 167 ? 26.844 97.896 -61.240 1.00 103.06 167 LYS G C 1
ATOM 7633 O O . LYS G 1 167 ? 27.430 97.783 -60.169 1.00 101.61 167 LYS G O 1
ATOM 7639 N N . GLY G 1 168 ? 26.408 96.862 -61.945 1.00 99.96 168 GLY G N 1
ATOM 7640 C CA . GLY G 1 168 ? 26.595 95.495 -61.510 1.00 96.56 168 GLY G CA 1
ATOM 7641 C C . GLY G 1 168 ? 25.358 94.699 -61.862 1.00 100.41 168 GLY G C 1
ATOM 7642 O O . GLY G 1 168 ? 24.348 95.264 -62.290 1.00 100.40 168 GLY G O 1
ATOM 7643 N N . ASP G 1 169 ? 25.431 93.386 -61.690 1.00 103.60 169 ASP G N 1
ATOM 7644 C CA . ASP G 1 169 ? 24.259 92.547 -61.897 1.00 109.47 169 ASP G CA 1
ATOM 7645 C C . ASP G 1 169 ? 23.450 92.371 -60.611 1.00 109.50 169 ASP G C 1
ATOM 7646 O O . ASP G 1 169 ? 23.902 91.748 -59.646 1.00 108.91 169 ASP G O 1
ATOM 7651 N N . LEU G 1 170 ? 22.251 92.942 -60.613 1.00 107.92 170 LEU G N 1
ATOM 7652 C CA . LEU G 1 170 ? 21.347 92.852 -59.480 1.00 101.72 170 LEU G CA 1
ATOM 7653 C C . LEU G 1 170 ? 20.932 91.409 -59.261 1.00 100.99 170 LEU G C 1
ATOM 7654 O O . LEU G 1 170 ? 21.241 90.546 -60.072 1.00 103.39 170 LEU G O 1
ATOM 7659 N N . PRO G 1 171 ? 20.229 91.137 -58.159 1.00 101.52 171 PRO G N 1
ATOM 7660 C CA . PRO G 1 171 ? 19.825 89.760 -57.876 1.00 102.05 171 PRO G CA 1
ATOM 7661 C C . PRO G 1 171 ? 18.593 89.391 -58.677 1.00 100.98 171 PRO G C 1
ATOM 7662 O O . PRO G 1 171 ? 17.950 90.273 -59.246 1.00 101.21 171 PRO G O 1
ATOM 7666 N N . ASP G 1 172 ? 18.262 88.107 -58.710 1.00 103.34 172 ASP G N 1
ATOM 7667 C CA . ASP G 1 172 ? 17.035 87.660 -59.356 1.00 110.60 172 ASP G CA 1
ATOM 7668 C C . ASP G 1 172 ? 15.801 88.215 -58.648 1.00 113.07 172 ASP G C 1
ATOM 7669 O O . ASP G 1 172 ? 15.239 87.585 -57.752 1.00 111.51 172 ASP G O 1
ATOM 7674 N N . CYS G 1 173 ? 15.393 89.406 -59.065 1.00 113.87 173 CYS G N 1
ATOM 7675 C CA . CYS G 1 173 ? 14.226 90.071 -58.511 1.00 108.96 173 CYS G CA 1
ATOM 7676 C C . CYS G 1 173 ? 12.968 89.230 -58.707 1.00 109.47 173 CYS G C 1
ATOM 7677 O O . CYS G 1 173 ? 12.968 88.260 -59.458 1.00 109.64 173 CYS G O 1
ATOM 7680 N N . GLU G 1 174 ? 11.901 89.599 -58.012 1.00 113.53 174 GLU G N 1
ATOM 7681 C CA . GLU G 1 174 ? 10.622 88.914 -58.135 1.00 116.59 174 GLU G CA 1
ATOM 7682 C C . GLU G 1 174 ? 9.886 89.321 -59.404 1.00 116.84 174 GLU G C 1
ATOM 7683 O O . GLU G 1 174 ? 9.260 88.491 -60.060 1.00 114.83 174 GLU G O 1
ATOM 7689 N N . ALA G 1 175 ? 9.957 90.609 -59.730 1.00 119.32 175 ALA G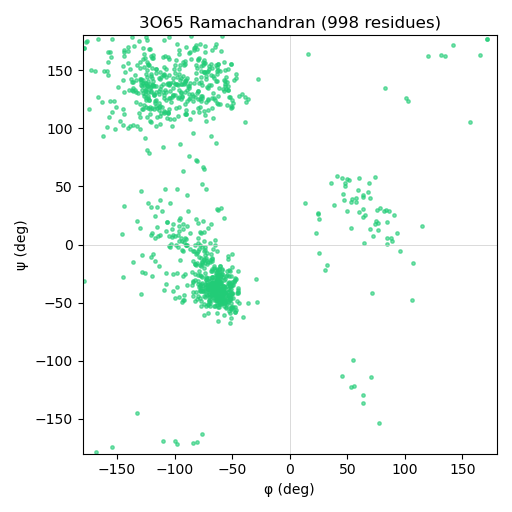 N 1
ATOM 7690 C CA . ALA G 1 175 ? 9.265 91.166 -60.890 1.00 122.06 175 ALA G CA 1
ATOM 7691 C C . ALA G 1 175 ? 9.761 90.575 -62.205 1.00 127.13 175 ALA G C 1
ATOM 7692 O O . ALA G 1 175 ? 9.016 90.510 -63.180 1.00 130.42 175 ALA G O 1
ATOM 7694 N N . ASP G 1 176 ? 11.022 90.155 -62.233 1.00 128.34 176 ASP G N 1
ATOM 7695 C CA . ASP G 1 176 ? 11.600 89.552 -63.430 1.00 131.01 176 ASP G CA 1
ATOM 7696 C C . ASP G 1 176 ? 10.822 88.308 -63.847 1.00 136.73 176 ASP G C 1
ATOM 7697 O O . ASP G 1 176 ? 10.591 88.078 -65.037 1.00 141.08 176 ASP G O 1
ATOM 7702 N N . GLN G 1 177 ? 10.421 87.511 -62.858 1.00 137.64 177 GLN G N 1
ATOM 7703 C CA . GLN G 1 177 ? 9.603 86.323 -63.090 1.00 138.85 177 GLN G CA 1
ATOM 7704 C C . GLN G 1 177 ? 8.183 86.706 -63.487 1.00 140.65 177 GLN G C 1
ATOM 7705 O O . GLN G 1 177 ? 7.279 85.871 -63.477 1.00 143.79 177 GLN G O 1
ATOM 7711 N N . LEU G 1 178 ? 7.989 87.971 -63.833 1.00 138.66 178 LEU G N 1
ATOM 7712 C CA . LEU G 1 178 ? 6.660 88.477 -64.130 1.00 138.00 178 LEU G CA 1
ATOM 7713 C C . LEU G 1 178 ? 6.653 89.218 -65.460 1.00 141.49 178 LEU G C 1
ATOM 7714 O O . LEU G 1 178 ? 5.737 89.061 -66.272 1.00 142.99 178 LEU G O 1
ATOM 7719 N N . LEU G 1 179 ? 7.688 90.023 -65.674 1.00 140.41 179 LEU G N 1
ATOM 7720 C CA . LEU G 1 179 ? 7.834 90.785 -66.903 1.00 141.20 179 LEU G CA 1
ATOM 7721 C C . LEU G 1 179 ? 7.753 89.859 -68.110 1.00 145.81 179 LEU G C 1
ATOM 7722 O O . LEU G 1 179 ? 7.637 90.312 -69.251 1.00 149.06 179 LEU G O 1
ATOM 7727 N N . GLN G 1 180 ? 7.826 88.560 -67.845 1.00 144.60 180 GLN G N 1
ATOM 7728 C CA . GLN G 1 180 ? 7.579 87.554 -68.863 1.00 145.40 180 GLN G CA 1
ATOM 7729 C C . GLN G 1 180 ? 6.293 87.912 -69.598 1.00 149.50 180 GLN G C 1
ATOM 7730 O O . GLN G 1 180 ? 6.266 88.028 -70.829 1.00 152.07 180 GLN G O 1
ATOM 7736 N N . ILE G 1 181 ? 5.233 88.104 -68.821 1.00 147.57 181 ILE G N 1
ATOM 7737 C CA . ILE G 1 181 ? 3.925 88.452 -69.355 1.00 145.54 181 ILE G CA 1
ATOM 7738 C C . ILE G 1 181 ? 3.878 89.905 -69.818 1.00 144.41 181 ILE G C 1
ATOM 7739 O O . ILE G 1 181 ? 3.667 90.816 -69.017 1.00 141.97 181 ILE G O 1
ATOM 7744 N N . MET H 2 1 ? 53.807 117.703 -57.037 1.00 185.58 1 MET H N 1
ATOM 7745 C CA . MET H 2 1 ? 54.084 117.197 -58.377 1.00 190.45 1 MET H CA 1
ATOM 7746 C C . MET H 2 1 ? 52.963 116.289 -58.867 1.00 193.58 1 MET H C 1
ATOM 7747 O O . MET H 2 1 ? 52.348 116.540 -59.906 1.00 193.27 1 MET H O 1
ATOM 7752 N N . GLN H 2 2 ? 52.711 115.231 -58.106 1.00 197.27 2 GLN H N 1
ATOM 7753 C CA . GLN H 2 2 ? 51.687 114.245 -58.436 1.00 201.14 2 GLN H CA 1
ATOM 7754 C C . GLN H 2 2 ? 51.430 113.362 -57.218 1.00 203.83 2 GLN H C 1
ATOM 7755 O O . GLN H 2 2 ? 52.367 112.790 -56.662 1.00 207.08 2 GLN H O 1
ATOM 7761 N N . ILE H 2 3 ? 50.171 113.247 -56.802 1.00 201.61 3 ILE H N 1
ATOM 7762 C CA . ILE H 2 3 ? 49.844 112.482 -55.596 1.00 197.47 3 ILE H CA 1
ATOM 7763 C C . ILE H 2 3 ? 49.092 111.177 -55.861 1.00 197.07 3 ILE H C 1
ATOM 7764 O O . ILE H 2 3 ? 48.973 110.726 -57.000 1.00 195.91 3 ILE H O 1
ATOM 7769 N N . PHE H 2 4 ? 48.587 110.581 -54.787 1.00 199.69 4 PHE H N 1
ATOM 7770 C CA . PHE H 2 4 ? 47.960 109.268 -54.847 1.00 203.45 4 PHE H CA 1
ATOM 7771 C C . PHE H 2 4 ? 46.902 109.150 -53.739 1.00 192.40 4 PHE H C 1
ATOM 7772 O O . PHE H 2 4 ? 47.232 108.885 -52.583 1.00 193.67 4 PHE H O 1
ATOM 7780 N N . VAL H 2 5 ? 45.634 109.354 -54.096 1.00 178.23 5 VAL H N 1
ATOM 7781 C CA . VAL H 2 5 ? 44.546 109.391 -53.116 1.00 162.33 5 VAL H CA 1
ATOM 7782 C C . VAL H 2 5 ? 43.630 108.163 -53.191 1.00 154.36 5 VAL H C 1
ATOM 7783 O O . VAL H 2 5 ? 42.923 107.964 -54.179 1.00 152.74 5 VAL H O 1
ATOM 7787 N N . LYS H 2 6 ? 43.641 107.350 -52.137 1.00 148.67 6 LYS H N 1
ATOM 7788 C CA . LYS H 2 6 ? 42.844 106.124 -52.098 1.00 144.29 6 LYS H CA 1
ATOM 7789 C C . LYS H 2 6 ? 41.673 106.229 -51.111 1.00 139.57 6 LYS H C 1
ATOM 7790 O O . LYS H 2 6 ? 41.781 106.885 -50.073 1.00 138.15 6 LYS H O 1
ATOM 7796 N N . THR H 2 7 ? 40.560 105.574 -51.437 1.00 135.63 7 THR H N 1
ATOM 7797 C CA . THR H 2 7 ? 39.354 105.642 -50.610 1.00 129.69 7 THR H CA 1
ATOM 7798 C C . THR H 2 7 ? 39.050 104.327 -49.887 1.00 127.33 7 THR H C 1
ATOM 7799 O O . THR H 2 7 ? 39.540 103.265 -50.271 1.00 123.87 7 THR H O 1
ATOM 7803 N N . LEU H 2 8 ? 38.234 104.408 -48.841 1.00 130.31 8 LEU H N 1
ATOM 7804 C CA . LEU H 2 8 ? 37.902 103.242 -48.026 1.00 134.39 8 LEU H CA 1
ATOM 7805 C C . LEU H 2 8 ? 36.869 102.326 -48.685 1.00 139.74 8 LEU H C 1
ATOM 7806 O O . LEU H 2 8 ? 36.334 101.419 -48.043 1.00 138.36 8 LEU H O 1
ATOM 7811 N N . THR H 2 9 ? 36.586 102.559 -49.961 1.00 146.25 9 THR H N 1
ATOM 7812 C CA . THR H 2 9 ? 35.581 101.765 -50.662 1.00 151.66 9 THR H CA 1
ATOM 7813 C C . THR H 2 9 ? 36.173 100.977 -51.828 1.00 156.41 9 THR H C 1
ATOM 7814 O O . THR H 2 9 ? 35.443 100.340 -52.591 1.00 157.92 9 THR H O 1
ATOM 7818 N N . GLY H 2 10 ? 37.494 101.028 -51.965 1.00 156.66 10 GLY H N 1
ATOM 7819 C CA . GLY H 2 10 ? 38.187 100.225 -52.956 1.00 156.87 10 GLY H CA 1
ATOM 7820 C C . GLY H 2 10 ? 38.372 100.870 -54.319 1.00 159.07 10 GLY H C 1
ATOM 7821 O O . GLY H 2 10 ? 38.497 100.173 -55.328 1.00 160.82 10 GLY H O 1
ATOM 7822 N N . LYS H 2 11 ? 38.391 102.198 -54.363 1.00 157.09 11 LYS H N 1
ATOM 7823 C CA . LYS H 2 11 ? 38.684 102.900 -55.610 1.00 154.97 11 LYS H CA 1
ATOM 7824 C C . LYS H 2 11 ? 39.834 103.882 -55.420 1.00 153.00 11 LYS H C 1
ATOM 7825 O O . LYS H 2 11 ? 39.838 104.681 -54.483 1.00 152.15 11 LYS H O 1
ATOM 7831 N N . THR H 2 12 ? 40.817 103.805 -56.310 1.00 151.38 12 THR H N 1
ATOM 7832 C CA . THR H 2 12 ? 41.985 104.668 -56.235 1.00 151.67 12 THR H CA 1
ATOM 7833 C C . THR H 2 12 ? 42.017 105.634 -57.412 1.00 159.49 12 THR H C 1
ATOM 7834 O O . THR H 2 12 ? 41.552 105.310 -58.506 1.00 159.58 12 THR H O 1
ATOM 7838 N N . ILE H 2 13 ? 42.559 106.825 -57.176 1.00 166.22 13 ILE H N 1
ATOM 7839 C CA . ILE H 2 13 ? 42.667 107.848 -58.210 1.00 172.02 13 ILE H CA 1
ATOM 7840 C C . ILE H 2 13 ? 44.080 108.422 -58.267 1.00 174.17 13 ILE H C 1
ATOM 7841 O O . ILE H 2 13 ? 44.933 108.079 -57.449 1.00 172.62 13 ILE H O 1
ATOM 7846 N N . THR H 2 14 ? 44.322 109.294 -59.240 1.00 177.37 14 THR H N 1
ATOM 7847 C CA . THR H 2 14 ? 45.622 109.937 -59.387 1.00 177.32 14 THR H CA 1
ATOM 7848 C C . THR H 2 14 ? 45.462 111.412 -59.729 1.00 180.18 14 THR H C 1
ATOM 7849 O O . THR H 2 14 ? 45.163 111.763 -60.869 1.00 181.62 14 THR H O 1
ATOM 7853 N N . LEU H 2 15 ? 45.651 112.272 -58.732 1.00 182.56 15 LEU H N 1
ATOM 7854 C CA . LEU H 2 15 ? 45.559 113.715 -58.930 1.00 186.96 15 LEU H CA 1
ATOM 7855 C C . LEU H 2 15 ? 46.937 114.321 -59.185 1.00 191.29 15 LEU H C 1
ATOM 7856 O O . LEU H 2 15 ? 47.954 113.771 -58.760 1.00 193.00 15 LEU H O 1
ATOM 7861 N N . GLU H 2 16 ? 46.965 115.454 -59.879 1.00 192.08 16 GLU H N 1
ATOM 7862 C CA . GLU H 2 16 ? 48.224 116.072 -60.272 1.00 193.85 16 GLU H CA 1
ATOM 7863 C C . GLU H 2 16 ? 48.255 117.567 -59.978 1.00 193.10 16 GLU H C 1
ATOM 7864 O O . GLU H 2 16 ? 47.677 118.369 -60.708 1.00 193.81 16 GLU H O 1
ATOM 7870 N N . VAL H 2 17 ? 48.934 117.931 -58.898 1.00 191.53 17 VAL H N 1
ATOM 7871 C CA . VAL H 2 17 ? 49.188 119.328 -58.582 1.00 191.20 17 VAL H CA 1
ATOM 7872 C C . VAL H 2 17 ? 50.662 119.467 -58.234 1.00 190.00 17 VAL H C 1
ATOM 7873 O O . VAL H 2 17 ? 51.504 118.782 -58.810 1.00 191.34 17 VAL H O 1
ATOM 7877 N N . GLU H 2 18 ? 50.972 120.351 -57.293 1.00 187.66 18 GLU H N 1
ATOM 7878 C CA . GLU H 2 18 ? 52.332 120.481 -56.784 1.00 186.74 18 GLU H CA 1
ATOM 7879 C C . GLU H 2 18 ? 52.352 121.437 -55.600 1.00 189.35 18 GLU H C 1
ATOM 7880 O O . GLU H 2 18 ? 51.531 122.349 -55.534 1.00 189.35 18 GLU H O 1
ATOM 7886 N N . PRO H 2 19 ? 53.293 121.222 -54.664 1.00 192.09 19 PRO H N 1
ATOM 7887 C CA . PRO H 2 19 ? 53.405 121.881 -53.355 1.00 193.68 19 PRO H CA 1
ATOM 7888 C C . PRO H 2 19 ? 52.857 123.311 -53.256 1.00 197.07 19 PRO H C 1
ATOM 7889 O O . PRO H 2 19 ? 52.410 123.704 -52.178 1.00 196.31 19 PRO H O 1
ATOM 7893 N N . SER H 2 20 ? 52.890 124.072 -54.345 1.00 199.75 20 SER H N 1
ATOM 7894 C CA . SER H 2 20 ? 52.356 125.432 -54.337 1.00 199.57 20 SER H CA 1
ATOM 7895 C C . SER H 2 20 ? 50.836 125.458 -54.161 1.00 199.53 20 SER H C 1
ATOM 7896 O O . SER H 2 20 ? 50.278 126.421 -53.631 1.00 197.76 20 SER H O 1
ATOM 7899 N N . ASP H 2 21 ? 50.176 124.391 -54.603 1.00 200.93 21 ASP H N 1
ATOM 7900 C CA . ASP H 2 21 ? 48.718 124.309 -54.592 1.00 202.20 21 ASP H CA 1
ATOM 7901 C C . ASP H 2 21 ? 48.166 124.011 -53.193 1.00 203.66 21 ASP H C 1
ATOM 7902 O O . ASP H 2 21 ? 48.762 123.253 -52.427 1.00 204.14 21 ASP H O 1
ATOM 7907 N N . THR H 2 22 ? 47.019 124.606 -52.875 1.00 203.24 22 THR H N 1
ATOM 7908 C CA . THR H 2 22 ? 46.412 124.493 -51.548 1.00 200.62 22 THR H CA 1
ATOM 7909 C C . THR H 2 22 ? 45.596 123.202 -51.395 1.00 198.71 22 THR H C 1
ATOM 7910 O O . THR H 2 22 ? 45.352 122.498 -52.375 1.00 201.49 22 THR H O 1
ATOM 7914 N N . ILE H 2 23 ? 45.186 122.893 -50.164 1.00 192.47 23 ILE H N 1
ATOM 7915 C CA . ILE H 2 23 ? 44.331 121.734 -49.892 1.00 183.97 23 ILE H CA 1
ATOM 7916 C C . ILE H 2 23 ? 42.902 121.962 -50.384 1.00 180.54 23 ILE H C 1
ATOM 7917 O O . ILE H 2 23 ? 42.262 121.045 -50.900 1.00 181.29 23 ILE H O 1
ATOM 7922 N N . GLU H 2 24 ? 42.406 123.186 -50.214 1.00 174.76 24 GLU H N 1
ATOM 7923 C CA . GLU H 2 24 ? 41.094 123.571 -50.729 1.00 165.45 24 GLU H CA 1
ATOM 7924 C C . GLU H 2 24 ? 41.074 123.437 -52.247 1.00 157.34 24 GLU H C 1
ATOM 7925 O O . GLU H 2 24 ? 40.018 123.249 -52.853 1.00 154.20 24 GLU H O 1
ATOM 7931 N N . ASN H 2 25 ? 42.254 123.532 -52.853 1.00 153.52 25 ASN H N 1
ATOM 7932 C CA . ASN H 2 25 ? 42.393 123.436 -54.302 1.00 151.80 25 ASN H CA 1
ATOM 7933 C C . ASN H 2 25 ? 42.413 121.988 -54.799 1.00 143.30 25 ASN H C 1
ATOM 7934 O O . ASN H 2 25 ? 41.817 121.663 -55.827 1.00 139.65 25 ASN H O 1
ATOM 7939 N N . VAL H 2 26 ? 43.106 121.120 -54.070 1.00 141.18 26 VAL H N 1
ATOM 7940 C CA . VAL H 2 26 ? 43.142 119.707 -54.421 1.00 144.07 26 VAL H CA 1
ATOM 7941 C C . VAL H 2 26 ? 41.740 119.100 -54.333 1.00 146.48 26 VAL H C 1
ATOM 7942 O O . VAL H 2 26 ? 41.431 118.128 -55.024 1.00 148.11 26 VAL H O 1
ATOM 7946 N N . LYS H 2 27 ? 40.893 119.681 -53.485 1.00 144.40 27 LYS H N 1
ATOM 7947 C CA . LYS H 2 27 ? 39.507 119.233 -53.352 1.00 142.30 27 LYS H CA 1
ATOM 7948 C C . LYS H 2 27 ? 38.659 119.655 -54.556 1.00 143.15 27 LYS H C 1
ATOM 7949 O O . LYS H 2 27 ? 37.744 118.939 -54.963 1.00 143.53 27 LYS H O 1
ATOM 7955 N N . ALA H 2 28 ? 38.962 120.818 -55.122 1.00 144.83 28 ALA H N 1
ATOM 7956 C CA . ALA H 2 28 ? 38.290 121.257 -56.341 1.00 145.68 28 ALA H CA 1
ATOM 7957 C C . ALA H 2 28 ? 38.762 120.432 -57.535 1.00 143.88 28 ALA H C 1
ATOM 7958 O O . ALA H 2 28 ? 38.019 120.240 -58.500 1.00 142.38 28 ALA H O 1
ATOM 7960 N N . LYS H 2 29 ? 39.999 119.942 -57.456 1.00 142.16 29 LYS H N 1
ATOM 7961 C CA . LYS H 2 29 ? 40.598 119.169 -58.542 1.00 139.28 29 LYS H CA 1
ATOM 7962 C C . LYS H 2 29 ? 40.173 117.700 -58.506 1.00 135.90 29 LYS H C 1
ATOM 7963 O O . LYS H 2 29 ? 40.184 117.019 -59.536 1.00 127.92 29 LYS H O 1
ATOM 7969 N N . ILE H 2 30 ? 39.805 117.218 -57.317 1.00 140.48 30 ILE H N 1
ATOM 7970 C CA . ILE H 2 30 ? 39.166 115.911 -57.180 1.00 140.65 30 ILE H CA 1
ATOM 7971 C C . ILE H 2 30 ? 37.771 116.013 -57.775 1.00 138.65 30 ILE H C 1
ATOM 7972 O O . ILE H 2 30 ? 37.310 115.116 -58.486 1.00 137.58 30 ILE H O 1
ATOM 7977 N N . GLN H 2 31 ? 37.107 117.125 -57.472 1.00 137.24 31 GLN H N 1
ATOM 7978 C CA . GLN H 2 31 ? 35.778 117.407 -57.990 1.00 135.30 31 GLN H CA 1
ATOM 7979 C C . GLN H 2 31 ? 35.766 117.253 -59.503 1.00 135.87 31 GLN H C 1
ATOM 7980 O O . GLN H 2 31 ? 34.884 116.601 -60.060 1.00 129.61 31 GLN H O 1
ATOM 7986 N N . ASP H 2 32 ? 36.763 117.849 -60.155 1.00 144.43 32 ASP H N 1
ATOM 7987 C CA . ASP H 2 32 ? 36.868 117.840 -61.614 1.00 149.93 32 ASP H CA 1
ATOM 7988 C C . ASP H 2 32 ? 37.148 116.449 -62.192 1.00 151.45 32 ASP H C 1
ATOM 7989 O O . ASP H 2 32 ? 36.549 116.058 -63.194 1.00 150.29 32 ASP H O 1
ATOM 7994 N N . LYS H 2 33 ? 38.053 115.704 -61.563 1.00 152.63 33 LYS H N 1
ATOM 7995 C CA . LYS H 2 33 ? 38.448 114.400 -62.090 1.00 153.92 33 LYS H CA 1
ATOM 7996 C C . LYS H 2 33 ? 37.509 113.260 -61.694 1.00 154.23 33 LYS H C 1
ATOM 7997 O O . LYS H 2 33 ? 37.335 112.306 -62.453 1.00 155.95 33 LYS H O 1
ATOM 8003 N N . GLU H 2 34 ? 36.909 113.354 -60.511 1.00 151.51 34 GLU H N 1
ATOM 8004 C CA . GLU H 2 34 ? 36.074 112.266 -60.000 1.00 149.49 34 GLU H CA 1
ATOM 8005 C C . GLU H 2 34 ? 34.585 112.608 -59.883 1.00 144.74 34 GLU H C 1
ATOM 8006 O O . GLU H 2 34 ? 33.742 111.713 -59.805 1.00 137.54 34 GLU H O 1
ATOM 8012 N N . GLY H 2 35 ? 34.267 113.899 -59.873 1.00 148.40 35 GLY H N 1
ATOM 8013 C CA . GLY H 2 35 ? 32.883 114.342 -59.828 1.00 149.20 35 GLY H CA 1
ATOM 8014 C C . GLY H 2 35 ? 32.297 114.343 -58.429 1.00 145.82 35 GLY H C 1
ATOM 8015 O O . GLY H 2 35 ? 31.088 114.174 -58.248 1.00 144.53 35 GLY H O 1
ATOM 8016 N N . ILE H 2 36 ? 33.164 114.544 -57.441 1.00 144.01 36 ILE H N 1
ATOM 8017 C CA . ILE H 2 36 ? 32.772 114.517 -56.036 1.00 141.68 36 ILE H CA 1
ATOM 8018 C C . ILE H 2 36 ? 32.689 115.930 -55.462 1.00 139.27 36 ILE H C 1
ATOM 8019 O O . ILE H 2 36 ? 33.720 116.573 -55.249 1.00 138.09 36 ILE H O 1
ATOM 8024 N N . PRO H 2 37 ? 31.461 116.417 -55.207 1.00 137.59 37 PRO H N 1
ATOM 8025 C CA . PRO H 2 37 ? 31.293 117.769 -54.660 1.00 138.83 37 PRO H CA 1
ATOM 8026 C C . PRO H 2 37 ? 32.248 118.024 -53.492 1.00 140.81 37 PRO H C 1
ATOM 8027 O O . PRO H 2 37 ? 32.519 117.105 -52.722 1.00 141.17 37 PRO H O 1
ATOM 8031 N N . PRO H 2 38 ? 32.774 119.254 -53.376 1.00 143.40 38 PRO H N 1
ATOM 8032 C CA . PRO H 2 38 ? 33.705 119.588 -52.290 1.00 142.89 38 PRO H CA 1
ATOM 8033 C C . PRO H 2 38 ? 33.089 119.406 -50.898 1.00 140.56 38 PRO H C 1
ATOM 8034 O O . PRO H 2 38 ? 33.805 119.103 -49.942 1.00 135.53 38 PRO H O 1
ATOM 8038 N N . ASP H 2 39 ? 31.775 119.583 -50.794 1.00 144.13 39 ASP H N 1
ATOM 8039 C CA . ASP H 2 39 ? 31.074 119.454 -49.517 1.00 144.81 39 ASP H CA 1
ATOM 8040 C C . ASP H 2 39 ? 31.164 118.045 -48.935 1.00 139.81 39 ASP H C 1
ATOM 8041 O O . ASP H 2 39 ? 30.715 117.798 -47.814 1.00 141.52 39 ASP H O 1
ATOM 8046 N N . GLN H 2 40 ? 31.742 117.125 -49.695 1.00 133.67 40 GLN H N 1
ATOM 8047 C CA . GLN H 2 40 ? 31.748 115.723 -49.304 1.00 128.62 40 GLN H CA 1
ATOM 8048 C C . GLN H 2 40 ? 33.163 115.156 -49.214 1.00 128.43 40 GLN H C 1
ATOM 8049 O O . GLN H 2 40 ? 33.384 113.988 -49.526 1.00 127.90 40 GLN H O 1
ATOM 8055 N N . GLN H 2 41 ? 34.118 115.969 -48.775 1.00 129.39 41 GLN H N 1
ATOM 8056 C CA . GLN H 2 41 ? 35.518 115.555 -48.823 1.00 133.42 41 GLN H CA 1
ATOM 8057 C C . GLN H 2 41 ? 36.332 115.865 -47.561 1.00 135.67 41 GLN H C 1
ATOM 8058 O O . GLN H 2 41 ? 36.724 117.010 -47.339 1.00 137.56 41 GLN H O 1
ATOM 8064 N N . ARG H 2 42 ? 36.571 114.840 -46.740 1.00 135.27 42 ARG H N 1
ATOM 8065 C CA . ARG H 2 42 ? 37.599 114.891 -45.699 1.00 132.79 42 ARG H CA 1
ATOM 8066 C C . ARG H 2 42 ? 38.885 114.357 -46.334 1.00 133.49 42 ARG H C 1
ATOM 8067 O O . ARG H 2 42 ? 38.843 113.392 -47.096 1.00 131.55 42 ARG H O 1
ATOM 8075 N N . LEU H 2 43 ? 40.021 114.983 -46.040 1.00 136.28 43 LEU H N 1
ATOM 8076 C CA . LEU H 2 43 ? 41.304 114.518 -46.572 1.00 138.39 43 LEU H CA 1
ATOM 8077 C C . LEU H 2 43 ? 42.317 114.267 -45.462 1.00 138.66 43 LEU H C 1
ATOM 8078 O O . LEU H 2 43 ? 42.416 115.047 -44.518 1.00 140.02 43 LEU H O 1
ATOM 8083 N N . ILE H 2 44 ? 43.076 113.181 -45.583 1.00 136.74 44 ILE H N 1
ATOM 8084 C CA . ILE H 2 44 ? 44.009 112.790 -44.530 1.00 132.39 44 ILE H CA 1
ATOM 8085 C C . ILE H 2 44 ? 45.419 112.521 -45.033 1.00 137.38 44 ILE H C 1
ATOM 8086 O O . ILE H 2 44 ? 45.606 111.953 -46.108 1.00 137.90 44 ILE H O 1
ATOM 8091 N N . PHE H 2 45 ? 46.405 112.928 -44.240 1.00 140.55 45 PHE H N 1
ATOM 8092 C CA . PHE H 2 45 ? 47.790 112.543 -44.475 1.00 144.41 45 PHE H CA 1
ATOM 8093 C C . PHE H 2 45 ? 48.522 112.336 -43.153 1.00 139.79 45 PHE H C 1
ATOM 8094 O O . PHE H 2 45 ? 48.737 113.281 -42.394 1.00 138.81 45 PHE H O 1
ATOM 8102 N N . ALA H 2 46 ? 48.889 111.087 -42.885 1.00 137.57 46 ALA H N 1
ATOM 8103 C CA . ALA H 2 46 ? 49.625 110.732 -41.676 1.00 137.28 46 ALA H CA 1
ATOM 8104 C C . ALA H 2 46 ? 48.827 110.991 -40.401 1.00 137.60 46 ALA H C 1
ATOM 8105 O O . ALA H 2 46 ? 49.403 111.294 -39.359 1.00 139.26 46 ALA H O 1
ATOM 8107 N N . GLY H 2 47 ? 47.507 110.871 -40.480 1.00 135.27 47 GLY H N 1
ATOM 8108 C CA . GLY H 2 47 ? 46.668 111.073 -39.312 1.00 134.43 47 GLY H CA 1
ATOM 8109 C C . GLY H 2 47 ? 46.306 112.529 -39.098 1.00 133.14 47 GLY H C 1
ATOM 8110 O O . GLY H 2 47 ? 46.079 112.970 -37.967 1.00 129.96 47 GLY H O 1
ATOM 8111 N N . LYS H 2 48 ? 46.254 113.274 -40.197 1.00 134.13 48 LYS H N 1
ATOM 8112 C CA . LYS H 2 48 ? 45.888 114.681 -40.167 1.00 136.81 48 LYS H CA 1
ATOM 8113 C C . LYS H 2 48 ? 44.677 114.929 -41.053 1.00 139.79 48 LYS H C 1
ATOM 8114 O O . LYS H 2 48 ? 44.698 114.600 -42.239 1.00 141.93 48 LYS H O 1
ATOM 8120 N N . GLN H 2 49 ? 43.624 115.508 -40.479 1.00 138.30 49 GLN H N 1
ATOM 8121 C CA . GLN H 2 49 ? 42.451 115.898 -41.260 1.00 138.84 49 GLN H CA 1
ATOM 8122 C C . GLN H 2 49 ? 42.702 117.235 -41.964 1.00 143.20 49 GLN H C 1
ATOM 8123 O O . GLN H 2 49 ? 42.131 118.260 -41.594 1.00 146.50 49 GLN H O 1
ATOM 8129 N N . LEU H 2 50 ? 43.560 117.195 -42.982 1.00 142.27 50 LEU H N 1
ATOM 8130 C CA . LEU H 2 50 ? 44.036 118.374 -43.713 1.00 144.20 50 LEU H CA 1
ATOM 8131 C C . LEU H 2 50 ? 43.087 119.585 -43.747 1.00 146.84 50 LEU H C 1
ATOM 8132 O O . LEU H 2 50 ? 41.868 119.436 -43.856 1.00 142.45 50 LEU H O 1
ATOM 8137 N N . GLU H 2 51 ? 43.669 120.782 -43.664 1.00 153.01 51 GLU H N 1
ATOM 8138 C CA . GLU H 2 51 ? 42.902 122.031 -43.609 1.00 156.11 51 GLU H CA 1
ATOM 8139 C C . GLU H 2 51 ? 42.602 122.636 -44.977 1.00 162.00 51 GLU H C 1
ATOM 8140 O O . GLU H 2 51 ? 43.432 122.587 -45.885 1.00 164.24 51 GLU H O 1
ATOM 8146 N N . ASP H 2 52 ? 41.415 123.224 -45.105 1.00 162.93 52 ASP H N 1
ATOM 8147 C CA . ASP H 2 52 ? 41.003 123.875 -46.344 1.00 164.26 52 ASP H CA 1
ATOM 8148 C C . ASP H 2 52 ? 42.061 124.857 -46.838 1.00 168.64 52 ASP H C 1
ATOM 8149 O O . ASP H 2 52 ? 42.634 124.670 -47.908 1.00 168.89 52 ASP H O 1
ATOM 8154 N N . GLY H 2 53 ? 42.325 125.893 -46.047 1.00 171.60 53 GLY H N 1
ATOM 8155 C CA . GLY H 2 53 ? 43.227 126.954 -46.461 1.00 175.46 53 GLY H CA 1
ATOM 8156 C C . GLY H 2 53 ? 44.677 126.776 -46.049 1.00 177.44 53 GLY H C 1
ATOM 8157 O O . GLY H 2 53 ? 45.217 127.581 -45.291 1.00 176.89 53 GLY H O 1
ATOM 8158 N N . ARG H 2 54 ? 45.315 125.726 -46.554 1.00 179.68 54 ARG H N 1
ATOM 8159 C CA . ARG H 2 54 ? 46.732 125.498 -46.288 1.00 181.38 54 ARG H CA 1
ATOM 8160 C C . ARG H 2 54 ? 47.375 124.641 -47.376 1.00 182.47 54 ARG H C 1
ATOM 8161 O O . ARG H 2 54 ? 46.928 123.529 -47.647 1.00 183.09 54 ARG H O 1
ATOM 8169 N N . THR H 2 55 ? 48.424 125.170 -47.999 1.00 183.12 55 THR H N 1
ATOM 8170 C CA . THR H 2 55 ? 49.113 124.471 -49.081 1.00 182.99 55 THR H CA 1
ATOM 8171 C C . THR H 2 55 ? 49.489 123.046 -48.679 1.00 179.54 55 THR H C 1
ATOM 8172 O O . THR H 2 55 ? 49.638 122.750 -47.494 1.00 177.43 55 THR H O 1
ATOM 8176 N N . LEU H 2 56 ? 49.640 122.166 -49.665 1.00 178.29 56 LEU H N 1
ATOM 8177 C CA . LEU H 2 56 ? 49.952 120.766 -49.386 1.00 175.16 56 LEU H CA 1
ATOM 8178 C C . LEU H 2 56 ? 51.401 120.572 -48.944 1.00 175.98 56 LEU H C 1
ATOM 8179 O O . LEU H 2 56 ? 51.726 119.604 -48.258 1.00 173.61 56 LEU H O 1
ATOM 8184 N N . SER H 2 57 ? 52.272 121.494 -49.339 1.00 179.48 57 SER H N 1
ATOM 8185 C CA . SER H 2 57 ? 53.651 121.460 -48.876 1.00 180.72 57 SER H CA 1
ATOM 8186 C C . SER H 2 57 ? 53.680 121.635 -47.360 1.00 184.39 57 SER H C 1
ATOM 8187 O O . SER H 2 57 ? 54.592 121.155 -46.687 1.00 184.89 57 SER H O 1
ATOM 8190 N N . ASP H 2 58 ? 52.666 122.314 -46.827 1.00 187.18 58 ASP H N 1
ATOM 8191 C CA . ASP H 2 58 ? 52.573 122.558 -45.390 1.00 189.77 58 ASP H CA 1
ATOM 8192 C C . ASP H 2 58 ? 52.551 121.261 -44.580 1.00 189.25 58 ASP H C 1
ATOM 8193 O O . ASP H 2 58 ? 53.142 121.190 -43.504 1.00 187.56 58 ASP H O 1
ATOM 8198 N N . TYR H 2 59 ? 51.872 120.241 -45.098 1.00 191.42 59 TYR H N 1
ATOM 8199 C CA . TYR H 2 59 ? 51.780 118.954 -44.406 1.00 192.20 59 TYR H CA 1
ATOM 8200 C C . TYR H 2 59 ? 52.842 117.969 -44.900 1.00 191.12 59 TYR H C 1
ATOM 8201 O O . TYR H 2 59 ? 52.686 116.752 -44.761 1.00 191.25 59 TYR H O 1
ATOM 8210 N N . ASN H 2 60 ? 53.918 118.508 -45.471 1.00 187.62 60 ASN H N 1
ATOM 8211 C CA . ASN H 2 60 ? 55.029 117.705 -45.988 1.00 181.91 60 ASN H CA 1
ATOM 8212 C C . ASN H 2 60 ? 54.620 116.681 -47.046 1.00 179.50 60 ASN H C 1
ATOM 8213 O O . ASN H 2 60 ? 55.168 115.579 -47.095 1.00 177.25 60 ASN H O 1
ATOM 8218 N N . ILE H 2 61 ? 53.663 117.043 -47.894 1.00 179.66 61 ILE H N 1
ATOM 8219 C CA . ILE H 2 61 ? 53.234 116.144 -48.956 1.00 181.20 61 ILE H CA 1
ATOM 8220 C C . ILE H 2 61 ? 54.357 115.954 -49.962 1.00 189.52 61 ILE H C 1
ATOM 8221 O O . ILE H 2 61 ? 54.694 116.869 -50.718 1.00 191.74 61 ILE H O 1
ATOM 8226 N N . GLN H 2 62 ? 54.942 114.761 -49.955 1.00 193.99 62 GLN H N 1
ATOM 8227 C CA . GLN H 2 62 ? 56.017 114.430 -50.879 1.00 198.04 62 GLN H CA 1
ATOM 8228 C C . GLN H 2 62 ? 55.427 113.900 -52.175 1.00 201.86 62 GLN H C 1
ATOM 8229 O O . GLN H 2 62 ? 54.250 113.542 -52.226 1.00 203.01 62 GLN H O 1
ATOM 8235 N N . LYS H 2 63 ? 56.242 113.850 -53.223 1.00 203.32 63 LYS H N 1
ATOM 8236 C CA . LYS H 2 63 ? 55.794 113.307 -54.496 1.00 203.50 63 LYS H CA 1
ATOM 8237 C C . LYS H 2 63 ? 55.271 111.881 -54.307 1.00 209.14 63 LYS H C 1
ATOM 8238 O O . LYS H 2 63 ? 55.874 111.077 -53.594 1.00 209.21 63 LYS H O 1
ATOM 8244 N N . GLU H 2 64 ? 54.135 111.592 -54.936 1.00 214.10 64 GLU H N 1
ATOM 8245 C CA . GLU H 2 64 ? 53.475 110.281 -54.883 1.00 215.89 64 GLU H CA 1
ATOM 8246 C C . GLU H 2 64 ? 53.194 109.726 -53.481 1.00 214.06 64 GLU H C 1
ATOM 8247 O O . GLU H 2 64 ? 52.876 108.544 -53.334 1.00 213.54 64 GLU H O 1
ATOM 8253 N N . SER H 2 65 ? 53.301 110.573 -52.460 1.00 194.39 65 SER H N 1
ATOM 8254 C CA . SER H 2 65 ? 52.920 110.176 -51.108 1.00 190.14 65 SER H CA 1
ATOM 8255 C C . SER H 2 65 ? 51.440 109.814 -51.092 1.00 186.86 65 SER H C 1
ATOM 8256 O O . SER H 2 65 ? 50.616 110.533 -51.662 1.00 187.49 65 SER H O 1
ATOM 8259 N N . THR H 2 66 ? 51.105 108.700 -50.443 1.00 181.42 66 THR H N 1
ATOM 8260 C CA . THR H 2 66 ? 49.732 108.196 -50.444 1.00 172.73 66 THR H CA 1
ATOM 8261 C C . THR H 2 66 ? 48.807 108.990 -49.519 1.00 162.15 66 THR H C 1
ATOM 8262 O O . THR H 2 66 ? 49.096 109.171 -48.335 1.00 160.32 66 THR H O 1
ATOM 8266 N N . LEU H 2 67 ? 47.698 109.466 -50.077 1.00 153.95 67 LEU H N 1
ATOM 8267 C CA . LEU H 2 67 ? 46.690 110.189 -49.314 1.00 146.98 67 LEU H CA 1
ATOM 8268 C C . LEU H 2 67 ? 45.546 109.270 -48.902 1.00 147.65 67 LEU H C 1
ATOM 8269 O O . LEU H 2 67 ? 45.610 108.052 -49.085 1.00 150.82 67 LEU H O 1
ATOM 8274 N N . HIS H 2 68 ? 44.498 109.871 -48.347 1.00 141.68 68 HIS H N 1
ATOM 8275 C CA . HIS H 2 68 ? 43.293 109.144 -47.976 1.00 132.26 68 HIS H CA 1
ATOM 8276 C C . HIS H 2 68 ? 42.077 110.054 -48.089 1.00 122.22 68 HIS H C 1
ATOM 8277 O O . HIS H 2 68 ? 42.111 111.211 -47.667 1.00 115.57 68 HIS H O 1
ATOM 8284 N N . LEU H 2 69 ? 41.009 109.526 -48.676 1.00 122.31 69 LEU H N 1
ATOM 8285 C CA . LEU H 2 69 ? 39.776 110.286 -48.841 1.00 125.66 69 LEU H CA 1
ATOM 8286 C C . LEU H 2 69 ? 38.579 109.611 -48.164 1.00 129.50 69 LEU H C 1
ATOM 8287 O O . LEU H 2 69 ? 38.200 108.487 -48.508 1.00 130.98 69 LEU H O 1
ATOM 8292 N N . VAL H 2 70 ? 37.997 110.306 -47.192 1.00 127.36 70 VAL H N 1
ATOM 8293 C CA . VAL H 2 70 ? 36.746 109.881 -46.582 1.00 125.23 70 VAL H CA 1
ATOM 8294 C C . VAL H 2 70 ? 35.609 110.715 -47.166 1.00 125.59 70 VAL H C 1
ATOM 8295 O O . VAL H 2 70 ? 35.755 111.919 -47.373 1.00 127.36 70 VAL H O 1
ATOM 8299 N N . LEU H 2 71 ? 34.479 110.076 -47.436 1.00 122.39 71 LEU H N 1
ATOM 8300 C CA . LEU H 2 71 ? 33.395 110.751 -48.133 1.00 119.88 71 LEU H CA 1
ATOM 8301 C C . LEU H 2 71 ? 32.196 111.017 -47.232 1.00 116.47 71 LEU H C 1
ATOM 8302 O O . LEU H 2 71 ? 31.245 110.244 -47.233 1.00 116.69 71 LEU H O 1
ATOM 8307 N N . ARG H 2 72 ? 32.222 112.110 -46.477 1.00 116.36 72 ARG H N 1
ATOM 8308 C CA . ARG H 2 72 ? 31.082 112.419 -45.617 1.00 119.70 72 ARG H CA 1
ATOM 8309 C C . ARG H 2 72 ? 29.839 112.855 -46.400 1.00 111.45 72 ARG H C 1
ATOM 8310 O O . ARG H 2 72 ? 29.836 113.882 -47.076 1.00 111.33 72 ARG H O 1
ATOM 8318 N N . LEU H 2 73 ? 28.794 112.039 -46.309 1.00 104.76 73 LEU H N 1
ATOM 8319 C CA . LEU H 2 73 ? 27.495 112.341 -46.894 1.00 98.22 73 LEU H CA 1
ATOM 8320 C C . LEU H 2 73 ? 26.440 111.449 -46.251 1.00 98.89 73 LEU H C 1
ATOM 8321 O O . LEU H 2 73 ? 26.214 110.320 -46.682 1.00 102.41 73 LEU H O 1
ATOM 8326 N N . ARG H 2 74 ? 25.799 111.966 -45.213 1.00 95.77 74 ARG H N 1
ATOM 8327 C CA . ARG H 2 74 ? 24.820 111.207 -44.458 1.00 91.22 74 ARG H CA 1
ATOM 8328 C C . ARG H 2 74 ? 23.459 111.236 -45.141 1.00 87.84 74 ARG H C 1
ATOM 8329 O O . ARG H 2 74 ? 23.253 111.983 -46.095 1.00 87.79 74 ARG H O 1
ATOM 8337 N N . GLY H 2 75 ? 22.541 110.404 -44.660 1.00 84.84 75 GLY H N 1
ATOM 8338 C CA . GLY H 2 75 ? 21.200 110.329 -45.211 1.00 82.08 75 GLY H CA 1
ATOM 8339 C C . GLY H 2 75 ? 20.249 109.537 -44.330 1.00 85.12 75 GLY H C 1
ATOM 8340 O O . GLY H 2 75 ? 20.576 108.440 -43.865 1.00 86.69 75 GLY H O 1
#

Organism: Homo sapiens (NCBI:txid9606)

Nearest PDB structures (foldseek):
  3o65-assembly4_G  TM=9.244E-01  e=1.412E-28  Homo sapiens
  1yzb-assembly1_A  TM=8.047E-01  e=8.331E-24  Homo sapiens
  2aga-assembly1_A  TM=7.151E-01  e=6.713E-23  Homo sapiens
  2dos-assembly1_A  TM=7.803E-01  e=6.299E-21  Homo sapiens
  8q00-assembly2_C  TM=6.565E-01  e=2.306E-01  Burkholderia pseudomallei

Sequence (1014 aa):
GDFIFHEKQEGFLCAQHCLNNLLQGEYFSPVELASIAHQLDEEERRAEGGVTSEEYLAFLQQPSENDDTGFFSIQVISNALKFWGLEIIHFNNPEYQKLGIDPINERSFICNYKQHWFTIRKFGKHWFNLNSLLAGPELISDTCLANFLARLQQQAYSVFVVKGDLPDCEADQLLQIMQIFVKTLTGKTITLEVEPSDTIENVKAKIQDKEGIPPDQQRLIFAGKQLEDGRTLSDYNIQKESTLHLVLRLRGGDFIFHEKQEGFLCAQHCLNNLLQGEYFSPVELASIAHQLDEEERRAEGGVTSEEYLAFLQQPSENDDTGFFSIQVISNALKFWGLEIIHFNNPEYQKLGIDPINERSFICNYKQHWFTIRKFGKHWFNLNSLLAGPELISDTCLANFLARLQQQAYSVFVVKGDLPDCEADQLLQIIMQIFVKTLTGKTITLEVEPSDTIENVKAKIQDKEGIPPDQQRLIFAGKQLEDGRTLSDYNIQKESTLHLVLRLRGGDFIFHEKQEGFLCAQHCLNNLLQGEYFSPVELASIAHQLDEEERRAEGGVTSEEYLAFLQQPSENDDTGFFSIQVISNALKFWGLEIIHFNNPEYQKLGIDPINERSFICNYKQHWFTIRKFGKHWFNLNSLLAGPELISDTCLANFLARLQQQAYSVFVVKGDLPDCEADQLLQIISVEEMQIFVKTLTGKTITLEVEPSDTIENVKAKIQDKEGIPPDQQRLIFAGKQLEDGRTLSDYNIQKESTLHLVLRLRGGDFIFHEKQEGFLCAQHCLNNLLQGEYFSPVELASIAHQLDEEERRAEGGVTSEEYLAFLQQPSENDDTGFFSIQVISNALKFWGLEIIHFNNPEYQKLGIDPINERSFICNYKQHWFTIRKFGKHWFNLNSLLAGPELISDTCLANFLARLQQQAYSVFVVKGDLPDCEADQLLQIMQIFVKTLTGKTITLEVEPSDTIENVKAKIQDKEGIPPDQQRLIFAGKQLEDGRTLSDYNIQKESTLHLVLRLRG

Solvent-accessible surface area: 47815 Å² total

Radius of gyration: 38.29 Å; Cα contacts (8 Å, |Δi|>4): 1890; chains: 8; bounding box: 69×97×112 Å

GO terms:
  GO:0004843 cysteine-type deubiquitinase activity (F, IDA)
  GO:0016579 protein deubiquitination (P, IDA)
  GO:0004843 cysteine-type deubiquitinase activity (F, EXP)
  GO:0004843 cysteine-type deubiquitinase activity (F, TAS)
  GO:0005829 cytosol (C, TAS)
  GO:0016579 protein deubiquitination (P, TAS)

CATH classification: 3.90.70.40 (+1 more: 1.10.287.10)

B-factor: mean 78.94, std 44.85, range [12.01, 414.67]

InterPro domains:
  IPR003903 Ubiquitin interacting motif [PF02809] (224-239)
  IPR003903 Ubiquitin interacting motif [PF02809] (243-257)
  IPR003903 Ubiquitin interacting motif [PS50330] (224-243)
  IPR003903 Ubiquitin interacting motif [SM00726] (224-243)
  IPR003903 Ubiquitin interacting motif [SM00726] (244-261)
  IPR006155 Josephin domain [PF02099] (9-166)
  IPR006155 Josephin domain [PS50957] (1-180)
  IPR006155 Josephin domain [SM01246] (8-168)
  IPR033865 Machado-Joseph disease protein [PTHR14159] (4-348)

Secondary structure (DSSP, 8-state):
---S------TT-HHHHHHHHHHTSS---HHHHHHHHHHHHHHH---TT-TTSHHHHHHHTS-----TT-PPBHHHHHHHHHTTT-EEEETT-HHHHHT---GGG--EEEEEESS-EEEEEEETTEEEE--TTSSS-EEE-HHHHHHHHGGGGSTTEEEEEEES-PPP-HHHHHH--/-EEEEEESSS-EEEEE--TT-BHHHHHHHHHHHH---GGGEEEEETTEEPPTTSBTGGGT--TT-EEEEEE--B-/---S--PPP-TT-HHHHHHHHHHTS----HHHHHHHHHHHHHHH---TT-TTSHHHHHHHTSPP---TT---BHHHHHHHHHHTT-EEEETT-HHHHTT---GGGSSEEEEESSS-EEEEEEETTEEEE--TTSSS-EEE-HHHHHHHHTTGGGS--EEEEEESPPPP-HHHHHS---/-EEEEEETTS-EEEEE--TT-BHHHHHHHHHHHH---GGGEEEEETTEE--TTSBTGGGT--TT-EEEEEE--B-/---S-----STT-HHHHHHHHHHTSS---HHHHHHHHHHHHHHH----S-TT-SHHHHSTTSPP---TT---BHHHHHHHHHTTT-EEEETT-TTGGGTT--GGGS-EEEEESSS-EEEEEEETTEEEE--TTSSS-EEE-HHHHHHHHHHHHHSS-EEEEEESPPPP-GGGGTTHHHHHT-/-EEEEEETTS-EEEEE--TT-BHHHHHHHHHHHH---GGGEEEEETTEEPPSSSBTTTTT--TT--EEEEE--B-/---S------TT-HHHHHHHHHHTSS---HHHHHHHHHHHHHHH---TT---HHHHHHHHH-------S----HHHHHHHHGGGT-EEEETT-HHHHHTT--GGG-SEEEEESSS-EEEEEEETTEEEE--TTSSS-EEE-HHHHHHHHHHTTSSS--EEEEES-----SGGGTTT-/---EEEETTS-EE-----TTSBHHHHHHHHHHHH---GGG-EEESSS-B--TTSBGGGGT--TT-EEEEE-----

Foldseek 3Di:
DDQQQAAADDDAPQLQRQVCNLLGHNPDDLVVLVVLQVVVVVVVLCCPVPCVDPVSVVVVVDARPCHPVSAGDPSSSQVVVVVVVKHKDFCVPVVNVVVVDQVLPAAKKWKFFQRGIWIWGDAASWIWTRGNPDPGIDTDDSVCVVVVQVCCVPPRMTMMGMDDDRDDGSRNVVRHD/DWEWEAEPPPDIDIDDDDQAQFPLNVLVRCCVVPVQHSVQWFKAFPHDGGDRGHGNNVVVADPHGYIYIYTDDDD/DPLQAAAADDQAPQLQRAVCNALRHNPDDLVNLVVLQVVVVVVVLCCPVPCPDPVNVVVVVDARPCHDRSQGDVSSSQVVLVVVVKGKAFLLPPVVVVVVDQVLPAAKKWFADPSGIWIWGDQQNWIWTRRNNDPGTDTDPSVNVRVVSVVCNVPRGGMIGMDDDRDDGRRNVVNDDD/DWEWEAEPVGDIDIDDDDQFDFVLRVLVVVCVVPVQHSVQWWKDFPHDTGDRGHGNNVVPNDHHGYIYIYGDDDD/DDLQAAAADDAAPQLQRAVCNALRHNLDDLVNLVVLQVVVQVVVLCCPVPVPDPVNVVVVVDARQCHPSSQGHPVSSQSSLVVVPKHWAWPVPPVVVVVVDQPLPAAKKWWAAPSGIWMWGDQANWIWTRRSNDPGIDTDDSVRVVVVQVVCVVDPITMIGMDDDRDDGSSNCPVVVVVVVD/DWEWEAEPVGDIDIDDDDQQAFLQNVLVSCCVPPVDHSVQWFKADPHDTGDRGHGNPVVPQDHHGYIYTYGDDDD/DDQAAAAADDAQQQLQRQVCRLLQHNPDDLVRLVVLQVVVLVVVCCCVVPADPVRVVVCVVPVGDCDPSNAGDPVSSQVVVVVVPKGKAWPPDCVVCVVVDDPLPAAKKWWADPRGIHIWGADPQWTWTRRSNDPGIDTAHSVSVSVVVVVCVPPPTIMIGMDDDRDPHNNNVPVVD/DKEKEDEPVPDIDIFDDDQVDQPLRVLVRCCVVPVADSVFWFKDDPRDRGDNGGGPVVVVDDHHRYIYIGTDDDD